Protein 7D5Q (pdb70)

Secondary structure (DSSP, 8-state):
--HHHHHHHHTTTTTTSSGGG-HHHHHHHT-SPTTHHHHHHHHHHHHHHHHHHHHHHHHHHS-HHHHHHHHHHHHHHHHHHHHH---HHHHHHHHHHHHHHHHHHHHHHHHHHHHHHSSSHHHHHHHHHHHHHHHHHHHHHHHHHHHHHHT-SGGGTHHHHHHHHHHHTT---STHHHHHHHHHHHHHHS-----SHHHHHHHHHHHHHHHT-----SHHHHHHHHHHHHGGGGHHHHHHHHHHHHTS---HHHHHHHHHHHHHHHHTSHHHHHHH--HHHHHHHHHHHHHHHHHHHGGGS--TT-HHHHHHHHHHHHHHHHHHHHHHHHHHHHHS-TTSSHHHHHHHHHHHHHHHHHHHHHHHHHHHHHHHHS-HHHHHHHHHHHHHHHHHHHHHGGGGS--/--HHHHHHHHTTTTSSSSGGG-HHHHHHHT-SPTTHHHHHHHHHHHHHHHHHHHHHHHHHHS-HHHHHHHHHHHHHHHHHHHHH---HHHHHHHHHHHHHHHHHHHHHHHHHHHHHHSSSHHHHHHHHHHHHHHHHHHHHHHHHHHHHHHT-SGGGTHHHHHHHHHHHTT-----------THHHHHHHHHHHHHHS-----SHHHHHHHHHHHHHHHT------SHHHHHHHHHHHHGGGGHHHHHHHHHHHHTS---HHHHHHHHHHHHHHHHTSHHHHHHH--HHHHHHHHHHHHHHHHHHHGGGS--TT-HHHHHHHHHHHHHHHHHHHHHHHHHHHHHS-TTSSHHHHHHHHHHHHHHHHHHHHHHHHHHHHHHHHS-HHHHHHHHHHHHHHHHHHHHHGGGGS--/--EEEEEE-EEEETT-EEEEEEEEET----TT-B-EEEEEE--SSSPPEEEEEEETTTTEEEE-TTTBTTBEEEE-GGG--EEEEEES--TTS-EEEEEEEPPPB-TTSPP---TTT--EE-S-EEEEEE-/--EEEEEE-EEEETT-EEEEEEEEET----TT-B-EEEEEE--SSSPPEEEEEEETTTTEEEE-TTTTTT-EEEEETTTTEEEEEEES--TTS-EEEEEEEPPPB-TTSPP---TTT--EE-S-EEEEEE-

Radius of gyration: 46.39 Å; Cα contacts (8 Å, |Δi|>4): 2290; chains: 4; bounding box: 108×98×110 Å

Structure (mmCIF, N/CA/C/O backbone):
data_7D5Q
#
_entry.id   7D5Q
#
_cell.length_a   70.071
_cell.length_b   139.148
_cell.length_c   115.555
_cell.angle_alpha   90.00
_cell.angle_beta   105.66
_cell.angle_gamma   90.00
#
_symmetry.space_group_name_H-M   'P 1 21 1'
#
loop_
_entity.id
_entity.type
_entity.pdbx_description
1 polymer 'Drug transporter, putative'
2 polymer ICab
3 non-polymer 'ZINC ION'
#
loop_
_atom_site.group_PDB
_atom_site.id
_atom_site.type_symbol
_atom_site.label_atom_id
_atom_site.label_alt_id
_atom_site.label_comp_id
_atom_site.label_asym_id
_atom_site.label_entity_id
_atom_site.label_seq_id
_atom_site.pdbx_PDB_ins_code
_atom_site.Cartn_x
_atom_site.Cartn_y
_atom_site.Cartn_z
_atom_site.occupancy
_atom_site.B_iso_or_equiv
_atom_site.auth_seq_id
_atom_site.auth_comp_id
_atom_site.auth_asym_id
_atom_site.auth_atom_id
_atom_site.pdbx_PDB_model_num
ATOM 1 N N . LEU A 1 11 ? 11.187 5.928 60.374 1.00 195.06 11 LEU A N 1
ATOM 2 C CA . LEU A 1 11 ? 11.335 4.967 59.238 1.00 193.98 11 LEU A CA 1
ATOM 3 C C . LEU A 1 11 ? 11.958 3.656 59.739 1.00 200.56 11 LEU A C 1
ATOM 4 O O . LEU A 1 11 ? 12.795 3.083 59.009 1.00 195.56 11 LEU A O 1
ATOM 6 N N . ILE A 1 12 ? 11.553 3.198 60.930 1.00 207.93 12 ILE A N 1
ATOM 7 C CA . ILE A 1 12 ? 12.008 1.920 61.557 1.00 207.81 12 ILE A CA 1
ATOM 8 C C . ILE A 1 12 ? 11.116 0.784 61.041 1.00 207.42 12 ILE A C 1
ATOM 9 O O . ILE A 1 12 ? 11.647 -0.124 60.370 1.00 209.39 12 ILE A O 1
ATOM 11 N N . LEU A 1 13 ? 9.814 0.844 61.342 1.00 202.24 13 LEU A N 1
ATOM 12 C CA . LEU A 1 13 ? 8.794 -0.122 60.850 1.00 194.84 13 LEU A CA 1
ATOM 13 C C . LEU A 1 13 ? 8.422 0.225 59.401 1.00 183.36 13 LEU A C 1
ATOM 14 O O . LEU A 1 13 ? 8.327 -0.711 58.588 1.00 184.39 13 LEU A O 1
ATOM 19 N N . GLY A 1 14 ? 8.258 1.517 59.089 1.00 171.76 14 GLY A N 1
ATOM 20 C CA . GLY A 1 14 ? 7.860 2.022 57.759 1.00 168.78 14 GLY A CA 1
ATOM 21 C C . GLY A 1 14 ? 8.669 1.391 56.637 1.00 171.74 14 GLY A C 1
ATOM 22 O O . GLY A 1 14 ? 8.096 1.167 55.553 1.00 173.76 14 GLY A O 1
ATOM 23 N N . ILE A 1 15 ? 9.956 1.120 56.885 1.00 175.97 15 ILE A N 1
ATOM 24 C CA . ILE A 1 15 ? 10.890 0.440 55.938 1.00 177.25 15 ILE A CA 1
ATOM 25 C C . ILE A 1 15 ? 10.658 -1.075 56.001 1.00 174.37 15 ILE A C 1
ATOM 26 O O . ILE A 1 15 ? 10.506 -1.690 54.929 1.00 169.64 15 ILE A O 1
ATOM 28 N N . VAL A 1 16 ? 10.644 -1.643 57.213 1.00 172.00 16 VAL A N 1
ATOM 29 C CA . VAL A 1 16 ? 10.465 -3.105 57.474 1.00 167.76 16 VAL A CA 1
ATOM 30 C C . VAL A 1 16 ? 9.159 -3.572 56.817 1.00 167.37 16 VAL A C 1
ATOM 31 O O . VAL A 1 16 ? 9.219 -4.518 56.007 1.00 162.72 16 VAL A O 1
ATOM 33 N N . LEU A 1 17 ? 8.039 -2.914 57.139 1.00 167.77 17 LEU A N 1
ATOM 34 C CA . LEU A 1 17 ? 6.673 -3.239 56.634 1.00 164.66 17 LEU A CA 1
ATOM 35 C C . LEU A 1 17 ? 6.677 -3.273 55.101 1.00 160.78 17 LEU A C 1
ATOM 36 O O . LEU A 1 17 ? 6.131 -4.241 54.540 1.00 169.12 17 LEU A O 1
ATOM 41 N N . GLY A 1 18 ? 7.266 -2.258 54.459 1.00 157.24 18 GLY A N 1
ATOM 42 C CA . GLY A 1 18 ? 7.411 -2.166 52.992 1.00 159.95 18 GLY A CA 1
ATOM 43 C C . GLY A 1 18 ? 8.044 -3.416 52.400 1.00 164.40 18 GLY A C 1
ATOM 44 O O . GLY A 1 18 ? 7.670 -3.782 51.269 1.00 162.39 18 GLY A O 1
ATOM 45 N N . VAL A 1 19 ? 8.969 -4.046 53.135 1.00 169.13 19 VAL A N 1
ATOM 46 C CA . VAL A 1 19 ? 9.684 -5.298 52.741 1.00 172.43 19 VAL A CA 1
ATOM 47 C C . VAL A 1 19 ? 8.763 -6.505 52.960 1.00 168.82 19 VAL A C 1
ATOM 48 O O . VAL A 1 19 ? 8.806 -7.435 52.128 1.00 165.51 19 VAL A O 1
ATOM 50 N N . ILE A 1 20 ? 7.972 -6.492 54.039 1.00 166.50 20 ILE A N 1
ATOM 51 C CA . ILE A 1 20 ? 7.008 -7.577 54.399 1.00 167.10 20 ILE A CA 1
ATOM 52 C C . ILE A 1 20 ? 5.848 -7.558 53.393 1.00 158.37 20 ILE A C 1
ATOM 53 O O . ILE A 1 20 ? 5.393 -8.644 52.999 1.00 154.47 20 ILE A O 1
ATOM 58 N N . THR A 1 21 ? 5.399 -6.366 52.991 1.00 152.39 21 THR A N 1
ATOM 59 C CA . THR A 1 21 ? 4.259 -6.148 52.057 1.00 149.47 21 THR A CA 1
ATOM 60 C C . THR A 1 21 ? 4.724 -6.364 50.607 1.00 151.57 21 THR A C 1
ATOM 61 O O . THR A 1 21 ? 3.869 -6.305 49.704 1.00 159.60 21 THR A O 1
ATOM 65 N N . PHE A 1 22 ? 6.019 -6.624 50.389 1.00 150.80 22 PHE A N 1
ATOM 66 C CA . PHE A 1 22 ? 6.580 -7.134 49.108 1.00 155.19 22 PHE A CA 1
ATOM 67 C C . PHE A 1 22 ? 6.236 -8.624 48.958 1.00 158.14 22 PHE A C 1
ATOM 68 O O . PHE A 1 22 ? 6.221 -9.130 47.815 1.00 154.56 22 PHE A O 1
ATOM 70 N N . TRP A 1 23 ? 5.974 -9.294 50.087 1.00 159.28 23 TRP A N 1
ATOM 71 C CA . TRP A 1 23 ? 5.602 -10.732 50.201 1.00 155.43 23 TRP A CA 1
ATOM 72 C C . TRP A 1 23 ? 4.074 -10.874 50.295 1.00 159.83 23 TRP A C 1
ATOM 73 O O . TRP A 1 23 ? 3.593 -12.021 50.341 1.00 158.49 23 TRP A O 1
ATOM 84 N N . LEU A 1 24 ? 3.344 -9.750 50.308 1.00 167.83 24 LEU A N 1
ATOM 85 C CA . LEU A 1 24 ? 1.868 -9.679 50.106 1.00 166.91 24 LEU A CA 1
ATOM 86 C C . LEU A 1 24 ? 1.579 -9.730 48.603 1.00 170.70 24 LEU A C 1
ATOM 87 O O . LEU A 1 24 ? 0.837 -10.634 48.175 1.00 172.13 24 LEU A O 1
ATOM 92 N N . PHE A 1 25 ? 2.152 -8.788 47.844 1.00 175.86 25 PHE A N 1
ATOM 93 C CA . PHE A 1 25 ? 1.908 -8.580 46.390 1.00 185.45 25 PHE A CA 1
ATOM 94 C C . PHE A 1 25 ? 2.439 -9.775 45.588 1.00 187.66 25 PHE A C 1
ATOM 95 O O . PHE A 1 25 ? 2.025 -9.943 44.422 1.00 196.30 25 PHE A O 1
ATOM 103 N N . ALA A 1 26 ? 3.335 -10.567 46.185 1.00 181.10 26 ALA A N 1
ATOM 104 C CA . ALA A 1 26 ? 3.810 -11.865 45.651 1.00 175.84 26 ALA A CA 1
ATOM 105 C C . ALA A 1 26 ? 2.696 -12.912 45.781 1.00 164.73 26 ALA A C 1
ATOM 106 O O . ALA A 1 26 ? 2.442 -13.625 44.789 1.00 163.14 26 ALA A O 1
ATOM 108 N N . GLN A 1 27 ? 2.053 -12.979 46.954 1.00 157.18 27 GLN A N 1
ATOM 109 C CA . GLN A 1 27 ? 1.055 -14.021 47.328 1.00 155.01 27 GLN A CA 1
ATOM 110 C C . GLN A 1 27 ? -0.375 -13.517 47.083 1.00 155.76 27 GLN A C 1
ATOM 111 O O . GLN A 1 27 ? -1.303 -14.064 47.714 1.00 159.23 27 GLN A O 1
ATOM 117 N N . SER A 1 28 ? -0.552 -12.520 46.209 1.00 153.59 28 SER A N 1
ATOM 118 C CA . SER A 1 28 ? -1.875 -12.020 45.749 1.00 154.83 28 SER A CA 1
ATOM 119 C C . SER A 1 28 ? -2.239 -12.693 44.422 1.00 151.24 28 SER A C 1
ATOM 120 O O . SER A 1 28 ? -3.409 -13.083 44.261 1.00 154.34 28 SER A O 1
ATOM 123 N N . LEU A 1 29 ? -1.257 -12.830 43.524 1.00 151.50 29 LEU A N 1
ATOM 124 C CA . LEU A 1 29 ? -1.402 -13.420 42.164 1.00 156.30 29 LEU A CA 1
ATOM 125 C C . LEU A 1 29 ? -1.845 -14.886 42.264 1.00 158.81 29 LEU A C 1
ATOM 126 O O . LEU A 1 29 ? -2.443 -15.381 41.288 1.00 175.27 29 LEU A O 1
ATOM 131 N N . VAL A 1 30 ? -1.568 -15.549 43.394 1.00 148.32 30 VAL A N 1
ATOM 132 C CA . VAL A 1 30 ? -1.923 -16.979 43.658 1.00 144.53 30 VAL A CA 1
ATOM 133 C C . VAL A 1 30 ? -3.439 -17.188 43.498 1.00 139.38 30 VAL A C 1
ATOM 134 O O . VAL A 1 30 ? -3.833 -18.290 43.064 1.00 138.08 30 VAL A O 1
ATOM 138 N N . ASN A 1 31 ? -4.277 -16.186 43.813 1.00 133.66 31 ASN A N 1
ATOM 139 C CA . ASN A 1 31 ? -5.754 -16.316 43.729 1.00 135.53 31 ASN A CA 1
ATOM 140 C C . ASN A 1 31 ? -6.263 -15.540 42.519 1.00 137.78 31 ASN A C 1
ATOM 141 O O . ASN A 1 31 ? -7.389 -15.077 42.514 1.00 139.47 31 ASN A O 1
ATOM 146 N N . VAL A 1 32 ? -5.387 -15.327 41.573 1.00 136.99 32 VAL A N 1
ATOM 147 C CA . VAL A 1 32 ? -5.724 -14.701 40.274 1.00 139.53 32 VAL A CA 1
ATOM 148 C C . VAL A 1 32 ? -5.010 -15.596 39.286 1.00 138.65 32 VAL A C 1
ATOM 149 O O . VAL A 1 32 ? -4.377 -15.123 38.391 1.00 139.21 32 VAL A O 1
ATOM 153 N N . VAL A 1 33 ? -5.117 -16.898 39.477 1.00 146.69 33 VAL A N 1
ATOM 154 C CA . VAL A 1 33 ? -4.313 -17.761 38.579 1.00 162.73 33 VAL A CA 1
ATOM 155 C C . VAL A 1 33 ? -4.881 -17.836 37.172 1.00 172.67 33 VAL A C 1
ATOM 156 O O . VAL A 1 33 ? -4.054 -17.996 36.299 1.00 179.06 33 VAL A O 1
ATOM 160 N N . PRO A 1 34 ? -6.336 -17.785 36.795 1.00 182.36 34 PRO A N 1
ATOM 161 C CA . PRO A 1 34 ? -7.076 -17.757 35.529 1.00 185.22 34 PRO A CA 1
ATOM 162 C C . PRO A 1 34 ? -6.783 -16.562 34.607 1.00 187.13 34 PRO A C 1
ATOM 163 O O . PRO A 1 34 ? -6.812 -16.752 33.404 1.00 192.98 34 PRO A O 1
ATOM 167 N N . ASN A 1 35 ? -6.536 -15.375 35.171 1.00 183.03 35 ASN A N 1
ATOM 168 C CA . ASN A 1 35 ? -6.189 -14.149 34.398 1.00 179.47 35 ASN A CA 1
ATOM 169 C C . ASN A 1 35 ? -4.795 -14.332 33.789 1.00 180.54 35 ASN A C 1
ATOM 170 O O . ASN A 1 35 ? -4.601 -13.943 32.619 1.00 177.38 35 ASN A O 1
ATOM 175 N N . LEU A 1 36 ? -3.874 -14.908 34.569 1.00 186.62 36 LEU A N 1
ATOM 176 C CA . LEU A 1 36 ? -2.495 -15.274 34.145 1.00 193.73 36 LEU A CA 1
ATOM 177 C C . LEU A 1 36 ? -2.555 -16.371 33.073 1.00 195.82 36 LEU A C 1
ATOM 178 O O . LEU A 1 36 ? -1.697 -16.349 32.169 1.00 205.25 36 LEU A O 1
ATOM 183 N N . GLN A 1 37 ? -3.522 -17.291 33.180 1.00 193.39 37 GLN A N 1
ATOM 184 C CA . GLN A 1 37 ? -3.754 -18.414 32.226 1.00 190.52 37 GLN A CA 1
ATOM 185 C C . GLN A 1 37 ? -3.790 -17.869 30.791 1.00 195.06 37 GLN A C 1
ATOM 186 O O . GLN A 1 37 ? -3.166 -18.493 29.908 1.00 194.00 37 GLN A O 1
ATOM 192 N N . GLN A 1 38 ? -4.486 -16.745 30.582 1.00 198.64 38 GLN A N 1
ATOM 193 C CA . GLN A 1 38 ? -4.672 -16.089 29.258 1.00 198.83 38 GLN A CA 1
ATOM 194 C C . GLN A 1 38 ? -3.342 -15.493 28.776 1.00 198.68 38 GLN A C 1
ATOM 195 O O . GLN A 1 38 ? -2.885 -15.885 27.682 1.00 198.01 38 GLN A O 1
ATOM 197 N N . SER A 1 39 ? -2.752 -14.591 29.569 1.00 197.62 39 SER A N 1
ATOM 198 C CA . SER A 1 39 ? -1.568 -13.760 29.213 1.00 196.47 39 SER A CA 1
ATOM 199 C C . SER A 1 39 ? -0.338 -14.640 28.950 1.00 195.71 39 SER A C 1
ATOM 200 O O . SER A 1 39 ? 0.164 -14.621 27.807 1.00 194.02 39 SER A O 1
ATOM 203 N N . PHE A 1 40 ? 0.130 -15.372 29.968 1.00 190.98 40 PHE A N 1
ATOM 204 C CA . PHE A 1 40 ? 1.342 -16.236 29.918 1.00 183.05 40 PHE A CA 1
ATOM 205 C C . PHE A 1 40 ? 1.078 -17.472 29.044 1.00 180.32 40 PHE A C 1
ATOM 206 O O . PHE A 1 40 ? 2.056 -18.154 28.680 1.00 178.30 40 PHE A O 1
ATOM 208 N N . GLY A 1 41 ? -0.193 -17.762 28.742 1.00 180.81 41 GLY A N 1
ATOM 209 C CA . GLY A 1 41 ? -0.606 -18.695 27.675 1.00 184.66 41 GLY A CA 1
ATOM 210 C C . GLY A 1 41 ? -0.735 -20.128 28.162 1.00 184.79 41 GLY A C 1
ATOM 211 O O . GLY A 1 41 ? -1.863 -20.661 28.116 1.00 190.55 41 GLY A O 1
ATOM 212 N N . THR A 1 42 ? 0.378 -20.731 28.597 1.00 182.84 42 THR A N 1
ATOM 213 C CA . THR A 1 42 ? 0.505 -22.167 28.980 1.00 183.06 42 THR A CA 1
ATOM 214 C C . THR A 1 42 ? -0.656 -22.574 29.899 1.00 180.41 42 THR A C 1
ATOM 215 O O . THR A 1 42 ? -1.097 -21.732 30.707 1.00 180.31 42 THR A O 1
ATOM 219 N N . ASP A 1 43 ? -1.114 -23.825 29.771 1.00 178.88 43 ASP A N 1
ATOM 220 C CA . ASP A 1 43 ? -2.287 -24.402 30.486 1.00 178.44 43 ASP A CA 1
ATOM 221 C C . ASP A 1 43 ? -2.089 -24.309 32.004 1.00 174.99 43 ASP A C 1
ATOM 222 O O . ASP A 1 43 ? -0.932 -24.163 32.447 1.00 174.90 43 ASP A O 1
ATOM 227 N N . MET A 1 44 ? -3.187 -24.417 32.761 1.00 173.88 44 MET A N 1
ATOM 228 C CA . MET A 1 44 ? -3.188 -24.475 34.248 1.00 172.61 44 MET A CA 1
ATOM 229 C C . MET A 1 44 ? -2.499 -25.765 34.707 1.00 170.39 44 MET A C 1
ATOM 230 O O . MET A 1 44 ? -2.314 -26.672 33.868 1.00 172.46 44 MET A O 1
ATOM 235 N N . GLY A 1 45 ? -2.136 -25.834 35.991 1.00 168.65 45 GLY A N 1
ATOM 236 C CA . GLY A 1 45 ? -1.334 -26.929 36.569 1.00 172.85 45 GLY A CA 1
ATOM 237 C C . GLY A 1 45 ? 0.151 -26.629 36.465 1.00 175.34 45 GLY A C 1
ATOM 238 O O . GLY A 1 45 ? 0.850 -26.752 37.488 1.00 178.65 45 GLY A O 1
ATOM 239 N N . THR A 1 46 ? 0.609 -26.251 35.267 1.00 178.86 46 THR A N 1
ATOM 240 C CA . THR A 1 46 ? 1.995 -25.793 34.977 1.00 180.44 46 THR A CA 1
ATOM 241 C C . THR A 1 46 ? 2.118 -24.299 35.304 1.00 176.14 46 THR A C 1
ATOM 242 O O . THR A 1 46 ? 3.148 -23.914 35.887 1.00 180.98 46 THR A O 1
ATOM 246 N N . ILE A 1 47 ? 1.112 -23.493 34.950 1.00 170.58 47 ILE A N 1
ATOM 247 C CA . ILE A 1 47 ? 1.112 -22.015 35.171 1.00 172.07 47 ILE A CA 1
ATOM 248 C C . ILE A 1 47 ? 0.755 -21.714 36.632 1.00 171.88 47 ILE A C 1
ATOM 249 O O . ILE A 1 47 ? 1.066 -20.597 37.087 1.00 171.70 47 ILE A O 1
ATOM 254 N N . SER A 1 48 ? 0.108 -22.659 37.324 1.00 173.03 48 SER A N 1
ATOM 255 C CA . SER A 1 48 ? -0.283 -22.549 38.754 1.00 171.71 48 SER A CA 1
ATOM 256 C C . SER A 1 48 ? 0.913 -22.911 39.644 1.00 169.32 48 SER A C 1
ATOM 257 O O . SER A 1 48 ? 1.275 -22.085 40.504 1.00 167.41 48 SER A O 1
ATOM 260 N N . ILE A 1 49 ? 1.508 -24.091 39.428 1.00 165.52 49 ILE A N 1
ATOM 261 C CA . ILE A 1 49 ? 2.715 -24.579 40.166 1.00 161.45 49 ILE A CA 1
ATOM 262 C C . ILE A 1 49 ? 3.838 -23.544 40.015 1.00 155.81 49 ILE A C 1
ATOM 263 O O . ILE A 1 49 ? 4.625 -23.391 40.968 1.00 157.09 49 ILE A O 1
ATOM 268 N N . ALA A 1 50 ? 3.899 -22.859 38.868 1.00 150.68 50 ALA A N 1
ATOM 269 C CA . ALA A 1 50 ? 4.838 -21.745 38.594 1.00 155.63 50 ALA A CA 1
ATOM 270 C C . ALA A 1 50 ? 4.746 -20.704 39.717 1.00 158.48 50 ALA A C 1
ATOM 271 O O . ALA A 1 50 ? 5.805 -20.275 40.217 1.00 167.85 50 ALA A O 1
ATOM 273 N N . VAL A 1 51 ? 3.521 -20.339 40.108 1.00 153.74 51 VAL A N 1
ATOM 274 C CA . VAL A 1 51 ? 3.234 -19.308 41.151 1.00 152.61 51 VAL A CA 1
ATOM 275 C C . VAL A 1 51 ? 3.569 -19.891 42.530 1.00 151.12 51 VAL A C 1
ATOM 276 O O . VAL A 1 51 ? 4.032 -19.121 43.393 1.00 152.33 51 VAL A O 1
ATOM 280 N N . SER A 1 52 ? 3.343 -21.196 42.724 1.00 150.83 52 SER A N 1
ATOM 281 C CA . SER A 1 52 ? 3.569 -21.931 44.000 1.00 158.87 52 SER A CA 1
ATOM 282 C C . SER A 1 52 ? 5.036 -21.830 44.431 1.00 162.78 52 SER A C 1
ATOM 283 O O . SER A 1 52 ? 5.276 -21.761 45.652 1.00 176.00 52 SER A O 1
ATOM 286 N N . LEU A 1 53 ? 5.927 -21.797 43.442 1.00 159.58 53 LEU A N 1
ATOM 287 C CA . LEU A 1 53 ? 7.399 -21.775 43.640 1.00 158.42 53 LEU A CA 1
ATOM 288 C C . LEU A 1 53 ? 7.806 -20.634 44.565 1.00 153.48 53 LEU A C 1
ATOM 289 O O . LEU A 1 53 ? 8.773 -20.792 45.291 1.00 158.38 53 LEU A O 1
ATOM 294 N N . THR A 1 54 ? 7.040 -19.556 44.595 1.00 145.40 54 THR A N 1
ATOM 295 C CA . THR A 1 54 ? 7.459 -18.411 45.426 1.00 143.59 54 THR A CA 1
ATOM 296 C C . THR A 1 54 ? 7.549 -18.804 46.888 1.00 139.65 54 THR A C 1
ATOM 297 O O . THR A 1 54 ? 8.435 -18.326 47.526 1.00 139.20 54 THR A O 1
ATOM 301 N N . ALA A 1 55 ? 6.635 -19.600 47.407 1.00 140.52 55 ALA A N 1
ATOM 302 C CA . ALA A 1 55 ? 6.723 -19.919 48.841 1.00 148.61 55 ALA A CA 1
ATOM 303 C C . ALA A 1 55 ? 7.647 -21.104 49.007 1.00 152.49 55 ALA A C 1
ATOM 304 O O . ALA A 1 55 ? 8.451 -21.071 49.924 1.00 163.68 55 ALA A O 1
ATOM 306 N N . LEU A 1 56 ? 7.436 -22.113 48.174 1.00 153.08 56 LEU A N 1
ATOM 307 C CA . LEU A 1 56 ? 8.233 -23.368 48.124 1.00 156.02 56 LEU A CA 1
ATOM 308 C C . LEU A 1 56 ? 9.703 -23.037 48.397 1.00 156.67 56 LEU A C 1
ATOM 309 O O . LEU A 1 56 ? 10.252 -23.583 49.372 1.00 159.61 56 LEU A O 1
ATOM 314 N N . PHE A 1 57 ? 10.293 -22.153 47.585 1.00 160.63 57 PHE A N 1
ATOM 315 C CA . PHE A 1 57 ? 11.723 -21.749 47.660 1.00 164.68 57 PHE A CA 1
ATOM 316 C C . PHE A 1 57 ? 11.961 -20.872 48.895 1.00 159.77 57 PHE A C 1
ATOM 317 O O . PHE A 1 57 ? 13.049 -20.978 49.490 1.00 165.13 57 PHE A O 1
ATOM 325 N N . SER A 1 58 ? 10.987 -20.034 49.261 1.00 151.22 58 SER A N 1
ATOM 326 C CA . SER A 1 58 ? 11.059 -19.123 50.433 1.00 150.81 58 SER A CA 1
ATOM 327 C C . SER A 1 58 ? 11.276 -19.937 51.714 1.00 151.60 58 SER A C 1
ATOM 328 O O . SER A 1 58 ? 12.275 -19.680 52.411 1.00 161.51 58 SER A O 1
ATOM 331 N N . GLY A 1 59 ? 10.382 -20.892 51.990 1.00 153.96 59 GLY A N 1
ATOM 332 C CA . GLY A 1 59 ? 10.349 -21.685 53.236 1.00 159.32 59 GLY A CA 1
ATOM 333 C C . GLY A 1 59 ? 11.593 -22.539 53.432 1.00 166.56 59 GLY A C 1
ATOM 334 O O . GLY A 1 59 ? 11.944 -22.801 54.602 1.00 169.38 59 GLY A O 1
ATOM 335 N N . MET A 1 60 ? 12.235 -22.969 52.339 1.00 170.43 60 MET A N 1
ATOM 336 C CA . MET A 1 60 ? 13.422 -23.868 52.368 1.00 172.56 60 MET A CA 1
ATOM 337 C C . MET A 1 60 ? 14.710 -23.040 52.500 1.00 170.96 60 MET A C 1
ATOM 338 O O . MET A 1 60 ? 15.648 -23.524 53.166 1.00 171.61 60 MET A O 1
ATOM 343 N N . PHE A 1 61 ? 14.746 -21.838 51.911 1.00 169.81 61 PHE A N 1
ATOM 344 C CA . PHE A 1 61 ? 15.936 -20.944 51.857 1.00 169.82 61 PHE A CA 1
ATOM 345 C C . PHE A 1 61 ? 15.963 -19.989 53.058 1.00 174.06 61 PHE A C 1
ATOM 346 O O . PHE A 1 61 ? 17.049 -19.452 53.345 1.00 185.71 61 PHE A O 1
ATOM 354 N N . VAL A 1 62 ? 14.821 -19.777 53.725 1.00 171.22 62 VAL A N 1
ATOM 355 C CA . VAL A 1 62 ? 14.647 -18.774 54.823 1.00 166.83 62 VAL A CA 1
ATOM 356 C C . VAL A 1 62 ? 15.776 -18.926 55.853 1.00 168.92 62 VAL A C 1
ATOM 357 O O . VAL A 1 62 ? 16.275 -17.885 56.326 1.00 171.26 62 VAL A O 1
ATOM 361 N N . VAL A 1 63 ? 16.159 -20.166 56.181 1.00 171.50 63 VAL A N 1
ATOM 362 C CA . VAL A 1 63 ? 17.204 -20.488 57.201 1.00 173.41 63 VAL A CA 1
ATOM 363 C C . VAL A 1 63 ? 18.574 -20.089 56.638 1.00 170.61 63 VAL A C 1
ATOM 364 O O . VAL A 1 63 ? 19.307 -19.354 57.332 1.00 162.48 63 VAL A O 1
ATOM 368 N N . GLY A 1 64 ? 18.893 -20.561 55.427 1.00 171.36 64 GLY A N 1
ATOM 369 C CA . GLY A 1 64 ? 20.154 -20.275 54.714 1.00 173.34 64 GLY A CA 1
ATOM 370 C C . GLY A 1 64 ? 20.320 -18.792 54.434 1.00 174.07 64 GLY A C 1
ATOM 371 O O . GLY A 1 64 ? 21.369 -18.236 54.813 1.00 182.64 64 GLY A O 1
ATOM 372 N N . ALA A 1 65 ? 19.317 -18.174 53.800 1.00 173.95 65 ALA A N 1
ATOM 373 C CA . ALA A 1 65 ? 19.255 -16.723 53.496 1.00 173.00 65 ALA A CA 1
ATOM 374 C C . ALA A 1 65 ? 19.266 -15.920 54.803 1.00 168.56 65 ALA A C 1
ATOM 375 O O . ALA A 1 65 ? 19.734 -14.764 54.780 1.00 161.02 65 ALA A O 1
ATOM 377 N N . GLY A 1 66 ? 18.759 -16.515 55.889 1.00 168.86 66 GLY A N 1
ATOM 378 C CA . GLY A 1 66 ? 18.863 -15.984 57.262 1.00 172.68 66 GLY A CA 1
ATOM 379 C C . GLY A 1 66 ? 20.287 -16.062 57.788 1.00 177.21 66 GLY A C 1
ATOM 380 O O . GLY A 1 66 ? 20.708 -15.115 58.478 1.00 180.19 66 GLY A O 1
ATOM 381 N N . GLY A 1 67 ? 20.999 -17.152 57.476 1.00 182.42 67 GLY A N 1
ATOM 382 C CA . GLY A 1 67 ? 22.398 -17.394 57.885 1.00 181.04 67 GLY A CA 1
ATOM 383 C C . GLY A 1 67 ? 23.392 -16.545 57.108 1.00 174.92 67 GLY A C 1
ATOM 384 O O . GLY A 1 67 ? 24.377 -16.089 57.720 1.00 165.70 67 GLY A O 1
ATOM 385 N N . LEU A 1 68 ? 23.158 -16.347 55.806 1.00 174.69 68 LEU A N 1
ATOM 386 C CA . LEU A 1 68 ? 24.009 -15.501 54.923 1.00 172.46 68 LEU A CA 1
ATOM 387 C C . LEU A 1 68 ? 23.692 -14.019 55.166 1.00 167.38 68 LEU A C 1
ATOM 388 O O . LEU A 1 68 ? 24.489 -13.173 54.721 1.00 167.24 68 LEU A O 1
ATOM 393 N N . ALA A 1 69 ? 22.570 -13.722 55.833 1.00 167.06 69 ALA A N 1
ATOM 394 C CA . ALA A 1 69 ? 22.239 -12.391 56.398 1.00 172.47 69 ALA A CA 1
ATOM 395 C C . ALA A 1 69 ? 22.901 -12.249 57.775 1.00 173.05 69 ALA A C 1
ATOM 396 O O . ALA A 1 69 ? 23.354 -11.134 58.102 1.00 160.17 69 ALA A O 1
ATOM 398 N N . ASP A 1 70 ? 22.944 -13.342 58.544 1.00 180.76 70 ASP A N 1
ATOM 399 C CA . ASP A 1 70 ? 23.592 -13.427 59.882 1.00 187.14 70 ASP A CA 1
ATOM 400 C C . ASP A 1 70 ? 25.089 -13.115 59.740 1.00 197.34 70 ASP A C 1
ATOM 401 O O . ASP A 1 70 ? 25.612 -12.350 60.574 1.00 205.94 70 ASP A O 1
ATOM 406 N N . LYS A 1 71 ? 25.740 -13.681 58.717 1.00 200.95 71 LYS A N 1
ATOM 407 C CA . LYS A 1 71 ? 27.201 -13.543 58.460 1.00 195.04 71 LYS A CA 1
ATOM 408 C C . LYS A 1 71 ? 27.484 -12.212 57.750 1.00 192.22 71 LYS A C 1
ATOM 409 O O . LYS A 1 71 ? 28.021 -11.300 58.410 1.00 192.60 71 LYS A O 1
ATOM 411 N N . ILE A 1 72 ? 27.124 -12.106 56.464 1.00 187.15 72 ILE A N 1
ATOM 412 C CA . ILE A 1 72 ? 27.537 -10.999 55.547 1.00 182.70 72 ILE A CA 1
ATOM 413 C C . ILE A 1 72 ? 26.486 -9.879 55.563 1.00 180.40 72 ILE A C 1
ATOM 414 O O . ILE A 1 72 ? 25.902 -9.602 54.496 1.00 178.08 72 ILE A O 1
ATOM 416 N N . GLY A 1 73 ? 26.273 -9.250 56.726 1.00 180.06 73 GLY A N 1
ATOM 417 C CA . GLY A 1 73 ? 25.437 -8.044 56.890 1.00 181.90 73 GLY A CA 1
ATOM 418 C C . GLY A 1 73 ? 23.951 -8.363 56.926 1.00 184.25 73 GLY A C 1
ATOM 419 O O . GLY A 1 73 ? 23.472 -9.053 56.004 1.00 184.32 73 GLY A O 1
ATOM 420 N N . ARG A 1 74 ? 23.242 -7.865 57.947 1.00 184.10 74 ARG A N 1
ATOM 421 C CA . ARG A 1 74 ? 21.770 -8.018 58.109 1.00 179.96 74 ARG A CA 1
ATOM 422 C C . ARG A 1 74 ? 21.065 -7.148 57.062 1.00 178.10 74 ARG A C 1
ATOM 423 O O . ARG A 1 74 ? 20.362 -7.713 56.201 1.00 184.73 74 ARG A O 1
ATOM 431 N N . VAL A 1 75 ? 21.276 -5.828 57.130 1.00 171.83 75 VAL A N 1
ATOM 432 C CA . VAL A 1 75 ? 20.645 -4.805 56.241 1.00 170.02 75 VAL A CA 1
ATOM 433 C C . VAL A 1 75 ? 21.198 -4.973 54.819 1.00 169.59 75 VAL A C 1
ATOM 434 O O . VAL A 1 75 ? 20.521 -4.531 53.868 1.00 164.85 75 VAL A O 1
ATOM 438 N N . LYS A 1 76 ? 22.383 -5.580 54.686 1.00 175.43 76 LYS A N 1
ATOM 439 C CA . LYS A 1 76 ? 22.984 -5.986 53.387 1.00 181.50 76 LYS A CA 1
ATOM 440 C C . LYS A 1 76 ? 22.006 -6.904 52.641 1.00 183.29 76 LYS A C 1
ATOM 441 O O . LYS A 1 76 ? 21.780 -6.664 51.439 1.00 192.34 76 LYS A O 1
ATOM 443 N N . MET A 1 77 ? 21.438 -7.898 53.334 1.00 176.05 77 MET A N 1
ATOM 444 C CA . MET A 1 77 ? 20.527 -8.917 52.742 1.00 172.45 77 MET A CA 1
ATOM 445 C C . MET A 1 77 ? 19.112 -8.342 52.579 1.00 172.60 77 MET A C 1
ATOM 446 O O . MET A 1 77 ? 18.421 -8.765 51.631 1.00 179.83 77 MET A O 1
ATOM 451 N N . THR A 1 78 ? 18.692 -7.428 53.462 1.00 168.36 78 THR A N 1
ATOM 452 C CA . THR A 1 78 ? 17.414 -6.670 53.343 1.00 165.42 78 THR A CA 1
ATOM 453 C C . THR A 1 78 ? 17.514 -5.709 52.150 1.00 168.13 78 THR A C 1
ATOM 454 O O . THR A 1 78 ? 16.472 -5.443 51.519 1.00 167.53 78 THR A O 1
ATOM 458 N N . ASN A 1 79 ? 18.723 -5.214 51.861 1.00 170.73 79 ASN A N 1
ATOM 459 C CA . ASN A 1 79 ? 19.042 -4.403 50.654 1.00 173.50 79 ASN A CA 1
ATOM 460 C C . ASN A 1 79 ? 18.958 -5.301 49.412 1.00 176.96 79 ASN A C 1
ATOM 461 O O . ASN A 1 79 ? 18.410 -4.836 48.391 1.00 173.59 79 ASN A O 1
ATOM 463 N N . ILE A 1 80 ? 19.486 -6.530 49.503 1.00 185.44 80 ILE A N 1
ATOM 464 C CA . ILE A 1 80 ? 19.420 -7.573 48.433 1.00 194.34 80 ILE A CA 1
ATOM 465 C C . ILE A 1 80 ? 17.947 -7.915 48.172 1.00 198.27 80 ILE A C 1
ATOM 466 O O . ILE A 1 80 ? 17.494 -7.715 47.029 1.00 201.23 80 ILE A O 1
ATOM 471 N N . GLY A 1 81 ? 17.244 -8.407 49.199 1.00 195.93 81 GLY A N 1
ATOM 472 C CA . GLY A 1 81 ? 15.834 -8.841 49.130 1.00 192.26 81 GLY A CA 1
ATOM 473 C C . GLY A 1 81 ? 14.948 -7.811 48.447 1.00 193.12 81 GLY A C 1
ATOM 474 O O . GLY A 1 81 ? 14.245 -8.187 47.488 1.00 198.64 81 GLY A O 1
ATOM 475 N N . LEU A 1 82 ? 14.988 -6.559 48.918 1.00 192.12 82 LEU A N 1
ATOM 476 C CA . LEU A 1 82 ? 14.179 -5.424 48.389 1.00 191.71 82 LEU A CA 1
ATOM 477 C C . LEU A 1 82 ? 14.571 -5.132 46.934 1.00 190.85 82 LEU A C 1
ATOM 478 O O . LEU A 1 82 ? 13.671 -4.781 46.146 1.00 179.67 82 LEU A O 1
ATOM 483 N N . LEU A 1 83 ? 15.861 -5.261 46.602 1.00 194.72 83 LEU A N 1
ATOM 484 C CA . LEU A 1 83 ? 16.398 -5.107 45.222 1.00 196.04 83 LEU A CA 1
ATOM 485 C C . LEU A 1 83 ? 16.013 -6.335 44.387 1.00 198.59 83 LEU A C 1
ATOM 486 O O . LEU A 1 83 ? 15.665 -6.159 43.203 1.00 201.45 83 LEU A O 1
ATOM 488 N N . LEU A 1 84 ? 16.067 -7.527 44.994 1.00 195.30 84 LEU A N 1
ATOM 489 C CA . LEU A 1 84 ? 15.740 -8.830 44.351 1.00 191.43 84 LEU A CA 1
ATOM 490 C C . LEU A 1 84 ? 14.226 -8.926 44.118 1.00 193.12 84 LEU A C 1
ATOM 491 O O . LEU A 1 84 ? 13.815 -9.735 43.262 1.00 188.69 84 LEU A O 1
ATOM 496 N N . SER A 1 85 ? 13.434 -8.135 44.851 1.00 200.53 85 SER A N 1
ATOM 497 C CA . SER A 1 85 ? 11.956 -8.025 44.712 1.00 209.29 85 SER A CA 1
ATOM 498 C C . SER A 1 85 ? 11.595 -7.152 43.501 1.00 211.87 85 SER A C 1
ATOM 499 O O . SER A 1 85 ? 10.463 -7.296 42.998 1.00 216.68 85 SER A O 1
ATOM 502 N N . ILE A 1 86 ? 12.510 -6.280 43.058 1.00 210.13 86 ILE A N 1
ATOM 503 C CA . ILE A 1 86 ? 12.319 -5.397 41.866 1.00 210.08 86 ILE A CA 1
ATOM 504 C C . ILE A 1 86 ? 12.407 -6.273 40.613 1.00 210.09 86 ILE A C 1
ATOM 505 O O . ILE A 1 86 ? 11.447 -6.263 39.818 1.00 205.02 86 ILE A O 1
ATOM 510 N N . ILE A 1 87 ? 13.525 -6.991 40.454 1.00 217.35 87 ILE A N 1
ATOM 511 C CA . ILE A 1 87 ? 13.766 -7.963 39.343 1.00 226.67 87 ILE A CA 1
ATOM 512 C C . ILE A 1 87 ? 12.723 -9.086 39.430 1.00 231.52 87 ILE A C 1
ATOM 513 O O . ILE A 1 87 ? 12.253 -9.523 38.369 1.00 228.70 87 ILE A O 1
ATOM 518 N N . GLY A 1 88 ? 12.374 -9.523 40.644 1.00 236.59 88 GLY A N 1
ATOM 519 C CA . GLY A 1 88 ? 11.347 -10.553 40.897 1.00 234.87 88 GLY A CA 1
ATOM 520 C C . GLY A 1 88 ? 10.013 -10.201 40.257 1.00 232.44 88 GLY A C 1
ATOM 521 O O . GLY A 1 88 ? 9.353 -11.121 39.731 1.00 227.88 88 GLY A O 1
ATOM 522 N N . SER A 1 89 ? 9.637 -8.917 40.292 1.00 231.29 89 SER A N 1
ATOM 523 C CA . SER A 1 89 ? 8.340 -8.379 39.801 1.00 231.78 89 SER A CA 1
ATOM 524 C C . SER A 1 89 ? 8.478 -7.886 38.355 1.00 228.78 89 SER A C 1
ATOM 525 O O . SER A 1 89 ? 7.667 -8.312 37.508 1.00 232.82 89 SER A O 1
ATOM 528 N N . ALA A 1 90 ? 9.465 -7.021 38.093 1.00 220.42 90 ALA A N 1
ATOM 529 C CA . ALA A 1 90 ? 9.741 -6.398 36.774 1.00 214.38 90 ALA A CA 1
ATOM 530 C C . ALA A 1 90 ? 9.886 -7.480 35.695 1.00 206.43 90 ALA A C 1
ATOM 531 O O . ALA A 1 90 ? 9.363 -7.278 34.581 1.00 203.32 90 ALA A O 1
ATOM 533 N N . LEU A 1 91 ? 10.573 -8.579 36.025 1.00 201.35 91 LEU A N 1
ATOM 534 C CA . LEU A 1 91 ? 10.841 -9.734 35.122 1.00 198.90 91 LEU A CA 1
ATOM 535 C C . LEU A 1 91 ? 9.518 -10.365 34.667 1.00 200.72 91 LEU A C 1
ATOM 536 O O . LEU A 1 91 ? 9.456 -10.815 33.509 1.00 199.03 91 LEU A O 1
ATOM 541 N N . ILE A 1 92 ? 8.513 -10.401 35.549 1.00 203.37 92 ILE A N 1
ATOM 542 C CA . ILE A 1 92 ? 7.188 -11.054 35.320 1.00 202.38 92 ILE A CA 1
ATOM 543 C C . ILE A 1 92 ? 6.264 -10.076 34.584 1.00 199.30 92 ILE A C 1
ATOM 544 O O . ILE A 1 92 ? 5.767 -10.438 33.501 1.00 191.46 92 ILE A O 1
ATOM 549 N N . ILE A 1 93 ? 6.038 -8.895 35.171 1.00 201.41 93 ILE A N 1
ATOM 550 C CA . ILE A 1 93 ? 5.061 -7.860 34.707 1.00 208.99 93 ILE A CA 1
ATOM 551 C C . ILE A 1 93 ? 5.353 -7.468 33.251 1.00 216.63 93 ILE A C 1
ATOM 552 O O . ILE A 1 93 ? 4.381 -7.308 32.484 1.00 222.75 93 ILE A O 1
ATOM 557 N N . ILE A 1 94 ? 6.633 -7.317 32.891 1.00 218.62 94 ILE A N 1
ATOM 558 C CA . ILE A 1 94 ? 7.092 -6.790 31.569 1.00 213.44 94 ILE A CA 1
ATOM 559 C C . ILE A 1 94 ? 6.810 -7.830 30.477 1.00 211.79 94 ILE A C 1
ATOM 560 O O . ILE A 1 94 ? 5.968 -7.550 29.600 1.00 212.04 94 ILE A O 1
ATOM 562 N N . THR A 1 95 ? 7.480 -8.984 30.547 1.00 208.17 95 THR A N 1
ATOM 563 C CA . THR A 1 95 ? 7.460 -10.062 29.518 1.00 204.19 95 THR A CA 1
ATOM 564 C C . THR A 1 95 ? 6.401 -11.106 29.891 1.00 203.77 95 THR A C 1
ATOM 565 O O . THR A 1 95 ? 6.473 -11.633 31.016 1.00 203.68 95 THR A O 1
ATOM 569 N N . ASN A 1 96 ? 5.480 -11.404 28.966 1.00 204.57 96 ASN A N 1
ATOM 570 C CA . ASN A 1 96 ? 4.354 -12.359 29.156 1.00 203.38 96 ASN A CA 1
ATOM 571 C C . ASN A 1 96 ? 4.631 -13.639 28.356 1.00 196.02 96 ASN A C 1
ATOM 572 O O . ASN A 1 96 ? 4.270 -13.682 27.163 1.00 187.34 96 ASN A O 1
ATOM 577 N N . LEU A 1 97 ? 5.345 -14.590 28.964 1.00 194.76 97 LEU A N 1
ATOM 578 C CA . LEU A 1 97 ? 5.714 -15.899 28.362 1.00 196.76 97 LEU A CA 1
ATOM 579 C C . LEU A 1 97 ? 5.984 -16.882 29.509 1.00 204.14 97 LEU A C 1
ATOM 580 O O . LEU A 1 97 ? 6.360 -16.417 30.572 1.00 206.12 97 LEU A O 1
ATOM 585 N N . PRO A 1 98 ? 5.769 -18.209 29.375 1.00 211.29 98 PRO A N 1
ATOM 586 C CA . PRO A 1 98 ? 5.900 -19.125 30.512 1.00 209.93 98 PRO A CA 1
ATOM 587 C C . PRO A 1 98 ? 7.247 -19.484 31.148 1.00 208.03 98 PRO A C 1
ATOM 588 O O . PRO A 1 98 ? 7.356 -19.322 32.328 1.00 210.86 98 PRO A O 1
ATOM 592 N N . ALA A 1 99 ? 8.249 -19.866 30.361 1.00 205.43 99 ALA A N 1
ATOM 593 C CA . ALA A 1 99 ? 9.523 -20.307 30.969 1.00 207.77 99 ALA A CA 1
ATOM 594 C C . ALA A 1 99 ? 10.113 -19.119 31.712 1.00 208.62 99 ALA A C 1
ATOM 595 O O . ALA A 1 99 ? 11.010 -19.296 32.526 1.00 206.84 99 ALA A O 1
ATOM 597 N N . LEU A 1 100 ? 9.619 -17.944 31.356 1.00 211.28 100 LEU A N 1
ATOM 598 C CA . LEU A 1 100 ? 9.953 -16.659 32.032 1.00 213.98 100 LEU A CA 1
ATOM 599 C C . LEU A 1 100 ? 9.382 -16.662 33.455 1.00 216.49 100 LEU A C 1
ATOM 600 O O . LEU A 1 100 ? 10.167 -16.465 34.406 1.00 226.16 100 LEU A O 1
ATOM 605 N N . LEU A 1 101 ? 8.068 -16.881 33.582 1.00 211.95 101 LEU A N 1
ATOM 606 C CA . LEU A 1 101 ? 7.307 -16.758 34.857 1.00 203.77 101 LEU A CA 1
ATOM 607 C C . LEU A 1 101 ? 8.013 -17.544 35.967 1.00 190.96 101 LEU A C 1
ATOM 608 O O . LEU A 1 101 ? 8.237 -16.963 37.042 1.00 185.44 101 LEU A O 1
ATOM 613 N N . ILE A 1 102 ? 8.353 -18.808 35.700 1.00 186.14 102 ILE A N 1
ATOM 614 C CA . ILE A 1 102 ? 9.002 -19.742 36.670 1.00 189.05 102 ILE A CA 1
ATOM 615 C C . ILE A 1 102 ? 10.219 -19.045 37.293 1.00 193.46 102 ILE A C 1
ATOM 616 O O . ILE A 1 102 ? 10.275 -18.966 38.533 1.00 193.57 102 ILE A O 1
ATOM 621 N N . LEU A 1 103 ? 11.133 -18.543 36.454 1.00 199.08 103 LEU A N 1
ATOM 622 C CA . LEU A 1 103 ? 12.435 -17.938 36.857 1.00 199.33 103 LEU A CA 1
ATOM 623 C C . LEU A 1 103 ? 12.212 -16.710 37.753 1.00 201.36 103 LEU A C 1
ATOM 624 O O . LEU A 1 103 ? 13.082 -16.450 38.609 1.00 204.08 103 LEU A O 1
ATOM 626 N N . GLY A 1 104 ? 11.107 -15.981 37.558 1.00 200.42 104 GLY A N 1
ATOM 627 C CA . GLY A 1 104 ? 10.769 -14.766 38.326 1.00 197.03 104 GLY A CA 1
ATOM 628 C C . GLY A 1 104 ? 10.135 -15.090 39.670 1.00 194.83 104 GLY A C 1
ATOM 629 O O . GLY A 1 104 ? 10.363 -14.324 40.626 1.00 194.38 104 GLY A O 1
ATOM 630 N N . ARG A 1 105 ? 9.357 -16.175 39.745 1.00 194.61 105 ARG A N 1
ATOM 631 C CA . ARG A 1 105 ? 8.644 -16.610 40.977 1.00 194.75 105 ARG A CA 1
ATOM 632 C C . ARG A 1 105 ? 9.640 -17.237 41.961 1.00 193.05 105 ARG A C 1
ATOM 633 O O . ARG A 1 105 ? 9.423 -17.086 43.178 1.00 205.30 105 ARG A O 1
ATOM 641 N N . VAL A 1 106 ? 10.679 -17.915 41.459 1.00 183.84 106 VAL A N 1
ATOM 642 C CA . VAL A 1 106 ? 11.713 -18.612 42.286 1.00 177.69 106 VAL A CA 1
ATOM 643 C C . VAL A 1 106 ? 12.524 -17.558 43.053 1.00 177.61 106 VAL A C 1
ATOM 644 O O . VAL A 1 106 ? 12.832 -17.805 44.238 1.00 176.01 106 VAL A O 1
ATOM 648 N N . ILE A 1 107 ? 12.848 -16.433 42.403 1.00 177.20 107 ILE A N 1
ATOM 649 C CA . ILE A 1 107 ? 13.650 -15.314 42.990 1.00 178.26 107 ILE A CA 1
ATOM 650 C C . ILE A 1 107 ? 12.738 -14.439 43.864 1.00 177.50 107 ILE A C 1
ATOM 651 O O . ILE A 1 107 ? 13.244 -13.882 44.859 1.00 174.05 107 ILE A O 1
ATOM 656 N N . GLN A 1 108 ? 11.451 -14.330 43.508 1.00 180.29 108 GLN A N 1
ATOM 657 C CA . GLN A 1 108 ? 10.391 -13.704 44.350 1.00 183.88 108 GLN A CA 1
ATOM 658 C C . GLN A 1 108 ? 10.309 -14.438 45.696 1.00 183.39 108 GLN A C 1
ATOM 659 O O . GLN A 1 108 ? 9.936 -13.792 46.696 1.00 180.60 108 GLN A O 1
ATOM 665 N N . GLY A 1 109 ? 10.626 -15.739 45.702 1.00 186.66 109 GLY A N 1
ATOM 666 C CA . GLY A 1 109 ? 10.656 -16.601 46.900 1.00 188.67 109 GLY A CA 1
ATOM 667 C C . GLY A 1 109 ? 11.905 -16.378 47.735 1.00 191.96 109 GLY A C 1
ATOM 668 O O . GLY A 1 109 ? 11.772 -16.260 48.970 1.00 191.04 109 GLY A O 1
ATOM 669 N N . VAL A 1 110 ? 13.076 -16.328 47.089 1.00 195.18 110 VAL A N 1
ATOM 670 C CA . VAL A 1 110 ? 14.396 -16.093 47.751 1.00 192.90 110 VAL A CA 1
ATOM 671 C C . VAL A 1 110 ? 14.414 -14.666 48.315 1.00 186.14 110 VAL A C 1
ATOM 672 O O . VAL A 1 110 ? 15.043 -14.464 49.373 1.00 187.03 110 VAL A O 1
ATOM 676 N N . SER A 1 111 ? 13.753 -13.722 47.633 1.00 180.82 111 SER A N 1
ATOM 677 C CA . SER A 1 111 ? 13.530 -12.324 48.095 1.00 182.70 111 SER A CA 1
ATOM 678 C C . SER A 1 111 ? 13.033 -12.335 49.545 1.00 182.09 111 SER A C 1
ATOM 679 O O . SER A 1 111 ? 13.653 -11.664 50.389 1.00 178.88 111 SER A O 1
ATOM 682 N N . ALA A 1 112 ? 11.960 -13.086 49.809 1.00 187.98 112 ALA A N 1
ATOM 683 C CA . ALA A 1 112 ? 11.330 -13.240 51.142 1.00 194.59 112 ALA A CA 1
ATOM 684 C C . ALA A 1 112 ? 12.295 -13.953 52.097 1.00 192.16 112 ALA A C 1
ATOM 685 O O . ALA A 1 112 ? 12.395 -13.515 53.261 1.00 202.31 112 ALA A O 1
ATOM 687 N N . ALA A 1 113 ? 12.978 -15.002 51.621 1.00 183.42 113 ALA A N 1
ATOM 688 C CA . ALA A 1 113 ? 13.956 -15.808 52.394 1.00 178.66 113 ALA A CA 1
ATOM 689 C C . ALA A 1 113 ? 15.034 -14.890 52.985 1.00 182.40 113 ALA A C 1
ATOM 690 O O . ALA A 1 113 ? 15.470 -15.150 54.125 1.00 181.56 113 ALA A O 1
ATOM 692 N N . CYS A 1 114 ? 15.443 -13.863 52.231 1.00 185.97 114 CYS A N 1
ATOM 693 C CA . CYS A 1 114 ? 16.433 -12.830 52.644 1.00 184.98 114 CYS A CA 1
ATOM 694 C C . CYS A 1 114 ? 15.801 -11.868 53.657 1.00 183.56 114 CYS A C 1
ATOM 695 O O . CYS A 1 114 ? 16.432 -11.625 54.705 1.00 190.88 114 CYS A O 1
ATOM 698 N N . ILE A 1 115 ? 14.604 -11.352 53.352 1.00 177.02 115 ILE A N 1
ATOM 699 C CA . ILE A 1 115 ? 13.926 -10.257 54.113 1.00 176.02 115 ILE A CA 1
ATOM 700 C C . ILE A 1 115 ? 13.526 -10.766 55.505 1.00 177.34 115 ILE A C 1
ATOM 701 O O . ILE A 1 115 ? 14.102 -10.270 56.492 1.00 183.41 115 ILE A O 1
ATOM 706 N N . MET A 1 116 ? 12.585 -11.717 55.573 1.00 178.27 116 MET A N 1
ATOM 707 C CA . MET A 1 116 ? 11.882 -12.131 56.822 1.00 177.98 116 MET A CA 1
ATOM 708 C C . MET A 1 116 ? 12.866 -12.239 57.988 1.00 178.58 116 MET A C 1
ATOM 709 O O . MET A 1 116 ? 12.653 -11.600 59.016 1.00 181.91 116 MET A O 1
ATOM 714 N N . PRO A 1 117 ? 13.965 -13.028 57.889 1.00 174.46 117 PRO A N 1
ATOM 715 C CA . PRO A 1 117 ? 14.857 -13.240 59.031 1.00 175.08 117 PRO A CA 1
ATOM 716 C C . PRO A 1 117 ? 15.710 -12.005 59.361 1.00 176.99 117 PRO A C 1
ATOM 717 O O . PRO A 1 117 ? 15.805 -11.658 60.526 1.00 172.94 117 PRO A O 1
ATOM 721 N N . SER A 1 118 ? 16.304 -11.387 58.333 1.00 180.89 118 SER A N 1
ATOM 722 C CA . SER A 1 118 ? 17.223 -10.222 58.439 1.00 184.13 118 SER A CA 1
ATOM 723 C C . SER A 1 118 ? 16.488 -9.022 59.050 1.00 180.35 118 SER A C 1
ATOM 724 O O . SER A 1 118 ? 16.959 -8.516 60.087 1.00 182.62 118 SER A O 1
ATOM 727 N N . THR A 1 119 ? 15.372 -8.601 58.442 1.00 173.65 119 THR A N 1
ATOM 728 C CA . THR A 1 119 ? 14.534 -7.453 58.894 1.00 167.46 119 THR A CA 1
ATOM 729 C C . THR A 1 119 ? 14.012 -7.725 60.311 1.00 164.86 119 THR A C 1
ATOM 730 O O . THR A 1 119 ? 13.804 -6.744 61.049 1.00 163.94 119 THR A O 1
ATOM 734 N N . LEU A 1 120 ? 13.814 -9.001 60.668 1.00 165.05 120 LEU A N 1
ATOM 735 C CA . LEU A 1 120 ? 13.401 -9.455 62.025 1.00 167.48 120 LEU A CA 1
ATOM 736 C C . LEU A 1 120 ? 14.539 -9.205 63.025 1.00 169.77 120 LEU A C 1
ATOM 737 O O . LEU A 1 120 ? 14.235 -8.913 64.198 1.00 174.70 120 LEU A O 1
ATOM 739 N N . ALA A 1 121 ? 15.794 -9.326 62.578 1.00 169.72 121 ALA A N 1
ATOM 740 C CA . ALA A 1 121 ? 17.015 -9.113 63.393 1.00 168.67 121 ALA A CA 1
ATOM 741 C C . ALA A 1 121 ? 17.226 -7.614 63.644 1.00 162.50 121 ALA A C 1
ATOM 742 O O . ALA A 1 121 ? 17.625 -7.261 64.770 1.00 158.46 121 ALA A O 1
ATOM 744 N N . ILE A 1 122 ? 16.966 -6.771 62.636 1.00 157.93 122 ILE A N 1
ATOM 745 C CA . ILE A 1 122 ? 17.056 -5.279 62.729 1.00 154.50 122 ILE A CA 1
ATOM 746 C C . ILE A 1 122 ? 16.154 -4.797 63.876 1.00 156.93 122 ILE A C 1
ATOM 747 O O . ILE A 1 122 ? 16.539 -3.822 64.550 1.00 157.63 122 ILE A O 1
ATOM 752 N N . MET A 1 123 ? 15.011 -5.458 64.093 1.00 165.87 123 MET A N 1
ATOM 753 C CA . MET A 1 123 ? 14.033 -5.116 65.165 1.00 175.35 123 MET A CA 1
ATOM 754 C C . MET A 1 123 ? 14.720 -5.232 66.535 1.00 175.98 123 MET A C 1
ATOM 755 O O . MET A 1 123 ? 14.385 -4.430 67.431 1.00 178.09 123 MET A O 1
ATOM 760 N N . LYS A 1 124 ? 15.639 -6.193 66.684 1.00 173.06 124 LYS A N 1
ATOM 761 C CA . LYS A 1 124 ? 16.396 -6.465 67.938 1.00 173.48 124 LYS A CA 1
ATOM 762 C C . LYS A 1 124 ? 17.410 -5.340 68.186 1.00 176.02 124 LYS A C 1
ATOM 763 O O . LYS A 1 124 ? 17.519 -4.892 69.347 1.00 179.44 124 LYS A O 1
ATOM 769 N N . THR A 1 125 ? 18.127 -4.917 67.138 1.00 173.60 125 THR A N 1
ATOM 770 C CA . THR A 1 125 ? 19.127 -3.812 67.162 1.00 168.60 125 THR A CA 1
ATOM 771 C C . THR A 1 125 ? 18.409 -2.479 67.409 1.00 170.38 125 THR A C 1
ATOM 772 O O . THR A 1 125 ? 18.734 -1.813 68.411 1.00 164.64 125 THR A O 1
ATOM 776 N N . TYR A 1 126 ? 17.472 -2.125 66.523 1.00 179.91 126 TYR A N 1
ATOM 777 C CA . TYR A 1 126 ? 16.722 -0.839 66.504 1.00 188.36 126 TYR A CA 1
ATOM 778 C C . TYR A 1 126 ? 16.087 -0.564 67.872 1.00 195.36 126 TYR A C 1
ATOM 779 O O . TYR A 1 126 ? 16.194 0.578 68.359 1.00 205.51 126 TYR A O 1
ATOM 781 N N . TYR A 1 127 ? 15.447 -1.579 68.462 1.00 200.40 127 TYR A N 1
ATOM 782 C CA . TYR A 1 127 ? 14.643 -1.475 69.709 1.00 203.93 127 TYR A CA 1
ATOM 783 C C . TYR A 1 127 ? 15.522 -1.769 70.932 1.00 206.26 127 TYR A C 1
ATOM 784 O O . TYR A 1 127 ? 15.790 -0.832 71.711 1.00 203.03 127 TYR A O 1
ATOM 786 N N . GLN A 1 128 ? 15.941 -3.030 71.093 1.00 214.06 128 GLN A N 1
ATOM 787 C CA . GLN A 1 128 ? 16.777 -3.523 72.224 1.00 218.40 128 GLN A CA 1
ATOM 788 C C . GLN A 1 128 ? 15.987 -3.413 73.537 1.00 220.96 128 GLN A C 1
ATOM 789 O O . GLN A 1 128 ? 16.507 -2.798 74.492 1.00 221.43 128 GLN A O 1
ATOM 791 N N . GLY A 1 129 ? 14.782 -3.996 73.575 1.00 220.95 129 GLY A N 1
ATOM 792 C CA . GLY A 1 129 ? 13.902 -4.044 74.760 1.00 215.78 129 GLY A CA 1
ATOM 793 C C . GLY A 1 129 ? 12.985 -2.834 74.839 1.00 212.84 129 GLY A C 1
ATOM 794 O O . GLY A 1 129 ? 13.447 -1.725 74.502 1.00 211.81 129 GLY A O 1
ATOM 795 N N . ALA A 1 130 ? 11.729 -3.043 75.256 1.00 209.75 130 ALA A N 1
ATOM 796 C CA . ALA A 1 130 ? 10.688 -2.004 75.462 1.00 208.35 130 ALA A CA 1
ATOM 797 C C . ALA A 1 130 ? 10.187 -1.476 74.110 1.00 204.07 130 ALA A C 1
ATOM 798 O O . ALA A 1 130 ? 8.956 -1.434 73.915 1.00 193.18 130 ALA A O 1
ATOM 800 N N . GLU A 1 131 ? 11.104 -1.062 73.229 1.00 205.52 131 GLU A N 1
ATOM 801 C CA . GLU A 1 131 ? 10.810 -0.634 71.833 1.00 205.94 131 GLU A CA 1
ATOM 802 C C . GLU A 1 131 ? 10.536 -1.868 70.962 1.00 207.66 131 GLU A C 1
ATOM 803 O O . GLU A 1 131 ? 9.758 -1.737 69.995 1.00 215.35 131 GLU A O 1
ATOM 805 N N . ARG A 1 132 ? 11.156 -3.012 71.288 1.00 203.34 132 ARG A N 1
ATOM 806 C CA . ARG A 1 132 ? 10.974 -4.315 70.584 1.00 196.07 132 ARG A CA 1
ATOM 807 C C . ARG A 1 132 ? 9.491 -4.705 70.589 1.00 185.95 132 ARG A C 1
ATOM 808 O O . ARG A 1 132 ? 9.040 -5.309 69.596 1.00 178.32 132 ARG A O 1
ATOM 816 N N . GLN A 1 133 ? 8.775 -4.372 71.667 1.00 181.16 133 GLN A N 1
ATOM 817 C CA . GLN A 1 133 ? 7.325 -4.658 71.842 1.00 179.97 133 GLN A CA 1
ATOM 818 C C . GLN A 1 133 ? 6.541 -3.960 70.721 1.00 172.95 133 GLN A C 1
ATOM 819 O O . GLN A 1 133 ? 5.684 -4.618 70.103 1.00 178.12 133 GLN A O 1
ATOM 825 N N . ARG A 1 134 ? 6.841 -2.681 70.468 1.00 165.70 134 ARG A N 1
ATOM 826 C CA . ARG A 1 134 ? 6.158 -1.829 69.456 1.00 164.96 134 ARG A CA 1
ATOM 827 C C . ARG A 1 134 ? 6.656 -2.177 68.047 1.00 164.04 134 ARG A C 1
ATOM 828 O O . ARG A 1 134 ? 5.894 -1.954 67.086 1.00 170.10 134 ARG A O 1
ATOM 830 N N . ALA A 1 135 ? 7.883 -2.695 67.931 1.00 164.15 135 ALA A N 1
ATOM 831 C CA . ALA A 1 135 ? 8.545 -3.037 66.649 1.00 169.40 135 ALA A CA 1
ATOM 832 C C . ALA A 1 135 ? 7.942 -4.323 66.073 1.00 169.53 135 ALA A C 1
ATOM 833 O O . ALA A 1 135 ? 7.460 -4.289 64.923 1.00 169.79 135 ALA A O 1
ATOM 835 N N . LEU A 1 136 ? 7.974 -5.410 66.851 1.00 171.76 136 LEU A N 1
ATOM 836 C CA . LEU A 1 136 ? 7.517 -6.767 66.440 1.00 171.54 136 LEU A CA 1
ATOM 837 C C . LEU A 1 136 ? 5.991 -6.783 66.277 1.00 168.45 136 LEU A C 1
ATOM 838 O O . LEU A 1 136 ? 5.495 -7.627 65.506 1.00 173.11 136 LEU A O 1
ATOM 843 N N . SER A 1 137 ? 5.279 -5.900 66.985 1.00 161.55 137 SER A N 1
ATOM 844 C CA . SER A 1 137 ? 3.813 -5.686 66.849 1.00 155.55 137 SER A CA 1
ATOM 845 C C . SER A 1 137 ? 3.510 -5.066 65.481 1.00 152.01 137 SER A C 1
ATOM 846 O O . SER A 1 137 ? 2.525 -5.490 64.852 1.00 158.15 137 SER A O 1
ATOM 849 N N . TYR A 1 138 ? 4.329 -4.101 65.049 1.00 147.48 138 TYR A N 1
ATOM 850 C CA . TYR A 1 138 ? 4.241 -3.439 63.720 1.00 144.23 138 TYR A CA 1
ATOM 851 C C . TYR A 1 138 ? 4.614 -4.448 62.626 1.00 141.31 138 TYR A C 1
ATOM 852 O O . TYR A 1 138 ? 4.031 -4.370 61.530 1.00 138.31 138 TYR A O 1
ATOM 854 N N . TRP A 1 139 ? 5.547 -5.362 62.921 1.00 143.31 139 TRP A N 1
ATOM 855 C CA . TRP A 1 139 ? 5.974 -6.472 62.023 1.00 149.02 139 TRP A CA 1
ATOM 856 C C . TRP A 1 139 ? 4.804 -7.441 61.808 1.00 147.44 139 TRP A C 1
ATOM 857 O O . TRP A 1 139 ? 4.579 -7.846 60.648 1.00 147.86 139 TRP A O 1
ATOM 868 N N . SER A 1 140 ? 4.105 -7.805 62.889 1.00 143.99 140 SER A N 1
ATOM 869 C CA . SER A 1 140 ? 2.920 -8.703 62.888 1.00 141.30 140 SER A CA 1
ATOM 870 C C . SER A 1 140 ? 1.805 -8.093 62.029 1.00 139.44 140 SER A C 1
ATOM 871 O O . SER A 1 140 ? 1.250 -8.825 61.190 1.00 148.27 140 SER A O 1
ATOM 874 N N . ILE A 1 141 ? 1.504 -6.803 62.223 1.00 137.51 141 ILE A N 1
ATOM 875 C CA . ILE A 1 141 ? 0.501 -6.036 61.421 1.00 138.48 141 ILE A CA 1
ATOM 876 C C . ILE A 1 141 ? 0.874 -6.151 59.938 1.00 136.99 141 ILE A C 1
ATOM 877 O O . ILE A 1 141 ? -0.035 -6.379 59.119 1.00 138.79 141 ILE A O 1
ATOM 882 N N . GLY A 1 142 ? 2.163 -5.993 59.620 1.00 139.95 142 GLY A N 1
ATOM 883 C CA . GLY A 1 142 ? 2.707 -6.056 58.249 1.00 145.52 142 GLY A CA 1
ATOM 884 C C . GLY A 1 142 ? 2.507 -7.421 57.614 1.00 149.60 142 GLY A C 1
ATOM 885 O O . GLY A 1 142 ? 2.281 -7.466 56.389 1.00 15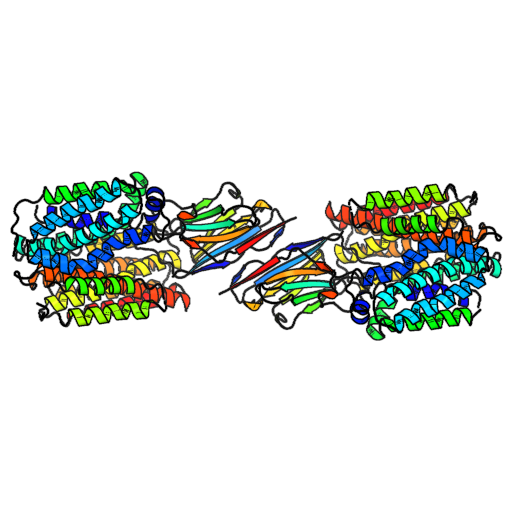7.51 142 GLY A O 1
ATOM 886 N N . SER A 1 143 ? 2.591 -8.492 58.412 1.00 153.58 143 SER A N 1
ATOM 887 C CA . SER A 1 143 ? 2.440 -9.904 57.971 1.00 159.67 143 SER A CA 1
ATOM 888 C C . SER A 1 143 ? 0.960 -10.313 57.996 1.00 155.07 143 SER A C 1
ATOM 889 O O . SER A 1 143 ? 0.381 -10.464 56.900 1.00 150.99 143 SER A O 1
ATOM 892 N N . TRP A 1 144 ? 0.378 -10.478 59.191 1.00 150.77 144 TRP A N 1
ATOM 893 C CA . TRP A 1 144 ? -1.026 -10.929 59.409 1.00 148.05 144 TRP A CA 1
ATOM 894 C C . TRP A 1 144 ? -1.974 -10.150 58.492 1.00 141.70 144 TRP A C 1
ATOM 895 O O . TRP A 1 144 ? -2.638 -10.787 57.651 1.00 140.00 144 TRP A O 1
ATOM 906 N N . GLY A 1 145 ? -2.025 -8.826 58.661 1.00 140.70 145 GLY A N 1
ATOM 907 C CA . GLY A 1 145 ? -2.899 -7.913 57.900 1.00 143.56 145 GLY A CA 1
ATOM 908 C C . GLY A 1 145 ? -2.635 -7.988 56.407 1.00 144.28 145 GLY A C 1
ATOM 909 O O . GLY A 1 145 ? -3.611 -7.916 55.636 1.00 148.30 145 GLY A O 1
ATOM 910 N N . GLY A 1 146 ? -1.364 -8.131 56.015 1.00 142.93 146 GLY A N 1
ATOM 911 C CA . GLY A 1 146 ? -0.930 -8.225 54.608 1.00 145.00 146 GLY A CA 1
ATOM 912 C C . GLY A 1 146 ? -1.469 -9.476 53.937 1.00 148.80 146 GLY A C 1
ATOM 913 O O . GLY A 1 146 ? -2.241 -9.340 52.968 1.00 150.48 146 GLY A O 1
ATOM 914 N N . SER A 1 147 ? -1.086 -10.652 54.448 1.00 154.40 147 SER A N 1
ATOM 915 C CA . SER A 1 147 ? -1.553 -11.988 53.988 1.00 154.47 147 SER A CA 1
ATOM 916 C C . SER A 1 147 ? -3.078 -12.086 54.121 1.00 153.22 147 SER A C 1
ATOM 917 O O . SER A 1 147 ? -3.703 -12.736 53.262 1.00 157.95 147 SER A O 1
ATOM 920 N N . GLY A 1 148 ? -3.640 -11.460 55.161 1.00 151.66 148 GLY A N 1
ATOM 921 C CA . GLY A 1 148 ? -5.077 -11.487 55.497 1.00 152.57 148 GLY A CA 1
ATOM 922 C C . GLY A 1 148 ? -5.963 -10.981 54.369 1.00 150.49 148 GLY A C 1
ATOM 923 O O . GLY A 1 148 ? -7.107 -11.468 54.270 1.00 156.46 148 GLY A O 1
ATOM 924 N N . ILE A 1 149 ? -5.471 -10.037 53.556 1.00 143.93 149 ILE A N 1
ATOM 925 C CA . ILE A 1 149 ? -6.251 -9.377 52.465 1.00 141.45 149 ILE A CA 1
ATOM 926 C C . ILE A 1 149 ? -5.732 -9.818 51.088 1.00 142.32 149 ILE A C 1
ATOM 927 O O . ILE A 1 149 ? -6.474 -9.625 50.109 1.00 143.87 149 ILE A O 1
ATOM 932 N N . CYS A 1 150 ? -4.523 -10.392 51.014 1.00 146.28 150 CYS A N 1
ATOM 933 C CA . CYS A 1 150 ? -3.758 -10.645 49.758 1.00 153.02 150 CYS A CA 1
ATOM 934 C C . CYS A 1 150 ? -4.659 -11.254 48.674 1.00 152.74 150 CYS A C 1
ATOM 935 O O . CYS A 1 150 ? -4.547 -10.822 47.510 1.00 151.12 150 CYS A O 1
ATOM 938 N N . SER A 1 151 ? -5.505 -12.224 49.041 1.00 156.57 151 SER A N 1
ATOM 939 C CA . SER A 1 151 ? -6.481 -12.895 48.140 1.00 159.69 151 SER A CA 1
ATOM 940 C C . SER A 1 151 ? -7.564 -11.896 47.722 1.00 156.56 151 SER A C 1
ATOM 941 O O . SER A 1 151 ? -7.843 -11.792 46.512 1.00 152.09 151 SER A O 1
ATOM 944 N N . LEU A 1 152 ? -8.142 -11.196 48.704 1.00 155.90 152 LEU A N 1
ATOM 945 C CA . LEU A 1 152 ? -9.217 -10.183 48.521 1.00 149.88 152 LEU A CA 1
ATOM 946 C C . LEU A 1 152 ? -8.653 -8.974 47.763 1.00 147.68 152 LEU A C 1
ATOM 947 O O . LEU A 1 152 ? -9.425 -8.318 47.044 1.00 146.95 152 LEU A O 1
ATOM 952 N N . PHE A 1 153 ? -7.354 -8.699 47.919 1.00 151.29 153 PHE A N 1
ATOM 953 C CA . PHE A 1 153 ? -6.616 -7.619 47.212 1.00 155.95 153 PHE A CA 1
ATOM 954 C C . PHE A 1 153 ? -6.453 -8.007 45.737 1.00 156.37 153 PHE A C 1
ATOM 955 O O . PHE A 1 153 ? -7.069 -7.351 44.876 1.00 156.79 153 PHE A O 1
ATOM 963 N N . GLY A 1 154 ? -5.660 -9.053 45.471 1.00 159.29 154 GLY A N 1
ATOM 964 C CA . GLY A 1 154 ? -5.294 -9.522 44.119 1.00 160.23 154 GLY A CA 1
ATOM 965 C C . GLY A 1 154 ? -6.488 -9.580 43.182 1.00 159.80 154 GLY A C 1
ATOM 966 O O . GLY A 1 154 ? -6.329 -9.195 42.007 1.00 153.83 154 GLY A O 1
ATOM 967 N N . GLY A 1 155 ? -7.638 -10.046 43.682 1.00 166.46 155 GLY A N 1
ATOM 968 C CA . GLY A 1 155 ? -8.905 -10.133 42.930 1.00 173.72 155 GLY A CA 1
ATOM 969 C C . GLY A 1 155 ? -9.414 -8.760 42.528 1.00 175.83 155 GLY A C 1
ATOM 970 O O . GLY A 1 155 ? -9.688 -8.559 41.325 1.00 183.64 155 GLY A O 1
ATOM 971 N N . ALA A 1 156 ? -9.529 -7.842 43.494 1.00 171.69 156 ALA A N 1
ATOM 972 C CA . ALA A 1 156 ? -9.999 -6.449 43.298 1.00 167.72 156 ALA A CA 1
ATOM 973 C C . ALA A 1 156 ? -9.124 -5.744 42.252 1.00 165.19 156 ALA A C 1
ATOM 974 O O . ALA A 1 156 ? -9.678 -4.970 41.447 1.00 166.44 156 ALA A O 1
ATOM 976 N N . VAL A 1 157 ? -7.814 -6.016 42.262 1.00 165.39 157 VAL A N 1
ATOM 977 C CA . VAL A 1 157 ? -6.809 -5.422 41.328 1.00 170.73 157 VAL A CA 1
ATOM 978 C C . VAL A 1 157 ? -7.001 -6.035 39.935 1.00 165.81 157 VAL A C 1
ATOM 979 O O . VAL A 1 157 ? -7.069 -5.264 38.958 1.00 160.83 157 VAL A O 1
ATOM 983 N N . ALA A 1 158 ? -7.070 -7.354 39.845 1.00 168.01 158 ALA A N 1
ATOM 984 C CA . ALA A 1 158 ? -7.189 -8.038 38.538 1.00 171.99 158 ALA A CA 1
ATOM 985 C C . ALA A 1 158 ? -8.514 -7.708 37.859 1.00 175.81 158 ALA A C 1
ATOM 986 O O . ALA A 1 158 ? -8.521 -7.601 36.639 1.00 176.10 158 ALA A O 1
ATOM 988 N N . THR A 1 159 ? -9.608 -7.628 38.607 1.00 179.35 159 THR A N 1
ATOM 989 C CA . THR A 1 159 ? -10.879 -7.322 37.915 1.00 181.50 159 THR A CA 1
ATOM 990 C C . THR A 1 159 ? -10.845 -5.927 37.280 1.00 188.53 159 THR A C 1
ATOM 991 O O . THR A 1 159 ? -11.145 -5.835 36.082 1.00 191.19 159 THR A O 1
ATOM 995 N N . THR A 1 160 ? -10.392 -4.901 38.009 1.00 191.06 160 THR A N 1
ATOM 996 C CA . THR A 1 160 ? -10.449 -3.514 37.472 1.00 189.66 160 THR A CA 1
ATOM 997 C C . THR A 1 160 ? -9.134 -3.049 36.844 1.00 194.12 160 THR A C 1
ATOM 998 O O . THR A 1 160 ? -9.168 -2.609 35.695 1.00 196.30 160 THR A O 1
ATOM 1002 N N . MET A 1 161 ? -8.009 -3.163 37.539 1.00 198.63 161 MET A N 1
ATOM 1003 C CA . MET A 1 161 ? -6.748 -2.672 36.927 1.00 202.95 161 MET A CA 1
ATOM 1004 C C . MET A 1 161 ? -6.201 -3.741 35.984 1.00 201.66 161 MET A C 1
ATOM 1005 O O . MET A 1 161 ? -6.170 -3.504 34.783 1.00 199.47 161 MET A O 1
ATOM 1010 N N . GLY A 1 162 ? -5.752 -4.855 36.553 1.00 201.59 162 GLY A N 1
ATOM 1011 C CA . GLY A 1 162 ? -5.220 -6.013 35.806 1.00 200.96 162 GLY A CA 1
ATOM 1012 C C . GLY A 1 162 ? -4.284 -6.857 36.655 1.00 198.12 162 GLY A C 1
ATOM 1013 O O . GLY A 1 162 ? -3.913 -6.404 37.756 1.00 191.56 162 GLY A O 1
ATOM 1014 N N . TRP A 1 163 ? -3.914 -8.041 36.157 1.00 198.64 163 TRP A N 1
ATOM 1015 C CA . TRP A 1 163 ? -3.045 -9.027 36.857 1.00 199.39 163 TRP A CA 1
ATOM 1016 C C . TRP A 1 163 ? -1.626 -8.462 37.005 1.00 194.21 163 TRP A C 1
ATOM 1017 O O . TRP A 1 163 ? -0.965 -8.792 38.008 1.00 195.96 163 TRP A O 1
ATOM 1028 N N . ARG A 1 164 ? -1.184 -7.655 36.034 1.00 192.21 164 ARG A N 1
ATOM 1029 C CA . ARG A 1 164 ? 0.175 -7.051 35.979 1.00 196.58 164 ARG A CA 1
ATOM 1030 C C . ARG A 1 164 ? 0.241 -5.808 36.880 1.00 199.76 164 ARG A C 1
ATOM 1031 O O . ARG A 1 164 ? 1.360 -5.447 37.293 1.00 205.99 164 ARG A O 1
ATOM 1033 N N . TRP A 1 165 ? -0.907 -5.189 37.180 1.00 196.73 165 TRP A N 1
ATOM 1034 C CA . TRP A 1 165 ? -1.016 -3.933 37.974 1.00 193.67 165 TRP A CA 1
ATOM 1035 C C . TRP A 1 165 ? -0.905 -4.218 39.479 1.00 194.32 165 TRP A C 1
ATOM 1036 O O . TRP A 1 165 ? -0.930 -3.245 40.259 1.00 192.18 165 TRP A O 1
ATOM 1038 N N . ILE A 1 166 ? -0.810 -5.494 39.873 1.00 197.75 166 ILE A N 1
ATOM 1039 C CA . ILE A 1 166 ? -0.528 -5.935 41.274 1.00 199.62 166 ILE A CA 1
ATOM 1040 C C . ILE A 1 166 ? 0.992 -6.028 41.475 1.00 199.48 166 ILE A C 1
ATOM 1041 O O . ILE A 1 166 ? 1.424 -6.073 42.643 1.00 203.21 166 ILE A O 1
ATOM 1043 N N . PHE A 1 167 ? 1.761 -6.057 40.378 1.00 198.34 167 PHE A N 1
ATOM 1044 C CA . PHE A 1 167 ? 3.240 -6.226 40.357 1.00 199.88 167 PHE A CA 1
ATOM 1045 C C . PHE A 1 167 ? 3.942 -4.884 40.104 1.00 201.38 167 PHE A C 1
ATOM 1046 O O . PHE A 1 167 ? 5.170 -4.812 40.320 1.00 196.05 167 PHE A O 1
ATOM 1054 N N . ILE A 1 168 ? 3.200 -3.864 39.660 1.00 206.33 168 ILE A N 1
ATOM 1055 C CA . ILE A 1 168 ? 3.699 -2.460 39.539 1.00 210.18 168 ILE A CA 1
ATOM 1056 C C . ILE A 1 168 ? 3.723 -1.835 40.941 1.00 207.26 168 ILE A C 1
ATOM 1057 O O . ILE A 1 168 ? 4.535 -0.919 41.164 1.00 205.65 168 ILE A O 1
ATOM 1062 N N . PHE A 1 169 ? 2.866 -2.325 41.845 1.00 205.09 169 PHE A N 1
ATOM 1063 C CA . PHE A 1 169 ? 2.791 -1.922 43.275 1.00 204.99 169 PHE A CA 1
ATOM 1064 C C . PHE A 1 169 ? 3.920 -2.588 44.075 1.00 207.30 169 PHE A C 1
ATOM 1065 O O . PHE A 1 169 ? 4.239 -2.091 45.170 1.00 208.81 169 PHE A O 1
ATOM 1067 N N . SER A 1 170 ? 4.497 -3.676 43.550 1.00 210.21 170 SER A N 1
ATOM 1068 C CA . SER A 1 170 ? 5.555 -4.488 44.210 1.00 213.52 170 SER A CA 1
ATOM 1069 C C . SER A 1 170 ? 6.910 -3.772 44.136 1.00 217.10 170 SER A C 1
ATOM 1070 O O . SER A 1 170 ? 7.624 -3.770 45.159 1.00 219.27 170 SER A O 1
ATOM 1073 N N . ILE A 1 171 ? 7.252 -3.200 42.974 1.00 217.51 171 ILE A N 1
ATOM 1074 C CA . ILE A 1 171 ? 8.575 -2.553 42.712 1.00 212.60 171 ILE A CA 1
ATOM 1075 C C . ILE A 1 171 ? 8.652 -1.214 43.460 1.00 203.86 171 ILE A C 1
ATOM 1076 O O . ILE A 1 171 ? 9.722 -0.932 44.033 1.00 203.94 171 ILE A O 1
ATOM 1081 N N . ILE A 1 172 ? 7.569 -0.429 43.460 1.00 194.02 172 ILE A N 1
ATOM 1082 C CA . ILE A 1 172 ? 7.544 0.961 44.013 1.00 194.85 172 ILE A CA 1
ATOM 1083 C C . ILE A 1 172 ? 7.589 0.906 45.547 1.00 199.76 172 ILE A C 1
ATOM 1084 O O . ILE A 1 172 ? 8.267 1.767 46.138 1.00 208.04 172 ILE A O 1
ATOM 1089 N N . VAL A 1 173 ? 6.906 -0.064 46.165 1.00 201.63 173 VAL A N 1
ATOM 1090 C CA . VAL A 1 173 ? 6.867 -0.250 47.648 1.00 205.57 173 VAL A CA 1
ATOM 1091 C C . VAL A 1 173 ? 8.206 -0.842 48.109 1.00 206.02 173 VAL A C 1
ATOM 1092 O O . VAL A 1 173 ? 8.631 -0.522 49.237 1.00 209.78 173 VAL A O 1
ATOM 1096 N N . ALA A 1 174 ? 8.844 -1.663 47.267 1.00 207.65 174 ALA A N 1
ATOM 1097 C CA . ALA A 1 174 ? 10.178 -2.268 47.507 1.00 212.74 174 ALA A CA 1
ATOM 1098 C C . ALA A 1 174 ? 11.265 -1.185 47.447 1.00 216.27 174 ALA A C 1
ATOM 1099 O O . ALA A 1 174 ? 12.260 -1.308 48.190 1.00 217.15 174 ALA A O 1
ATOM 1101 N N . VAL A 1 175 ? 11.083 -0.173 46.589 1.00 215.55 175 VAL A N 1
ATOM 1102 C CA . VAL A 1 175 ? 11.987 1.011 46.460 1.00 207.57 175 VAL A CA 1
ATOM 1103 C C . VAL A 1 175 ? 11.726 1.958 47.640 1.00 198.57 175 VAL A C 1
ATOM 1104 O O . VAL A 1 175 ? 12.711 2.407 48.255 1.00 194.52 175 VAL A O 1
ATOM 1108 N N . LEU A 1 176 ? 10.451 2.234 47.941 1.00 192.61 176 LEU A N 1
ATOM 1109 C CA . LEU A 1 176 ? 10.008 3.139 49.040 1.00 191.35 176 LEU A CA 1
ATOM 1110 C C . LEU A 1 176 ? 10.348 2.531 50.409 1.00 193.67 176 LEU A C 1
ATOM 1111 O O . LEU A 1 176 ? 10.232 3.261 51.413 1.00 189.34 176 LEU A O 1
ATOM 1116 N N . SER A 1 177 ? 10.726 1.248 50.451 1.00 200.49 177 SER A N 1
ATOM 1117 C CA . SER A 1 177 ? 11.294 0.565 51.645 1.00 205.96 177 SER A CA 1
ATOM 1118 C C . SER A 1 177 ? 12.766 0.961 51.807 1.00 211.84 177 SER A C 1
ATOM 1119 O O . SER A 1 177 ? 13.155 1.346 52.928 1.00 215.14 177 SER A O 1
ATOM 1122 N N . MET A 1 178 ? 13.544 0.868 50.723 1.00 213.93 178 MET A N 1
ATOM 1123 C CA . MET A 1 178 ? 14.992 1.215 50.682 1.00 213.77 178 MET A CA 1
ATOM 1124 C C . MET A 1 178 ? 15.166 2.740 50.700 1.00 215.05 178 MET A C 1
ATOM 1125 O O . MET A 1 178 ? 16.218 3.202 51.185 1.00 210.29 178 MET A O 1
ATOM 1130 N N . LEU A 1 179 ? 14.175 3.484 50.191 1.00 219.03 179 LEU A N 1
ATOM 1131 C CA . LEU A 1 179 ? 14.167 4.974 50.143 1.00 217.02 179 LEU A CA 1
ATOM 1132 C C . LEU A 1 179 ? 13.625 5.544 51.462 1.00 219.38 179 LEU A C 1
ATOM 1133 O O . LEU A 1 179 ? 13.751 6.770 51.658 1.00 223.11 179 LEU A O 1
ATOM 1135 N N . LEU A 1 180 ? 13.036 4.698 52.317 1.00 216.05 180 LEU A N 1
ATOM 1136 C CA . LEU A 1 180 ? 12.573 5.058 53.686 1.00 212.27 180 LEU A CA 1
ATOM 1137 C C . LEU A 1 180 ? 13.429 4.323 54.726 1.00 218.12 180 LEU A C 1
ATOM 1138 O O . LEU A 1 180 ? 12.863 3.874 55.742 1.00 221.89 180 LEU A O 1
ATOM 1140 N N . ILE A 1 181 ? 14.740 4.210 54.477 1.00 221.30 181 ILE A N 1
ATOM 1141 C CA . ILE A 1 181 ? 15.741 3.605 55.409 1.00 219.46 181 ILE A CA 1
ATOM 1142 C C . ILE A 1 181 ? 17.147 4.061 54.993 1.00 223.59 181 ILE A C 1
ATOM 1143 O O . ILE A 1 181 ? 17.410 4.085 53.773 1.00 224.58 181 ILE A O 1
ATOM 1148 N N . VAL A 1 199 ? 28.017 -22.462 52.559 1.00 201.16 199 VAL A N 1
ATOM 1149 C CA . VAL A 1 199 ? 27.096 -23.560 52.127 1.00 198.12 199 VAL A CA 1
ATOM 1150 C C . VAL A 1 199 ? 27.403 -24.809 52.967 1.00 192.28 199 VAL A C 1
ATOM 1151 O O . VAL A 1 199 ? 27.753 -25.860 52.385 1.00 186.23 199 VAL A O 1
ATOM 1155 N N . ALA A 1 200 ? 27.256 -24.692 54.291 1.00 189.05 200 ALA A N 1
ATOM 1156 C CA . ALA A 1 200 ? 27.616 -25.720 55.300 1.00 188.80 200 ALA A CA 1
ATOM 1157 C C . ALA A 1 200 ? 26.487 -26.751 55.452 1.00 192.13 200 ALA A C 1
ATOM 1158 O O . ALA A 1 200 ? 26.105 -27.061 56.612 1.00 198.35 200 ALA A O 1
ATOM 1160 N N . GLY A 1 201 ? 26.019 -27.308 54.331 1.00 190.18 201 GLY A N 1
ATOM 1161 C CA . GLY A 1 201 ? 24.965 -28.341 54.279 1.00 191.14 201 GLY A CA 1
ATOM 1162 C C . GLY A 1 201 ? 23.599 -27.744 53.986 1.00 193.56 201 GLY A C 1
ATOM 1163 O O . GLY A 1 201 ? 22.603 -28.490 54.057 1.00 188.70 201 GLY A O 1
ATOM 1164 N N . LEU A 1 202 ? 23.553 -26.443 53.681 1.00 195.50 202 LEU A N 1
ATOM 1165 C CA . LEU A 1 202 ? 22.336 -25.713 53.226 1.00 197.92 202 LEU A CA 1
ATOM 1166 C C . LEU A 1 202 ? 21.658 -26.501 52.097 1.00 200.17 202 LEU A C 1
ATOM 1167 O O . LEU A 1 202 ? 20.413 -26.585 52.096 1.00 203.49 202 LEU A O 1
ATOM 1172 N N . ILE A 1 203 ? 22.451 -27.072 51.184 1.00 199.55 203 ILE A N 1
ATOM 1173 C CA . ILE A 1 203 ? 21.964 -27.795 49.970 1.00 196.49 203 ILE A CA 1
ATOM 1174 C C . ILE A 1 203 ? 21.281 -29.108 50.382 1.00 193.57 203 ILE A C 1
ATOM 1175 O O . ILE A 1 203 ? 20.405 -29.560 49.622 1.00 198.90 203 ILE A O 1
ATOM 1180 N N . VAL A 1 204 ? 21.646 -29.693 51.532 1.00 188.45 204 VAL A N 1
ATOM 1181 C CA . VAL A 1 204 ? 21.028 -30.951 52.059 1.00 189.99 204 VAL A CA 1
ATOM 1182 C C . VAL A 1 204 ? 19.957 -30.608 53.108 1.00 187.34 204 VAL A C 1
ATOM 1183 O O . VAL A 1 204 ? 19.387 -31.554 53.691 1.00 185.15 204 VAL A O 1
ATOM 1187 N N . LEU A 1 205 ? 19.699 -29.316 53.344 1.00 185.15 205 LEU A N 1
ATOM 1188 C CA . LEU A 1 205 ? 18.537 -28.816 54.132 1.00 182.40 205 LEU A CA 1
ATOM 1189 C C . LEU A 1 205 ? 17.403 -28.446 53.168 1.00 174.94 205 LEU A C 1
ATOM 1190 O O . LEU A 1 205 ? 16.243 -28.800 53.460 1.00 167.34 205 LEU A O 1
ATOM 1195 N N . VAL A 1 206 ? 17.727 -27.757 52.068 1.00 170.57 206 VAL A N 1
ATOM 1196 C CA . VAL A 1 206 ? 16.742 -27.315 51.033 1.00 169.88 206 VAL A CA 1
ATOM 1197 C C . VAL A 1 206 ? 16.180 -28.551 50.317 1.00 172.68 206 VAL A C 1
ATOM 1198 O O . VAL A 1 206 ? 14.982 -28.538 49.991 1.00 179.33 206 VAL A O 1
ATOM 1202 N N . VAL A 1 207 ? 17.009 -29.574 50.089 1.00 176.48 207 VAL A N 1
ATOM 1203 C CA . VAL A 1 207 ? 16.596 -30.879 49.486 1.00 183.07 207 VAL A CA 1
ATOM 1204 C C . VAL A 1 207 ? 15.651 -31.598 50.459 1.00 185.43 207 VAL A C 1
ATOM 1205 O O . VAL A 1 207 ? 14.728 -32.283 49.979 1.00 193.82 207 VAL A O 1
ATOM 1209 N N . MET A 1 208 ? 15.873 -31.449 51.769 1.00 182.01 208 MET A N 1
ATOM 1210 C CA . MET A 1 208 ? 14.964 -31.959 52.832 1.00 182.93 208 MET A CA 1
ATOM 1211 C C . MET A 1 208 ? 13.644 -31.179 52.779 1.00 182.16 208 MET A C 1
ATOM 1212 O O . MET A 1 208 ? 12.578 -31.826 52.725 1.00 183.99 208 MET A O 1
ATOM 1217 N N . LEU A 1 209 ? 13.724 -29.843 52.790 1.00 181.28 209 LEU A N 1
ATOM 1218 C CA . LEU A 1 209 ? 12.552 -28.932 52.917 1.00 181.68 209 LEU A CA 1
ATOM 1219 C C . LEU A 1 209 ? 11.767 -28.879 51.599 1.00 183.04 209 LEU A C 1
ATOM 1220 O O . LEU A 1 209 ? 10.530 -28.762 51.673 1.00 189.81 209 LEU A O 1
ATOM 1225 N N . LEU A 1 210 ? 12.445 -28.957 50.448 1.00 180.49 210 LEU A N 1
ATOM 1226 C CA . LEU A 1 210 ? 11.796 -29.108 49.116 1.00 176.96 210 LEU A CA 1
ATOM 1227 C C . LEU A 1 210 ? 10.866 -30.323 49.164 1.00 176.48 210 LEU A C 1
ATOM 1228 O O . LEU A 1 210 ? 9.682 -30.169 48.816 1.00 178.02 210 LEU A O 1
ATOM 1233 N N . SER A 1 211 ? 11.400 -31.472 49.594 1.00 175.94 211 SER A N 1
ATOM 1234 C CA . SER A 1 211 ? 10.678 -32.763 49.748 1.00 177.00 211 SER A CA 1
ATOM 1235 C C . SER A 1 211 ? 9.553 -32.613 50.777 1.00 172.73 211 SER A C 1
ATOM 1236 O O . SER A 1 211 ? 8.407 -32.971 50.451 1.00 173.03 211 SER A O 1
ATOM 1239 N N . LEU A 1 212 ? 9.879 -32.094 51.966 1.00 170.64 212 LEU A N 1
ATOM 1240 C CA . LEU A 1 212 ? 8.943 -31.943 53.115 1.00 171.35 212 LEU A CA 1
ATOM 1241 C C . LEU A 1 212 ? 7.770 -31.038 52.717 1.00 169.70 212 LEU A C 1
ATOM 1242 O O . LEU A 1 212 ? 6.630 -31.352 53.109 1.00 169.26 212 LEU A O 1
ATOM 1247 N N . ASN A 1 213 ? 8.039 -29.965 51.964 1.00 167.64 213 ASN A N 1
ATOM 1248 C CA . ASN A 1 213 ? 7.018 -28.984 51.504 1.00 166.50 213 ASN A CA 1
ATOM 1249 C C . ASN A 1 213 ? 6.048 -29.659 50.526 1.00 164.28 213 ASN A C 1
ATOM 1250 O O . ASN A 1 213 ? 4.829 -29.433 50.664 1.00 172.90 213 ASN A O 1
ATOM 1255 N N . VAL A 1 214 ? 6.561 -30.452 49.579 1.00 159.57 214 VAL A N 1
ATOM 1256 C CA . VAL A 1 214 ? 5.744 -31.112 48.515 1.00 160.54 214 VAL A CA 1
ATOM 1257 C C . VAL A 1 214 ? 5.096 -32.390 49.071 1.00 159.18 214 VAL A C 1
ATOM 1258 O O . VAL A 1 214 ? 4.169 -32.900 48.413 1.00 160.32 214 VAL A O 1
ATOM 1262 N N . VAL A 1 215 ? 5.559 -32.890 50.224 1.00 159.85 215 VAL A N 1
ATOM 1263 C CA . VAL A 1 215 ? 4.951 -34.060 50.932 1.00 166.62 215 VAL A CA 1
ATOM 1264 C C . VAL A 1 215 ? 3.558 -33.659 51.433 1.00 167.56 215 VAL A C 1
ATOM 1265 O O . VAL A 1 215 ? 2.633 -34.488 51.320 1.00 171.36 215 VAL A O 1
ATOM 1269 N N . ILE A 1 216 ? 3.424 -32.441 51.969 1.00 166.74 216 ILE A N 1
ATOM 1270 C CA . ILE A 1 216 ? 2.134 -31.854 52.446 1.00 167.58 216 ILE A CA 1
ATOM 1271 C C . ILE A 1 216 ? 1.131 -31.850 51.284 1.00 170.58 216 ILE A C 1
ATOM 1272 O O . ILE A 1 216 ? -0.030 -32.241 51.514 1.00 178.23 216 ILE A O 1
ATOM 1277 N N . THR A 1 217 ? 1.562 -31.422 50.092 1.00 168.16 217 THR A N 1
ATOM 1278 C CA . THR A 1 217 ? 0.777 -31.489 48.828 1.00 165.40 217 THR A CA 1
ATOM 1279 C C . THR A 1 217 ? 0.704 -32.957 48.382 1.00 169.76 217 THR A C 1
ATOM 1280 O O . THR A 1 217 ? 1.444 -33.336 47.453 1.00 159.83 217 THR A O 1
ATOM 1284 N N . LYS A 1 218 ? -0.158 -33.743 49.039 1.00 179.72 218 LYS A N 1
ATOM 1285 C CA . LYS A 1 218 ? -0.290 -35.215 48.859 1.00 184.41 218 LYS A CA 1
ATOM 1286 C C . LYS A 1 218 ? -1.230 -35.505 47.682 1.00 189.07 218 LYS A C 1
ATOM 1287 O O . LYS A 1 218 ? -2.463 -35.496 47.886 1.00 193.38 218 LYS A O 1
ATOM 1293 N N . GLY A 1 219 ? -0.657 -35.745 46.498 1.00 188.27 219 GLY A N 1
ATOM 1294 C CA . GLY A 1 219 ? -1.375 -36.198 45.290 1.00 183.37 219 GLY A CA 1
ATOM 1295 C C . GLY A 1 219 ? -1.042 -37.644 44.970 1.00 182.70 219 GLY A C 1
ATOM 1296 O O . GLY A 1 219 ? -0.715 -37.927 43.801 1.00 182.75 219 GLY A O 1
ATOM 1297 N N . ALA A 1 220 ? -1.110 -38.522 4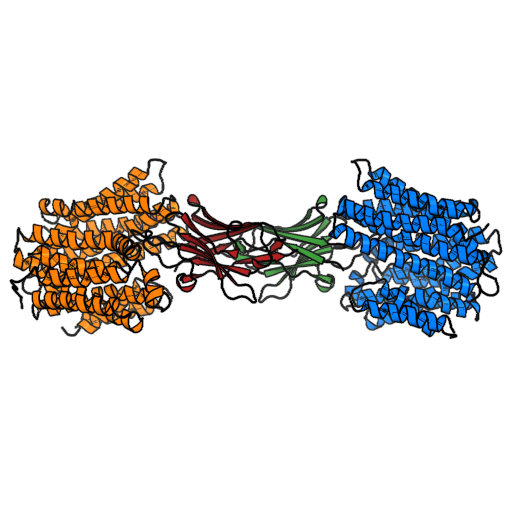5.977 1.00 182.79 220 ALA A N 1
ATOM 1298 C CA . ALA A 1 220 ? -0.803 -39.970 45.880 1.00 183.99 220 ALA A CA 1
ATOM 1299 C C . ALA A 1 220 ? -1.446 -40.720 47.054 1.00 182.92 220 ALA A C 1
ATOM 1300 O O . ALA A 1 220 ? -1.193 -40.311 48.203 1.00 177.79 220 ALA A O 1
ATOM 1302 N N . LEU A 1 227 ? 1.261 -43.835 47.315 1.00 185.39 227 LEU A N 1
ATOM 1303 C CA . LEU A 1 227 ? 1.986 -44.802 46.446 1.00 188.19 227 LEU A CA 1
ATOM 1304 C C . LEU A 1 227 ? 3.396 -44.277 46.148 1.00 193.26 227 LEU A C 1
ATOM 1305 O O . LEU A 1 227 ? 4.367 -45.028 46.376 1.00 194.72 227 LEU A O 1
ATOM 1307 N N . TRP A 1 228 ? 3.494 -43.038 45.654 1.00 197.43 228 TRP A N 1
ATOM 1308 C CA . TRP A 1 228 ? 4.758 -42.386 45.213 1.00 200.12 228 TRP A CA 1
ATOM 1309 C C . TRP A 1 228 ? 5.280 -41.422 46.288 1.00 199.67 228 TRP A C 1
ATOM 1310 O O . TRP A 1 228 ? 6.490 -41.112 46.262 1.00 187.90 228 TRP A O 1
ATOM 1321 N N . PHE A 1 229 ? 4.410 -40.969 47.199 1.00 206.26 229 PHE A N 1
ATOM 1322 C CA . PHE A 1 229 ? 4.736 -40.005 48.286 1.00 210.11 229 PHE A CA 1
ATOM 1323 C C . PHE A 1 229 ? 5.452 -40.730 49.435 1.00 214.90 229 PHE A C 1
ATOM 1324 O O . PHE A 1 229 ? 6.119 -40.046 50.235 1.00 220.49 229 PHE A O 1
ATOM 1332 N N . PHE A 1 230 ? 5.325 -42.060 49.512 1.00 214.51 230 PHE A N 1
ATOM 1333 C CA . PHE A 1 230 ? 5.985 -42.921 50.532 1.00 209.08 230 PHE A CA 1
ATOM 1334 C C . PHE A 1 230 ? 7.507 -42.755 50.437 1.00 207.32 230 PHE A C 1
ATOM 1335 O O . PHE A 1 230 ? 8.160 -42.630 51.491 1.00 205.45 230 PHE A O 1
ATOM 1343 N N . GLY A 1 231 ? 8.046 -42.752 49.213 1.00 205.03 231 GLY A N 1
ATOM 1344 C CA . GLY A 1 231 ? 9.482 -42.554 48.929 1.00 201.98 231 GLY A CA 1
ATOM 1345 C C . GLY A 1 231 ? 9.902 -41.097 49.061 1.00 197.86 231 GLY A C 1
ATOM 1346 O O . GLY A 1 231 ? 11.108 -40.845 49.266 1.00 196.25 231 GLY A O 1
ATOM 1347 N N . LEU A 1 232 ? 8.947 -40.168 48.945 1.00 193.33 232 LEU A N 1
ATOM 1348 C CA . LEU A 1 232 ? 9.177 -38.702 49.060 1.00 188.85 232 LEU A CA 1
ATOM 1349 C C . LEU A 1 232 ? 9.258 -38.299 50.540 1.00 187.31 232 LEU A C 1
ATOM 1350 O O . LEU A 1 232 ? 9.739 -37.183 50.816 1.00 182.41 232 LEU A O 1
ATOM 1355 N N . ILE A 1 233 ? 8.796 -39.168 51.449 1.00 188.54 233 ILE A N 1
ATOM 1356 C CA . ILE A 1 233 ? 8.929 -39.016 52.932 1.00 190.06 233 ILE A CA 1
ATOM 1357 C C . ILE A 1 233 ? 10.306 -39.545 53.360 1.00 190.00 233 ILE A C 1
ATOM 1358 O O . ILE A 1 233 ? 10.821 -39.078 54.397 1.00 192.49 233 ILE A O 1
ATOM 1363 N N . ALA A 1 234 ? 10.876 -40.482 52.595 1.00 188.44 234 ALA A N 1
ATOM 1364 C CA . ALA A 1 234 ? 12.218 -41.066 52.828 1.00 190.79 234 ALA A CA 1
ATOM 1365 C C . ALA A 1 234 ? 13.286 -39.980 52.643 1.00 190.59 234 ALA A C 1
ATOM 1366 O O . ALA A 1 234 ? 14.086 -39.781 53.579 1.00 197.90 234 ALA A O 1
ATOM 1368 N N . ILE A 1 235 ? 13.277 -39.301 51.489 1.00 185.62 235 ILE A N 1
ATOM 1369 C CA . ILE A 1 235 ? 14.249 -38.224 51.115 1.00 187.69 235 ILE A CA 1
ATOM 1370 C C . ILE A 1 235 ? 14.241 -37.118 52.183 1.00 192.97 235 ILE A C 1
ATOM 1371 O O . ILE A 1 235 ? 15.288 -36.459 52.343 1.00 195.29 235 ILE A O 1
ATOM 1376 N N . VAL A 1 236 ? 13.114 -36.917 52.876 1.00 197.52 236 VAL A N 1
ATOM 1377 C CA . VAL A 1 236 ? 12.988 -35.970 54.026 1.00 199.04 236 VAL A CA 1
ATOM 1378 C C . VAL A 1 236 ? 13.770 -36.540 55.217 1.00 196.82 236 VAL A C 1
ATOM 1379 O O . VAL A 1 236 ? 14.632 -35.817 55.754 1.00 201.40 236 VAL A O 1
ATOM 1383 N N . ILE A 1 237 ? 13.472 -37.786 55.606 1.00 190.09 237 ILE A N 1
ATOM 1384 C CA . ILE A 1 237 ? 14.105 -38.500 56.758 1.00 184.29 237 ILE A CA 1
ATOM 1385 C C . ILE A 1 237 ? 15.605 -38.670 56.480 1.00 180.42 237 ILE A C 1
ATOM 1386 O O . ILE A 1 237 ? 16.402 -38.485 57.422 1.00 166.50 237 ILE A O 1
ATOM 1391 N N . VAL A 1 238 ? 15.944 -38.941 55.232 1.00 183.94 238 VAL A N 1
ATOM 1392 C CA . VAL A 1 238 ? 17.355 -39.139 54.822 1.00 187.20 238 VAL A CA 1
ATOM 1393 C C . VAL A 1 238 ? 18.106 -37.822 55.015 1.00 189.38 238 VAL A C 1
ATOM 1394 O O . VAL A 1 238 ? 18.919 -37.727 55.926 1.00 197.70 238 VAL A O 1
ATOM 1398 N N . ALA A 1 239 ? 17.786 -36.832 54.196 1.00 185.45 239 ALA A N 1
ATOM 1399 C CA . ALA A 1 239 ? 18.474 -35.517 54.147 1.00 181.79 239 ALA A CA 1
ATOM 1400 C C . ALA A 1 239 ? 18.393 -34.800 55.504 1.00 180.26 239 ALA A C 1
ATOM 1401 O O . ALA A 1 239 ? 19.167 -33.841 55.702 1.00 171.96 239 ALA A O 1
ATOM 1403 N N . PHE A 1 240 ? 17.487 -35.231 56.392 1.00 182.32 240 PHE A N 1
ATOM 1404 C CA . PHE A 1 240 ? 17.357 -34.731 57.788 1.00 183.97 240 PHE A CA 1
ATOM 1405 C C . PHE A 1 240 ? 18.540 -35.231 58.627 1.00 187.72 240 PHE A C 1
ATOM 1406 O O . PHE A 1 240 ? 19.227 -34.393 59.244 1.00 191.63 240 PHE A O 1
ATOM 1414 N N . PHE A 1 241 ? 18.762 -36.550 58.648 1.00 188.36 241 PHE A N 1
ATOM 1415 C CA . PHE A 1 241 ? 19.801 -37.226 59.473 1.00 185.64 241 PHE A CA 1
ATOM 1416 C C . PHE A 1 241 ? 21.203 -36.918 58.930 1.00 186.41 241 PHE A C 1
ATOM 1417 O O . PHE A 1 241 ? 22.157 -36.938 59.732 1.00 186.59 241 PHE A O 1
ATOM 1425 N N . ILE A 1 242 ? 21.325 -36.650 57.625 1.00 189.23 242 ILE A N 1
ATOM 1426 C CA . ILE A 1 242 ? 22.604 -36.237 56.967 1.00 192.43 242 ILE A CA 1
ATOM 1427 C C . ILE A 1 242 ? 22.951 -34.813 57.424 1.00 194.28 242 ILE A C 1
ATOM 1428 O O . ILE A 1 242 ? 24.140 -34.560 57.699 1.00 190.73 242 ILE A O 1
ATOM 1433 N N . PHE A 1 243 ? 21.953 -33.923 57.495 1.00 199.30 243 PHE A N 1
ATOM 1434 C CA . PHE A 1 243 ? 22.095 -32.524 57.979 1.00 201.16 243 PHE A CA 1
ATOM 1435 C C . PHE A 1 243 ? 22.223 -32.517 59.509 1.00 201.62 243 PHE A C 1
ATOM 1436 O O . PHE A 1 243 ? 22.900 -31.616 60.046 1.00 198.28 243 PHE A O 1
ATOM 1444 N N . LEU A 1 244 ? 21.587 -33.483 60.183 1.00 201.61 244 LEU A N 1
ATOM 1445 C CA . LEU A 1 244 ? 21.674 -33.691 61.655 1.00 201.26 244 LEU A CA 1
ATOM 1446 C C . LEU A 1 244 ? 23.117 -34.046 62.036 1.00 202.94 244 LEU A C 1
ATOM 1447 O O . LEU A 1 244 ? 23.582 -33.561 63.087 1.00 211.72 244 LEU A O 1
ATOM 1449 N N . ASN A 1 245 ? 23.788 -34.861 61.213 1.00 197.70 245 ASN A N 1
ATOM 1450 C CA . ASN A 1 245 ? 25.221 -35.237 61.363 1.00 190.64 245 ASN A CA 1
ATOM 1451 C C . ASN A 1 245 ? 26.041 -34.487 60.305 1.00 189.11 245 ASN A C 1
ATOM 1452 O O . ASN A 1 245 ? 26.727 -35.154 59.504 1.00 191.33 245 ASN A O 1
ATOM 1454 N N . VAL A 1 246 ? 25.962 -33.151 60.309 1.00 184.35 246 VAL A N 1
ATOM 1455 C CA . VAL A 1 246 ? 26.700 -32.242 59.379 1.00 178.90 246 VAL A CA 1
ATOM 1456 C C . VAL A 1 246 ? 26.426 -30.789 59.789 1.00 174.08 246 VAL A C 1
ATOM 1457 O O . VAL A 1 246 ? 26.599 -29.911 58.921 1.00 172.90 246 VAL A O 1
ATOM 1459 N N . LEU A 1 259 ? 23.902 -25.054 66.859 1.00 197.11 259 LEU A N 1
ATOM 1460 C CA . LEU A 1 259 ? 22.759 -25.998 66.985 1.00 197.68 259 LEU A CA 1
ATOM 1461 C C . LEU A 1 259 ? 22.807 -26.680 68.360 1.00 200.07 259 LEU A C 1
ATOM 1462 O O . LEU A 1 259 ? 22.982 -27.915 68.404 1.00 201.20 259 LEU A O 1
ATOM 1464 N N . PHE A 1 260 ? 22.651 -25.897 69.433 1.00 202.12 260 PHE A N 1
ATOM 1465 C CA . PHE A 1 260 ? 22.632 -26.362 70.847 1.00 204.57 260 PHE A CA 1
ATOM 1466 C C . PHE A 1 260 ? 21.717 -25.444 71.667 1.00 208.84 260 PHE A C 1
ATOM 1467 O O . PHE A 1 260 ? 22.180 -24.865 72.672 1.00 213.89 260 PHE A O 1
ATOM 1469 N N . GLU A 1 261 ? 20.453 -25.330 71.244 1.00 207.67 261 GLU A N 1
ATOM 1470 C CA . GLU A 1 261 ? 19.438 -24.409 71.828 1.00 200.43 261 GLU A CA 1
ATOM 1471 C C . GLU A 1 261 ? 18.699 -25.115 72.971 1.00 203.77 261 GLU A C 1
ATOM 1472 O O . GLU A 1 261 ? 18.022 -26.127 72.707 1.00 200.08 261 GLU A O 1
ATOM 1478 N N . ASN A 1 262 ? 18.839 -24.586 74.191 1.00 210.19 262 ASN A N 1
ATOM 1479 C CA . ASN A 1 262 ? 18.134 -25.043 75.419 1.00 216.98 262 ASN A CA 1
ATOM 1480 C C . ASN A 1 262 ? 17.598 -23.808 76.155 1.00 221.97 262 ASN A C 1
ATOM 1481 O O . ASN A 1 262 ? 17.901 -23.648 77.356 1.00 225.34 262 ASN A O 1
ATOM 1483 N N . LYS A 1 263 ? 16.832 -22.974 75.444 1.00 221.43 263 LYS A N 1
ATOM 1484 C CA . LYS A 1 263 ? 16.310 -21.663 75.918 1.00 215.04 263 LYS A CA 1
ATOM 1485 C C . LYS A 1 263 ? 14.784 -21.671 75.834 1.00 212.04 263 LYS A C 1
ATOM 1486 O O . LYS A 1 263 ? 14.198 -22.590 75.265 1.00 211.87 263 LYS A O 1
ATOM 1492 N N . PRO A 1 264 ? 14.091 -20.657 76.407 1.00 209.79 264 PRO A N 1
ATOM 1493 C CA . PRO A 1 264 ? 12.657 -20.475 76.176 1.00 204.37 264 PRO A CA 1
ATOM 1494 C C . PRO A 1 264 ? 12.316 -20.185 74.704 1.00 194.14 264 PRO A C 1
ATOM 1495 O O . PRO A 1 264 ? 11.186 -20.428 74.325 1.00 197.27 264 PRO A O 1
ATOM 1499 N N . TYR A 1 265 ? 13.281 -19.666 73.932 1.00 181.79 265 TYR A N 1
ATOM 1500 C CA . TYR A 1 265 ? 13.206 -19.471 72.457 1.00 176.16 265 TYR A CA 1
ATOM 1501 C C . TYR A 1 265 ? 12.763 -20.776 71.785 1.00 177.08 265 TYR A C 1
ATOM 1502 O O . TYR A 1 265 ? 11.914 -20.720 70.872 1.00 179.16 265 TYR A O 1
ATOM 1511 N N . THR A 1 266 ? 13.339 -21.904 72.216 1.00 176.21 266 THR A N 1
ATOM 1512 C CA . THR A 1 266 ? 12.993 -23.277 71.758 1.00 176.65 266 THR A CA 1
ATOM 1513 C C . THR A 1 266 ? 11.509 -23.543 72.047 1.00 175.74 266 THR A C 1
ATOM 1514 O O . THR A 1 266 ? 10.805 -24.015 71.131 1.00 175.18 266 THR A O 1
ATOM 1518 N N . GLY A 1 267 ? 11.062 -23.234 73.269 1.00 173.59 267 GLY A N 1
ATOM 1519 C CA . GLY A 1 267 ? 9.660 -23.366 73.711 1.00 173.39 267 GLY A CA 1
ATOM 1520 C C . GLY A 1 267 ? 8.709 -22.540 72.860 1.00 172.40 267 GLY A C 1
ATOM 1521 O O . GLY A 1 267 ? 7.622 -23.050 72.529 1.00 173.80 267 GLY A O 1
ATOM 1522 N N . ALA A 1 268 ? 9.101 -21.306 72.526 1.00 170.29 268 ALA A N 1
ATOM 1523 C CA . ALA A 1 268 ? 8.317 -20.344 71.714 1.00 167.22 268 ALA A CA 1
ATOM 1524 C C . ALA A 1 268 ? 8.152 -20.879 70.287 1.00 163.26 268 ALA A C 1
ATOM 1525 O O . ALA A 1 268 ? 7.023 -20.815 69.767 1.00 165.32 268 ALA A O 1
ATOM 1527 N N . THR A 1 269 ? 9.237 -21.386 69.689 1.00 157.25 269 THR A N 1
ATOM 1528 C CA . THR A 1 269 ? 9.291 -21.890 68.288 1.00 152.38 269 THR A CA 1
ATOM 1529 C C . THR A 1 269 ? 8.450 -23.167 68.161 1.00 147.92 269 THR A C 1
ATOM 1530 O O . THR A 1 269 ? 7.712 -23.282 67.161 1.00 152.24 269 THR A O 1
ATOM 1534 N N . ILE A 1 270 ? 8.558 -24.082 69.131 1.00 143.18 270 ILE A N 1
ATOM 1535 C CA . ILE A 1 270 ? 7.833 -25.389 69.145 1.00 146.82 270 ILE A CA 1
ATOM 1536 C C . ILE A 1 270 ? 6.338 -25.136 69.390 1.00 147.69 270 ILE A C 1
ATOM 1537 O O . ILE A 1 270 ? 5.515 -25.864 68.799 1.00 152.94 270 ILE A O 1
ATOM 1542 N N . SER A 1 271 ? 6.000 -24.150 70.228 1.00 149.25 271 SER A N 1
ATOM 1543 C CA . SER A 1 271 ? 4.603 -23.730 70.520 1.00 153.36 271 SER A CA 1
ATOM 1544 C C . SER A 1 271 ? 4.015 -23.006 69.302 1.00 152.50 271 SER A C 1
ATOM 1545 O O . SER A 1 271 ? 2.861 -23.307 68.938 1.00 151.75 271 SER A O 1
ATOM 1548 N N . ASN A 1 272 ? 4.787 -22.092 68.702 1.00 149.78 272 ASN A N 1
ATOM 1549 C CA . ASN A 1 272 ? 4.401 -21.296 67.504 1.00 148.33 272 ASN A CA 1
ATOM 1550 C C . ASN A 1 272 ? 4.036 -22.248 66.358 1.00 148.17 272 ASN A C 1
ATOM 1551 O O . ASN A 1 272 ? 3.070 -21.942 65.632 1.00 154.74 272 ASN A O 1
ATOM 1556 N N . PHE A 1 273 ? 4.776 -23.354 66.207 1.00 147.35 273 PHE A N 1
ATOM 1557 C CA . PHE A 1 273 ? 4.504 -24.431 65.218 1.00 148.93 273 PHE A CA 1
ATOM 1558 C C . PHE A 1 273 ? 3.137 -25.058 65.520 1.00 151.50 273 PHE A C 1
ATOM 1559 O O . PHE A 1 273 ? 2.251 -25.025 64.641 1.00 155.55 273 PHE A O 1
ATOM 1567 N N . LEU A 1 274 ? 2.988 -25.615 66.726 1.00 150.92 274 LEU A N 1
ATOM 1568 C CA . LEU A 1 274 ? 1.755 -26.307 67.197 1.00 152.11 274 LEU A CA 1
ATOM 1569 C C . LEU A 1 274 ? 0.546 -25.375 67.051 1.00 149.24 274 LEU A C 1
ATOM 1570 O O . LEU A 1 274 ? -0.494 -25.838 66.538 1.00 142.85 274 LEU A O 1
ATOM 1575 N N . LEU A 1 275 ? 0.688 -24.115 67.478 1.00 148.88 275 LEU A N 1
ATOM 1576 C CA . LEU A 1 275 ? -0.400 -23.098 67.493 1.00 148.29 275 LEU A CA 1
ATOM 1577 C C . LEU A 1 275 ? -0.897 -22.855 66.062 1.00 149.83 275 LEU A C 1
ATOM 1578 O O . LEU A 1 275 ? -2.125 -22.814 65.874 1.00 153.11 275 LEU A O 1
ATOM 1583 N N . ASN A 1 276 ? 0.019 -22.726 65.095 1.00 147.68 276 ASN A N 1
ATOM 1584 C CA . ASN A 1 276 ? -0.304 -22.435 63.669 1.00 143.99 276 ASN A CA 1
ATOM 1585 C C . ASN A 1 276 ? -0.869 -23.688 62.983 1.00 140.86 276 ASN A C 1
ATOM 1586 O O . ASN A 1 276 ? -1.286 -23.568 61.818 1.00 137.72 276 ASN A O 1
ATOM 1591 N N . GLY A 1 277 ? -0.890 -24.835 63.671 1.00 138.80 277 GLY A N 1
ATOM 1592 C CA . GLY A 1 277 ? -1.522 -26.083 63.197 1.00 140.44 277 GLY A CA 1
ATOM 1593 C C . GLY A 1 277 ? -3.040 -25.981 63.128 1.00 140.03 277 GLY A C 1
ATOM 1594 O O . GLY A 1 277 ? -3.654 -26.819 62.437 1.00 136.56 277 GLY A O 1
ATOM 1595 N N . VAL A 1 278 ? -3.629 -24.993 63.813 1.00 141.23 278 VAL A N 1
ATOM 1596 C CA . VAL A 1 278 ? -5.103 -24.752 63.861 1.00 142.57 278 VAL A CA 1
ATOM 1597 C C . VAL A 1 278 ? -5.523 -23.849 62.692 1.00 141.84 278 VAL A C 1
ATOM 1598 O O . VAL A 1 278 ? -6.718 -23.513 62.625 1.00 143.07 278 VAL A O 1
ATOM 1602 N N . ALA A 1 279 ? -4.586 -23.469 61.815 1.00 138.51 279 ALA A N 1
ATOM 1603 C CA . ALA A 1 279 ? -4.812 -22.577 60.650 1.00 136.15 279 ALA A CA 1
ATOM 1604 C C . ALA A 1 279 ? -5.966 -23.108 59.791 1.00 135.05 279 ALA A C 1
ATOM 1605 O O . ALA A 1 279 ? -6.726 -22.279 59.251 1.00 137.48 279 ALA A O 1
ATOM 1607 N N . GLY A 1 280 ? -6.086 -24.436 59.677 1.00 133.65 280 GLY A N 1
ATOM 1608 C CA . GLY A 1 280 ? -7.150 -25.125 58.921 1.00 135.24 280 GLY A CA 1
ATOM 1609 C C . GLY A 1 280 ? -8.544 -24.729 59.384 1.00 134.13 280 GLY A C 1
ATOM 1610 O O . GLY A 1 280 ? -9.459 -24.730 58.539 1.00 136.97 280 GLY A O 1
ATOM 1611 N N . THR A 1 281 ? -8.697 -24.403 60.673 1.00 129.87 281 THR A N 1
ATOM 1612 C CA . THR A 1 281 ? -9.977 -24.019 61.331 1.00 128.51 281 THR A CA 1
ATOM 1613 C C . THR A 1 281 ? -10.819 -23.142 60.400 1.00 123.62 281 THR A C 1
ATOM 1614 O O . THR A 1 281 ? -11.998 -23.478 60.198 1.00 122.15 281 THR A O 1
ATOM 1618 N N . LEU A 1 282 ? -10.242 -22.063 59.864 1.00 121.03 282 LEU A N 1
ATOM 1619 C CA . LEU A 1 282 ? -10.964 -21.098 58.993 1.00 126.02 282 LEU A CA 1
ATOM 1620 C C . LEU A 1 282 ? -11.287 -21.753 57.645 1.00 128.57 282 LEU A C 1
ATOM 1621 O O . LEU A 1 282 ? -12.425 -21.571 57.169 1.00 133.73 282 LEU A O 1
ATOM 1626 N N . ILE A 1 283 ? -10.333 -22.488 57.064 1.00 129.27 283 ILE A N 1
ATOM 1627 C CA . ILE A 1 283 ? -10.489 -23.172 55.743 1.00 129.84 283 ILE A CA 1
ATOM 1628 C C . ILE A 1 283 ? -11.665 -24.153 55.840 1.00 128.19 283 ILE A C 1
ATOM 1629 O O . ILE A 1 283 ? -12.553 -24.101 54.965 1.00 128.13 283 ILE A O 1
ATOM 1634 N N . VAL A 1 284 ? -11.672 -24.997 56.876 1.00 125.60 284 VAL A N 1
ATOM 1635 C CA . VAL A 1 284 ? -12.735 -26.019 57.120 1.00 124.30 284 VAL A CA 1
ATOM 1636 C C . VAL A 1 284 ? -14.047 -25.307 57.484 1.00 122.72 284 VAL A C 1
ATOM 1637 O O . VAL A 1 284 ? -15.115 -25.817 57.095 1.00 127.59 284 VAL A O 1
ATOM 1641 N N . ALA A 1 285 ? -13.974 -24.171 58.186 1.00 119.03 285 ALA A N 1
ATOM 1642 C CA . ALA A 1 285 ? -15.145 -23.358 58.596 1.00 117.98 285 ALA A CA 1
ATOM 1643 C C . ALA A 1 285 ? -15.738 -22.653 57.372 1.00 117.01 285 ALA A C 1
ATOM 1644 O O . ALA A 1 285 ? -16.958 -22.776 57.164 1.00 118.08 285 ALA A O 1
ATOM 1646 N N . ASN A 1 286 ? -14.903 -21.945 56.602 1.00 117.35 286 ASN A N 1
ATOM 1647 C CA . ASN A 1 286 ? -15.298 -21.196 55.377 1.00 122.93 286 ASN A CA 1
ATOM 1648 C C . ASN A 1 286 ? -15.991 -22.152 54.398 1.00 131.11 286 ASN A C 1
ATOM 1649 O O . ASN A 1 286 ? -16.931 -21.705 53.709 1.00 138.26 286 ASN A O 1
ATOM 1654 N N . THR A 1 287 ? -15.537 -23.409 54.335 1.00 132.89 287 THR A N 1
ATOM 1655 C CA . THR A 1 287 ? -16.133 -24.485 53.498 1.00 132.56 287 THR A CA 1
ATOM 1656 C C . THR A 1 287 ? -17.516 -24.842 54.057 1.00 133.31 287 THR A C 1
ATOM 1657 O O . THR A 1 287 ? -18.509 -24.669 53.323 1.00 134.59 287 THR A O 1
ATOM 1661 N N . PHE A 1 288 ? -17.563 -25.308 55.310 1.00 134.14 288 PHE A N 1
ATOM 1662 C CA . PHE A 1 288 ? -18.792 -25.744 56.027 1.00 136.77 288 PHE A CA 1
ATOM 1663 C C . PHE A 1 288 ? -19.892 -24.686 55.875 1.00 132.58 288 PHE A C 1
ATOM 1664 O O . PHE A 1 288 ? -21.022 -25.040 55.496 1.00 133.48 288 PHE A O 1
ATOM 1672 N N . VAL A 1 289 ? -19.561 -23.429 56.178 1.00 133.48 289 VAL A N 1
ATOM 1673 C CA . VAL A 1 289 ? -20.491 -22.261 56.122 1.00 139.34 289 VAL A CA 1
ATOM 1674 C C . VAL A 1 289 ? -21.052 -22.132 54.699 1.00 143.62 289 VAL A C 1
ATOM 1675 O O . VAL A 1 289 ? -22.265 -21.888 54.568 1.00 149.25 289 VAL A O 1
ATOM 1679 N N . GLN A 1 290 ? -20.206 -22.302 53.678 1.00 145.14 290 GLN A N 1
ATOM 1680 C CA . GLN A 1 290 ? -20.527 -21.978 52.261 1.00 147.25 290 GLN A CA 1
ATOM 1681 C C . GLN A 1 290 ? -21.180 -23.183 51.566 1.00 152.74 290 GLN A C 1
ATOM 1682 O O . GLN A 1 290 ? -22.020 -22.950 50.672 1.00 162.27 290 GLN A O 1
ATOM 1688 N N . GLN A 1 291 ? -20.818 -24.413 51.954 1.00 153.75 291 GLN A N 1
ATOM 1689 C CA . GLN A 1 291 ? -21.321 -25.672 51.333 1.00 153.36 291 GLN A CA 1
ATOM 1690 C C . GLN A 1 291 ? -22.473 -26.241 52.168 1.00 153.32 291 GLN A C 1
ATOM 1691 O O . GLN A 1 291 ? -23.556 -26.471 51.594 1.00 154.87 291 GLN A O 1
ATOM 1697 N N . GLY A 1 292 ? -22.235 -26.464 53.465 1.00 156.65 292 GLY A N 1
ATOM 1698 C CA . GLY A 1 292 ? -23.183 -27.105 54.397 1.00 160.56 292 GLY A CA 1
ATOM 1699 C C . GLY A 1 292 ? -24.380 -26.220 54.709 1.00 161.53 292 GLY A C 1
ATOM 1700 O O . GLY A 1 292 ? -25.514 -26.737 54.681 1.00 163.53 292 GLY A O 1
ATOM 1701 N N . LEU A 1 293 ? -24.138 -24.938 55.004 1.00 161.67 293 LEU A N 1
ATOM 1702 C CA . LEU A 1 293 ? -25.178 -23.950 55.408 1.00 159.19 293 LEU A CA 1
ATOM 1703 C C . LEU A 1 293 ? -25.598 -23.095 54.202 1.00 155.20 293 LEU A C 1
ATOM 1704 O O . LEU A 1 293 ? -26.554 -22.309 54.350 1.00 150.93 293 LEU A O 1
ATOM 1709 N N . GLY A 1 294 ? -24.910 -23.241 53.062 1.00 153.67 294 GLY A N 1
ATOM 1710 C CA . GLY A 1 294 ? -25.310 -22.680 51.756 1.00 154.75 294 GLY A CA 1
ATOM 1711 C C . GLY A 1 294 ? -25.331 -21.159 51.739 1.00 154.88 294 GLY A C 1
ATOM 1712 O O . GLY A 1 294 ? -26.177 -20.594 51.016 1.00 152.43 294 GLY A O 1
ATOM 1713 N N . TYR A 1 295 ? -24.428 -20.512 52.486 1.00 157.87 295 TYR A N 1
ATOM 1714 C CA . TYR A 1 295 ? -24.246 -19.035 52.504 1.00 161.42 295 TYR A CA 1
ATOM 1715 C C . TYR A 1 295 ? -23.555 -18.592 51.207 1.00 162.64 295 TYR A C 1
ATOM 1716 O O . TYR A 1 295 ? -23.059 -19.456 50.454 1.00 168.53 295 TYR A O 1
ATOM 1725 N N . THR A 1 296 ? -23.527 -17.279 50.960 1.00 161.82 296 THR A N 1
ATOM 1726 C CA . THR A 1 296 ? -22.868 -16.647 49.782 1.00 160.69 296 THR A CA 1
ATOM 1727 C C . THR A 1 296 ? -21.369 -16.490 50.070 1.00 160.19 296 THR A C 1
ATOM 1728 O O . THR A 1 296 ? -20.929 -16.907 51.159 1.00 156.92 296 THR A O 1
ATOM 1732 N N . ALA A 1 297 ? -20.622 -15.918 49.122 1.00 162.37 297 ALA A N 1
ATOM 1733 C CA . ALA A 1 297 ? -19.161 -15.683 49.211 1.00 165.11 297 ALA A CA 1
ATOM 1734 C C . ALA A 1 297 ? -18.868 -14.521 50.169 1.00 168.51 297 ALA A C 1
ATOM 1735 O O . ALA A 1 297 ? -17.822 -14.568 50.846 1.00 170.52 297 ALA A O 1
ATOM 1737 N N . LEU A 1 298 ? -19.757 -13.523 50.219 1.00 170.55 298 LEU A N 1
ATOM 1738 C CA . LEU A 1 298 ? -19.576 -12.265 50.996 1.00 168.65 298 LEU A CA 1
ATOM 1739 C C . LEU A 1 298 ? -19.707 -12.554 52.497 1.00 170.11 298 LEU A C 1
ATOM 1740 O O . LEU A 1 298 ? -18.764 -12.216 53.236 1.00 180.76 298 LEU A O 1
ATOM 1745 N N . GLN A 1 299 ? -20.827 -13.145 52.927 1.00 170.81 299 GLN A N 1
ATOM 1746 C CA . GLN A 1 299 ? -21.093 -13.499 54.351 1.00 180.50 299 GLN A CA 1
ATOM 1747 C C . GLN A 1 299 ? -19.914 -14.317 54.891 1.00 176.79 299 GLN A C 1
ATOM 1748 O O . GLN A 1 299 ? -19.498 -14.062 56.039 1.00 177.71 299 GLN A O 1
ATOM 1754 N N . ALA A 1 300 ? -19.397 -15.251 54.087 1.00 175.25 300 ALA A N 1
ATOM 1755 C CA . ALA A 1 300 ? -18.194 -16.064 54.389 1.00 182.29 300 ALA A CA 1
ATOM 1756 C C . ALA A 1 300 ? -16.990 -15.136 54.595 1.00 181.70 300 ALA A C 1
ATOM 1757 O O . ALA A 1 300 ? -16.233 -15.353 55.562 1.00 184.23 300 ALA A O 1
ATOM 1759 N N . GLY A 1 301 ? -16.832 -14.139 53.716 1.00 179.24 301 GLY A N 1
ATOM 1760 C CA . GLY A 1 301 ? -15.773 -13.113 53.783 1.00 174.90 301 GLY A CA 1
ATOM 1761 C C . GLY A 1 301 ? -15.957 -12.165 54.958 1.00 165.90 301 GLY A C 1
ATOM 1762 O O . GLY A 1 301 ? -14.936 -11.715 55.511 1.00 167.09 301 GLY A O 1
ATOM 1763 N N . TYR A 1 302 ? -17.206 -11.861 55.326 1.00 155.76 302 TYR A N 1
ATOM 1764 C CA . TYR A 1 302 ? -17.557 -10.972 56.465 1.00 152.29 302 TYR A CA 1
ATOM 1765 C C . TYR A 1 302 ? -17.190 -11.664 57.783 1.00 145.66 302 TYR A C 1
ATOM 1766 O O . TYR A 1 302 ? -16.608 -10.996 58.655 1.00 149.99 302 TYR A O 1
ATOM 1775 N N . LEU A 1 303 ? -17.512 -12.955 57.920 1.00 138.95 303 LEU A N 1
ATOM 1776 C CA . LEU A 1 303 ? -17.090 -13.800 59.073 1.00 141.49 303 LEU A CA 1
ATOM 1777 C C . LEU A 1 303 ? -15.559 -13.812 59.160 1.00 142.51 303 LEU A C 1
ATOM 1778 O O . LEU A 1 303 ? -15.034 -13.779 60.289 1.00 140.29 303 LEU A O 1
ATOM 1783 N N . SER A 1 304 ? -14.881 -13.848 58.008 1.00 147.57 304 SER A N 1
ATOM 1784 C CA . SER A 1 304 ? -13.402 -13.939 57.877 1.00 150.68 304 SER A CA 1
ATOM 1785 C C . SER A 1 304 ? -12.744 -12.598 58.224 1.00 147.57 304 SER A C 1
ATOM 1786 O O . SER A 1 304 ? -11.768 -12.607 59.000 1.00 149.08 304 SER A O 1
ATOM 1789 N N . ILE A 1 305 ? -13.247 -11.492 57.664 1.00 144.72 305 ILE A N 1
ATOM 1790 C CA . ILE A 1 305 ? -12.666 -10.125 57.837 1.00 142.39 305 ILE A CA 1
ATOM 1791 C C . ILE A 1 305 ? -12.991 -9.610 59.247 1.00 141.81 305 ILE A C 1
ATOM 1792 O O . ILE A 1 305 ? -12.294 -8.688 59.707 1.00 138.79 305 ILE A O 1
ATOM 1797 N N . THR A 1 306 ? -14.013 -10.184 59.894 1.00 144.01 306 THR A N 1
ATOM 1798 C CA . THR A 1 306 ? -14.350 -9.978 61.330 1.00 146.92 306 THR A CA 1
ATOM 1799 C C . THR A 1 306 ? -13.248 -10.598 62.198 1.00 148.26 306 THR A C 1
ATOM 1800 O O . THR A 1 306 ? -12.866 -9.967 63.202 1.00 156.57 306 THR A O 1
ATOM 1804 N N . TYR A 1 307 ? -12.775 -11.792 61.827 1.00 145.24 307 TYR A N 1
ATOM 1805 C CA . TYR A 1 307 ? -11.615 -12.485 62.451 1.00 144.32 307 TYR A CA 1
ATOM 1806 C C . TYR A 1 307 ? -10.339 -11.668 62.203 1.00 142.14 307 TYR A C 1
ATOM 1807 O O . TYR A 1 307 ? -9.522 -11.545 63.136 1.00 143.85 307 TYR A O 1
ATOM 1816 N N . LEU A 1 308 ? -10.184 -11.137 60.984 1.00 139.08 308 LEU A N 1
ATOM 1817 C CA . LEU A 1 308 ? -8.975 -10.403 60.517 1.00 142.92 308 LEU A CA 1
ATOM 1818 C C . LEU A 1 308 ? -8.763 -9.143 61.364 1.00 152.54 308 LEU A C 1
ATOM 1819 O O . LEU A 1 308 ? -7.653 -8.976 61.902 1.00 160.12 308 LEU A O 1
ATOM 1824 N N . ILE A 1 309 ? -9.782 -8.286 61.466 1.00 161.75 309 ILE A N 1
ATOM 1825 C CA . ILE A 1 309 ? -9.716 -6.992 62.214 1.00 165.91 309 ILE A CA 1
ATOM 1826 C C . ILE A 1 309 ? -9.524 -7.299 63.706 1.00 165.54 309 ILE A C 1
ATOM 1827 O O . ILE A 1 309 ? -8.795 -6.540 64.369 1.00 173.13 309 ILE A O 1
ATOM 1832 N N . MET A 1 310 ? -10.137 -8.380 64.201 1.00 162.08 310 MET A N 1
ATOM 1833 C CA . MET A 1 310 ? -10.086 -8.801 65.628 1.00 163.48 310 MET A CA 1
ATOM 1834 C C . MET A 1 310 ? -8.660 -9.231 65.997 1.00 162.40 310 MET A C 1
ATOM 1835 O O . MET A 1 310 ? -8.188 -8.816 67.071 1.00 160.76 310 MET A O 1
ATOM 1840 N N . VAL A 1 311 ? -8.003 -10.030 65.147 1.00 162.44 311 VAL A N 1
ATOM 1841 C CA . VAL A 1 311 ? -6.618 -10.544 65.385 1.00 163.00 311 VAL A CA 1
ATOM 1842 C C . VAL A 1 311 ? -5.614 -9.395 65.223 1.00 159.00 311 VAL A C 1
ATOM 1843 O O . VAL A 1 311 ? -4.533 -9.480 65.833 1.00 162.16 311 VAL A O 1
ATOM 1847 N N . LEU A 1 312 ? -5.959 -8.370 64.435 1.00 152.57 312 LEU A N 1
ATOM 1848 C CA . LEU A 1 312 ? -5.088 -7.196 64.148 1.00 153.09 312 LEU A CA 1
ATOM 1849 C C . LEU A 1 312 ? -5.182 -6.163 65.281 1.00 156.85 312 LEU A C 1
ATOM 1850 O O . LEU A 1 312 ? -4.206 -5.406 65.463 1.00 163.81 312 LEU A O 1
ATOM 1855 N N . LEU A 1 313 ? -6.305 -6.131 66.007 1.00 153.62 313 LEU A N 1
ATOM 1856 C CA . LEU A 1 313 ? -6.545 -5.210 67.153 1.00 148.63 313 LEU A CA 1
ATOM 1857 C C . LEU A 1 313 ? -6.422 -5.993 68.468 1.00 143.73 313 LEU A C 1
ATOM 1858 O O . LEU A 1 313 ? -7.187 -5.701 69.410 1.00 136.48 313 LEU A O 1
ATOM 1863 N N . MET A 1 314 ? -5.494 -6.956 68.519 1.00 144.38 314 MET A N 1
ATOM 1864 C CA . MET A 1 314 ? -5.192 -7.781 69.722 1.00 152.51 314 MET A CA 1
ATOM 1865 C C . MET A 1 314 ? -3.698 -8.142 69.781 1.00 148.66 314 MET A C 1
ATOM 1866 O O . MET A 1 314 ? -3.262 -8.621 70.848 1.00 143.16 314 MET A O 1
ATOM 1871 N N . ILE A 1 315 ? -2.950 -7.946 68.688 1.00 146.96 315 ILE A N 1
ATOM 1872 C CA . ILE A 1 315 ? -1.454 -7.928 68.685 1.00 150.93 315 ILE A CA 1
ATOM 1873 C C . ILE A 1 315 ? -0.984 -6.629 69.354 1.00 153.77 315 ILE A C 1
ATOM 1874 O O . ILE A 1 315 ? 0.116 -6.631 69.941 1.00 154.25 315 ILE A O 1
ATOM 1879 N N . ARG A 1 316 ? -1.795 -5.569 69.272 1.00 155.81 316 ARG A N 1
ATOM 1880 C CA . ARG A 1 316 ? -1.591 -4.289 70.002 1.00 154.76 316 ARG A CA 1
ATOM 1881 C C . ARG A 1 316 ? -1.852 -4.514 71.498 1.00 152.95 316 ARG A C 1
ATOM 1882 O O . ARG A 1 316 ? -1.039 -4.042 72.311 1.00 158.27 316 ARG A O 1
ATOM 1884 N N . VAL A 1 317 ? -2.944 -5.210 71.838 1.00 148.93 317 VAL A N 1
ATOM 1885 C CA . VAL A 1 317 ? -3.373 -5.501 73.241 1.00 148.30 317 VAL A CA 1
ATOM 1886 C C . VAL A 1 317 ? -2.479 -6.605 73.824 1.00 152.04 317 VAL A C 1
ATOM 1887 O O . VAL A 1 317 ? -2.317 -6.637 75.061 1.00 148.53 317 VAL A O 1
ATOM 1891 N N . GLY A 1 318 ? -1.936 -7.479 72.971 1.00 163.47 318 GLY A N 1
ATOM 1892 C CA . GLY A 1 318 ? -0.949 -8.511 73.349 1.00 172.73 318 GLY A CA 1
ATOM 1893 C C . GLY A 1 318 ? 0.374 -7.890 73.768 1.00 175.86 318 GLY A C 1
ATOM 1894 O O . GLY A 1 318 ? 1.064 -8.487 74.621 1.00 174.77 318 GLY A O 1
ATOM 1895 N N . GLU A 1 319 ? 0.712 -6.735 73.182 1.00 176.63 319 GLU A N 1
ATOM 1896 C CA . GLU A 1 319 ? 1.909 -5.914 73.516 1.00 174.30 319 GLU A CA 1
ATOM 1897 C C . GLU A 1 319 ? 1.780 -5.412 74.960 1.00 175.31 319 GLU A C 1
ATOM 1898 O O . GLU A 1 319 ? 2.725 -5.626 75.747 1.00 176.91 319 GLU A O 1
ATOM 1904 N N . LYS A 1 320 ? 0.647 -4.776 75.281 1.00 174.90 320 LYS A N 1
ATOM 1905 C CA . LYS A 1 320 ? 0.311 -4.252 76.634 1.00 171.14 320 LYS A CA 1
ATOM 1906 C C . LYS A 1 320 ? 0.201 -5.421 77.621 1.00 171.79 320 LYS A C 1
ATOM 1907 O O . LYS A 1 320 ? 0.632 -5.250 78.779 1.00 178.91 320 LYS A O 1
ATOM 1909 N N . LEU A 1 321 ? -0.349 -6.559 77.175 1.00 173.04 321 LEU A N 1
ATOM 1910 C CA . LEU A 1 321 ? -0.454 -7.824 77.956 1.00 176.03 321 LEU A CA 1
ATOM 1911 C C . LEU A 1 321 ? 0.927 -8.204 78.507 1.00 179.88 321 LEU A C 1
ATOM 1912 O O . LEU A 1 321 ? 0.985 -8.755 79.627 1.00 179.64 321 LEU A O 1
ATOM 1914 N N . LEU A 1 322 ? 1.988 -7.922 77.741 1.00 181.80 322 LEU A N 1
ATOM 1915 C CA . LEU A 1 322 ? 3.410 -8.072 78.154 1.00 183.63 322 LEU A CA 1
ATOM 1916 C C . LEU A 1 322 ? 3.951 -6.707 78.602 1.00 181.26 322 LEU A C 1
ATOM 1917 O O . LEU A 1 322 ? 3.798 -6.396 79.801 1.00 173.28 322 LEU A O 1
ATOM 1922 N N . SER A 1 327 ? 4.841 -12.627 79.430 1.00 176.62 327 SER A N 1
ATOM 1923 C CA . SER A 1 327 ? 5.414 -13.397 78.293 1.00 176.96 327 SER A CA 1
ATOM 1924 C C . SER A 1 327 ? 4.658 -14.720 78.117 1.00 175.51 327 SER A C 1
ATOM 1925 O O . SER A 1 327 ? 4.017 -14.897 77.063 1.00 180.76 327 SER A O 1
ATOM 1928 N N . LYS A 1 328 ? 4.733 -15.602 79.119 1.00 172.48 328 LYS A N 1
ATOM 1929 C CA . LYS A 1 328 ? 4.125 -16.962 79.115 1.00 168.67 328 LYS A CA 1
ATOM 1930 C C . LYS A 1 328 ? 2.619 -16.865 79.394 1.00 170.04 328 LYS A C 1
ATOM 1931 O O . LYS A 1 328 ? 1.861 -17.650 78.791 1.00 166.05 328 LYS A O 1
ATOM 1937 N N . ARG A 1 329 ? 2.215 -15.949 80.282 1.00 176.85 329 ARG A N 1
ATOM 1938 C CA . ARG A 1 329 ? 0.806 -15.738 80.722 1.00 181.71 329 ARG A CA 1
ATOM 1939 C C . ARG A 1 329 ? -0.097 -15.493 79.513 1.00 183.99 329 ARG A C 1
ATOM 1940 O O . ARG A 1 329 ? -1.046 -16.244 79.302 1.00 181.33 329 ARG A O 1
ATOM 1942 N N . PRO A 1 330 ? 0.148 -14.445 78.687 1.00 187.69 330 PRO A N 1
ATOM 1943 C CA . PRO A 1 330 ? -0.717 -14.152 77.541 1.00 188.16 330 PRO A CA 1
ATOM 1944 C C . PRO A 1 330 ? -0.701 -15.239 76.452 1.00 185.79 330 PRO A C 1
ATOM 1945 O O . PRO A 1 330 ? -1.727 -15.449 75.830 1.00 180.14 330 PRO A O 1
ATOM 1949 N N . MET A 1 331 ? 0.447 -15.896 76.251 1.00 185.09 331 MET A N 1
ATOM 1950 C CA . MET A 1 331 ? 0.627 -16.996 75.264 1.00 184.35 331 MET A CA 1
ATOM 1951 C C . MET A 1 331 ? -0.217 -18.211 75.674 1.00 184.24 331 MET A C 1
ATOM 1952 O O . MET A 1 331 ? -0.620 -18.969 74.771 1.00 188.71 331 MET A O 1
ATOM 1957 N N . LEU A 1 332 ? -0.472 -18.389 76.976 1.00 181.96 332 LEU A N 1
ATOM 1958 C CA . LEU A 1 332 ? -1.352 -19.461 77.523 1.00 182.10 332 LEU A CA 1
ATOM 1959 C C . LEU A 1 332 ? -2.824 -19.063 77.356 1.00 186.77 332 LEU A C 1
ATOM 1960 O O . LEU A 1 332 ? -3.647 -19.967 77.119 1.00 189.25 332 LEU A O 1
ATOM 1965 N N . LEU A 1 333 ? -3.137 -17.768 77.487 1.00 187.73 333 LEU A N 1
ATOM 1966 C CA . LEU A 1 333 ? -4.505 -17.203 77.315 1.00 186.09 333 LEU A CA 1
ATOM 1967 C C . LEU A 1 333 ? -4.901 -17.270 75.834 1.00 186.53 333 LEU A C 1
ATOM 1968 O O . LEU A 1 333 ? -6.058 -17.641 75.551 1.00 184.51 333 LEU A O 1
ATOM 1973 N N . GLY A 1 334 ? -3.974 -16.917 74.937 1.00 186.11 334 GLY A N 1
ATOM 1974 C CA . GLY A 1 334 ? -4.157 -16.968 73.474 1.00 184.33 334 GLY A CA 1
ATOM 1975 C C . GLY A 1 334 ? -4.411 -18.384 72.984 1.00 180.05 334 GLY A C 1
ATOM 1976 O O . GLY A 1 334 ? -5.426 -18.593 72.296 1.00 175.66 334 GLY A O 1
ATOM 1977 N N . THR A 1 335 ? -3.527 -19.324 73.336 1.00 179.04 335 THR A N 1
ATOM 1978 C CA . THR A 1 335 ? -3.594 -20.760 72.942 1.00 181.88 335 THR A CA 1
ATOM 1979 C C . THR A 1 335 ? -4.821 -21.426 73.577 1.00 181.24 335 THR A C 1
ATOM 1980 O O . THR A 1 335 ? -5.280 -22.444 73.024 1.00 184.17 335 THR A O 1
ATOM 1984 N N . PHE A 1 336 ? -5.315 -20.886 74.696 1.00 183.59 336 PHE A N 1
ATOM 1985 C CA . PHE A 1 336 ? -6.533 -21.365 75.403 1.00 188.68 336 PHE A CA 1
ATOM 1986 C C . PHE A 1 336 ? -7.780 -20.894 74.646 1.00 194.52 336 PHE A C 1
ATOM 1987 O O . PHE A 1 336 ? -8.514 -21.745 74.108 1.00 198.76 336 PHE A O 1
ATOM 1995 N N . ILE A 1 337 ? -7.994 -19.575 74.600 1.00 194.32 337 ILE A N 1
ATOM 1996 C CA . ILE A 1 337 ? -9.259 -18.929 74.131 1.00 193.36 337 ILE A CA 1
ATOM 1997 C C . ILE A 1 337 ? -9.566 -19.354 72.686 1.00 186.45 337 ILE A C 1
ATOM 1998 O O . ILE A 1 337 ? -10.762 -19.448 72.354 1.00 177.85 337 ILE A O 1
ATOM 2003 N N . VAL A 1 338 ? -8.541 -19.611 71.865 1.00 181.76 338 VAL A N 1
ATOM 2004 C CA . VAL A 1 338 ? -8.702 -20.097 70.458 1.00 175.52 338 VAL A CA 1
ATOM 2005 C C . VAL A 1 338 ? -9.397 -21.463 70.478 1.00 168.94 338 VAL A C 1
ATOM 2006 O O . VAL A 1 338 ? -10.296 -21.667 69.641 1.00 169.42 338 VAL A O 1
ATOM 2010 N N . VAL A 1 339 ? -9.007 -22.351 71.401 1.00 159.98 339 VAL A N 1
ATOM 2011 C CA . VAL A 1 339 ? -9.539 -23.744 71.510 1.00 160.50 339 VAL A CA 1
ATOM 2012 C C . VAL A 1 339 ? -11.047 -23.673 71.784 1.00 165.48 339 VAL A C 1
ATOM 2013 O O . VAL A 1 339 ? -11.779 -24.552 71.282 1.00 168.89 339 VAL A O 1
ATOM 2017 N N . ILE A 1 340 ? -11.490 -22.661 72.538 1.00 168.58 340 ILE A N 1
ATOM 2018 C CA . ILE A 1 340 ? -12.933 -22.354 72.774 1.00 172.88 340 ILE A CA 1
ATOM 2019 C C . ILE A 1 340 ? -13.521 -21.808 71.464 1.00 171.41 340 ILE A C 1
ATOM 2020 O O . ILE A 1 340 ? -14.639 -22.225 71.105 1.00 178.84 340 ILE A O 1
ATOM 2025 N N . GLY A 1 341 ? -12.783 -20.925 70.780 1.00 164.45 341 GLY A N 1
ATOM 2026 C CA . GLY A 1 341 ? -13.140 -20.372 69.457 1.00 159.49 341 GLY A CA 1
ATOM 2027 C C . GLY A 1 341 ? -13.379 -21.458 68.420 1.00 153.95 341 GLY A C 1
ATOM 2028 O O . GLY A 1 341 ? -14.262 -21.264 67.564 1.00 146.73 341 GLY A O 1
ATOM 2029 N N . ILE A 1 342 ? -12.619 -22.558 68.488 1.00 151.40 342 ILE A N 1
ATOM 2030 C CA . ILE A 1 342 ? -12.792 -23.766 67.626 1.00 151.36 342 ILE A CA 1
ATOM 2031 C C . ILE A 1 342 ? -14.085 -24.477 68.045 1.00 156.59 342 ILE A C 1
ATOM 2032 O O . ILE A 1 342 ? -14.920 -24.749 67.160 1.00 156.03 342 ILE A O 1
ATOM 2037 N N . ALA A 1 343 ? -14.230 -24.759 69.345 1.00 160.99 343 ALA A N 1
ATOM 2038 C CA . ALA A 1 343 ? -15.392 -25.451 69.955 1.00 164.14 343 ALA A CA 1
ATOM 2039 C C . ALA A 1 343 ? -16.690 -24.696 69.636 1.00 167.02 343 ALA A C 1
ATOM 2040 O O . ALA A 1 343 ? -17.704 -25.364 69.363 1.00 170.28 343 ALA A O 1
ATOM 2042 N N . LEU A 1 344 ? -16.656 -23.360 69.666 1.00 168.49 344 LEU A N 1
ATOM 2043 C CA . LEU A 1 344 ? -17.815 -22.478 69.346 1.00 170.79 344 LEU A CA 1
ATOM 2044 C C . LEU A 1 344 ? -18.239 -22.673 67.884 1.00 172.87 344 LEU A C 1
ATOM 2045 O O . LEU A 1 344 ? -19.458 -22.631 67.620 1.00 170.82 344 LEU A O 1
ATOM 2050 N N . ILE A 1 345 ? -17.274 -22.873 66.977 1.00 175.23 345 ILE A N 1
ATOM 2051 C CA . ILE A 1 345 ? -17.505 -23.092 65.515 1.00 174.78 345 ILE A CA 1
ATOM 2052 C C . ILE A 1 345 ? -17.789 -24.579 65.262 1.00 171.89 345 ILE A C 1
ATOM 2053 O O . ILE A 1 345 ? -18.402 -24.888 64.226 1.00 170.10 345 ILE A O 1
ATOM 2058 N N . SER A 1 346 ? -17.349 -25.466 66.162 1.00 171.39 346 SER A N 1
ATOM 2059 C CA . SER A 1 346 ? -17.605 -26.931 66.109 1.00 174.49 346 SER A CA 1
ATOM 2060 C C . SER A 1 346 ? -19.079 -27.215 66.426 1.00 175.87 346 SER A C 1
ATOM 2061 O O . SER A 1 346 ? -19.680 -28.061 65.735 1.00 171.41 346 SER A O 1
ATOM 2064 N N . LEU A 1 347 ? -19.636 -26.514 67.419 1.00 181.91 347 LEU A N 1
ATOM 2065 C CA . LEU A 1 347 ? -21.010 -26.733 67.954 1.00 187.83 347 LEU A CA 1
ATOM 2066 C C . LEU A 1 347 ? -22.074 -26.211 66.976 1.00 188.37 347 LEU A C 1
ATOM 2067 O O . LEU A 1 347 ? -23.258 -26.536 67.194 1.00 193.09 347 LEU A O 1
ATOM 2072 N N . VAL A 1 348 ? -21.687 -25.447 65.944 1.00 184.48 348 VAL A N 1
ATOM 2073 C CA . VAL A 1 348 ? -22.611 -24.952 64.875 1.00 178.83 348 VAL A CA 1
ATOM 2074 C C . VAL A 1 348 ? -22.881 -26.087 63.874 1.00 177.90 348 VAL A C 1
ATOM 2075 O O . VAL A 1 348 ? -23.617 -25.844 62.897 1.00 177.50 348 VAL A O 1
ATOM 2079 N N . PHE A 1 349 ? -22.308 -27.274 64.107 1.00 174.03 349 PHE A N 1
ATOM 2080 C CA . PHE A 1 349 ? -22.586 -28.525 63.354 1.00 175.16 349 PHE A CA 1
ATOM 2081 C C . PHE A 1 349 ? -23.782 -29.262 63.977 1.00 180.19 349 PHE A C 1
ATOM 2082 O O . PHE A 1 349 ? -24.288 -30.209 63.341 1.00 187.77 349 PHE A O 1
ATOM 2084 N N . LEU A 1 350 ? -24.214 -28.849 65.177 1.00 181.65 350 LEU A N 1
ATOM 2085 C CA . LEU A 1 350 ? -25.490 -29.276 65.822 1.00 178.57 350 LEU A CA 1
ATOM 2086 C C . LEU A 1 350 ? -26.260 -28.030 66.261 1.00 178.08 350 LEU A C 1
ATOM 2087 O O . LEU A 1 350 ? -26.461 -27.805 67.454 1.00 172.20 350 LEU A O 1
ATOM 2089 N N . PRO A 1 351 ? -26.722 -27.183 65.308 1.00 180.22 351 PRO A N 1
ATOM 2090 C CA . PRO A 1 351 ? -27.223 -25.844 65.616 1.00 174.59 351 PRO A CA 1
ATOM 2091 C C . PRO A 1 351 ? -28.748 -25.649 65.599 1.00 165.59 351 PRO A C 1
ATOM 2092 O O . PRO A 1 351 ? -29.474 -26.622 65.518 1.00 161.56 351 PRO A O 1
ATOM 2096 N N . GLY A 1 352 ? -29.173 -24.384 65.689 1.00 157.81 352 GLY A N 1
ATOM 2097 C CA . GLY A 1 352 ? -30.524 -23.887 65.365 1.00 158.28 352 GLY A CA 1
ATOM 2098 C C . GLY A 1 352 ? -30.455 -22.804 64.299 1.00 161.27 352 GLY A C 1
ATOM 2099 O O . GLY A 1 352 ? -29.455 -22.781 63.556 1.00 159.35 352 GLY A O 1
ATOM 2100 N N . ILE A 1 353 ? -31.466 -21.930 64.233 1.00 170.29 353 ILE A N 1
ATOM 2101 C CA . ILE A 1 353 ? -31.608 -20.864 63.193 1.00 174.40 353 ILE A CA 1
ATOM 2102 C C . ILE A 1 353 ? -30.720 -19.665 63.556 1.00 175.58 353 ILE A C 1
ATOM 2103 O O . ILE A 1 353 ? -30.132 -19.069 62.630 1.00 170.00 353 ILE A O 1
ATOM 2105 N N . PHE A 1 354 ? -30.641 -19.322 64.847 1.00 177.14 354 PHE A N 1
ATOM 2106 C CA . PHE A 1 354 ? -29.814 -18.212 65.394 1.00 174.36 354 PHE A CA 1
ATOM 2107 C C . PHE A 1 354 ? -28.596 -18.793 66.122 1.00 177.85 354 PHE A C 1
ATOM 2108 O O . PHE A 1 354 ? -28.294 -18.353 67.250 1.00 177.34 354 PHE A O 1
ATOM 2110 N N . TYR A 1 355 ? -27.921 -19.756 65.485 1.00 181.63 355 TYR A N 1
ATOM 2111 C CA . TYR A 1 355 ? -26.642 -20.366 65.936 1.00 180.03 355 TYR A CA 1
ATOM 2112 C C . TYR A 1 355 ? -25.479 -19.758 65.141 1.00 171.04 355 TYR A C 1
ATOM 2113 O O . TYR A 1 355 ? -24.320 -20.143 65.387 1.00 159.69 355 TYR A O 1
ATOM 2122 N N . VAL A 1 356 ? -25.792 -18.854 64.203 1.00 166.56 356 VAL A N 1
ATOM 2123 C CA . VAL A 1 356 ? -24.814 -18.000 63.462 1.00 165.21 356 VAL A CA 1
ATOM 2124 C C . VAL A 1 356 ? -23.935 -17.261 64.479 1.00 170.30 356 VAL A C 1
ATOM 2125 O O . VAL A 1 356 ? -22.744 -17.056 64.182 1.00 178.65 356 VAL A O 1
ATOM 2129 N N . ILE A 1 357 ? -24.507 -16.882 65.628 1.00 173.81 357 ILE A N 1
ATOM 2130 C CA . ILE A 1 357 ? -23.793 -16.218 66.760 1.00 172.29 357 ILE A CA 1
ATOM 2131 C C . ILE A 1 357 ? -22.643 -17.128 67.210 1.00 171.36 357 ILE A C 1
ATOM 2132 O O . ILE A 1 357 ? -21.480 -16.693 67.099 1.00 171.99 357 ILE A O 1
ATOM 2137 N N . SER A 1 358 ? -22.962 -18.343 67.672 1.00 168.53 358 SER A N 1
ATOM 2138 C CA . SER A 1 358 ? -21.993 -19.372 68.143 1.00 169.39 358 SER A CA 1
ATOM 2139 C C . SER A 1 358 ? -20.808 -19.462 67.173 1.00 167.88 358 SER A C 1
ATOM 2140 O O . SER A 1 358 ? -19.664 -19.583 67.649 1.00 159.51 358 SER A O 1
ATOM 2143 N N . CYS A 1 359 ? -21.082 -19.403 65.867 1.00 177.25 359 CYS A N 1
ATOM 2144 C CA . CYS A 1 359 ? -20.067 -19.390 64.779 1.00 185.19 359 CYS A CA 1
ATOM 2145 C C . CYS A 1 359 ? -19.317 -18.052 64.803 1.00 184.05 359 CYS A C 1
ATOM 2146 O O . CYS A 1 359 ? -18.074 -18.083 64.876 1.00 193.82 359 CYS A O 1
ATOM 2149 N N . VAL A 1 360 ? -20.051 -16.932 64.769 1.00 177.01 360 VAL A N 1
ATOM 2150 C CA . VAL A 1 360 ? -19.492 -15.544 64.725 1.00 171.79 360 VAL A CA 1
ATOM 2151 C C . VAL A 1 360 ? -18.580 -15.337 65.940 1.00 171.03 360 VAL A C 1
ATOM 2152 O O . VAL A 1 360 ? -17.400 -15.008 65.728 1.00 174.21 360 VAL A O 1
ATOM 2156 N N . VAL A 1 361 ? -19.102 -15.538 67.156 1.00 170.81 361 VAL A N 1
ATOM 2157 C CA . VAL A 1 361 ? -18.352 -15.329 68.434 1.00 173.27 361 VAL A CA 1
ATOM 2158 C C . VAL A 1 361 ? -17.100 -16.217 68.435 1.00 175.39 361 VAL A C 1
ATOM 2159 O O . VAL A 1 361 ? -16.091 -15.802 69.037 1.00 181.21 361 VAL A O 1
ATOM 2163 N N . GLY A 1 362 ? -17.161 -17.378 67.771 1.00 170.94 362 GLY A N 1
ATOM 2164 C CA . GLY A 1 362 ? -16.014 -18.284 67.559 1.00 163.73 362 GLY A CA 1
ATOM 2165 C C . GLY A 1 362 ? -14.915 -17.620 66.747 1.00 155.58 362 GLY A C 1
ATOM 2166 O O . GLY A 1 362 ? -13.753 -17.681 67.181 1.00 143.73 362 GLY A O 1
ATOM 2167 N N . TYR A 1 363 ? -15.270 -17.007 65.611 1.00 156.07 363 TYR A N 1
ATOM 2168 C CA . TYR A 1 363 ? -14.348 -16.269 64.704 1.00 161.29 363 TYR A CA 1
ATOM 2169 C C . TYR A 1 363 ? -13.651 -15.140 65.476 1.00 164.85 363 TYR A C 1
ATOM 2170 O O . TYR A 1 363 ? -12.442 -14.931 65.256 1.00 174.46 363 TYR A O 1
ATOM 2179 N N . LEU A 1 364 ? -14.386 -14.434 66.342 1.00 163.74 364 LEU A N 1
ATOM 2180 C CA . LEU A 1 364 ? -13.834 -13.374 67.231 1.00 161.86 364 LEU A CA 1
ATOM 2181 C C . LEU A 1 364 ? -12.947 -14.033 68.293 1.00 156.87 364 LEU A C 1
ATOM 2182 O O . LEU A 1 364 ? -11.776 -13.622 68.419 1.00 157.95 364 LEU A O 1
ATOM 2187 N N . CYS A 1 365 ? -13.494 -15.017 69.014 1.00 153.14 365 CYS A N 1
ATOM 2188 C CA . CYS A 1 365 ? -12.808 -15.820 70.065 1.00 160.76 365 CYS A CA 1
ATOM 2189 C C . CYS A 1 365 ? -11.501 -16.407 69.510 1.00 162.62 365 CYS A C 1
ATOM 2190 O O . CYS A 1 365 ? -10.484 -16.388 70.236 1.00 158.27 365 CYS A O 1
ATOM 2193 N N . PHE A 1 366 ? -11.538 -16.902 68.269 1.00 165.06 366 PHE A N 1
ATOM 2194 C CA . PHE A 1 366 ? -10.383 -17.472 67.524 1.00 162.23 366 PHE A CA 1
ATOM 2195 C C . PHE A 1 366 ? -9.418 -16.343 67.144 1.00 155.77 366 PHE A C 1
ATOM 2196 O O . PHE A 1 366 ? -8.208 -16.467 67.415 1.00 149.12 366 PHE A O 1
ATOM 2204 N N . GLY A 1 367 ? -9.952 -15.277 66.539 1.00 153.17 367 GLY A N 1
ATOM 2205 C CA . GLY A 1 367 ? -9.189 -14.107 66.062 1.00 152.29 367 GLY A CA 1
ATOM 2206 C C . GLY A 1 367 ? -8.413 -13.437 67.182 1.00 153.69 367 GLY A C 1
ATOM 2207 O O . GLY A 1 367 ? -7.195 -13.242 67.014 1.00 155.23 367 GLY A O 1
ATOM 2208 N N . LEU A 1 368 ? -9.083 -13.110 68.290 1.00 156.87 368 LEU A N 1
ATOM 2209 C CA . LEU A 1 368 ? -8.494 -12.334 69.415 1.00 161.13 368 LEU A CA 1
ATOM 2210 C C . LEU A 1 368 ? -7.400 -13.163 70.102 1.00 164.05 368 LEU A C 1
ATOM 2211 O O . LEU A 1 368 ? -6.395 -12.561 70.527 1.00 179.04 368 LEU A O 1
ATOM 2216 N N . GLY A 1 369 ? -7.582 -14.486 70.186 1.00 156.05 369 GLY A N 1
ATOM 2217 C CA . GLY A 1 369 ? -6.633 -15.414 70.831 1.00 148.88 369 GLY A CA 1
ATOM 2218 C C . GLY A 1 369 ? -5.286 -15.425 70.129 1.00 145.61 369 GLY A C 1
ATOM 2219 O O . GLY A 1 369 ? -4.260 -15.318 70.827 1.00 139.47 369 GLY A O 1
ATOM 2220 N N . LEU A 1 370 ? -5.292 -15.551 68.797 1.00 148.01 370 LEU A N 1
ATOM 2221 C CA . LEU A 1 370 ? -4.077 -15.507 67.935 1.00 147.01 370 LEU A CA 1
ATOM 2222 C C . LEU A 1 370 ? -3.356 -14.169 68.129 1.00 145.54 370 LEU A C 1
ATOM 2223 O O . LEU A 1 370 ? -2.113 -14.180 68.183 1.00 151.15 370 LEU A O 1
ATOM 2228 N N . GLY A 1 371 ? -4.110 -13.068 68.226 1.00 143.83 371 GLY A N 1
ATOM 2229 C CA . GLY A 1 371 ? -3.575 -11.709 68.434 1.00 148.30 371 GLY A CA 1
ATOM 2230 C C . GLY A 1 371 ? -2.853 -11.584 69.767 1.00 151.11 371 GLY A C 1
ATOM 2231 O O . GLY A 1 371 ? -1.749 -11.005 69.797 1.00 150.96 371 GLY A O 1
ATOM 2232 N N . ILE A 1 372 ? -3.454 -12.118 70.833 1.00 151.97 372 ILE A N 1
ATOM 2233 C CA . ILE A 1 372 ? -2.904 -12.101 72.221 1.00 153.00 372 ILE A CA 1
ATOM 2234 C C . ILE A 1 372 ? -1.658 -12.999 72.287 1.00 154.54 372 ILE A C 1
ATOM 2235 O O . ILE A 1 372 ? -0.788 -12.723 73.133 1.00 164.15 372 ILE A O 1
ATOM 2240 N N . TYR A 1 373 ? -1.534 -13.938 71.375 1.00 149.56 373 TYR A N 1
ATOM 2241 C CA . TYR A 1 373 ? -0.363 -14.828 71.423 1.00 144.73 373 TYR A CA 1
ATOM 2242 C C . TYR A 1 373 ? 0.725 -14.244 70.540 1.00 147.83 373 TYR A C 1
ATOM 2243 O O . TYR A 1 373 ? 1.836 -14.085 70.997 1.00 148.42 373 TYR A O 1
ATOM 2252 N N . ALA A 1 374 ? 0.339 -13.726 69.387 1.00 156.05 374 ALA A N 1
ATOM 2253 C CA . ALA A 1 374 ? 1.343 -13.340 68.379 1.00 163.16 374 ALA A CA 1
ATOM 2254 C C . ALA A 1 374 ? 2.334 -12.302 68.869 1.00 165.17 374 ALA A C 1
ATOM 2255 O O . ALA A 1 374 ? 3.482 -12.659 68.883 1.00 169.15 374 ALA A O 1
ATOM 2257 N N . THR A 1 375 ? 1.925 -11.173 69.430 1.00 165.97 375 THR A N 1
ATOM 2258 C CA . THR A 1 375 ? 3.017 -10.233 69.802 1.00 164.49 375 THR A CA 1
ATOM 2259 C C . THR A 1 375 ? 3.891 -10.749 70.944 1.00 159.98 375 THR A C 1
ATOM 2260 O O . THR A 1 375 ? 5.102 -10.621 70.808 1.00 160.74 375 THR A O 1
ATOM 2264 N N . PRO A 1 376 ? 3.370 -11.331 72.045 1.00 149.94 376 PRO A N 1
ATOM 2265 C CA . PRO A 1 376 ? 4.240 -11.814 73.079 1.00 146.08 376 PRO A CA 1
ATOM 2266 C C . PRO A 1 376 ? 5.157 -12.880 72.501 1.00 144.46 376 PRO A C 1
ATOM 2267 O O . PRO A 1 376 ? 6.323 -12.766 72.652 1.00 151.32 376 PRO A O 1
ATOM 2271 N N . SER A 1 377 ? 4.607 -13.814 71.742 1.00 141.62 377 SER A N 1
ATOM 2272 C CA . SER A 1 377 ? 5.449 -14.910 71.216 1.00 142.42 377 SER A CA 1
ATOM 2273 C C . SER A 1 377 ? 6.358 -14.510 70.062 1.00 143.86 377 SER A C 1
ATOM 2274 O O . SER A 1 377 ? 7.057 -15.389 69.653 1.00 153.14 377 SER A O 1
ATOM 2277 N N . THR A 1 378 ? 6.208 -13.358 69.420 1.00 143.39 378 THR A N 1
ATOM 2278 C CA . THR A 1 378 ? 7.221 -12.976 68.410 1.00 147.85 378 THR A CA 1
ATOM 2279 C C . THR A 1 378 ? 8.418 -12.380 69.119 1.00 148.53 378 THR A C 1
ATOM 2280 O O . THR A 1 378 ? 9.480 -12.414 68.556 1.00 152.92 378 THR A O 1
ATOM 2284 N N . ASP A 1 379 ? 8.208 -11.981 70.361 1.00 150.46 379 ASP A N 1
ATOM 2285 C CA . ASP A 1 379 ? 9.158 -11.248 71.242 1.00 156.07 379 ASP A CA 1
ATOM 2286 C C . ASP A 1 379 ? 9.958 -12.249 72.084 1.00 150.72 379 ASP A C 1
ATOM 2287 O O . ASP A 1 379 ? 11.188 -12.083 72.170 1.00 153.59 379 ASP A O 1
ATOM 2292 N N . THR A 1 380 ? 9.282 -13.236 72.682 1.00 143.77 380 THR A N 1
ATOM 2293 C CA . THR A 1 380 ? 9.889 -14.306 73.521 1.00 140.11 380 THR A CA 1
ATOM 2294 C C . THR A 1 380 ? 10.974 -15.038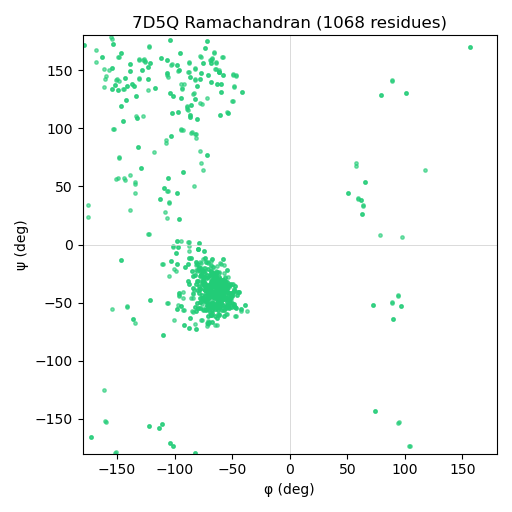 72.720 1.00 138.36 380 THR A C 1
ATOM 2295 O O . THR A 1 380 ? 11.974 -15.454 73.336 1.00 145.56 380 THR A O 1
ATOM 2299 N N . ALA A 1 381 ? 10.781 -15.184 71.404 1.00 134.85 381 ALA A N 1
ATOM 2300 C CA . ALA A 1 381 ? 11.737 -15.817 70.464 1.00 134.60 381 ALA A CA 1
ATOM 2301 C C . ALA A 1 381 ? 12.848 -14.823 70.103 1.00 135.01 381 ALA A C 1
ATOM 2302 O O . ALA A 1 381 ? 14.027 -15.171 70.287 1.00 136.99 381 ALA A O 1
ATOM 2304 N N . ILE A 1 382 ? 12.476 -13.632 69.618 1.00 137.01 382 ILE A N 1
ATOM 2305 C CA . ILE A 1 382 ? 13.412 -12.572 69.129 1.00 139.92 382 ILE A CA 1
ATOM 2306 C C . ILE A 1 382 ? 14.282 -12.063 70.288 1.00 147.15 382 ILE A C 1
ATOM 2307 O O . ILE A 1 382 ? 15.394 -11.576 70.009 1.00 152.35 382 ILE A O 1
ATOM 2309 N N . SER A 1 383 ? 13.796 -12.161 71.531 1.00 155.09 383 SER A N 1
ATOM 2310 C CA . SER A 1 383 ? 14.518 -11.753 72.767 1.00 162.46 383 SER A CA 1
ATOM 2311 C C . SER A 1 383 ? 15.664 -12.731 73.058 1.00 164.82 383 SER A C 1
ATOM 2312 O O . SER A 1 383 ? 16.834 -12.318 72.937 1.00 169.81 383 SER A O 1
ATOM 2315 N N . ASN A 1 384 ? 15.334 -13.976 73.419 1.00 164.38 384 ASN A N 1
ATOM 2316 C CA . ASN A 1 384 ? 16.302 -15.010 73.882 1.00 166.09 384 ASN A CA 1
ATOM 2317 C C . ASN A 1 384 ? 17.262 -15.389 72.746 1.00 164.60 384 ASN A C 1
ATOM 2318 O O . ASN A 1 384 ? 18.374 -15.860 73.057 1.00 159.85 384 ASN A O 1
ATOM 2323 N N . ALA A 1 385 ? 16.850 -15.205 71.487 1.00 169.48 385 ALA A N 1
ATOM 2324 C CA . ALA A 1 385 ? 17.705 -15.377 70.287 1.00 173.58 385 ALA A CA 1
ATOM 2325 C C . ALA A 1 385 ? 18.964 -14.530 70.454 1.00 172.40 385 ALA A C 1
ATOM 2326 O O . ALA A 1 385 ? 18.878 -13.304 70.471 1.00 166.40 385 ALA A O 1
ATOM 2328 N N . PRO A 1 386 ? 20.164 -15.144 70.591 1.00 173.00 386 PRO A N 1
ATOM 2329 C CA . PRO A 1 386 ? 21.383 -14.391 70.890 1.00 175.44 386 PRO A CA 1
ATOM 2330 C C . PRO A 1 386 ? 21.742 -13.396 69.775 1.00 178.76 386 PRO A C 1
ATOM 2331 O O . PRO A 1 386 ? 21.629 -13.757 68.620 1.00 179.65 386 PRO A O 1
ATOM 2335 N N . LEU A 1 387 ? 22.167 -12.184 70.155 1.00 182.07 387 LEU A N 1
ATOM 2336 C CA . LEU A 1 387 ? 22.497 -11.058 69.235 1.00 183.84 387 LEU A CA 1
ATOM 2337 C C . LEU A 1 387 ? 23.532 -11.506 68.194 1.00 188.42 387 LEU A C 1
ATOM 2338 O O . LEU A 1 387 ? 23.479 -10.994 67.056 1.00 183.97 387 LEU A O 1
ATOM 2340 N N . ASP A 1 388 ? 24.434 -12.419 68.574 1.00 196.37 388 ASP A N 1
ATOM 2341 C CA . ASP A 1 388 ? 25.480 -13.007 67.693 1.00 198.58 388 ASP A CA 1
ATOM 2342 C C . ASP A 1 388 ? 24.819 -13.800 66.559 1.00 200.63 388 ASP A C 1
ATOM 2343 O O . ASP A 1 388 ? 25.315 -13.710 65.418 1.00 205.14 388 ASP A O 1
ATOM 2345 N N . LYS A 1 389 ? 23.749 -14.544 66.864 1.00 201.76 389 LYS A N 1
ATOM 2346 C CA . LYS A 1 389 ? 23.035 -15.438 65.909 1.00 206.73 389 LYS A CA 1
ATOM 2347 C C . LYS A 1 389 ? 21.523 -15.183 66.001 1.00 207.31 389 LYS A C 1
ATOM 2348 O O . LYS A 1 389 ? 20.840 -15.924 66.740 1.00 214.13 389 LYS A O 1
ATOM 2354 N N . VAL A 1 390 ? 21.032 -14.166 65.283 1.00 203.00 390 VAL A N 1
ATOM 2355 C CA . VAL A 1 390 ? 19.588 -13.784 65.204 1.00 195.87 390 VAL A CA 1
ATOM 2356 C C . VAL A 1 390 ? 19.040 -14.205 63.835 1.00 191.13 390 VAL A C 1
ATOM 2357 O O . VAL A 1 390 ? 17.980 -14.858 63.805 1.00 190.19 390 VAL A O 1
ATOM 2361 N N . GLY A 1 391 ? 19.737 -13.831 62.755 1.00 187.45 391 GLY A N 1
ATOM 2362 C CA . GLY A 1 391 ? 19.365 -14.129 61.357 1.00 185.08 391 GLY A CA 1
ATOM 2363 C C . GLY A 1 391 ? 19.046 -15.600 61.143 1.00 182.09 391 GLY A C 1
ATOM 2364 O O . GLY A 1 391 ? 18.075 -15.891 60.418 1.00 182.42 391 GLY A O 1
ATOM 2365 N N . VAL A 1 392 ? 19.834 -16.496 61.747 1.00 181.59 392 VAL A N 1
ATOM 2366 C CA . VAL A 1 392 ? 19.627 -17.975 61.693 1.00 182.50 392 VAL A CA 1
ATOM 2367 C C . VAL A 1 392 ? 18.432 -18.332 62.586 1.00 177.82 392 VAL A C 1
ATOM 2368 O O . VAL A 1 392 ? 17.594 -19.144 62.148 1.00 186.51 392 VAL A O 1
ATOM 2372 N N . ALA A 1 393 ? 18.364 -17.742 63.786 1.00 166.82 393 ALA A N 1
ATOM 2373 C CA . ALA A 1 393 ? 17.341 -18.013 64.825 1.00 161.49 393 ALA A CA 1
ATOM 2374 C C . ALA A 1 393 ? 15.957 -17.560 64.343 1.00 156.35 393 ALA A C 1
ATOM 2375 O O . ALA A 1 393 ? 14.995 -18.333 64.513 1.00 150.81 393 ALA A O 1
ATOM 2377 N N . SER A 1 394 ? 15.866 -16.352 63.777 1.00 157.09 394 SER A N 1
ATOM 2378 C CA . SER A 1 394 ? 14.611 -15.733 63.270 1.00 159.72 394 SER A CA 1
ATOM 2379 C C . SER A 1 394 ? 14.079 -16.527 62.072 1.00 156.68 394 SER A C 1
ATOM 2380 O O . SER A 1 394 ? 12.849 -16.718 61.995 1.00 161.88 394 SER A O 1
ATOM 2383 N N . GLY A 1 395 ? 14.973 -16.965 61.177 1.00 151.94 395 GLY A N 1
ATOM 2384 C CA . GLY A 1 395 ? 14.643 -17.791 59.999 1.00 153.69 395 GLY A CA 1
ATOM 2385 C C . GLY A 1 395 ? 13.991 -19.110 60.388 1.00 156.63 395 GLY A C 1
ATOM 2386 O O . GLY A 1 395 ? 13.059 -19.536 59.676 1.00 157.22 395 GLY A O 1
ATOM 2387 N N . ILE A 1 396 ? 14.462 -19.731 61.477 1.00 159.11 396 ILE A N 1
ATOM 2388 C CA . ILE A 1 396 ? 13.940 -21.023 62.021 1.00 159.71 396 ILE A CA 1
ATOM 2389 C C . ILE A 1 396 ? 12.535 -20.795 62.595 1.00 158.20 396 ILE A C 1
ATOM 2390 O O . ILE A 1 396 ? 11.658 -21.642 62.344 1.00 165.34 396 ILE A O 1
ATOM 2395 N N . TYR A 1 397 ? 12.338 -19.706 63.346 1.00 153.33 397 TYR A N 1
ATOM 2396 C CA . TYR A 1 397 ? 11.031 -19.301 63.931 1.00 149.29 397 TYR A CA 1
ATOM 2397 C C . TYR A 1 397 ? 10.033 -19.026 62.799 1.00 153.10 397 TYR A C 1
ATOM 2398 O O . TYR A 1 397 ? 8.858 -19.426 62.929 1.00 152.01 397 TYR A O 1
ATOM 2407 N N . ALA A 1 398 ? 10.495 -18.369 61.728 1.00 160.32 398 ALA A N 1
ATOM 2408 C CA . ALA A 1 398 ? 9.712 -18.038 60.512 1.00 169.09 398 ALA A CA 1
ATOM 2409 C C . ALA A 1 398 ? 9.365 -19.322 59.746 1.00 172.17 398 ALA A C 1
ATOM 2410 O O . ALA A 1 398 ? 8.226 -19.422 59.246 1.00 180.67 398 ALA A O 1
ATOM 2412 N N . MET A 1 399 ? 10.319 -20.253 59.652 1.00 169.23 399 MET A N 1
ATOM 2413 C CA . MET A 1 399 ? 10.151 -21.581 58.999 1.00 169.35 399 MET A CA 1
ATOM 2414 C C . MET A 1 399 ? 9.155 -22.424 59.804 1.00 163.45 399 MET A C 1
ATOM 2415 O O . MET A 1 399 ? 8.219 -22.969 59.191 1.00 162.53 399 MET A O 1
ATOM 2420 N N . ALA A 1 400 ? 9.362 -22.524 61.122 1.00 164.82 400 ALA A N 1
ATOM 2421 C CA . ALA A 1 400 ? 8.521 -23.293 62.072 1.00 169.95 400 ALA A CA 1
ATOM 2422 C C . ALA A 1 400 ? 7.069 -22.806 61.998 1.00 172.49 400 ALA A C 1
ATOM 2423 O O . ALA A 1 400 ? 6.158 -23.654 62.069 1.00 175.15 400 ALA A O 1
ATOM 2425 N N . SER A 1 401 ? 6.874 -21.490 61.869 1.00 175.58 401 SER A N 1
ATOM 2426 C CA . SER A 1 401 ? 5.551 -20.830 61.699 1.00 179.94 401 SER A CA 1
ATOM 2427 C C . SER A 1 401 ? 4.894 -21.311 60.399 1.00 177.52 401 SER A C 1
ATOM 2428 O O . SER A 1 401 ? 3.692 -21.646 60.432 1.00 182.25 401 SER A O 1
ATOM 2431 N N . SER A 1 402 ? 5.664 -21.351 59.305 1.00 166.54 402 SER A N 1
ATOM 2432 C CA . SER A 1 402 ? 5.203 -21.693 57.933 1.00 157.63 402 SER A CA 1
ATOM 2433 C C . SER A 1 402 ? 4.830 -23.178 57.849 1.00 147.15 402 SER A C 1
ATOM 2434 O O . SER A 1 402 ? 3.708 -23.476 57.398 1.00 145.78 402 SER A O 1
ATOM 2437 N N . LEU A 1 403 ? 5.738 -24.069 58.261 1.00 141.85 403 LEU A N 1
ATOM 2438 C CA . LEU A 1 403 ? 5.542 -25.545 58.224 1.00 140.94 403 LEU A CA 1
ATOM 2439 C C . LEU A 1 403 ? 4.337 -25.927 59.090 1.00 135.23 403 LEU A C 1
ATOM 2440 O O . LEU A 1 403 ? 3.601 -26.849 58.692 1.00 135.74 403 LEU A O 1
ATOM 2445 N N . GLY A 1 404 ? 4.154 -25.246 60.225 1.00 133.06 404 GLY A N 1
ATOM 2446 C CA . GLY A 1 404 ? 3.007 -25.437 61.135 1.00 136.40 404 GLY A CA 1
ATOM 2447 C C . GLY A 1 404 ? 1.684 -25.295 60.402 1.00 137.02 404 GLY A C 1
ATOM 2448 O O . GLY A 1 404 ? 0.827 -26.188 60.556 1.00 134.98 404 GLY A O 1
ATOM 2449 N N . GLY A 1 405 ? 1.531 -24.214 59.627 1.00 140.81 405 GLY A N 1
ATOM 2450 C CA . GLY A 1 405 ? 0.327 -23.912 58.829 1.00 142.91 405 GLY A CA 1
ATOM 2451 C C . GLY A 1 405 ? 0.057 -24.981 57.784 1.00 142.46 405 GLY A C 1
ATOM 2452 O O . GLY A 1 405 ? -1.080 -25.495 57.739 1.00 144.70 405 GLY A O 1
ATOM 2453 N N . ALA A 1 406 ? 1.067 -25.305 56.973 1.00 142.61 406 ALA A N 1
ATOM 2454 C CA . ALA A 1 406 ? 1.009 -26.335 55.909 1.00 143.97 406 ALA A CA 1
ATOM 2455 C C . ALA A 1 406 ? 0.589 -27.677 56.519 1.00 141.57 406 ALA A C 1
ATOM 2456 O O . ALA A 1 406 ? -0.396 -28.263 56.035 1.00 136.06 406 ALA A O 1
ATOM 2458 N N . PHE A 1 407 ? 1.311 -28.124 57.553 1.00 147.22 407 PHE A N 1
ATOM 2459 C CA . PHE A 1 407 ? 1.083 -29.401 58.282 1.00 154.86 407 PHE A CA 1
ATOM 2460 C C . PHE A 1 407 ? -0.337 -29.422 58.861 1.00 153.42 407 PHE A C 1
ATOM 2461 O O . PHE A 1 407 ? -0.962 -30.497 58.874 1.00 152.05 407 PHE A O 1
ATOM 2469 N N . GLY A 1 408 ? -0.822 -28.268 59.330 1.00 151.32 408 GLY A N 1
ATOM 2470 C CA . GLY A 1 408 ? -2.170 -28.106 59.908 1.00 152.84 408 GLY A CA 1
ATOM 2471 C C . GLY A 1 408 ? -3.256 -28.261 58.856 1.00 152.62 408 GLY A C 1
ATOM 2472 O O . GLY A 1 408 ? -4.090 -29.178 59.000 1.00 157.52 408 GLY A O 1
ATOM 2473 N N . VAL A 1 409 ? -3.237 -27.398 57.834 1.00 147.41 409 VAL A N 1
ATOM 2474 C CA . VAL A 1 409 ? -4.242 -27.348 56.729 1.00 143.20 409 VAL A CA 1
ATOM 2475 C C . VAL A 1 409 ? -4.377 -28.747 56.116 1.00 147.39 409 VAL A C 1
ATOM 2476 O O . VAL A 1 409 ? -5.521 -29.220 55.976 1.00 145.57 409 VAL A O 1
ATOM 2480 N N . ALA A 1 410 ? -3.246 -29.373 55.772 1.00 150.77 410 ALA A N 1
ATOM 2481 C CA . ALA A 1 410 ? -3.156 -30.711 55.139 1.00 149.68 410 ALA A CA 1
ATOM 2482 C C . ALA A 1 410 ? -3.939 -31.738 55.966 1.00 147.71 410 ALA A C 1
ATOM 2483 O O . ALA A 1 410 ? -4.724 -32.500 55.371 1.00 153.46 410 ALA A O 1
ATOM 2485 N N . ILE A 1 411 ? -3.733 -31.750 57.286 1.00 141.64 411 ILE A N 1
ATOM 2486 C CA . ILE A 1 411 ? -4.452 -32.650 58.238 1.00 142.24 411 ILE A CA 1
ATOM 2487 C C . ILE A 1 411 ? -5.936 -32.259 58.231 1.00 139.87 411 ILE A C 1
ATOM 2488 O O . ILE A 1 411 ? -6.773 -33.139 57.951 1.00 138.92 411 ILE A O 1
ATOM 2493 N N . SER A 1 412 ? -6.236 -30.983 58.500 1.00 138.97 412 SER A N 1
ATOM 2494 C CA . SER A 1 412 ? -7.612 -30.421 58.588 1.00 139.49 412 SER A CA 1
ATOM 2495 C C . SER A 1 412 ? -8.412 -30.789 57.333 1.00 139.51 412 SER A C 1
ATOM 2496 O O . SER A 1 412 ? -9.565 -31.236 57.479 1.00 141.27 412 SER A O 1
ATOM 2499 N N . GLY A 1 413 ? -7.815 -30.613 56.151 1.00 138.61 413 GLY A N 1
ATOM 2500 C CA . GLY A 1 413 ? -8.437 -30.922 54.850 1.00 142.79 413 GLY A CA 1
ATOM 2501 C C . GLY A 1 413 ? -8.642 -32.415 54.664 1.00 144.75 413 GLY A C 1
ATOM 2502 O O . GLY A 1 413 ? -9.794 -32.824 54.427 1.00 149.83 413 GLY A O 1
ATOM 2503 N N . ALA A 1 414 ? -7.563 -33.198 54.772 1.00 143.56 414 ALA A N 1
ATOM 2504 C CA . ALA A 1 414 ? -7.552 -34.670 54.595 1.00 144.05 414 ALA A CA 1
ATOM 2505 C C . ALA A 1 414 ? -8.624 -35.307 55.487 1.00 143.47 414 ALA A C 1
ATOM 2506 O O . ALA A 1 414 ? -9.385 -36.159 54.983 1.00 145.10 414 ALA A O 1
ATOM 2508 N N . VAL A 1 415 ? -8.676 -34.898 56.759 1.00 139.27 415 VAL A N 1
ATOM 2509 C CA . VAL A 1 415 ? -9.661 -35.385 57.772 1.00 135.33 415 VAL A CA 1
ATOM 2510 C C . VAL A 1 415 ? -11.074 -35.044 57.285 1.00 131.33 415 VAL A C 1
ATOM 2511 O O . VAL A 1 415 ? -11.906 -35.967 57.217 1.00 127.22 415 VAL A O 1
ATOM 2515 N N . TYR A 1 416 ? -11.322 -33.770 56.963 1.00 131.07 416 TYR A N 1
ATOM 2516 C CA . TYR A 1 416 ? -12.619 -33.249 56.452 1.00 133.80 416 TYR A CA 1
ATOM 2517 C C . TYR A 1 416 ? -13.046 -34.067 55.228 1.00 141.07 416 TYR A C 1
ATOM 2518 O O . TYR A 1 416 ? -14.169 -34.600 55.234 1.00 146.72 416 TYR A O 1
ATOM 2527 N N . ALA A 1 417 ? -12.164 -34.171 54.228 1.00 147.37 417 ALA A N 1
ATOM 2528 C CA . ALA A 1 417 ? -12.376 -34.908 52.959 1.00 151.75 417 ALA A CA 1
ATOM 2529 C C . ALA A 1 417 ? -12.673 -36.386 53.245 1.00 151.81 417 ALA A C 1
ATOM 2530 O O . ALA A 1 417 ? -13.518 -36.965 52.534 1.00 148.53 417 ALA A O 1
ATOM 2532 N N . GLY A 1 418 ? -11.993 -36.968 54.238 1.00 153.39 418 GLY A N 1
ATOM 2533 C CA . GLY A 1 418 ? -12.184 -38.367 54.671 1.00 157.89 418 GLY A CA 1
ATOM 2534 C C . GLY A 1 418 ? -13.469 -38.544 55.463 1.00 159.21 418 GLY A C 1
ATOM 2535 O O . GLY A 1 418 ? -14.213 -39.502 55.177 1.00 162.37 418 GLY A O 1
ATOM 2536 N N . ALA A 1 419 ? -13.721 -37.650 56.424 1.00 158.86 419 ALA A N 1
ATOM 2537 C CA . ALA A 1 419 ? -14.878 -37.690 57.349 1.00 160.07 419 ALA A CA 1
ATOM 2538 C C . ALA A 1 419 ? -16.173 -37.390 56.584 1.00 160.40 419 ALA A C 1
ATOM 2539 O O . ALA A 1 419 ? -17.165 -38.105 56.815 1.00 162.67 419 ALA A O 1
ATOM 2541 N N . VAL A 1 420 ? -16.159 -36.375 55.714 1.00 165.46 420 VAL A N 1
ATOM 2542 C CA . VAL A 1 420 ? -17.376 -35.949 54.920 1.00 172.44 420 VAL A CA 1
ATOM 2543 C C . VAL A 1 420 ? -17.732 -37.021 53.900 1.00 175.35 420 VAL A C 1
ATOM 2544 O O . VAL A 1 420 ? -18.918 -37.062 53.514 1.00 176.61 420 VAL A O 1
ATOM 2548 N N . ALA A 1 421 ? -16.775 -37.862 53.492 1.00 175.10 421 ALA A N 1
ATOM 2549 C CA . ALA A 1 421 ? -17.013 -39.002 52.558 1.00 176.14 421 ALA A CA 1
ATOM 2550 C C . ALA A 1 421 ? -17.666 -40.123 53.318 1.00 175.26 421 ALA A C 1
ATOM 2551 O O . ALA A 1 421 ? -18.696 -40.629 52.830 1.00 176.31 421 ALA A O 1
ATOM 2553 N N . ALA A 1 422 ? -17.110 -40.493 54.478 1.00 175.69 422 ALA A N 1
ATOM 2554 C CA . ALA A 1 422 ? -17.614 -41.564 55.371 1.00 176.88 422 ALA A CA 1
ATOM 2555 C C . ALA A 1 422 ? -18.988 -41.171 55.929 1.00 174.64 422 ALA A C 1
ATOM 2556 O O . ALA A 1 422 ? -19.928 -41.978 55.803 1.00 176.42 422 ALA A O 1
ATOM 2558 N N . THR A 1 423 ? -19.089 -39.974 56.517 1.00 174.19 423 THR A N 1
ATOM 2559 C CA . THR A 1 423 ? -20.320 -39.424 57.148 1.00 175.08 423 THR A CA 1
ATOM 2560 C C . THR A 1 423 ? -20.716 -38.274 56.209 1.00 170.09 423 THR A C 1
ATOM 2561 O O . THR A 1 423 ? -20.351 -38.349 55.018 1.00 161.84 423 THR A O 1
ATOM 2565 N N . SER A 1 424 ? -21.435 -37.264 56.716 1.00 170.16 424 SER A N 1
ATOM 2566 C CA . SER A 1 424 ? -21.901 -36.069 55.961 1.00 170.13 424 SER A CA 1
ATOM 2567 C C . SER A 1 424 ? -21.084 -34.788 56.187 1.00 173.10 424 SER A C 1
ATOM 2568 O O . SER A 1 424 ? -20.039 -34.863 56.864 1.00 171.85 424 SER A O 1
ATOM 2571 N N . ILE A 1 425 ? -21.550 -33.658 55.639 1.00 176.21 425 ILE A N 1
ATOM 2572 C CA . ILE A 1 425 ? -20.870 -32.327 55.700 1.00 176.40 425 ILE A CA 1
ATOM 2573 C C . ILE A 1 425 ? -20.816 -31.862 57.162 1.00 180.86 425 ILE A C 1
ATOM 2574 O O . ILE A 1 425 ? -19.715 -31.493 57.621 1.00 192.91 425 ILE A O 1
ATOM 2579 N N . HIS A 1 426 ? -21.958 -31.885 57.859 1.00 176.51 426 HIS A N 1
ATOM 2580 C CA . HIS A 1 426 ? -22.111 -31.420 59.266 1.00 172.47 426 HIS A CA 1
ATOM 2581 C C . HIS A 1 426 ? -21.274 -32.296 60.204 1.00 170.71 426 HIS A C 1
ATOM 2582 O O . HIS A 1 426 ? -20.460 -31.732 60.964 1.00 170.57 426 HIS A O 1
ATOM 2589 N N . THR A 1 427 ? -21.472 -33.617 60.147 1.00 170.30 427 THR A N 1
ATOM 2590 C CA . THR A 1 427 ? -20.746 -34.633 60.957 1.00 171.13 427 THR A CA 1
ATOM 2591 C C . THR A 1 427 ? -19.246 -34.556 60.649 1.00 167.99 427 THR A C 1
ATOM 2592 O O . THR A 1 427 ? -18.452 -34.501 61.608 1.00 160.99 427 THR A O 1
ATOM 2596 N N . GLY A 1 428 ? -18.887 -34.541 59.360 1.00 171.09 428 GLY A N 1
ATOM 2597 C CA . GLY A 1 428 ? -17.496 -34.492 58.867 1.00 171.22 428 GLY A CA 1
ATOM 2598 C C . GLY A 1 428 ? -16.755 -33.256 59.352 1.00 168.27 428 GLY A C 1
ATOM 2599 O O . GLY A 1 428 ? -15.585 -33.398 59.765 1.00 166.95 428 GLY A O 1
ATOM 2600 N N . ALA A 1 429 ? -17.407 -32.088 59.300 1.00 161.97 429 ALA A N 1
ATOM 2601 C CA . ALA A 1 429 ? -16.859 -30.784 59.744 1.00 157.98 429 ALA A CA 1
ATOM 2602 C C . ALA A 1 429 ? -16.366 -30.900 61.191 1.00 167.98 429 ALA A C 1
ATOM 2603 O O . ALA A 1 429 ? -15.196 -30.552 61.438 1.00 170.81 429 ALA A O 1
ATOM 2605 N N . MET A 1 430 ? -17.220 -31.389 62.099 1.00 177.85 430 MET A N 1
ATOM 2606 C CA . MET A 1 430 ? -16.903 -31.565 63.544 1.00 180.13 430 MET A CA 1
ATOM 2607 C C . MET A 1 430 ? -15.608 -32.370 63.688 1.00 174.41 430 MET A C 1
ATOM 2608 O O . MET A 1 430 ? -14.685 -31.878 64.363 1.00 177.88 430 MET A O 1
ATOM 2613 N N . ILE A 1 431 ? -15.555 -33.553 63.068 1.00 164.32 431 ILE A N 1
ATOM 2614 C CA . ILE A 1 431 ? -14.383 -34.481 63.101 1.00 162.45 431 ILE A CA 1
ATOM 2615 C C . ILE A 1 431 ? -13.118 -33.690 62.734 1.00 158.56 431 ILE A C 1
ATOM 2616 O O . ILE A 1 431 ? -12.092 -33.873 63.417 1.00 156.06 431 ILE A O 1
ATOM 2621 N N . ALA A 1 432 ? -13.201 -32.830 61.713 1.00 155.44 432 ALA A N 1
ATOM 2622 C CA . ALA A 1 432 ? -12.089 -31.979 61.225 1.00 152.26 432 ALA A CA 1
ATOM 2623 C C . ALA A 1 432 ? -11.806 -30.853 62.228 1.00 146.12 432 ALA A C 1
ATOM 2624 O O . ALA A 1 432 ? -10.621 -30.632 62.542 1.00 142.67 432 ALA A O 1
ATOM 2626 N N . LEU A 1 433 ? -12.853 -30.169 62.704 1.00 142.25 433 LEU A N 1
ATOM 2627 C CA . LEU A 1 433 ? -12.749 -29.064 63.699 1.00 143.48 433 LEU A CA 1
ATOM 2628 C C . LEU A 1 433 ? -12.191 -29.607 65.021 1.00 149.38 433 LEU A C 1
ATOM 2629 O O . LEU A 1 433 ? -11.403 -28.886 65.660 1.00 154.27 433 LEU A O 1
ATOM 2634 N N . TRP A 1 434 ? -12.588 -30.823 65.417 1.00 154.80 434 TRP A N 1
ATOM 2635 C CA . TRP A 1 434 ? -12.124 -31.500 66.660 1.00 157.52 434 TRP A CA 1
ATOM 2636 C C . TRP A 1 434 ? -10.614 -31.756 66.581 1.00 153.33 434 TRP A C 1
ATOM 2637 O O . TRP A 1 434 ? -9.936 -31.580 67.610 1.00 155.08 434 TRP A O 1
ATOM 2648 N N . VAL A 1 435 ? -10.114 -32.159 65.409 1.00 149.92 435 VAL A N 1
ATOM 2649 C CA . VAL A 1 435 ? -8.661 -32.407 65.162 1.00 153.27 435 VAL A CA 1
ATOM 2650 C C . VAL A 1 435 ? -7.894 -31.090 65.350 1.00 156.31 435 VAL A C 1
ATOM 2651 O O . VAL A 1 435 ? -6.733 -31.152 65.795 1.00 159.76 435 VAL A O 1
ATOM 2655 N N . ASN A 1 436 ? -8.518 -29.947 65.042 1.00 160.01 436 ASN A N 1
ATOM 2656 C CA . ASN A 1 436 ? -7.930 -28.595 65.257 1.00 162.70 436 ASN A CA 1
ATOM 2657 C C . ASN A 1 436 ? -7.856 -28.298 66.761 1.00 160.52 436 ASN A C 1
ATOM 2658 O O . ASN A 1 436 ? -6.885 -27.633 67.173 1.00 166.40 436 ASN A O 1
ATOM 2663 N N . VAL A 1 437 ? -8.835 -28.766 67.546 1.00 155.25 437 VAL A N 1
ATOM 2664 C CA . VAL A 1 437 ? -8.869 -28.606 69.033 1.00 153.53 437 VAL A CA 1
ATOM 2665 C C . VAL A 1 437 ? -7.646 -29.309 69.633 1.00 155.59 437 VAL A C 1
ATOM 2666 O O . VAL A 1 437 ? -6.967 -28.681 70.468 1.00 161.09 437 VAL A O 1
ATOM 2670 N N . LEU A 1 438 ? -7.388 -30.556 69.222 1.00 158.11 438 LEU A N 1
ATOM 2671 C CA . LEU A 1 438 ? -6.270 -31.405 69.725 1.00 165.14 438 LEU A CA 1
ATOM 2672 C C . LEU A 1 438 ? -4.942 -30.647 69.598 1.00 168.68 438 LEU A C 1
ATOM 2673 O O . LEU A 1 438 ? -4.179 -30.635 70.583 1.00 170.64 438 LEU A O 1
ATOM 2678 N N . MET A 1 439 ? -4.688 -30.041 68.434 1.00 170.98 439 MET A N 1
ATOM 2679 C CA . MET A 1 439 ? -3.449 -29.271 68.135 1.00 172.48 439 MET A CA 1
ATOM 2680 C C . MET A 1 439 ? -3.435 -27.984 68.969 1.00 175.74 439 MET A C 1
ATOM 2681 O O . MET A 1 439 ? -2.347 -27.610 69.448 1.00 182.12 439 MET A O 1
ATOM 2686 N N . GLY A 1 440 ? -4.598 -27.340 69.130 1.00 175.53 440 GLY A N 1
ATOM 2687 C CA . GLY A 1 440 ? -4.787 -26.142 69.971 1.00 172.21 440 GLY A CA 1
ATOM 2688 C C . GLY A 1 440 ? -4.488 -26.424 71.435 1.00 170.57 440 GLY A C 1
ATOM 2689 O O . GLY A 1 440 ? -3.905 -25.544 72.097 1.00 169.68 440 GLY A O 1
ATOM 2690 N N . ILE A 1 441 ? -4.884 -27.604 71.924 1.00 169.18 441 ILE A N 1
ATOM 2691 C CA . ILE A 1 441 ? -4.597 -28.096 73.306 1.00 166.53 441 ILE A CA 1
ATOM 2692 C C . ILE A 1 441 ? -3.106 -28.444 73.404 1.00 168.90 441 ILE A C 1
ATOM 2693 O O . ILE A 1 441 ? -2.487 -28.075 74.418 1.00 173.52 441 ILE A O 1
ATOM 2698 N N . MET A 1 442 ? -2.555 -29.119 72.389 1.00 171.26 442 MET A N 1
ATOM 2699 C CA . MET A 1 442 ? -1.108 -29.462 72.299 1.00 173.91 442 MET A CA 1
ATOM 2700 C C . MET A 1 442 ? -0.275 -28.178 72.205 1.00 169.32 442 MET A C 1
ATOM 2701 O O . MET A 1 442 ? 0.880 -28.198 72.665 1.00 163.85 442 MET A O 1
ATOM 2706 N N . ALA A 1 443 ? -0.837 -27.113 71.623 1.00 171.07 443 ALA A N 1
ATOM 2707 C CA . ALA A 1 443 ? -0.231 -25.762 71.552 1.00 179.02 443 ALA A CA 1
ATOM 2708 C C . ALA A 1 443 ? -0.280 -25.099 72.934 1.00 185.31 443 ALA A C 1
ATOM 2709 O O . ALA A 1 443 ? 0.658 -24.344 73.256 1.00 196.10 443 ALA A O 1
ATOM 2711 N N . PHE A 1 444 ? -1.338 -25.364 73.708 1.00 182.40 444 PHE A N 1
ATOM 2712 C CA . PHE A 1 444 ? -1.518 -24.900 75.111 1.00 180.11 444 PHE A CA 1
ATOM 2713 C C . PHE A 1 444 ? -0.606 -25.711 76.042 1.00 175.44 444 PHE A C 1
ATOM 2714 O O . PHE A 1 444 ? -0.100 -25.140 77.029 1.00 179.08 444 PHE A O 1
ATOM 2722 N N . ILE A 1 445 ? -0.408 -26.998 75.736 1.00 170.49 445 ILE A N 1
ATOM 2723 C CA . ILE A 1 445 ? 0.500 -27.927 76.477 1.00 166.38 445 ILE A CA 1
ATOM 2724 C C . ILE A 1 445 ? 1.952 -27.646 76.063 1.00 164.61 445 ILE A C 1
ATOM 2725 O O . ILE A 1 445 ? 2.850 -27.901 76.883 1.00 161.10 445 ILE A O 1
ATOM 2730 N N . ALA A 1 446 ? 2.171 -27.134 74.846 1.00 170.44 446 ALA A N 1
ATOM 2731 C CA . ALA A 1 446 ? 3.507 -26.791 74.297 1.00 178.05 446 ALA A CA 1
ATOM 2732 C C . ALA A 1 446 ? 4.143 -25.651 75.105 1.00 181.17 446 ALA A C 1
ATOM 2733 O O . ALA A 1 446 ? 5.386 -25.565 75.113 1.00 183.51 446 ALA A O 1
ATOM 2735 N N . ILE A 1 447 ? 3.328 -24.810 75.752 1.00 182.89 447 ILE A N 1
ATOM 2736 C CA . ILE A 1 447 ? 3.795 -23.647 76.566 1.00 187.88 447 ILE A CA 1
ATOM 2737 C C . ILE A 1 447 ? 4.387 -24.165 77.885 1.00 188.97 447 ILE A C 1
ATOM 2738 O O . ILE A 1 447 ? 5.233 -23.454 78.461 1.00 196.33 447 ILE A O 1
ATOM 2743 N N . LEU A 1 448 ? 3.973 -25.356 78.337 1.00 184.76 448 LEU A N 1
ATOM 2744 C CA . LEU A 1 448 ? 4.521 -26.044 79.541 1.00 181.01 448 LEU A CA 1
ATOM 2745 C C . LEU A 1 448 ? 6.055 -26.048 79.480 1.00 181.50 448 LEU A C 1
ATOM 2746 O O . LEU A 1 448 ? 6.682 -25.867 80.542 1.00 190.57 448 LEU A O 1
ATOM 2751 N N . PHE A 1 449 ? 6.628 -26.245 78.286 1.00 178.47 449 PHE A N 1
ATOM 2752 C CA . PHE A 1 449 ? 8.093 -26.238 78.020 1.00 175.39 449 PHE A CA 1
ATOM 2753 C C . PHE A 1 449 ? 8.521 -24.869 77.470 1.00 173.23 449 PHE A C 1
ATOM 2754 O O . PHE A 1 449 ? 9.295 -24.831 76.493 1.00 170.45 449 PHE A O 1
ATOM 2756 N N . ALA A 1 450 ? 8.031 -23.785 78.083 1.00 173.39 450 ALA A N 1
ATOM 2757 C CA . ALA A 1 450 ? 8.413 -22.380 77.801 1.00 174.27 450 ALA A CA 1
ATOM 2758 C C . ALA A 1 450 ? 8.307 -21.572 79.100 1.00 179.63 450 ALA A C 1
ATOM 2759 O O . ALA A 1 450 ? 7.337 -20.802 79.249 1.00 180.72 450 ALA A O 1
ATOM 2761 N N . ILE A 1 451 ? 9.284 -21.756 79.996 1.00 184.11 451 ILE A N 1
ATOM 2762 C CA . ILE A 1 451 ? 9.266 -21.284 81.416 1.00 190.84 451 ILE A CA 1
ATOM 2763 C C . ILE A 1 451 ? 9.237 -19.757 81.463 1.00 193.11 451 ILE A C 1
ATOM 2764 O O . ILE A 1 451 ? 9.659 -19.098 80.514 1.00 194.25 451 ILE A O 1
ATOM 2769 N N . PRO A 1 452 ? 8.742 -19.151 82.572 1.00 194.94 452 PRO A N 1
ATOM 2770 C CA . PRO A 1 452 ? 8.750 -17.695 82.733 1.00 195.88 452 PRO A CA 1
ATOM 2771 C C . PRO A 1 452 ? 10.168 -17.106 82.674 1.00 198.79 452 PRO A C 1
ATOM 2772 O O . PRO A 1 452 ? 10.431 -16.003 83.153 1.00 204.08 452 PRO A O 1
ATOM 2776 N N . LEU B 1 11 ? -69.042 -88.411 -1.137 1.00 210.70 11 LEU B N 1
ATOM 2777 C CA . LEU B 1 11 ? -67.595 -88.028 -1.141 1.00 212.99 11 LEU B CA 1
ATOM 2778 C C . LEU B 1 11 ? -67.325 -87.011 -2.259 1.00 217.21 11 LEU B C 1
ATOM 2779 O O . LEU B 1 11 ? -66.267 -87.124 -2.915 1.00 214.61 11 LEU B O 1
ATOM 2781 N N . ILE B 1 12 ? -68.242 -86.056 -2.456 1.00 220.62 12 ILE B N 1
ATOM 2782 C CA . ILE B 1 12 ? -68.143 -84.970 -3.478 1.00 220.05 12 ILE B CA 1
ATOM 2783 C C . ILE B 1 12 ? -67.359 -83.801 -2.869 1.00 220.41 12 ILE B C 1
ATOM 2784 O O . ILE B 1 12 ? -66.271 -83.486 -3.391 1.00 223.48 12 ILE B O 1
ATOM 2786 N N . LEU B 1 13 ? -67.895 -83.191 -1.806 1.00 217.45 13 LEU B N 1
ATOM 2787 C CA . LEU B 1 13 ? -67.231 -82.098 -1.042 1.00 215.07 13 LEU B CA 1
ATOM 2788 C C . LEU B 1 13 ? -66.182 -82.705 -0.099 1.00 213.61 13 LEU B C 1
ATOM 2789 O O . LEU B 1 13 ? -65.074 -82.144 -0.026 1.00 217.78 13 LEU B O 1
ATOM 2794 N N . GLY B 1 14 ? -66.509 -83.823 0.562 1.00 212.27 14 GLY B N 1
ATOM 2795 C CA . GLY B 1 14 ? -65.641 -84.516 1.535 1.00 215.66 14 GLY B CA 1
ATOM 2796 C C . GLY B 1 14 ? -64.224 -84.703 1.015 1.00 223.21 14 GLY B C 1
ATOM 2797 O O . GLY B 1 14 ? -63.283 -84.621 1.831 1.00 228.89 14 GLY B O 1
ATOM 2798 N N . ILE B 1 15 ? -64.078 -84.946 -0.292 1.00 229.95 15 ILE B N 1
ATOM 2799 C CA . ILE B 1 15 ? -62.769 -85.091 -0.999 1.00 231.88 15 ILE B CA 1
ATOM 2800 C C . ILE B 1 15 ? -62.201 -83.697 -1.293 1.00 230.27 15 ILE B C 1
ATOM 2801 O O . ILE B 1 15 ? -61.017 -83.466 -0.975 1.00 228.34 15 ILE B O 1
ATOM 2803 N N . VAL B 1 16 ? -63.016 -82.815 -1.884 1.00 231.36 16 VAL B N 1
ATOM 2804 C CA . VAL B 1 16 ? -62.636 -81.423 -2.276 1.00 232.70 16 VAL B CA 1
ATOM 2805 C C . VAL B 1 16 ? -62.100 -80.685 -1.043 1.00 233.26 16 VAL B C 1
ATOM 2806 O O . VAL B 1 16 ? -60.962 -80.181 -1.113 1.00 242.99 16 VAL B O 1
ATOM 2808 N N . LEU B 1 17 ? -62.885 -80.649 0.042 1.00 222.01 17 LEU B N 1
ATOM 2809 C CA . LEU B 1 17 ? -62.557 -79.951 1.319 1.00 208.14 17 LEU B CA 1
ATOM 2810 C C . LEU B 1 17 ? -61.194 -80.425 1.841 1.00 200.74 17 LEU B C 1
ATOM 2811 O O . LEU B 1 17 ? -60.379 -79.558 2.212 1.00 204.21 17 LEU B O 1
ATOM 2816 N N . GLY B 1 18 ? -60.964 -81.742 1.867 1.00 192.61 18 GLY B N 1
ATOM 2817 C CA . GLY B 1 18 ? -59.687 -82.361 2.280 1.00 192.32 18 GLY B CA 1
ATOM 2818 C C . GLY B 1 18 ? -58.497 -81.776 1.533 1.00 194.26 18 GLY B C 1
ATOM 2819 O O . GLY B 1 18 ? -57.412 -81.672 2.142 1.00 188.98 18 GLY B O 1
ATOM 2820 N N . VAL B 1 19 ? -58.693 -81.407 0.261 1.00 202.33 19 VAL B N 1
ATOM 2821 C CA . VAL B 1 19 ? -57.661 -80.792 -0.629 1.00 206.22 19 VAL B CA 1
ATOM 2822 C C . VAL B 1 19 ? -57.499 -79.307 -0.277 1.00 208.46 19 VAL B C 1
ATOM 2823 O O . VAL B 1 19 ? -56.352 -78.815 -0.322 1.00 210.79 19 VAL B O 1
ATOM 2825 N N . ILE B 1 20 ? -58.603 -78.624 0.049 1.00 205.30 20 ILE B N 1
ATOM 2826 C CA . ILE B 1 20 ? -58.627 -77.177 0.427 1.00 200.96 20 ILE B CA 1
ATOM 2827 C C . ILE B 1 20 ? -57.972 -77.017 1.805 1.00 190.00 20 ILE B C 1
ATOM 2828 O O . ILE B 1 20 ? -57.232 -76.032 1.994 1.00 190.99 20 ILE B O 1
ATOM 2833 N N . THR B 1 21 ? -58.225 -77.956 2.722 1.00 179.96 21 THR B N 1
ATOM 2834 C CA . THR B 1 21 ? -57.716 -77.947 4.122 1.00 175.07 21 THR B CA 1
ATOM 2835 C C . THR B 1 21 ? -56.258 -78.436 4.149 1.00 178.25 21 THR B C 1
ATOM 2836 O O . THR B 1 21 ? -55.654 -78.407 5.236 1.00 177.33 21 THR B O 1
ATOM 2840 N N . PHE B 1 22 ? -55.707 -78.849 3.002 1.00 186.24 22 PHE B N 1
ATOM 2841 C CA . PHE B 1 22 ? -54.251 -79.078 2.791 1.00 193.44 22 PHE B CA 1
ATOM 2842 C C . PHE B 1 22 ? -53.532 -77.726 2.673 1.00 195.57 22 PHE B C 1
ATOM 2843 O O . PHE B 1 22 ? -52.309 -77.665 2.923 1.00 197.05 22 PHE B O 1
ATOM 2845 N N . TRP B 1 23 ? -54.281 -76.681 2.298 1.00 192.41 23 TRP B N 1
ATOM 2846 C CA . TRP B 1 23 ? -53.819 -75.275 2.130 1.00 188.25 23 TRP B CA 1
ATOM 2847 C C . TRP B 1 23 ? -54.134 -74.462 3.397 1.00 186.78 23 TRP B C 1
ATOM 2848 O O . TRP B 1 23 ? -53.766 -73.272 3.441 1.00 182.39 23 TRP B O 1
ATOM 2859 N N . LEU B 1 24 ? -54.775 -75.089 4.393 1.00 188.93 24 LEU B N 1
ATOM 2860 C CA . LEU B 1 24 ? -54.908 -74.577 5.787 1.00 188.64 24 LEU B CA 1
ATOM 2861 C C . LEU B 1 24 ? -53.618 -74.897 6.549 1.00 195.64 24 LEU B C 1
ATOM 2862 O O . LEU B 1 24 ? -52.987 -73.955 7.069 1.00 206.98 24 LEU B O 1
ATOM 2867 N N . PHE B 1 25 ? -53.254 -76.184 6.606 1.00 199.14 25 PHE B N 1
ATOM 2868 C CA . PHE B 1 25 ? -52.112 -76.727 7.393 1.00 204.60 25 PHE B CA 1
ATOM 2869 C C . PHE B 1 25 ? -50.784 -76.211 6.823 1.00 203.27 25 PHE B C 1
ATOM 2870 O O . PHE B 1 25 ? -49.764 -76.272 7.538 1.00 206.64 25 PHE B O 1
ATOM 2878 N N . ALA B 1 26 ? -50.794 -75.735 5.574 1.00 199.13 26 ALA B N 1
ATOM 2879 C CA . ALA B 1 26 ? -49.669 -75.018 4.930 1.00 194.40 26 ALA B CA 1
ATOM 2880 C C . ALA B 1 26 ? -49.537 -73.615 5.537 1.00 187.19 26 ALA B C 1
ATOM 2881 O O . ALA B 1 26 ? -48.403 -73.226 5.879 1.00 178.44 26 ALA B O 1
ATOM 2883 N N . GLN B 1 27 ? -50.661 -72.900 5.679 1.00 185.64 27 GLN B N 1
ATOM 2884 C CA . GLN B 1 27 ? -50.722 -71.472 6.104 1.00 182.24 27 GLN B CA 1
ATOM 2885 C C . GLN B 1 27 ? -50.992 -71.363 7.613 1.00 180.44 27 GLN B C 1
ATOM 2886 O O . GLN B 1 27 ? -51.478 -70.298 8.043 1.00 178.95 27 GLN B O 1
ATOM 2892 N N . SER B 1 28 ? -50.694 -72.413 8.386 1.00 180.28 28 SER B N 1
ATOM 2893 C CA . SER B 1 28 ? -50.755 -72.418 9.873 1.00 181.14 28 SER B CA 1
ATOM 2894 C C . SER B 1 28 ? -49.360 -72.130 10.440 1.00 181.43 28 SER B C 1
ATOM 2895 O O . SER B 1 28 ? -49.269 -71.356 11.413 1.00 188.06 28 SER B O 1
ATOM 2898 N N . LEU B 1 29 ? -48.325 -72.726 9.837 1.00 178.83 29 LEU B N 1
ATOM 2899 C CA . LEU B 1 29 ? -46.899 -72.615 10.253 1.00 180.19 29 LEU B CA 1
ATOM 2900 C C . LEU B 1 29 ? -46.425 -71.157 10.163 1.00 181.79 29 LEU B C 1
ATOM 2901 O O . LEU B 1 29 ? -45.465 -70.809 10.883 1.00 198.54 29 LEU B O 1
ATOM 2906 N N . VAL B 1 30 ? -47.072 -70.342 9.320 1.00 171.84 30 VAL B N 1
ATOM 2907 C CA . VAL B 1 30 ? -46.745 -68.900 9.096 1.00 166.56 30 VAL B CA 1
ATOM 2908 C C . VAL B 1 30 ? -46.801 -68.133 10.428 1.00 162.40 30 VAL B C 1
ATOM 2909 O O . VAL B 1 30 ? -46.012 -67.179 10.583 1.00 161.04 30 VAL B O 1
ATOM 2913 N N . ASN B 1 31 ? -47.557 -68.645 11.394 1.00 159.09 31 ASN B N 1
ATOM 2914 C CA . ASN B 1 31 ? -47.645 -67.997 12.722 1.00 158.65 31 ASN B CA 1
ATOM 2915 C C . ASN B 1 31 ? -46.903 -68.828 13.764 1.00 159.93 31 ASN B C 1
ATOM 2916 O O . ASN B 1 31 ? -47.346 -68.854 14.894 1.00 167.63 31 ASN B O 1
ATOM 2921 N N . VAL B 1 32 ? -45.883 -69.581 13.380 1.00 158.59 32 VAL B N 1
ATOM 2922 C CA . VAL B 1 32 ? -45.089 -70.349 14.380 1.00 158.13 32 VAL B CA 1
ATOM 2923 C C . VAL B 1 32 ? -43.642 -70.204 13.942 1.00 152.42 32 VAL B C 1
ATOM 2924 O O . VAL B 1 32 ? -42.854 -71.080 14.189 1.00 149.37 32 VAL B O 1
ATOM 2928 N N . VAL B 1 33 ? -43.321 -69.099 13.301 1.00 154.24 33 VAL B N 1
ATOM 2929 C CA . VAL B 1 33 ? -41.941 -68.935 12.755 1.00 164.53 33 VAL B CA 1
ATOM 2930 C C . VAL B 1 33 ? -40.915 -69.049 13.886 1.00 174.05 33 VAL B C 1
ATOM 2931 O O . VAL B 1 33 ? -39.825 -69.566 13.655 1.00 180.25 33 VAL B O 1
ATOM 2935 N N . PRO B 1 34 ? -41.194 -68.589 15.133 1.00 186.83 34 PRO B N 1
ATOM 2936 C CA . PRO B 1 34 ? -40.226 -68.712 16.227 1.00 193.04 34 PRO B CA 1
ATOM 2937 C C . PRO B 1 34 ? -39.881 -70.147 16.658 1.00 196.42 34 PRO B C 1
ATOM 2938 O O . PRO B 1 34 ? -38.744 -70.370 17.033 1.00 198.61 34 PRO B O 1
ATOM 2942 N N . ASN B 1 35 ? -40.852 -71.066 16.620 1.00 197.54 35 ASN B N 1
ATOM 2943 C CA . ASN B 1 35 ? -40.643 -72.502 16.960 1.00 201.95 35 ASN B CA 1
ATOM 2944 C C . ASN B 1 35 ? -39.770 -73.139 15.873 1.00 210.19 35 ASN B C 1
ATOM 2945 O O . ASN B 1 35 ? -38.874 -73.933 16.223 1.00 218.26 35 ASN B O 1
ATOM 2950 N N . LEU B 1 36 ? -40.034 -72.791 14.610 1.00 213.12 36 LEU B N 1
ATOM 2951 C CA . LEU B 1 36 ? -39.247 -73.210 13.417 1.00 211.68 36 LEU B CA 1
ATOM 2952 C C . LEU B 1 36 ? -37.834 -72.612 13.491 1.00 212.11 36 LEU B C 1
ATOM 2953 O O . LEU B 1 36 ? -36.888 -73.294 13.050 1.00 215.54 36 LEU B O 1
ATOM 2958 N N . GLN B 1 37 ? -37.707 -71.389 14.021 1.00 212.51 37 GLN B N 1
ATOM 2959 C CA . GLN B 1 37 ? -36.420 -70.656 14.196 1.00 212.89 37 GLN B CA 1
ATOM 2960 C C . GLN B 1 37 ? -35.401 -71.569 14.892 1.00 218.30 37 GLN B C 1
ATOM 2961 O O . GLN B 1 37 ? -34.236 -71.602 14.446 1.00 217.10 37 GLN B O 1
ATOM 2967 N N . GLN B 1 38 ? -35.837 -72.283 15.936 1.00 225.18 38 GLN B N 1
ATOM 2968 C CA . GLN B 1 38 ? -34.994 -73.185 16.768 1.00 230.25 38 GLN B CA 1
ATOM 2969 C C . GLN B 1 38 ? -34.584 -74.418 15.951 1.00 234.30 38 GLN B C 1
ATOM 2970 O O . GLN B 1 38 ? -33.365 -74.645 15.803 1.00 238.82 38 GLN B O 1
ATOM 2972 N N . SER B 1 39 ? -35.566 -75.170 15.440 1.00 232.89 39 SER B N 1
ATOM 2973 C CA . SER B 1 39 ? -35.396 -76.494 14.781 1.00 230.84 39 SER B CA 1
ATOM 2974 C C . SER B 1 39 ? -34.547 -76.370 13.508 1.00 230.13 39 SER B C 1
ATOM 2975 O O . SER B 1 39 ? -33.456 -76.978 13.470 1.00 233.46 39 SER B O 1
ATOM 2978 N N . PHE B 1 40 ? -35.031 -75.620 12.511 1.00 225.71 40 PHE B N 1
ATOM 2979 C CA . PHE B 1 40 ? -34.380 -75.432 11.185 1.00 215.63 40 PHE B CA 1
ATOM 2980 C C . PHE B 1 40 ? -33.115 -74.573 11.333 1.00 206.37 40 PHE B C 1
ATOM 2981 O O . PHE B 1 40 ? -32.307 -74.545 10.384 1.00 203.76 40 PHE B O 1
ATOM 2983 N N . GLY B 1 41 ? -32.963 -73.879 12.468 1.00 195.23 41 GLY B N 1
ATOM 2984 C CA . GLY B 1 41 ? -31.695 -73.263 12.907 1.00 189.07 41 GLY B CA 1
ATOM 2985 C C . GLY B 1 41 ? -31.523 -71.844 12.393 1.00 187.49 41 GLY B C 1
ATOM 2986 O O . GLY B 1 41 ? -31.465 -70.924 13.231 1.00 189.46 41 GLY B O 1
ATOM 2987 N N . THR B 1 42 ? -31.432 -71.679 11.068 1.00 188.89 42 THR B N 1
ATOM 2988 C CA . THR B 1 42 ? -31.127 -70.401 10.362 1.00 192.40 42 THR B CA 1
ATOM 2989 C C . THR B 1 42 ? -31.982 -69.262 10.935 1.00 194.98 42 THR B C 1
ATOM 2990 O O . THR B 1 42 ? -33.146 -69.517 11.310 1.00 194.39 42 THR B O 1
ATOM 2994 N N . ASP B 1 43 ? -31.410 -68.052 10.984 1.00 198.76 43 ASP B N 1
ATOM 2995 C CA . ASP B 1 43 ? -32.007 -66.829 11.589 1.00 199.81 43 ASP B CA 1
ATOM 2996 C C . ASP B 1 43 ? -33.344 -66.498 10.916 1.00 188.85 43 ASP B C 1
ATOM 2997 O O . ASP B 1 43 ? -33.581 -66.972 9.785 1.00 183.11 43 ASP B O 1
ATOM 3002 N N . MET B 1 44 ? -34.170 -65.688 11.588 1.00 181.72 44 MET B N 1
ATOM 3003 C CA . MET B 1 44 ? -35.451 -65.154 11.052 1.00 178.52 44 MET B CA 1
ATOM 3004 C C . MET B 1 44 ? -35.155 -64.208 9.883 1.00 178.57 44 MET B C 1
ATOM 3005 O O . MET B 1 44 ? -33.986 -63.801 9.727 1.00 177.23 44 MET B O 1
ATOM 3010 N N . GLY B 1 45 ? -36.183 -63.877 9.097 1.00 179.84 45 GLY B N 1
ATOM 3011 C CA . GLY B 1 45 ? -36.058 -63.107 7.844 1.00 183.72 45 GLY B CA 1
ATOM 3012 C C . GLY B 1 45 ? -35.823 -64.030 6.662 1.00 186.57 45 GLY B C 1
ATOM 3013 O O . GLY B 1 45 ? -36.539 -63.887 5.653 1.00 192.82 45 GLY B O 1
ATOM 3014 N N . THR B 1 46 ? -34.851 -64.940 6.788 1.00 184.89 46 THR B N 1
ATOM 3015 C CA . THR B 1 46 ? -34.541 -66.016 5.808 1.00 182.51 46 THR B CA 1
ATOM 3016 C C . THR B 1 46 ? -35.466 -67.215 6.055 1.00 175.42 46 THR B C 1
ATOM 3017 O O . THR B 1 46 ? -35.957 -67.785 5.064 1.00 175.61 46 THR B O 1
ATOM 3021 N N . ILE B 1 47 ? -35.694 -67.581 7.321 1.00 168.54 47 ILE B N 1
ATOM 3022 C CA . ILE B 1 47 ? -36.537 -68.751 7.711 1.00 168.85 47 ILE B CA 1
ATOM 3023 C C . ILE B 1 47 ? -38.020 -68.367 7.617 1.00 171.20 47 ILE B C 1
ATOM 3024 O O . ILE B 1 47 ? -38.852 -69.288 7.537 1.00 170.98 47 ILE B O 1
ATOM 3029 N N . SER B 1 48 ? -38.332 -67.065 7.653 1.00 177.57 48 SER B N 1
ATOM 3030 C CA . SER B 1 48 ? -39.710 -66.515 7.546 1.00 179.46 48 SER B CA 1
ATOM 3031 C C . SER B 1 48 ? -40.115 -66.428 6.070 1.00 174.75 48 SER B C 1
ATOM 3032 O O . SER B 1 48 ? -41.171 -66.993 5.715 1.00 171.13 48 SER B O 1
ATOM 3035 N N . ILE B 1 49 ? -39.298 -65.761 5.246 1.00 170.48 49 ILE B N 1
ATOM 3036 C CA . ILE B 1 49 ? -39.514 -65.618 3.772 1.00 168.30 49 ILE B CA 1
ATOM 3037 C C . ILE B 1 49 ? -39.632 -67.017 3.156 1.00 159.69 49 ILE B C 1
ATOM 3038 O O . ILE B 1 49 ? -40.395 -67.165 2.184 1.00 156.42 49 ILE B O 1
ATOM 3043 N N . ALA B 1 50 ? -38.911 -68.000 3.708 1.00 156.86 50 ALA B N 1
ATOM 3044 C CA . ALA B 1 50 ? -38.981 -69.428 3.319 1.00 160.17 50 ALA B CA 1
ATOM 3045 C C . ALA B 1 50 ? -40.441 -69.896 3.348 1.00 157.87 50 ALA B C 1
ATOM 3046 O O . ALA B 1 50 ? -40.870 -70.551 2.378 1.00 157.40 50 ALA B O 1
ATOM 3048 N N . VAL B 1 51 ? -41.171 -69.550 4.413 1.00 154.95 51 VAL B N 1
ATOM 3049 C CA . VAL B 1 51 ? -42.592 -69.954 4.636 1.00 158.14 51 VAL B CA 1
ATOM 3050 C C . VAL B 1 51 ? -43.493 -69.159 3.680 1.00 159.33 51 VAL B C 1
ATOM 3051 O O . VAL B 1 51 ? -44.501 -69.726 3.216 1.00 161.35 51 VAL B O 1
ATOM 3055 N N . SER B 1 52 ? -43.175 -67.891 3.453 1.00 160.06 52 SER B N 1
ATOM 3056 C CA . SER B 1 52 ? -44.010 -66.993 2.622 1.00 162.21 52 SER B CA 1
ATOM 3057 C C . SER B 1 52 ? -44.069 -67.473 1.188 1.00 161.93 52 SER B C 1
ATOM 3058 O O . SER B 1 52 ? -45.066 -67.209 0.556 1.00 163.76 52 SER B O 1
ATOM 3061 N N . LEU B 1 53 ? -43.091 -68.259 0.746 1.00 161.71 53 LEU B N 1
ATOM 3062 C CA . LEU B 1 53 ? -42.989 -68.726 -0.666 1.00 158.23 53 LEU B CA 1
ATOM 3063 C C . LEU B 1 53 ? -44.212 -69.552 -1.070 1.00 156.98 53 LEU B C 1
ATOM 3064 O O . LEU B 1 53 ? -44.603 -69.462 -2.225 1.00 163.32 53 LEU B O 1
ATOM 3069 N N . THR B 1 54 ? -44.808 -70.288 -0.140 1.00 147.93 54 THR B N 1
ATOM 3070 C CA . THR B 1 54 ? -45.971 -71.132 -0.426 1.00 141.98 54 THR B CA 1
ATOM 3071 C C . THR B 1 54 ? -47.051 -70.304 -1.110 1.00 139.86 54 THR B C 1
ATOM 3072 O O . THR B 1 54 ? -47.442 -70.713 -2.167 1.00 140.55 54 THR B O 1
ATOM 3076 N N . ALA B 1 55 ? -47.395 -69.110 -0.652 1.00 140.47 55 ALA B N 1
ATOM 3077 C CA . ALA B 1 55 ? -48.484 -68.425 -1.379 1.00 145.65 55 ALA B CA 1
ATOM 3078 C C . ALA B 1 55 ? -47.910 -67.721 -2.592 1.00 149.20 55 ALA B C 1
ATOM 3079 O O . ALA B 1 55 ? -48.589 -67.669 -3.591 1.00 151.46 55 ALA B O 1
ATOM 3081 N N . LEU B 1 56 ? -46.732 -67.139 -2.433 1.00 157.83 56 LEU B N 1
ATOM 3082 C CA . LEU B 1 56 ? -45.984 -66.445 -3.518 1.00 165.11 56 LEU B CA 1
ATOM 3083 C C . LEU B 1 56 ? -46.081 -67.277 -4.802 1.00 167.44 56 LEU B C 1
ATOM 3084 O O . LEU B 1 56 ? -46.587 -66.747 -5.808 1.00 167.85 56 LEU B O 1
ATOM 3089 N N . PHE B 1 57 ? -45.641 -68.538 -4.749 1.00 171.35 57 PHE B N 1
ATOM 3090 C CA . PHE B 1 57 ? -45.600 -69.476 -5.903 1.00 173.86 57 PHE B CA 1
ATOM 3091 C C . PHE B 1 57 ? -47.020 -69.927 -6.268 1.00 171.49 57 PHE B C 1
ATOM 3092 O O . PHE B 1 57 ? -47.285 -70.121 -7.468 1.00 174.23 57 PHE B O 1
ATOM 3100 N N . SER B 1 58 ? -47.898 -70.089 -5.275 1.00 168.19 58 SER B N 1
ATOM 3101 C CA . SER B 1 58 ? -49.314 -70.502 -5.461 1.00 170.01 58 SER B CA 1
ATOM 3102 C C . SER B 1 58 ? -50.037 -69.498 -6.367 1.00 167.54 58 SER B C 1
ATOM 3103 O O . SER B 1 58 ? -50.568 -69.923 -7.406 1.00 167.58 58 SER B O 1
ATOM 3106 N N . GLY B 1 59 ? -50.032 -68.217 -5.986 1.00 172.31 59 GLY B N 1
ATOM 3107 C CA . GLY B 1 59 ? -50.779 -67.131 -6.653 1.00 180.87 59 GLY B CA 1
ATOM 3108 C C . GLY B 1 59 ? -50.334 -66.894 -8.088 1.00 185.94 59 GLY B C 1
ATOM 3109 O O . GLY B 1 59 ? -51.175 -66.446 -8.894 1.00 189.90 59 GLY B O 1
ATOM 3110 N N . MET B 1 60 ? -49.064 -67.170 -8.403 1.00 187.71 60 MET B N 1
ATOM 3111 C CA . MET B 1 60 ? -48.468 -66.928 -9.747 1.00 194.11 60 MET B CA 1
ATOM 3112 C C . MET B 1 60 ? -48.701 -68.146 -10.657 1.00 194.64 60 MET B C 1
ATOM 3113 O O . MET B 1 60 ? -48.894 -67.937 -11.872 1.00 196.92 60 MET B O 1
ATOM 3118 N N . PHE B 1 61 ? -48.707 -69.360 -10.093 1.00 191.32 61 PHE B N 1
ATOM 3119 C CA . PHE B 1 61 ? -48.826 -70.649 -10.831 1.00 187.94 61 PHE B CA 1
ATOM 3120 C C . PHE B 1 61 ? -50.295 -71.072 -10.972 1.00 190.95 61 PHE B C 1
ATOM 3121 O O . PHE B 1 61 ? -50.577 -71.903 -11.855 1.00 201.68 61 PHE B O 1
ATOM 3129 N N . VAL B 1 62 ? -51.192 -70.532 -10.137 1.00 188.97 62 VAL B N 1
ATOM 3130 C CA . VAL B 1 62 ? -52.629 -70.941 -10.047 1.00 187.22 62 VAL B CA 1
ATOM 3131 C C . VAL B 1 62 ? -53.254 -70.972 -11.448 1.00 188.79 62 VAL B C 1
ATOM 3132 O O . VAL B 1 62 ? -54.033 -71.908 -11.718 1.00 188.52 62 VAL B O 1
ATOM 3136 N N . VAL B 1 63 ? -52.926 -69.993 -12.299 1.00 190.03 63 VAL B N 1
ATOM 3137 C CA . VAL B 1 63 ? -53.480 -69.848 -13.680 1.00 190.25 63 VAL B CA 1
ATOM 3138 C C . VAL B 1 63 ? -52.898 -70.962 -14.559 1.00 190.96 63 VAL B C 1
ATOM 3139 O O . VAL B 1 63 ? -53.691 -71.672 -15.211 1.00 187.03 63 VAL B O 1
ATOM 3143 N N . GLY B 1 64 ? -51.567 -71.100 -14.564 1.00 193.74 64 GLY B N 1
ATOM 3144 C CA . GLY B 1 64 ? -50.826 -72.124 -15.328 1.00 194.68 64 GLY B CA 1
ATOM 3145 C C . GLY B 1 64 ? -51.204 -73.531 -14.898 1.00 195.58 64 GLY B C 1
ATOM 3146 O O . GLY B 1 64 ? -51.583 -74.329 -15.774 1.00 200.09 64 GLY B O 1
ATOM 3147 N N . ALA B 1 65 ? -51.111 -73.818 -13.595 1.00 196.50 65 ALA B N 1
ATOM 3148 C CA . ALA B 1 65 ? -51.496 -75.106 -12.967 1.00 196.60 65 ALA B CA 1
ATOM 3149 C C . ALA B 1 65 ? -52.995 -75.357 -13.179 1.00 196.90 65 ALA B C 1
ATOM 3150 O O . ALA B 1 65 ? -53.397 -76.537 -13.209 1.00 197.04 65 ALA B O 1
ATOM 3152 N N . GLY B 1 66 ? -53.782 -74.282 -13.307 1.00 197.41 66 GLY B N 1
ATOM 3153 C CA . GLY B 1 66 ? -55.200 -74.323 -13.711 1.00 202.95 66 GLY B CA 1
ATOM 3154 C C . GLY B 1 66 ? -55.356 -74.708 -15.174 1.00 206.16 66 GLY B C 1
ATOM 3155 O O . GLY B 1 66 ? -56.298 -75.461 -15.484 1.00 211.84 66 GLY B O 1
ATOM 3156 N N . GLY B 1 67 ? -54.465 -74.210 -16.041 1.00 204.89 67 GLY B N 1
ATOM 3157 C CA . GLY B 1 67 ? -54.449 -74.486 -17.492 1.00 202.53 67 GLY B CA 1
ATOM 3158 C C . GLY B 1 67 ? -53.951 -75.886 -17.817 1.00 201.64 67 GLY B C 1
ATOM 3159 O O . GLY B 1 67 ? -54.503 -76.499 -18.752 1.00 198.76 67 GLY B O 1
ATOM 3160 N N . LEU B 1 68 ? -52.943 -76.375 -17.087 1.00 202.96 68 LEU B N 1
ATOM 3161 C CA . LEU B 1 68 ? -52.379 -77.746 -17.244 1.00 201.03 68 LEU B CA 1
ATOM 3162 C C . LEU B 1 68 ? -53.315 -78.769 -16.586 1.00 201.74 68 LEU B C 1
ATOM 3163 O O . LEU B 1 68 ? -53.150 -79.972 -16.865 1.00 205.86 68 LEU B O 1
ATOM 3168 N N . ALA B 1 69 ? -54.245 -78.309 -15.740 1.00 207.72 69 ALA B N 1
ATOM 3169 C CA . ALA B 1 69 ? -55.392 -79.091 -15.220 1.00 214.25 69 ALA B CA 1
ATOM 3170 C C . ALA B 1 69 ? -56.536 -79.050 -16.241 1.00 218.15 69 ALA B C 1
ATOM 3171 O O . ALA B 1 69 ? -57.229 -80.075 -16.397 1.00 210.80 69 ALA B O 1
ATOM 3173 N N . ASP B 1 70 ? -56.717 -77.901 -16.902 1.00 224.92 70 ASP B N 1
ATOM 3174 C CA . ASP B 1 70 ? -57.728 -77.676 -17.971 1.00 228.73 70 ASP B CA 1
ATOM 3175 C C . ASP B 1 70 ? -57.456 -78.638 -19.136 1.00 229.26 70 ASP B C 1
ATOM 3176 O O . ASP B 1 70 ? -58.426 -79.236 -19.645 1.00 229.57 70 ASP B O 1
ATOM 3181 N N . LYS B 1 71 ? -56.185 -78.783 -19.530 1.00 226.40 71 LYS B N 1
ATOM 3182 C CA . LYS B 1 71 ? -55.744 -79.616 -20.683 1.00 220.00 71 LYS B CA 1
ATOM 3183 C C . LYS B 1 71 ? -55.658 -81.089 -20.260 1.00 220.21 71 LYS B C 1
ATOM 3184 O O . LYS B 1 71 ? -56.538 -81.870 -20.675 1.00 225.05 71 LYS B O 1
ATOM 3186 N N . ILE B 1 72 ? -54.648 -81.444 -19.456 1.00 217.04 72 ILE B N 1
ATOM 3187 C CA . ILE B 1 72 ? -54.258 -82.854 -19.142 1.00 212.45 72 ILE B CA 1
ATOM 3188 C C . ILE B 1 72 ? -54.969 -83.327 -17.866 1.00 211.19 72 ILE B C 1
ATOM 3189 O O . ILE B 1 72 ? -54.266 -83.654 -16.887 1.00 209.62 72 ILE B O 1
ATOM 3191 N N . GLY B 1 73 ? -56.306 -83.377 -17.888 1.00 211.51 73 GLY B N 1
ATOM 3192 C CA . GLY B 1 73 ? -57.143 -83.971 -16.825 1.00 214.04 73 GLY B CA 1
ATOM 3193 C C . GLY B 1 73 ? -57.313 -83.047 -15.630 1.00 216.05 73 GLY B C 1
ATOM 3194 O O . GLY B 1 73 ? -56.290 -82.561 -15.105 1.00 214.74 73 GLY B O 1
ATOM 3195 N N . ARG B 1 74 ? -58.562 -82.823 -15.204 1.00 217.56 74 ARG B N 1
ATOM 3196 C CA . ARG B 1 74 ? -58.916 -82.001 -14.014 1.00 215.67 74 ARG B CA 1
ATOM 3197 C C . ARG B 1 74 ? -58.514 -82.766 -12.748 1.00 211.37 74 ARG B C 1
ATOM 3198 O O . ARG B 1 74 ? -57.643 -82.267 -12.008 1.00 216.53 74 ARG B O 1
ATOM 3206 N N . VAL B 1 75 ? -59.114 -83.944 -12.535 1.00 205.18 75 VAL B N 1
ATOM 3207 C CA . VAL B 1 75 ? -58.904 -84.816 -11.339 1.00 203.93 75 VAL B CA 1
ATOM 3208 C C . VAL B 1 75 ? -57.477 -85.381 -11.381 1.00 200.18 75 VAL B C 1
ATOM 3209 O O . VAL B 1 75 ? -56.964 -85.767 -10.309 1.00 201.58 75 VAL B O 1
ATOM 3213 N N . LYS B 1 76 ? -56.871 -85.434 -12.573 1.00 192.23 76 LYS B N 1
ATOM 3214 C CA . LYS B 1 76 ? -55.439 -85.780 -12.778 1.00 190.02 76 LYS B CA 1
ATOM 3215 C C . LYS B 1 76 ? -54.564 -84.827 -11.952 1.00 192.56 76 LYS B C 1
ATOM 3216 O O . LYS B 1 76 ? -53.656 -85.321 -11.257 1.00 197.53 76 LYS B O 1
ATOM 3218 N N . MET B 1 77 ? -54.841 -83.519 -12.013 1.00 190.46 77 MET B N 1
ATOM 3219 C CA . MET B 1 77 ? -54.044 -82.461 -11.330 1.00 185.10 77 MET B CA 1
ATOM 3220 C C . MET B 1 77 ? -54.419 -82.379 -9.844 1.00 180.88 77 MET B C 1
ATOM 3221 O O . MET B 1 77 ? -53.530 -82.031 -9.043 1.00 182.84 77 MET B O 1
ATOM 3226 N N . THR B 1 78 ? -55.675 -82.674 -9.488 1.00 174.76 78 THR B N 1
ATOM 3227 C CA . THR B 1 78 ? -56.142 -82.791 -8.078 1.00 169.59 78 THR B CA 1
ATOM 3228 C C . THR B 1 78 ? -55.498 -84.031 -7.443 1.00 176.99 78 THR B C 1
ATOM 3229 O O . THR B 1 78 ? -55.256 -84.006 -6.222 1.00 176.60 78 THR B O 1
ATOM 3233 N N . ASN B 1 79 ? -55.235 -85.068 -8.246 1.00 187.43 79 ASN B N 1
ATOM 3234 C CA . ASN B 1 79 ? -54.470 -86.279 -7.846 1.00 194.09 79 ASN B CA 1
ATOM 3235 C C . ASN B 1 79 ? -52.999 -85.895 -7.630 1.00 196.52 79 ASN B C 1
ATOM 3236 O O . ASN B 1 79 ? -52.405 -86.378 -6.646 1.00 190.60 79 ASN B O 1
ATOM 3238 N N . ILE B 1 80 ? -52.441 -85.064 -8.520 1.00 200.30 80 ILE B N 1
ATOM 3239 C CA . ILE B 1 80 ? -51.055 -84.509 -8.425 1.00 204.77 80 ILE B CA 1
ATOM 3240 C C . ILE B 1 80 ? -50.952 -83.664 -7.149 1.00 209.26 80 ILE B C 1
ATOM 3241 O O . ILE B 1 80 ? -50.120 -84.004 -6.289 1.00 206.96 80 ILE B O 1
ATOM 3246 N N . GLY B 1 81 ? -51.772 -82.612 -7.045 1.00 212.25 81 GLY B N 1
ATOM 3247 C CA . GLY B 1 81 ? -51.787 -81.656 -5.919 1.00 212.42 81 GLY B CA 1
ATOM 3248 C C . GLY B 1 81 ? -51.805 -82.357 -4.570 1.00 211.04 81 GLY B C 1
ATOM 3249 O O . GLY B 1 81 ? -50.932 -82.046 -3.736 1.00 210.80 81 GLY B O 1
ATOM 3250 N N . LEU B 1 82 ? -52.759 -83.273 -4.369 1.00 207.65 82 LEU B N 1
ATOM 3251 C CA . LEU B 1 82 ? -52.943 -84.050 -3.110 1.00 208.57 82 LEU B CA 1
ATOM 3252 C C . LEU B 1 82 ? -51.717 -84.936 -2.855 1.00 208.94 82 LEU B C 1
ATOM 3253 O O . LEU B 1 82 ? -51.347 -85.096 -1.676 1.00 201.98 82 LEU B O 1
ATOM 3258 N N . LEU B 1 83 ? -51.125 -85.494 -3.916 1.00 214.02 83 LEU B N 1
ATOM 3259 C CA . LEU B 1 83 ? -49.875 -86.302 -3.861 1.00 219.43 83 LEU B CA 1
ATOM 3260 C C . LEU B 1 83 ? -48.678 -85.372 -3.625 1.00 221.98 83 LEU B C 1
ATOM 3261 O O . LEU B 1 83 ? -47.779 -85.752 -2.850 1.00 226.14 83 LEU B O 1
ATOM 3263 N N . LEU B 1 84 ? -48.681 -84.197 -4.264 1.00 220.55 84 LEU B N 1
ATOM 3264 C CA . LEU B 1 84 ? -47.610 -83.166 -4.168 1.00 222.27 84 LEU B CA 1
ATOM 3265 C C . LEU B 1 84 ? -47.649 -82.506 -2.781 1.00 226.87 84 LEU B C 1
ATOM 3266 O O . LEU B 1 84 ? -46.621 -81.925 -2.379 1.00 226.94 84 LEU B O 1
ATOM 3271 N N . SER B 1 85 ? -48.790 -82.593 -2.086 1.00 230.47 85 SER B N 1
ATOM 3272 C CA . SER B 1 85 ? -48.995 -82.090 -0.700 1.00 231.58 85 SER B CA 1
ATOM 3273 C C . SER B 1 85 ? -48.379 -83.059 0.319 1.00 236.99 85 SER B C 1
ATOM 3274 O O . SER B 1 85 ? -48.084 -82.608 1.444 1.00 237.42 85 SER B O 1
ATOM 3277 N N . ILE B 1 86 ? -48.198 -84.333 -0.054 1.00 241.68 86 ILE B N 1
ATOM 3278 C CA . ILE B 1 86 ? -47.570 -85.380 0.809 1.00 241.64 86 ILE B CA 1
ATOM 3279 C C . ILE B 1 86 ? -46.068 -85.088 0.887 1.00 236.85 86 ILE B C 1
ATOM 3280 O O . ILE B 1 86 ? -45.554 -84.939 2.013 1.00 237.48 86 ILE B O 1
ATOM 3285 N N . ILE B 1 87 ? -45.405 -85.018 -0.273 1.00 229.53 87 ILE B N 1
ATOM 3286 C CA . ILE B 1 87 ? -43.959 -84.665 -0.412 1.00 228.09 87 ILE B CA 1
ATOM 3287 C C . ILE B 1 87 ? -43.739 -83.243 0.122 1.00 229.66 87 ILE B C 1
ATOM 3288 O O . ILE B 1 87 ? -42.702 -83.021 0.767 1.00 231.60 87 ILE B O 1
ATOM 3293 N N . GLY B 1 88 ? -44.682 -82.328 -0.132 1.00 228.60 88 GLY B N 1
ATOM 3294 C CA . GLY B 1 88 ? -44.646 -80.934 0.356 1.00 227.32 88 GLY B CA 1
ATOM 3295 C C . GLY B 1 88 ? -44.488 -80.860 1.867 1.00 224.86 88 GLY B C 1
ATOM 3296 O O . GLY B 1 88 ? -43.748 -79.972 2.336 1.00 213.05 88 GLY B O 1
ATOM 3297 N N . SER B 1 89 ? -45.150 -81.767 2.595 1.00 228.17 89 SER B N 1
ATOM 3298 C CA . SER B 1 89 ? -45.197 -81.818 4.081 1.00 230.14 89 SER B CA 1
ATOM 3299 C C . SER B 1 89 ? -44.115 -82.764 4.619 1.00 226.77 89 SER B C 1
ATOM 3300 O O . SER B 1 89 ? -43.334 -82.332 5.491 1.00 228.47 89 SER B O 1
ATOM 3303 N N . ALA B 1 90 ? -44.083 -84.005 4.120 1.00 222.98 90 ALA B N 1
ATOM 3304 C CA . ALA B 1 90 ? -43.153 -85.081 4.546 1.00 221.78 90 ALA B CA 1
ATOM 3305 C C . ALA B 1 90 ? -41.701 -84.598 4.441 1.00 217.50 90 ALA B C 1
ATOM 3306 O O . ALA B 1 90 ? -40.909 -84.903 5.355 1.00 219.40 90 ALA B O 1
ATOM 3308 N N . LEU B 1 91 ? -41.375 -83.873 3.365 1.00 209.78 91 LEU B N 1
ATOM 3309 C CA . LEU B 1 91 ? -40.018 -83.332 3.075 1.00 207.72 91 LEU B CA 1
ATOM 3310 C C . LEU B 1 91 ? -39.588 -82.359 4.182 1.00 216.12 91 LEU B C 1
ATOM 3311 O O . LEU B 1 91 ? -38.381 -82.335 4.497 1.00 219.96 91 LEU B O 1
ATOM 3316 N N . ILE B 1 92 ? -40.534 -81.595 4.742 1.00 225.73 92 ILE B N 1
ATOM 3317 C CA . ILE B 1 92 ? -40.291 -80.548 5.782 1.00 226.42 92 ILE B CA 1
ATOM 3318 C C . ILE B 1 92 ? -40.241 -81.207 7.167 1.00 223.14 92 ILE B C 1
ATOM 3319 O O . ILE B 1 92 ? -39.219 -81.045 7.862 1.00 220.45 92 ILE B O 1
ATOM 3324 N N . ILE B 1 93 ? -41.319 -81.906 7.545 1.00 219.86 93 ILE B N 1
ATOM 3325 C CA . ILE B 1 93 ? -41.551 -82.478 8.907 1.00 218.62 93 ILE B CA 1
ATOM 3326 C C . ILE B 1 93 ? -40.400 -83.420 9.287 1.00 220.75 93 ILE B C 1
ATOM 3327 O O . ILE B 1 93 ? -39.976 -83.378 10.460 1.00 223.34 93 ILE B O 1
ATOM 3329 N N . ILE B 1 94 ? -39.921 -84.233 8.338 1.00 221.85 94 ILE B N 1
ATOM 3330 C CA . ILE B 1 94 ? -38.911 -85.311 8.567 1.00 219.48 94 ILE B CA 1
ATOM 3331 C C . ILE B 1 94 ? -37.545 -84.679 8.862 1.00 219.25 94 ILE B C 1
ATOM 3332 O O . ILE B 1 94 ? -37.056 -84.838 10.000 1.00 217.96 94 ILE B O 1
ATOM 3334 N N . THR B 1 95 ? -36.957 -83.997 7.871 1.00 217.77 95 THR B N 1
ATOM 3335 C CA . THR B 1 95 ? -35.580 -83.429 7.919 1.00 215.54 95 THR B CA 1
ATOM 3336 C C . THR B 1 95 ? -35.641 -81.962 8.361 1.00 218.35 95 THR B C 1
ATOM 3337 O O . THR B 1 95 ? -36.377 -81.184 7.721 1.00 220.67 95 THR B O 1
ATOM 3341 N N . ASN B 1 96 ? -34.886 -81.609 9.409 1.00 219.23 96 ASN B N 1
ATOM 3342 C CA . ASN B 1 96 ? -34.877 -80.262 10.044 1.00 217.91 96 ASN B CA 1
ATOM 3343 C C . ASN B 1 96 ? -33.569 -79.542 9.691 1.00 216.58 96 ASN B C 1
ATOM 3344 O O . ASN B 1 96 ? -32.567 -79.746 10.408 1.00 217.06 96 ASN B O 1
ATOM 3346 N N . LEU B 1 97 ? -33.582 -78.804 8.574 1.00 211.41 97 LEU B N 1
ATOM 3347 C CA . LEU B 1 97 ? -32.438 -77.992 8.083 1.00 204.28 97 LEU B CA 1
ATOM 3348 C C . LEU B 1 97 ? -32.979 -76.966 7.083 1.00 204.42 97 LEU B C 1
ATOM 3349 O O . LEU B 1 97 ? -34.018 -77.226 6.491 1.00 196.77 97 LEU B O 1
ATOM 3354 N N . PRO B 1 98 ? -32.360 -75.785 6.911 1.00 211.73 98 PRO B N 1
ATOM 3355 C CA . PRO B 1 98 ? -32.917 -74.764 6.020 1.00 212.07 98 PRO B CA 1
ATOM 3356 C C . PRO B 1 98 ? -32.985 -74.912 4.495 1.00 207.04 98 PRO B C 1
ATOM 3357 O O . PRO B 1 98 ? -34.079 -74.812 3.998 1.00 203.59 98 PRO B O 1
ATOM 3361 N N . ALA B 1 99 ? -31.875 -75.258 3.835 1.00 203.50 99 ALA B N 1
ATOM 3362 C CA . ALA B 1 99 ? -31.833 -75.311 2.354 1.00 202.91 99 ALA B CA 1
ATOM 3363 C C . ALA B 1 99 ? -32.919 -76.270 1.884 1.00 204.36 99 ALA B C 1
ATOM 3364 O O . ALA B 1 99 ? -33.326 -76.219 0.731 1.00 203.33 99 ALA B O 1
ATOM 3366 N N . LEU B 1 100 ? -33.365 -77.081 2.830 1.00 206.18 100 LEU B N 1
ATOM 3367 C CA . LEU B 1 100 ? -34.464 -78.078 2.709 1.00 206.62 100 LEU B CA 1
ATOM 3368 C C . LEU B 1 100 ? -35.818 -77.360 2.723 1.00 202.73 100 LEU B C 1
ATOM 3369 O O . LEU B 1 100 ? -36.594 -77.550 1.767 1.00 205.75 100 LEU B O 1
ATOM 3374 N N . LEU B 1 101 ? -36.078 -76.568 3.770 1.00 195.90 101 LEU B N 1
ATOM 3375 C CA . LEU B 1 101 ? -37.391 -75.920 4.043 1.00 187.92 101 LEU B CA 1
ATOM 3376 C C . LEU B 1 101 ? -37.891 -75.200 2.785 1.00 174.39 101 LEU B C 1
ATOM 3377 O O . LEU B 1 101 ? -39.051 -75.432 2.401 1.00 168.32 101 LEU B O 1
ATOM 3382 N N . ILE B 1 102 ? -37.038 -74.377 2.169 1.00 167.61 102 ILE B N 1
ATOM 3383 C CA . ILE B 1 102 ? -37.368 -73.549 0.969 1.00 169.52 102 ILE B CA 1
ATOM 3384 C C . ILE B 1 102 ? -37.992 -74.457 -0.100 1.00 173.23 102 ILE B C 1
ATOM 3385 O O . ILE B 1 102 ? -39.109 -74.143 -0.559 1.00 169.09 102 ILE B O 1
ATOM 3390 N N . LEU B 1 103 ? -37.300 -75.546 -0.455 1.00 186.13 103 LEU B N 1
ATOM 3391 C CA . LEU B 1 103 ? -37.673 -76.487 -1.550 1.00 194.89 103 LEU B CA 1
ATOM 3392 C C . LEU B 1 103 ? -39.039 -77.132 -1.273 1.00 199.78 103 LEU B C 1
ATOM 3393 O O . LEU B 1 103 ? -39.739 -77.456 -2.251 1.00 201.25 103 LEU B O 1
ATOM 3395 N N . GLY B 1 104 ? -39.395 -77.328 0.001 1.00 202.89 104 GLY B N 1
ATOM 3396 C CA . GLY B 1 104 ? -40.666 -77.951 0.421 1.00 201.01 104 GLY B CA 1
ATOM 3397 C C . GLY B 1 104 ? -41.826 -76.972 0.409 1.00 199.18 104 GLY B C 1
ATOM 3398 O O . GLY B 1 104 ? -42.956 -77.410 0.121 1.00 195.06 104 GLY B O 1
ATOM 3399 N N . ARG B 1 105 ? -41.564 -75.700 0.726 1.00 201.12 105 ARG B N 1
ATOM 3400 C CA . ARG B 1 105 ? -42.592 -74.626 0.789 1.00 200.60 105 ARG B CA 1
ATOM 3401 C C . ARG B 1 105 ? -42.999 -74.211 -0.631 1.00 195.49 105 ARG B C 1
ATOM 3402 O O . ARG B 1 105 ? -44.178 -73.852 -0.814 1.00 193.23 105 ARG B O 1
ATOM 3410 N N . VAL B 1 106 ? -42.065 -74.244 -1.590 1.00 192.83 106 VAL B N 1
ATOM 3411 C CA . VAL B 1 106 ? -42.317 -73.825 -3.003 1.00 189.65 106 VAL B CA 1
ATOM 3412 C C . VAL B 1 106 ? -43.275 -74.828 -3.660 1.00 189.28 106 VAL B C 1
ATOM 3413 O O . VAL B 1 106 ? -44.150 -74.376 -4.422 1.00 185.16 106 VAL B O 1
ATOM 3417 N N . ILE B 1 107 ? -43.126 -76.126 -3.360 1.00 189.02 107 ILE B N 1
ATOM 3418 C CA . ILE B 1 107 ? -43.976 -77.227 -3.914 1.00 186.25 107 ILE B CA 1
ATOM 3419 C C . ILE B 1 107 ? -45.298 -77.291 -3.135 1.00 178.25 107 ILE B C 1
ATOM 3420 O O . ILE B 1 107 ? -46.318 -77.663 -3.749 1.00 172.48 107 ILE B O 1
ATOM 3425 N N . GLN B 1 108 ? -45.279 -76.942 -1.843 1.00 172.85 108 GLN B N 1
ATOM 3426 C CA . GLN B 1 108 ? -46.494 -76.741 -1.002 1.00 171.84 108 GLN B CA 1
ATOM 3427 C C . GLN B 1 108 ? -47.375 -75.655 -1.633 1.00 169.15 108 GLN B C 1
ATOM 3428 O O . GLN B 1 108 ? -48.608 -75.716 -1.448 1.00 160.30 108 GLN B O 1
ATOM 3434 N N . GLY B 1 109 ? -46.755 -74.692 -2.327 1.00 172.77 109 GLY B N 1
ATOM 3435 C CA . GLY B 1 109 ? -47.426 -73.593 -3.048 1.00 170.68 109 GLY B CA 1
ATOM 3436 C C . GLY B 1 109 ? -48.014 -74.053 -4.371 1.00 167.64 109 GLY B C 1
ATOM 3437 O O . GLY B 1 109 ? -49.172 -73.695 -4.651 1.00 162.08 109 GLY B O 1
ATOM 3438 N N . VAL B 1 110 ? -47.244 -74.811 -5.161 1.00 168.68 110 VAL B N 1
ATOM 3439 C CA . VAL B 1 110 ? -47.673 -75.370 -6.480 1.00 168.20 110 VAL B CA 1
ATOM 3440 C C . VAL B 1 110 ? -48.788 -76.396 -6.237 1.00 169.90 110 VAL B C 1
ATOM 3441 O O . VAL B 1 110 ? -49.684 -76.500 -7.097 1.00 174.86 110 VAL B O 1
ATOM 3445 N N . SER B 1 111 ? -48.728 -77.124 -5.115 1.00 169.12 111 SER B N 1
ATOM 3446 C CA . SER B 1 111 ? -49.786 -78.054 -4.636 1.00 169.49 111 SER B CA 1
ATOM 3447 C C . SER B 1 111 ? -51.151 -77.360 -4.708 1.00 165.83 111 SER B C 1
ATOM 3448 O O . SER B 1 111 ? -52.069 -77.921 -5.336 1.00 164.52 111 SER B O 1
ATOM 3451 N N . ALA B 1 112 ? -51.262 -76.178 -4.094 1.00 162.00 112 ALA B N 1
ATOM 3452 C CA . ALA B 1 112 ? -52.485 -75.342 -4.058 1.00 163.04 112 ALA B CA 1
ATOM 3453 C C . ALA B 1 112 ? -52.826 -74.855 -5.471 1.00 165.72 112 ALA B C 1
ATOM 3454 O O . ALA B 1 112 ? -54.017 -74.890 -5.828 1.00 173.97 112 ALA B O 1
ATOM 3456 N N . ALA B 1 113 ? -51.819 -74.423 -6.240 1.00 167.89 113 ALA B N 1
ATOM 3457 C CA . ALA B 1 113 ? -51.957 -73.922 -7.631 1.00 169.51 113 ALA B CA 1
ATOM 3458 C C . ALA B 1 113 ? -52.671 -74.970 -8.494 1.00 172.44 113 ALA B C 1
ATOM 3459 O O . ALA B 1 113 ? -53.472 -74.571 -9.360 1.00 167.28 113 ALA B O 1
ATOM 3461 N N . CYS B 1 114 ? -52.382 -76.255 -8.261 1.00 179.55 114 CYS B N 1
ATOM 3462 C CA . CYS B 1 114 ? -53.008 -77.419 -8.947 1.00 180.74 114 CYS B CA 1
ATOM 3463 C C . CYS B 1 114 ? -54.440 -77.624 -8.438 1.00 179.29 114 CYS B C 1
ATOM 3464 O O . CYS B 1 114 ? -55.346 -77.761 -9.283 1.00 184.11 114 CYS B O 1
ATOM 3467 N N . ILE B 1 115 ? -54.626 -77.637 -7.113 1.00 173.36 115 ILE B N 1
ATOM 3468 C CA . ILE B 1 115 ? -55.903 -78.014 -6.432 1.00 171.99 115 ILE B CA 1
ATOM 3469 C C . ILE B 1 115 ? -56.979 -76.960 -6.728 1.00 176.10 115 ILE B C 1
ATOM 3470 O O . ILE B 1 115 ? -57.952 -77.304 -7.421 1.00 174.41 115 ILE B O 1
ATOM 3475 N N . MET B 1 116 ? -56.801 -75.732 -6.225 1.00 190.13 116 MET B N 1
ATOM 3476 C CA . MET B 1 116 ? -57.850 -74.671 -6.173 1.00 197.80 116 MET B CA 1
ATOM 3477 C C . MET B 1 116 ? -58.637 -74.626 -7.484 1.00 195.66 116 MET B C 1
ATOM 3478 O O . MET B 1 116 ? -59.860 -74.735 -7.453 1.00 190.77 116 MET B O 1
ATOM 3483 N N . PRO B 1 117 ? -57.995 -74.471 -8.670 1.00 199.02 117 PRO B N 1
ATOM 3484 C CA . PRO B 1 117 ? -58.732 -74.309 -9.924 1.00 203.22 117 PRO B CA 1
ATOM 3485 C C . PRO B 1 117 ? -59.404 -75.609 -10.396 1.00 209.85 117 PRO B C 1
ATOM 3486 O O . PRO B 1 117 ? -60.561 -75.562 -10.778 1.00 210.39 117 PRO B O 1
ATOM 3490 N N . SER B 1 118 ? -58.661 -76.722 -10.362 1.00 216.10 118 SER B N 1
ATOM 3491 C CA . SER B 1 118 ? -59.092 -78.065 -10.836 1.00 215.86 118 SER B CA 1
ATOM 3492 C C . SER B 1 118 ? -60.295 -78.554 -10.020 1.00 213.41 118 SER B C 1
ATOM 3493 O O . SER B 1 118 ? -61.338 -78.844 -10.636 1.00 217.07 118 SER B O 1
ATOM 3496 N N . THR B 1 119 ? -60.156 -78.621 -8.690 1.00 209.15 119 THR B N 1
ATOM 3497 C CA . THR B 1 119 ? -61.215 -79.074 -7.743 1.00 205.54 119 THR B CA 1
ATOM 3498 C C . THR B 1 119 ? -62.440 -78.157 -7.864 1.00 206.22 119 THR B C 1
ATOM 3499 O O . THR B 1 119 ? -63.557 -78.649 -7.623 1.00 201.25 119 THR B O 1
ATOM 3503 N N . LEU B 1 120 ? -62.230 -76.882 -8.221 1.00 207.15 120 LEU B N 1
ATOM 3504 C CA . LEU B 1 120 ? -63.301 -75.879 -8.478 1.00 204.45 120 LEU B CA 1
ATOM 3505 C C . LEU B 1 120 ? -64.074 -76.257 -9.749 1.00 205.75 120 LEU B C 1
ATOM 3506 O O . LEU B 1 120 ? -65.290 -75.987 -9.795 1.00 211.59 120 LEU B O 1
ATOM 3508 N N . ALA B 1 121 ? -63.392 -76.845 -10.739 1.00 204.27 121 ALA B N 1
ATOM 3509 C CA . ALA B 1 121 ? -63.971 -77.287 -12.031 1.00 196.85 121 ALA B CA 1
ATOM 3510 C C . ALA B 1 121 ? -64.810 -78.556 -11.825 1.00 191.04 121 ALA B C 1
ATOM 3511 O O . ALA B 1 121 ? -65.878 -78.658 -12.457 1.00 182.58 121 ALA B O 1
ATOM 3513 N N . ILE B 1 122 ? -64.344 -79.479 -10.973 1.00 188.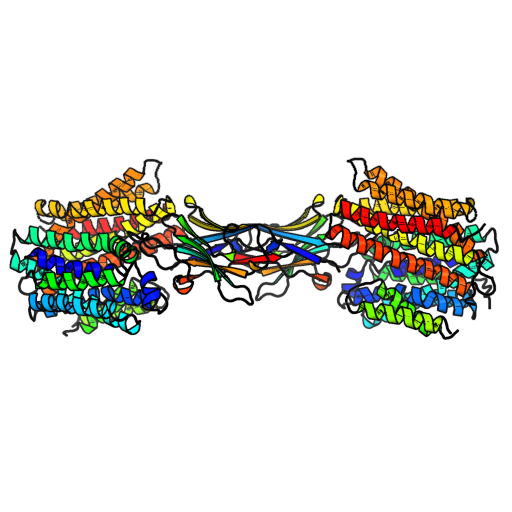68 122 ILE B N 1
ATOM 3514 C CA . ILE B 1 122 ? -65.063 -80.739 -10.606 1.00 190.38 122 ILE B CA 1
ATOM 3515 C C . ILE B 1 122 ? -66.452 -80.379 -10.058 1.00 197.79 122 ILE B C 1
ATOM 3516 O O . ILE B 1 122 ? -67.398 -81.147 -10.319 1.00 208.58 122 ILE B O 1
ATOM 3521 N N . MET B 1 123 ? -66.568 -79.256 -9.339 1.00 203.39 123 MET B N 1
ATOM 3522 C CA . MET B 1 123 ? -67.845 -78.770 -8.742 1.00 208.17 123 MET B CA 1
ATOM 3523 C C . MET B 1 123 ? -68.867 -78.522 -9.862 1.00 207.54 123 MET B C 1
ATOM 3524 O O . MET B 1 123 ? -70.068 -78.757 -9.622 1.00 205.23 123 MET B O 1
ATOM 3529 N N . LYS B 1 124 ? -68.403 -78.067 -11.033 1.00 207.80 124 LYS B N 1
ATOM 3530 C CA . LYS B 1 124 ? -69.242 -77.762 -12.226 1.00 210.44 124 LYS B CA 1
ATOM 3531 C C . LYS B 1 124 ? -69.764 -79.067 -12.841 1.00 218.37 124 LYS B C 1
ATOM 3532 O O . LYS B 1 124 ? -70.959 -79.112 -13.197 1.00 220.89 124 LYS B O 1
ATOM 3538 N N . THR B 1 125 ? -68.896 -80.078 -12.970 1.00 221.83 125 THR B N 1
ATOM 3539 C CA . THR B 1 125 ? -69.217 -81.433 -13.501 1.00 217.03 125 THR B CA 1
ATOM 3540 C C . THR B 1 125 ? -70.153 -82.155 -12.525 1.00 218.30 125 THR B C 1
ATOM 3541 O O . THR B 1 125 ? -71.268 -82.527 -12.944 1.00 219.46 125 THR B O 1
ATOM 3545 N N . TYR B 1 126 ? -69.704 -82.333 -11.277 1.00 217.61 126 TYR B N 1
ATOM 3546 C CA . TYR B 1 126 ? -70.392 -83.088 -10.193 1.00 215.70 126 TYR B CA 1
ATOM 3547 C C . TYR B 1 126 ? -71.833 -82.594 -10.022 1.00 217.84 126 TYR B C 1
ATOM 3548 O O . TYR B 1 126 ? -72.743 -83.439 -9.916 1.00 227.13 126 TYR B O 1
ATOM 3550 N N . TYR B 1 127 ? -72.026 -81.272 -9.994 1.00 216.41 127 TYR B N 1
ATOM 3551 C CA . TYR B 1 127 ? -73.318 -80.602 -9.687 1.00 216.14 127 TYR B CA 1
ATOM 3552 C C . TYR B 1 127 ? -74.097 -80.337 -10.982 1.00 218.34 127 TYR B C 1
ATOM 3553 O O . TYR B 1 127 ? -75.142 -80.986 -11.190 1.00 223.47 127 TYR B O 1
ATOM 3555 N N . GLN B 1 128 ? -73.606 -79.408 -11.812 1.00 219.89 128 GLN B N 1
ATOM 3556 C CA . GLN B 1 128 ? -74.227 -78.987 -13.099 1.00 222.64 128 GLN B CA 1
ATOM 3557 C C . GLN B 1 128 ? -75.577 -78.308 -12.826 1.00 225.55 128 GLN B C 1
ATOM 3558 O O . GLN B 1 128 ? -76.589 -78.738 -13.420 1.00 224.26 128 GLN B O 1
ATOM 3560 N N . GLY B 1 129 ? -75.582 -77.284 -11.964 1.00 227.48 129 GLY B N 1
ATOM 3561 C CA . GLY B 1 129 ? -76.768 -76.473 -11.617 1.00 225.50 129 GLY B CA 1
ATOM 3562 C C . GLY B 1 129 ? -77.540 -77.064 -10.449 1.00 224.51 129 GLY B C 1
ATOM 3563 O O . GLY B 1 129 ? -77.645 -78.305 -10.383 1.00 231.36 129 GLY B O 1
ATOM 3564 N N . ALA B 1 130 ? -78.051 -76.207 -9.554 1.00 216.70 130 ALA B N 1
ATOM 3565 C CA . ALA B 1 130 ? -78.882 -76.560 -8.375 1.00 213.47 130 ALA B CA 1
ATOM 3566 C C . ALA B 1 130 ? -78.020 -77.227 -7.293 1.00 209.65 130 ALA B C 1
ATOM 3567 O O . ALA B 1 130 ? -78.096 -76.789 -6.128 1.00 201.27 130 ALA B O 1
ATOM 3569 N N . GLU B 1 131 ? -77.258 -78.262 -7.661 1.00 213.84 131 GLU B N 1
ATOM 3570 C CA . GLU B 1 131 ? -76.273 -78.949 -6.780 1.00 219.24 131 GLU B CA 1
ATOM 3571 C C . GLU B 1 131 ? -75.017 -78.079 -6.632 1.00 227.12 131 GLU B C 1
ATOM 3572 O O . GLU B 1 131 ? -74.372 -78.168 -5.567 1.00 231.66 131 GLU B O 1
ATOM 3574 N N . ARG B 1 132 ? -74.683 -77.283 -7.659 1.00 229.91 132 ARG B N 1
ATOM 3575 C CA . ARG B 1 132 ? -73.524 -76.342 -7.672 1.00 225.82 132 ARG B CA 1
ATOM 3576 C C . ARG B 1 132 ? -73.632 -75.369 -6.492 1.00 225.09 132 ARG B C 1
ATOM 3577 O O . ARG B 1 132 ? -72.578 -74.993 -5.941 1.00 222.82 132 ARG B O 1
ATOM 3585 N N . GLN B 1 133 ? -74.860 -74.982 -6.132 1.00 226.13 133 GLN B N 1
ATOM 3586 C CA . GLN B 1 133 ? -75.162 -74.053 -5.009 1.00 222.17 133 GLN B CA 1
ATOM 3587 C C . GLN B 1 133 ? -74.635 -74.665 -3.703 1.00 218.07 133 GLN B C 1
ATOM 3588 O O . GLN B 1 133 ? -73.963 -73.941 -2.943 1.00 221.61 133 GLN B O 1
ATOM 3594 N N . ARG B 1 134 ? -74.922 -75.951 -3.468 1.00 212.81 134 ARG B N 1
ATOM 3595 C CA . ARG B 1 134 ? -74.539 -76.699 -2.238 1.00 209.94 134 ARG B CA 1
ATOM 3596 C C . ARG B 1 134 ? -73.055 -77.087 -2.294 1.00 211.80 134 ARG B C 1
ATOM 3597 O O . ARG B 1 134 ? -72.455 -77.257 -1.216 1.00 216.10 134 ARG B O 1
ATOM 3599 N N . ALA B 1 135 ? -72.492 -77.226 -3.499 1.00 215.12 135 ALA B N 1
ATOM 3600 C CA . ALA B 1 135 ? -71.092 -77.650 -3.742 1.00 219.18 135 ALA B CA 1
ATOM 3601 C C . ALA B 1 135 ? -70.131 -76.498 -3.423 1.00 220.27 135 ALA B C 1
ATOM 3602 O O . ALA B 1 135 ? -69.227 -76.696 -2.585 1.00 220.38 135 ALA B O 1
ATOM 3604 N N . LEU B 1 136 ? -70.327 -75.345 -4.071 1.00 220.11 136 LEU B N 1
ATOM 3605 C CA . LEU B 1 136 ? -69.452 -74.144 -3.958 1.00 216.27 136 LEU B CA 1
ATOM 3606 C C . LEU B 1 136 ? -69.591 -73.519 -2.562 1.00 207.86 136 LEU B 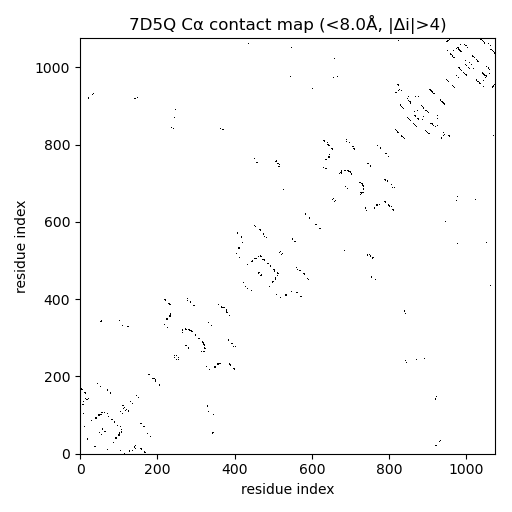C 1
ATOM 3607 O O . LEU B 1 136 ? -68.634 -72.851 -2.123 1.00 211.69 136 LEU B O 1
ATOM 3612 N N . SER B 1 137 ? -70.737 -73.716 -1.902 1.00 198.76 137 SER B N 1
ATOM 3613 C CA . SER B 1 137 ? -70.990 -73.302 -0.496 1.00 196.45 137 SER B CA 1
ATOM 3614 C C . SER B 1 137 ? -70.122 -74.142 0.449 1.00 195.70 137 SER B C 1
ATOM 3615 O O . SER B 1 137 ? -69.567 -73.565 1.403 1.00 205.41 137 SER B O 1
ATOM 3618 N N . TYR B 1 138 ? -70.016 -75.449 0.188 1.00 191.45 138 TYR B N 1
ATOM 3619 C CA . TYR B 1 138 ? -69.158 -76.404 0.941 1.00 189.93 138 TYR B CA 1
ATOM 3620 C C . TYR B 1 138 ? -67.682 -76.078 0.678 1.00 191.37 138 TYR B C 1
ATOM 3621 O O . TYR B 1 138 ? -66.865 -76.249 1.603 1.00 200.13 138 TYR B O 1
ATOM 3623 N N . TRP B 1 139 ? -67.359 -75.622 -0.539 1.00 187.14 139 TRP B N 1
ATOM 3624 C CA . TRP B 1 139 ? -65.999 -75.174 -0.951 1.00 183.59 139 TRP B CA 1
ATOM 3625 C C . TRP B 1 139 ? -65.603 -73.924 -0.154 1.00 179.39 139 TRP B C 1
ATOM 3626 O O . TRP B 1 139 ? -64.449 -73.868 0.320 1.00 166.13 139 TRP B O 1
ATOM 3637 N N . SER B 1 140 ? -66.523 -72.959 -0.034 1.00 181.73 140 SER B N 1
ATOM 3638 C CA . SER B 1 140 ? -66.348 -71.689 0.721 1.00 180.28 140 SER B CA 1
ATOM 3639 C C . SER B 1 140 ? -66.077 -71.996 2.199 1.00 179.51 140 SER B C 1
ATOM 3640 O O . SER B 1 140 ? -65.124 -71.414 2.748 1.00 189.02 140 SER B O 1
ATOM 3643 N N . ILE B 1 141 ? -66.875 -72.883 2.807 1.00 174.00 141 ILE B N 1
ATOM 3644 C CA . ILE B 1 141 ? -66.699 -73.354 4.216 1.00 174.44 141 ILE B CA 1
ATOM 3645 C C . ILE B 1 141 ? -65.277 -73.907 4.372 1.00 172.45 141 ILE B C 1
ATOM 3646 O O . ILE B 1 141 ? -64.630 -73.589 5.388 1.00 177.26 141 ILE B O 1
ATOM 3651 N N . GLY B 1 142 ? -64.824 -74.706 3.400 1.00 169.64 142 GLY B N 1
ATOM 3652 C CA . GLY B 1 142 ? -63.490 -75.338 3.380 1.00 168.77 142 GLY B CA 1
ATOM 3653 C C . GLY B 1 142 ? -62.367 -74.314 3.343 1.00 167.95 142 GLY B C 1
ATOM 3654 O O . GLY B 1 142 ? -61.315 -74.579 3.957 1.00 157.34 142 GLY B O 1
ATOM 3655 N N . SER B 1 143 ? -62.579 -73.190 2.648 1.00 176.01 143 SER B N 1
ATOM 3656 C CA . SER B 1 143 ? -61.598 -72.083 2.481 1.00 180.57 143 SER B CA 1
ATOM 3657 C C . SER B 1 143 ? -61.719 -71.092 3.648 1.00 179.33 143 SER B C 1
ATOM 3658 O O . SER B 1 143 ? -60.802 -71.072 4.493 1.00 180.28 143 SER B O 1
ATOM 3661 N N . TRP B 1 144 ? -62.805 -70.309 3.688 1.00 177.57 144 TRP B N 1
ATOM 3662 C CA . TRP B 1 144 ? -63.060 -69.244 4.698 1.00 179.52 144 TRP B CA 1
ATOM 3663 C C . TRP B 1 144 ? -62.785 -69.782 6.106 1.00 182.48 144 TRP B C 1
ATOM 3664 O O . TRP B 1 144 ? -61.890 -69.235 6.782 1.00 191.85 144 TRP B O 1
ATOM 3675 N N . GLY B 1 145 ? -63.530 -70.815 6.515 1.00 180.04 145 GLY B N 1
ATOM 3676 C CA . GLY B 1 145 ? -63.432 -71.448 7.844 1.00 177.67 145 GLY B CA 1
ATOM 3677 C C . GLY B 1 145 ? -62.039 -71.988 8.114 1.00 176.79 145 GLY B C 1
ATOM 3678 O O . GLY B 1 145 ? -61.578 -71.872 9.267 1.00 179.42 145 GLY B O 1
ATOM 3679 N N . GLY B 1 146 ? -61.392 -72.554 7.088 1.00 176.18 146 GLY B N 1
ATOM 3680 C CA . GLY B 1 146 ? -60.035 -73.126 7.171 1.00 179.05 146 GLY B CA 1
ATOM 3681 C C . GLY B 1 146 ? -58.995 -72.063 7.479 1.00 180.45 146 GLY B C 1
ATOM 3682 O O . GLY B 1 146 ? -58.349 -72.160 8.540 1.00 179.78 146 GLY B O 1
ATOM 3683 N N . SER B 1 147 ? -58.849 -71.078 6.585 1.00 182.41 147 SER B N 1
ATOM 3684 C CA . SER B 1 147 ? -57.941 -69.908 6.729 1.00 183.66 147 SER B CA 1
ATOM 3685 C C . SER B 1 147 ? -58.302 -69.115 7.992 1.00 183.89 147 SER B C 1
ATOM 3686 O O . SER B 1 147 ? -57.378 -68.581 8.635 1.00 188.17 147 SER B O 1
ATOM 3689 N N . GLY B 1 148 ? -59.597 -69.052 8.323 1.00 184.67 148 GLY B N 1
ATOM 3690 C CA . GLY B 1 148 ? -60.146 -68.290 9.461 1.00 186.77 148 GLY B CA 1
ATOM 3691 C C . GLY B 1 148 ? -59.546 -68.697 10.799 1.00 186.88 148 GLY B C 1
ATOM 3692 O O . GLY B 1 148 ? -59.462 -67.826 11.685 1.00 186.30 148 GLY B O 1
ATOM 3693 N N . ILE B 1 149 ? -59.155 -69.967 10.952 1.00 188.08 149 ILE B N 1
ATOM 3694 C CA . ILE B 1 149 ? -58.646 -70.549 12.235 1.00 189.47 149 ILE B CA 1
ATOM 3695 C C . ILE B 1 149 ? -57.147 -70.871 12.117 1.00 188.86 149 ILE B C 1
ATOM 3696 O O . ILE B 1 149 ? -56.512 -71.038 13.175 1.00 188.45 149 ILE B O 1
ATOM 3701 N N . CYS B 1 150 ? -56.600 -70.935 10.895 1.00 188.07 150 CYS B N 1
ATOM 3702 C CA . CYS B 1 150 ? -55.239 -71.462 10.580 1.00 188.69 150 CYS B CA 1
ATOM 3703 C C . CYS B 1 150 ? -54.190 -70.915 11.559 1.00 188.00 150 CYS B C 1
ATOM 3704 O O . CYS B 1 150 ? -53.334 -71.707 12.001 1.00 176.54 150 CYS B O 1
ATOM 3707 N N . SER B 1 151 ? -54.248 -69.616 11.873 1.00 198.94 151 SER B N 1
ATOM 3708 C CA . SER B 1 151 ? -53.349 -68.927 12.839 1.00 202.39 151 SER B CA 1
ATOM 3709 C C . SER B 1 151 ? -53.628 -69.439 14.256 1.00 194.29 151 SER B C 1
ATOM 3710 O O . SER B 1 151 ? -52.663 -69.802 14.957 1.00 194.86 151 SER B O 1
ATOM 3713 N N . LEU B 1 152 ? -54.907 -69.460 14.644 1.00 187.50 152 LEU B N 1
ATOM 3714 C CA . LEU B 1 152 ? -55.394 -69.915 15.976 1.00 182.16 152 LEU B CA 1
ATOM 3715 C C . LEU B 1 152 ? -55.149 -71.424 16.120 1.00 179.30 152 LEU B C 1
ATOM 3716 O O . LEU B 1 152 ? -54.951 -71.882 17.260 1.00 175.96 152 LEU B O 1
ATOM 3721 N N . PHE B 1 153 ? -55.158 -72.159 15.003 1.00 181.02 153 PHE B N 1
ATOM 3722 C CA . PHE B 1 153 ? -54.866 -73.616 14.937 1.00 186.41 153 PHE B CA 1
ATOM 3723 C C . PHE B 1 153 ? -53.370 -73.840 15.184 1.00 181.60 153 PHE B C 1
ATOM 3724 O O . PHE B 1 153 ? -53.018 -74.412 16.234 1.00 183.19 153 PHE B O 1
ATOM 3732 N N . GLY B 1 154 ? -52.527 -73.386 14.249 1.00 177.20 154 GLY B N 1
ATOM 3733 C CA . GLY B 1 154 ? -51.064 -73.587 14.250 1.00 175.60 154 GLY B CA 1
ATOM 3734 C C . GLY B 1 154 ? -50.443 -73.333 15.614 1.00 174.62 154 GLY B C 1
ATOM 3735 O O . GLY B 1 154 ? -49.546 -74.107 16.004 1.00 166.45 154 GLY B O 1
ATOM 3736 N N . GLY B 1 155 ? -50.900 -72.286 16.311 1.00 179.11 155 GLY B N 1
ATOM 3737 C CA . GLY B 1 155 ? -50.448 -71.917 17.667 1.00 183.05 155 GLY B CA 1
ATOM 3738 C C . GLY B 1 155 ? -50.790 -72.990 18.687 1.00 185.99 155 GLY B C 1
ATOM 3739 O O . GLY B 1 155 ? -49.875 -73.435 19.404 1.00 190.52 155 GLY B O 1
ATOM 3740 N N . ALA B 1 156 ? -52.061 -73.400 18.738 1.00 187.44 156 ALA B N 1
ATOM 3741 C CA . ALA B 1 156 ? -52.587 -74.440 19.656 1.00 193.67 156 ALA B CA 1
ATOM 3742 C C . ALA B 1 156 ? -51.809 -75.750 19.465 1.00 201.81 156 ALA B C 1
ATOM 3743 O O . ALA B 1 156 ? -51.552 -76.436 20.473 1.00 208.28 156 ALA B O 1
ATOM 3745 N N . VAL B 1 157 ? -51.446 -76.073 18.219 1.00 206.79 157 VAL B N 1
ATOM 3746 C CA . VAL B 1 157 ? -50.689 -77.306 17.840 1.00 206.65 157 VAL B CA 1
ATOM 3747 C C . VAL B 1 157 ? -49.234 -77.162 18.304 1.00 206.21 157 VAL B C 1
ATOM 3748 O O . VAL B 1 157 ? -48.723 -78.104 18.942 1.00 208.19 157 VAL B O 1
ATOM 3752 N N . ALA B 1 158 ? -48.559 -76.080 17.914 1.00 205.61 158 ALA B N 1
ATOM 3753 C CA . ALA B 1 158 ? -47.130 -75.894 18.267 1.00 205.80 158 ALA B CA 1
ATOM 3754 C C . ALA B 1 158 ? -46.966 -75.835 19.786 1.00 207.91 158 ALA B C 1
ATOM 3755 O O . ALA B 1 158 ? -45.920 -76.270 20.301 1.00 200.86 158 ALA B O 1
ATOM 3757 N N . THR B 1 159 ? -47.966 -75.278 20.461 1.00 213.40 159 THR B N 1
ATOM 3758 C CA . THR B 1 159 ? -47.937 -75.156 21.933 1.00 218.32 159 THR B CA 1
ATOM 3759 C C . THR B 1 159 ? -47.928 -76.524 22.606 1.00 216.72 159 THR B C 1
ATOM 3760 O O . THR B 1 159 ? -47.094 -76.734 23.487 1.00 220.76 159 THR B O 1
ATOM 3764 N N . THR B 1 160 ? -48.790 -77.436 22.163 1.00 213.11 160 THR B N 1
ATOM 3765 C CA . THR B 1 160 ? -48.890 -78.735 22.866 1.00 211.01 160 THR B CA 1
ATOM 3766 C C . THR B 1 160 ? -48.119 -79.814 22.118 1.00 204.31 160 THR B C 1
ATOM 3767 O O . THR B 1 160 ? -47.101 -80.273 22.640 1.00 201.30 160 THR B O 1
ATOM 3771 N N . MET B 1 161 ? -48.560 -80.143 20.910 1.00 200.90 161 MET B N 1
ATOM 3772 C CA . MET B 1 161 ? -47.893 -81.219 20.150 1.00 204.37 161 MET B CA 1
ATOM 3773 C C . MET B 1 161 ? -46.529 -80.721 19.682 1.00 209.68 161 MET B C 1
ATOM 3774 O O . MET B 1 161 ? -45.511 -81.184 20.218 1.00 213.41 161 MET B O 1
ATOM 3776 N N . GLY B 1 162 ? -46.527 -79.784 18.739 1.00 212.80 162 GLY B N 1
ATOM 3777 C CA . GLY B 1 162 ? -45.265 -79.271 18.166 1.00 211.41 162 GLY B CA 1
ATOM 3778 C C . GLY B 1 162 ? -45.467 -78.683 16.779 1.00 209.13 162 GLY B C 1
ATOM 3779 O O . GLY B 1 162 ? -46.562 -78.869 16.213 1.00 209.17 162 GLY B O 1
ATOM 3780 N N . TRP B 1 163 ? -44.444 -78.005 16.250 1.00 207.67 163 TRP B N 1
ATOM 3781 C CA . TRP B 1 163 ? -44.463 -77.323 14.927 1.00 209.40 163 TRP B CA 1
ATOM 3782 C C . TRP B 1 163 ? -44.573 -78.361 13.801 1.00 210.57 163 TRP B C 1
ATOM 3783 O O . TRP B 1 163 ? -45.186 -78.038 12.764 1.00 213.84 163 TRP B O 1
ATOM 3794 N N . ARG B 1 164 ? -43.989 -79.549 13.999 1.00 208.79 164 ARG B N 1
ATOM 3795 C CA . ARG B 1 164 ? -43.946 -80.652 13.000 1.00 206.27 164 ARG B CA 1
ATOM 3796 C C . ARG B 1 164 ? -45.263 -81.441 13.027 1.00 204.25 164 ARG B C 1
ATOM 3797 O O . ARG B 1 164 ? -45.573 -82.093 12.010 1.00 196.15 164 ARG B O 1
ATOM 3799 N N . TRP B 1 165 ? -46.011 -81.373 14.135 1.00 206.33 165 TRP B N 1
ATOM 3800 C CA . TRP B 1 165 ? -47.276 -82.127 14.356 1.00 208.73 165 TRP B CA 1
ATOM 3801 C C . TRP B 1 165 ? -48.458 -81.441 13.653 1.00 213.31 165 TRP B C 1
ATOM 3802 O O . TRP B 1 165 ? -49.573 -81.996 13.717 1.00 212.40 165 TRP B O 1
ATOM 3804 N N . ILE B 1 166 ? -48.233 -80.279 13.028 1.00 220.11 166 ILE B N 1
ATOM 3805 C CA . ILE B 1 166 ? -49.223 -79.573 12.158 1.00 223.41 166 ILE B CA 1
ATOM 3806 C C . ILE B 1 166 ? -49.077 -80.080 10.716 1.00 230.70 166 ILE B C 1
ATOM 3807 O O . ILE B 1 166 ? -50.007 -79.847 9.917 1.00 233.45 166 ILE B O 1
ATOM 3809 N N . PHE B 1 167 ? -47.956 -80.744 10.405 1.00 237.59 167 PHE B N 1
ATOM 3810 C CA . PHE B 1 167 ? -47.590 -81.248 9.053 1.00 238.28 167 PHE B CA 1
ATOM 3811 C C . PHE B 1 167 ? -47.824 -82.762 8.953 1.00 231.88 167 PHE B C 1
ATOM 3812 O O . PHE B 1 167 ? -47.816 -83.283 7.821 1.00 228.19 167 PHE B O 1
ATOM 3820 N N . ILE B 1 168 ? -48.018 -83.445 10.086 1.00 226.30 168 ILE B N 1
ATOM 3821 C CA . ILE B 1 168 ? -48.433 -84.880 10.137 1.00 222.07 168 ILE B CA 1
ATOM 3822 C C . ILE B 1 168 ? -49.936 -84.957 9.833 1.00 216.39 168 ILE B C 1
ATOM 3823 O O . ILE B 1 168 ? -50.381 -86.007 9.332 1.00 216.56 168 ILE B O 1
ATOM 3828 N N . PHE B 1 169 ? -50.677 -83.880 10.119 1.00 212.97 169 PHE B N 1
ATOM 3829 C CA . PHE B 1 169 ? -52.126 -83.718 9.815 1.00 211.95 169 PHE B CA 1
ATOM 3830 C C . PHE B 1 169 ? -52.324 -83.393 8.327 1.00 218.01 169 PHE B C 1
ATOM 3831 O O . PHE B 1 169 ? -53.446 -83.593 7.824 1.00 219.61 169 PHE B O 1
ATOM 3839 N N . SER B 1 170 ? -51.279 -82.898 7.654 1.00 226.26 170 SER B N 1
ATOM 3840 C CA . SER B 1 170 ? -51.305 -82.459 6.232 1.00 231.20 170 SER B CA 1
ATOM 3841 C C . SER B 1 170 ? -51.298 -83.671 5.291 1.00 237.44 170 SER B C 1
ATOM 3842 O O . SER B 1 170 ? -52.065 -83.651 4.308 1.00 240.51 170 SER B O 1
ATOM 3845 N N . ILE B 1 171 ? -50.463 -84.678 5.577 1.00 239.27 171 ILE B N 1
ATOM 3846 C CA . ILE B 1 171 ? -50.268 -85.883 4.711 1.00 236.19 171 ILE B CA 1
ATOM 3847 C C . ILE B 1 171 ? -51.497 -86.798 4.812 1.00 236.53 171 ILE B C 1
ATOM 3848 O O . ILE B 1 171 ? -51.923 -87.313 3.760 1.00 233.73 171 ILE B O 1
ATOM 3853 N N . ILE B 1 172 ? -52.045 -86.989 6.017 1.00 238.39 172 ILE B N 1
ATOM 3854 C CA . ILE B 1 172 ? -53.144 -87.967 6.291 1.00 238.07 172 ILE B CA 1
ATOM 3855 C C . ILE B 1 172 ? -54.462 -87.442 5.702 1.00 238.12 172 ILE B C 1
ATOM 3856 O O . ILE B 1 172 ? -55.230 -88.269 5.173 1.00 244.65 172 ILE B O 1
ATOM 3861 N N . VAL B 1 173 ? -54.710 -86.130 5.778 1.00 233.26 173 VAL B N 1
ATOM 3862 C CA . VAL B 1 173 ? -55.941 -85.474 5.239 1.00 233.31 173 VAL B CA 1
ATOM 3863 C C . VAL B 1 173 ? -55.836 -85.408 3.709 1.00 237.58 173 VAL B C 1
ATOM 3864 O O . VAL B 1 173 ? -56.888 -85.494 3.044 1.00 243.06 173 VAL B O 1
ATOM 3868 N N . ALA B 1 174 ? -54.615 -85.268 3.177 1.00 239.69 174 ALA B N 1
ATOM 3869 C CA . ALA B 1 174 ? -54.311 -85.260 1.725 1.00 239.02 174 ALA B CA 1
ATOM 3870 C C . ALA B 1 174 ? -54.527 -86.660 1.134 1.00 237.62 174 ALA B C 1
ATOM 3871 O O . ALA B 1 174 ? -54.939 -86.746 -0.040 1.00 234.60 174 ALA B O 1
ATOM 3873 N N . VAL B 1 175 ? -54.249 -87.711 1.916 1.00 234.48 175 VAL B N 1
ATOM 3874 C CA . VAL B 1 175 ? -54.485 -89.140 1.543 1.00 229.11 175 VAL B CA 1
ATOM 3875 C C . VAL B 1 175 ? -55.985 -89.439 1.664 1.00 226.36 175 VAL B C 1
ATOM 3876 O O . VAL B 1 175 ? -56.538 -90.043 0.726 1.00 229.77 175 VAL B O 1
ATOM 3880 N N . LEU B 1 176 ? -56.611 -89.019 2.771 1.00 222.77 176 LEU B N 1
ATOM 3881 C CA . LEU B 1 176 ? -58.058 -89.231 3.067 1.00 218.35 176 LEU B CA 1
ATOM 3882 C C . LEU B 1 176 ? -58.931 -88.421 2.097 1.00 215.22 176 LEU B C 1
ATOM 3883 O O . LEU B 1 176 ? -60.154 -88.657 2.083 1.00 207.57 176 LEU B O 1
ATOM 3888 N N . SER B 1 177 ? -58.336 -87.493 1.339 1.00 219.38 177 SER B N 1
ATOM 3889 C CA . SER B 1 177 ? -58.978 -86.776 0.205 1.00 224.88 177 SER B CA 1
ATOM 3890 C C . SER B 1 177 ? -59.017 -87.693 -1.024 1.00 230.63 177 SER B C 1
ATOM 3891 O O . SER B 1 177 ? -60.098 -87.820 -1.636 1.00 237.06 177 SER B O 1
ATOM 3894 N N . MET B 1 178 ? -57.876 -88.306 -1.360 1.00 229.89 178 MET B N 1
ATOM 3895 C CA . MET B 1 178 ? -57.718 -89.239 -2.510 1.00 227.75 178 MET B CA 1
ATOM 3896 C C . MET B 1 178 ? -58.371 -90.590 -2.181 1.00 227.47 178 MET B C 1
ATOM 3897 O O . MET B 1 178 ? -58.798 -91.278 -3.128 1.00 225.90 178 MET B O 1
ATOM 3902 N N . LEU B 1 179 ? -58.439 -90.950 -0.894 1.00 226.16 179 LEU B N 1
ATOM 3903 C CA . LEU B 1 179 ? -59.053 -92.212 -0.393 1.00 220.67 179 LEU B CA 1
ATOM 3904 C C . LEU B 1 179 ? -60.564 -92.025 -0.196 1.00 220.78 179 LEU B C 1
ATOM 3905 O O . LEU B 1 179 ? -61.250 -93.045 0.015 1.00 229.42 179 LEU B O 1
ATOM 3907 N N . LEU B 1 180 ? -61.055 -90.780 -0.247 1.00 220.37 180 LEU B N 1
ATOM 3908 C CA . LEU B 1 180 ? -62.504 -90.434 -0.200 1.00 221.54 180 LEU B CA 1
ATOM 3909 C C . LEU B 1 180 ? -62.936 -89.850 -1.552 1.00 224.02 180 LEU B C 1
ATOM 3910 O O . LEU B 1 180 ? -63.740 -88.895 -1.556 1.00 223.04 180 LEU B O 1
ATOM 3912 N N . ILE B 1 181 ? -62.419 -90.409 -2.653 1.00 226.84 181 ILE B N 1
ATOM 3913 C CA . ILE B 1 181 ? -62.785 -90.041 -4.055 1.00 231.13 181 ILE B CA 1
ATOM 3914 C C . ILE B 1 181 ? -62.352 -91.183 -4.985 1.00 230.67 181 ILE B C 1
ATOM 3915 O O . ILE B 1 181 ? -61.234 -91.705 -4.794 1.00 228.67 181 ILE B O 1
ATOM 3920 N N . LYS B 1 182 ? -63.215 -91.569 -5.931 1.00 228.99 182 LYS B N 1
ATOM 3921 C CA . LYS B 1 182 ? -62.992 -92.703 -6.872 1.00 224.10 182 LYS B CA 1
ATOM 3922 C C . LYS B 1 182 ? -63.360 -92.267 -8.296 1.00 220.32 182 LYS B C 1
ATOM 3923 O O . LYS B 1 182 ? -62.440 -92.164 -9.133 1.00 219.15 182 LYS B O 1
ATOM 3925 N N . GLY B 1 183 ? -64.652 -92.024 -8.551 1.00 214.67 183 GLY B N 1
ATOM 3926 C CA . GLY B 1 183 ? -65.182 -91.586 -9.858 1.00 210.32 183 GLY B CA 1
ATOM 3927 C C . GLY B 1 183 ? -64.470 -90.339 -10.354 1.00 210.09 183 GLY B C 1
ATOM 3928 O O . GLY B 1 183 ? -64.620 -89.284 -9.708 1.00 215.22 183 GLY B O 1
ATOM 3929 N N . THR B 1 184 ? -63.720 -90.458 -11.456 1.00 207.20 184 THR B N 1
ATOM 3930 C CA . THR B 1 184 ? -62.810 -89.412 -11.998 1.00 204.65 184 THR B CA 1
ATOM 3931 C C . THR B 1 184 ? -63.273 -88.980 -13.388 1.00 200.67 184 THR B C 1
ATOM 3932 O O . THR B 1 184 ? -62.716 -89.425 -14.391 1.00 196.94 184 THR B O 1
ATOM 3934 N N . PRO B 1 185 ? -64.298 -88.101 -13.498 1.00 197.74 185 PRO B N 1
ATOM 3935 C CA . PRO B 1 185 ? -64.701 -87.544 -14.791 1.00 196.78 185 PRO B CA 1
ATOM 3936 C C . PRO B 1 185 ? -63.741 -86.437 -15.259 1.00 197.72 185 PRO B C 1
ATOM 3937 O O . PRO B 1 185 ? -64.131 -85.281 -15.264 1.00 200.40 185 PRO B O 1
ATOM 3941 N N . GLU B 1 186 ? -62.516 -86.820 -15.641 1.00 197.43 186 GLU B N 1
ATOM 3942 C CA . GLU B 1 186 ? -61.426 -85.896 -16.060 1.00 199.53 186 GLU B CA 1
ATOM 3943 C C . GLU B 1 186 ? -61.760 -85.313 -17.438 1.00 203.04 186 GLU B C 1
ATOM 3944 O O . GLU B 1 186 ? -62.005 -86.106 -18.368 1.00 212.06 186 GLU B O 1
ATOM 3946 N N . THR B 1 187 ? -61.764 -83.980 -17.555 1.00 201.59 187 THR B N 1
ATOM 3947 C CA . THR B 1 187 ? -62.122 -83.223 -18.787 1.00 201.68 187 THR B CA 1
ATOM 3948 C C . THR B 1 187 ? -60.846 -82.844 -19.550 1.00 205.49 187 THR B C 1
ATOM 3949 O O . THR B 1 187 ? -59.802 -82.643 -18.895 1.00 211.01 187 THR B O 1
ATOM 3953 N N . LYS B 1 188 ? -60.941 -82.751 -20.881 1.00 206.05 188 LYS B N 1
ATOM 3954 C CA . LYS B 1 188 ? -59.824 -82.377 -21.793 1.00 207.06 188 LYS B CA 1
ATOM 3955 C C . LYS B 1 188 ? -60.387 -81.621 -23.003 1.00 207.29 188 LYS B C 1
ATOM 3956 O O . LYS B 1 188 ? -61.197 -80.701 -22.773 1.00 206.16 188 LYS B O 1
ATOM 3958 N N . VAL B 1 199 ? -50.007 -72.524 -23.521 1.00 209.74 199 VAL B N 1
ATOM 3959 C CA . VAL B 1 199 ? -49.559 -71.197 -24.043 1.00 209.87 199 VAL B CA 1
ATOM 3960 C C . VAL B 1 199 ? -48.027 -71.201 -24.149 1.00 207.32 199 VAL B C 1
ATOM 3961 O O . VAL B 1 199 ? -47.519 -70.918 -25.249 1.00 214.52 199 VAL B O 1
ATOM 3965 N N . ALA B 1 200 ? -47.333 -71.501 -23.043 1.00 198.18 200 ALA B N 1
ATOM 3966 C CA . ALA B 1 200 ? -45.857 -71.475 -22.894 1.00 190.39 200 ALA B CA 1
ATOM 3967 C C . ALA B 1 200 ? -45.373 -70.030 -22.717 1.00 189.71 200 ALA B C 1
ATOM 3968 O O . ALA B 1 200 ? -44.158 -69.825 -22.744 1.00 180.99 200 ALA B O 1
ATOM 3970 N N . GLY B 1 201 ? -46.298 -69.075 -22.545 1.00 199.53 201 GLY B N 1
ATOM 3971 C CA . GLY B 1 201 ? -46.038 -67.729 -21.997 1.00 204.51 201 GLY B CA 1
ATOM 3972 C C . GLY B 1 201 ? -46.304 -67.687 -20.498 1.00 207.16 201 GLY B C 1
ATOM 3973 O O . GLY B 1 201 ? -46.202 -66.592 -19.911 1.00 205.70 201 GLY B O 1
ATOM 3974 N N . LEU B 1 202 ? -46.657 -68.833 -19.902 1.00 205.55 202 LEU B N 1
ATOM 3975 C CA . LEU B 1 202 ? -46.793 -69.034 -18.433 1.00 203.63 202 LEU B CA 1
ATOM 3976 C C . LEU B 1 202 ? -45.559 -68.469 -17.719 1.00 204.39 202 LEU B C 1
ATOM 3977 O O . LEU B 1 202 ? -45.735 -67.837 -16.664 1.00 210.43 202 LEU B O 1
ATOM 3982 N N . ILE B 1 203 ? -44.366 -68.662 -18.292 1.00 201.26 203 ILE B N 1
ATOM 3983 C CA . ILE B 1 203 ? -43.056 -68.252 -17.697 1.00 199.62 203 ILE B CA 1
ATOM 3984 C C . ILE B 1 203 ? -42.952 -66.717 -17.668 1.00 198.46 203 ILE B C 1
ATOM 3985 O O . ILE B 1 203 ? -42.238 -66.204 -16.782 1.00 197.57 203 ILE B O 1
ATOM 3990 N N . VAL B 1 204 ? -43.630 -66.008 -18.581 1.00 198.95 204 VAL B N 1
ATOM 3991 C CA . VAL B 1 204 ? -43.634 -64.512 -18.640 1.00 202.01 204 VAL B CA 1
ATOM 3992 C C . VAL B 1 204 ? -44.898 -63.965 -17.958 1.00 204.27 204 VAL B C 1
ATOM 3993 O O . VAL B 1 204 ? -45.082 -62.731 -17.972 1.00 204.46 204 VAL B O 1
ATOM 3997 N N . LEU B 1 205 ? -45.734 -64.842 -17.388 1.00 206.11 205 LEU B N 1
ATOM 3998 C CA . LEU B 1 205 ? -46.860 -64.472 -16.485 1.00 203.14 205 LEU B CA 1
ATOM 3999 C C . LEU B 1 205 ? -46.394 -64.598 -15.028 1.00 201.83 205 LEU B C 1
ATOM 4000 O O . LEU B 1 205 ? -46.705 -63.691 -14.235 1.00 205.83 205 LEU B O 1
ATOM 4005 N N . VAL B 1 206 ? -45.679 -65.679 -14.696 1.00 194.60 206 VAL B N 1
ATOM 4006 C CA . VAL B 1 206 ? -45.147 -65.948 -13.324 1.00 188.49 206 VAL B CA 1
ATOM 4007 C C . VAL B 1 206 ? -44.070 -64.906 -12.993 1.00 184.46 206 VAL B C 1
ATOM 4008 O O . VAL B 1 206 ? -44.009 -64.492 -11.823 1.00 180.19 206 VAL B O 1
ATOM 4012 N N . VAL B 1 207 ? -43.265 -64.499 -13.981 1.00 183.93 207 VAL B N 1
ATOM 4013 C CA . VAL B 1 207 ? -42.231 -63.427 -13.844 1.00 186.97 207 VAL B CA 1
ATOM 4014 C C . VAL B 1 207 ? -42.937 -62.089 -13.579 1.00 186.61 207 VAL B C 1
ATOM 4015 O O . VAL B 1 207 ? -42.381 -61.269 -12.820 1.00 189.08 207 VAL B O 1
ATOM 4019 N N . MET B 1 208 ? -44.111 -61.878 -14.182 1.00 188.72 208 MET B N 1
ATOM 4020 C CA . MET B 1 208 ? -44.980 -60.698 -13.926 1.00 193.32 208 MET B CA 1
ATOM 4021 C C . MET B 1 208 ? -45.530 -60.783 -12.497 1.00 194.20 208 MET B C 1
ATOM 4022 O O . MET B 1 208 ? -45.392 -59.793 -11.756 1.00 187.85 208 MET B O 1
ATOM 4027 N N . LEU B 1 209 ? -46.122 -61.927 -12.136 1.00 198.60 209 LEU B N 1
ATOM 4028 C CA . LEU B 1 209 ? -46.858 -62.132 -10.856 1.00 200.10 209 LEU B CA 1
ATOM 4029 C C . LEU B 1 209 ? -45.875 -62.262 -9.685 1.00 196.74 209 LEU B C 1
ATOM 4030 O O . LEU B 1 209 ? -46.225 -61.788 -8.589 1.00 204.38 209 LEU B O 1
ATOM 4035 N N . LEU B 1 210 ? -44.703 -62.874 -9.898 1.00 186.15 210 LEU B N 1
ATOM 4036 C CA . LEU B 1 210 ? -43.594 -62.900 -8.903 1.00 177.33 210 LEU B CA 1
ATOM 4037 C C . LEU B 1 210 ? -43.274 -61.458 -8.500 1.00 171.68 210 LEU B C 1
ATOM 4038 O O . LEU B 1 210 ? -43.264 -61.175 -7.289 1.00 167.77 210 LEU B O 1
ATOM 4043 N N . SER B 1 211 ? -43.037 -60.595 -9.495 1.00 171.86 211 SER B N 1
ATOM 4044 C CA . SER B 1 211 ? -42.733 -59.148 -9.338 1.00 178.17 211 SER B CA 1
ATOM 4045 C C . SER B 1 211 ? -43.914 -58.435 -8.671 1.00 183.19 211 SER B C 1
ATOM 4046 O O . SER B 1 211 ? -43.687 -57.734 -7.668 1.00 197.10 211 SER B O 1
ATOM 4049 N N . LEU B 1 212 ? -45.123 -58.622 -9.212 1.00 178.37 212 LEU B N 1
ATOM 4050 C CA . LEU B 1 212 ? -46.375 -57.956 -8.755 1.00 171.21 212 LEU B CA 1
ATOM 4051 C C . LEU B 1 212 ? -46.656 -58.322 -7.291 1.00 167.49 212 LEU B C 1
ATOM 4052 O O . LEU B 1 212 ? -47.078 -57.426 -6.537 1.00 160.82 212 LEU B O 1
ATOM 4057 N N . ASN B 1 213 ? -46.422 -59.582 -6.908 1.00 169.47 213 ASN B N 1
ATOM 4058 C CA . ASN B 1 213 ? -46.653 -60.097 -5.529 1.00 175.16 213 ASN B CA 1
ATOM 4059 C C . ASN B 1 213 ? -45.682 -59.424 -4.551 1.00 173.50 213 ASN B C 1
ATOM 4060 O O . ASN B 1 213 ? -46.133 -59.031 -3.458 1.00 179.71 213 ASN B O 1
ATOM 4065 N N . VAL B 1 214 ? -44.403 -59.301 -4.921 1.00 167.22 214 VAL B N 1
ATOM 4066 C CA . VAL B 1 214 ? -43.334 -58.737 -4.039 1.00 165.22 214 VAL B CA 1
ATOM 4067 C C . VAL B 1 214 ? -43.374 -57.202 -4.089 1.00 164.44 214 VAL B C 1
ATOM 4068 O O . VAL B 1 214 ? -42.748 -56.580 -3.210 1.00 166.28 214 VAL B O 1
ATOM 4072 N N . VAL B 1 215 ? -44.073 -56.613 -5.067 1.00 165.10 215 VAL B N 1
ATOM 4073 C CA . VAL B 1 215 ? -44.291 -55.136 -5.167 1.00 168.77 215 VAL B CA 1
ATOM 4074 C C . VAL B 1 215 ? -45.174 -54.691 -3.994 1.00 170.38 215 VAL B C 1
ATOM 4075 O O . VAL B 1 215 ? -44.876 -53.628 -3.411 1.00 175.91 215 VAL B O 1
ATOM 4079 N N . ILE B 1 216 ? -46.213 -55.471 -3.671 1.00 170.20 216 ILE B N 1
ATOM 4080 C CA . ILE B 1 216 ? -47.131 -55.239 -2.511 1.00 171.51 216 ILE B CA 1
ATOM 4081 C C . ILE B 1 216 ? -46.299 -55.172 -1.222 1.00 171.68 216 ILE B C 1
ATOM 4082 O O . ILE B 1 216 ? -46.546 -54.254 -0.414 1.00 176.57 216 ILE B O 1
ATOM 4087 N N . THR B 1 217 ? -45.362 -56.110 -1.038 1.00 166.51 217 THR B N 1
ATOM 4088 C CA . THR B 1 217 ? -44.376 -56.122 0.079 1.00 161.15 217 THR B CA 1
ATOM 4089 C C . THR B 1 217 ? -43.349 -55.011 -0.175 1.00 160.58 217 THR B C 1
ATOM 4090 O O . THR B 1 217 ? -42.227 -55.326 -0.620 1.00 158.40 217 THR B O 1
ATOM 4094 N N . LYS B 1 218 ? -43.736 -53.758 0.091 1.00 163.35 218 LYS B N 1
ATOM 4095 C CA . LYS B 1 218 ? -42.942 -52.535 -0.206 1.00 166.20 218 LYS B CA 1
ATOM 4096 C C . LYS B 1 218 ? -41.974 -52.259 0.952 1.00 167.70 218 LYS B C 1
ATOM 4097 O O . LYS B 1 218 ? -42.397 -51.635 1.946 1.00 159.16 218 LYS B O 1
ATOM 4103 N N . GLY B 1 219 ? -40.725 -52.716 0.814 1.00 173.12 219 GLY B N 1
ATOM 4104 C CA . GLY B 1 219 ? -39.609 -52.411 1.730 1.00 175.17 219 GLY B CA 1
ATOM 4105 C C . GLY B 1 219 ? -38.606 -51.482 1.069 1.00 182.13 219 GLY B C 1
ATOM 4106 O O . GLY B 1 219 ? -37.399 -51.787 1.120 1.00 187.59 219 GLY B O 1
ATOM 4107 N N . ALA B 1 220 ? -39.094 -50.396 0.457 1.00 185.40 220 ALA B N 1
ATOM 4108 C CA . ALA B 1 220 ? -38.287 -49.378 -0.258 1.00 185.15 220 ALA B CA 1
ATOM 4109 C C . ALA B 1 220 ? -39.078 -48.069 -0.372 1.00 187.51 220 ALA B C 1
ATOM 4110 O O . ALA B 1 220 ? -40.224 -48.132 -0.865 1.00 188.68 220 ALA B O 1
ATOM 4112 N N . LEU B 1 227 ? -37.283 -46.649 -3.827 1.00 234.40 227 LEU B N 1
ATOM 4113 C CA . LEU B 1 227 ? -35.941 -46.489 -4.452 1.00 234.74 227 LEU B CA 1
ATOM 4114 C C . LEU B 1 227 ? -35.669 -47.662 -5.403 1.00 232.25 227 LEU B C 1
ATOM 4115 O O . LEU B 1 227 ? -35.324 -47.403 -6.576 1.00 228.20 227 LEU B O 1
ATOM 4117 N N . TRP B 1 228 ? -35.819 -48.895 -4.906 1.00 227.16 228 TRP B N 1
ATOM 4118 C CA . TRP B 1 228 ? -35.536 -50.161 -5.635 1.00 219.78 228 TRP B CA 1
ATOM 4119 C C . TRP B 1 228 ? -36.831 -50.768 -6.195 1.00 215.93 228 TRP B C 1
ATOM 4120 O O . TRP B 1 228 ? -36.730 -51.559 -7.154 1.00 207.53 228 TRP B O 1
ATOM 4131 N N . PHE B 1 229 ? -37.989 -50.424 -5.618 1.00 218.79 229 PHE B N 1
ATOM 4132 C CA . PHE B 1 229 ? -39.321 -50.980 -5.981 1.00 221.41 229 PHE B CA 1
ATOM 4133 C C . PHE B 1 229 ? -39.843 -50.308 -7.259 1.00 218.92 229 PHE B C 1
ATOM 4134 O O . PHE B 1 229 ? -40.733 -50.894 -7.908 1.00 220.54 229 PHE B O 1
ATOM 4142 N N . PHE B 1 230 ? -39.307 -49.132 -7.611 1.00 214.00 230 PHE B N 1
ATOM 4143 C CA . PHE B 1 230 ? -39.665 -48.360 -8.832 1.00 211.15 230 PHE B CA 1
ATOM 4144 C C . PHE B 1 230 ? -39.400 -49.219 -10.075 1.00 205.44 230 PHE B C 1
ATOM 4145 O O . PHE B 1 230 ? -40.265 -49.258 -10.976 1.00 203.72 230 PHE B O 1
ATOM 4153 N N . GLY B 1 231 ? -38.240 -49.885 -10.111 1.00 203.47 231 GLY B N 1
ATOM 4154 C CA . GLY B 1 231 ? -37.825 -50.788 -11.202 1.00 206.45 231 GLY B CA 1
ATOM 4155 C C . GLY B 1 231 ? -38.532 -52.133 -11.135 1.00 204.21 231 GLY B C 1
ATOM 4156 O O . GLY B 1 231 ? -38.601 -52.810 -12.179 1.00 203.17 231 GLY B O 1
ATOM 4157 N N . LEU B 1 232 ? -39.032 -52.511 -9.954 1.00 200.03 232 LEU B N 1
ATOM 4158 C CA . LEU B 1 232 ? -39.758 -53.787 -9.712 1.00 196.67 232 LEU B CA 1
ATOM 4159 C C . LEU B 1 232 ? -41.215 -53.656 -10.181 1.00 195.56 232 LEU B C 1
ATOM 4160 O O . LEU B 1 232 ? -41.873 -54.705 -10.336 1.00 192.81 232 LEU B O 1
ATOM 4165 N N . ILE B 1 233 ? -41.697 -52.422 -10.386 1.00 193.18 233 ILE B N 1
ATOM 4166 C CA . ILE B 1 233 ? -43.033 -52.110 -10.984 1.00 189.61 233 ILE B CA 1
ATOM 4167 C C . ILE B 1 233 ? -42.910 -52.145 -12.515 1.00 192.12 233 ILE B C 1
ATOM 4168 O O . ILE B 1 233 ? -43.928 -52.418 -13.183 1.00 189.16 233 ILE B O 1
ATOM 4173 N N . ALA B 1 234 ? -41.712 -51.878 -13.046 1.00 192.64 234 ALA B N 1
ATOM 4174 C CA . ALA B 1 234 ? -41.398 -51.917 -14.494 1.00 189.88 234 ALA B CA 1
ATOM 4175 C C . ALA B 1 234 ? -41.526 -53.357 -15.007 1.00 187.79 234 ALA B C 1
ATOM 4176 O O . ALA B 1 234 ? -42.277 -53.568 -15.976 1.00 189.10 234 ALA B O 1
ATOM 4178 N N . ILE B 1 235 ? -40.829 -54.301 -14.364 1.00 182.56 235 ILE B N 1
ATOM 4179 C CA . ILE B 1 235 ? -40.803 -55.753 -14.729 1.00 181.50 235 ILE B CA 1
ATOM 4180 C C . ILE B 1 235 ? -42.234 -56.315 -14.741 1.00 183.63 235 ILE B C 1
ATOM 4181 O O . ILE B 1 235 ? -42.475 -57.277 -15.498 1.00 184.68 235 ILE B O 1
ATOM 4186 N N . VAL B 1 236 ? -43.142 -55.746 -13.939 1.00 190.23 236 VAL B N 1
ATOM 4187 C CA . VAL B 1 236 ? -44.597 -56.093 -13.932 1.00 197.55 236 VAL B CA 1
ATOM 4188 C C . VAL B 1 236 ? -45.229 -55.570 -15.228 1.00 200.11 236 VAL B C 1
ATOM 4189 O O . VAL B 1 236 ? -45.860 -56.375 -15.939 1.00 199.84 236 VAL B O 1
ATOM 4193 N N . ILE B 1 237 ? -45.061 -54.274 -15.514 1.00 201.36 237 ILE B N 1
ATOM 4194 C CA . ILE B 1 237 ? -45.620 -53.580 -16.716 1.00 200.09 237 ILE B CA 1
ATOM 4195 C C . ILE B 1 237 ? -45.016 -54.203 -17.983 1.00 198.04 237 ILE B C 1
ATOM 4196 O O . ILE B 1 237 ? -45.769 -54.399 -18.957 1.00 196.07 237 ILE B O 1
ATOM 4201 N N . VAL B 1 238 ? -43.729 -54.525 -17.943 1.00 196.67 238 VAL B N 1
ATOM 4202 C CA . VAL B 1 238 ? -43.024 -55.155 -19.092 1.00 196.05 238 VAL B CA 1
ATOM 4203 C C . VAL B 1 238 ? -43.651 -56.522 -19.378 1.00 193.12 238 VAL B C 1
ATOM 4204 O O . VAL B 1 238 ? -44.337 -56.665 -20.384 1.00 189.98 238 VAL B O 1
ATOM 4208 N N . ALA B 1 239 ? -43.448 -57.466 -18.470 1.00 193.03 239 ALA B N 1
ATOM 4209 C CA . ALA B 1 239 ? -43.870 -58.880 -18.626 1.00 193.62 239 ALA B CA 1
ATOM 4210 C C . ALA B 1 239 ? -45.394 -58.985 -18.799 1.00 195.56 239 ALA B C 1
ATOM 4211 O O . ALA B 1 239 ? -45.855 -60.060 -19.230 1.00 192.99 239 ALA B O 1
ATOM 4213 N N . PHE B 1 240 ? -46.143 -57.926 -18.467 1.00 200.27 240 PHE B N 1
ATOM 4214 C CA . PHE B 1 240 ? -47.611 -57.815 -18.691 1.00 208.71 240 PHE B CA 1
ATOM 4215 C C . PHE B 1 240 ? -47.891 -57.652 -20.191 1.00 215.18 240 PHE B C 1
ATOM 4216 O O . PHE B 1 240 ? -48.680 -58.449 -20.738 1.00 221.54 240 PHE B O 1
ATOM 4224 N N . PHE B 1 241 ? -47.270 -56.651 -20.826 1.00 219.74 241 PHE B N 1
ATOM 4225 C CA . PHE B 1 241 ? -47.488 -56.280 -22.252 1.00 222.49 241 PHE B CA 1
ATOM 4226 C C . PHE B 1 241 ? -46.894 -57.348 -23.180 1.00 225.66 241 PHE B C 1
ATOM 4227 O O . PHE B 1 241 ? -47.405 -57.495 -24.309 1.00 228.84 241 PHE B O 1
ATOM 4235 N N . ILE B 1 242 ? -45.853 -58.060 -22.730 1.00 228.52 242 ILE B N 1
ATOM 4236 C CA . ILE B 1 242 ? -45.227 -59.193 -23.478 1.00 231.18 242 ILE B CA 1
ATOM 4237 C C . ILE B 1 242 ? -46.201 -60.380 -23.471 1.00 235.56 242 ILE B C 1
ATOM 4238 O O . ILE B 1 242 ? -46.331 -61.033 -24.525 1.00 240.13 242 ILE B O 1
ATOM 4243 N N . PHE B 1 243 ? -46.852 -60.647 -22.332 1.00 238.13 243 PHE B N 1
ATOM 4244 C CA . PHE B 1 243 ? -47.882 -61.709 -22.170 1.00 239.51 243 PHE B CA 1
ATOM 4245 C C . PHE B 1 243 ? -49.195 -61.263 -22.829 1.00 239.20 243 PHE B C 1
ATOM 4246 O O . PHE B 1 243 ? -49.942 -62.135 -23.319 1.00 241.84 243 PHE B O 1
ATOM 4254 N N . LEU B 1 244 ? -49.465 -59.952 -22.834 1.00 235.91 244 LEU B N 1
ATOM 4255 C CA . LEU B 1 244 ? -50.639 -59.331 -23.509 1.00 234.57 244 LEU B CA 1
ATOM 4256 C C . LEU B 1 244 ? -50.539 -59.562 -25.023 1.00 236.96 244 LEU B C 1
ATOM 4257 O O . LEU B 1 244 ? -51.586 -59.827 -25.646 1.00 247.49 244 LEU B O 1
ATOM 4259 N N . ASN B 1 245 ? -49.326 -59.464 -25.582 1.00 231.89 245 ASN B N 1
ATOM 4260 C CA . ASN B 1 245 ? -49.017 -59.752 -27.009 1.00 223.38 245 ASN B CA 1
ATOM 4261 C C . ASN B 1 245 ? -48.279 -61.095 -27.097 1.00 214.84 245 ASN B C 1
ATOM 4262 O O . ASN B 1 245 ? -47.151 -61.117 -27.631 1.00 214.22 245 ASN B O 1
ATOM 4264 N N . VAL B 1 246 ? -48.897 -62.166 -26.585 1.00 204.94 246 VAL B N 1
ATOM 4265 C CA . VAL B 1 246 ? -48.351 -63.559 -26.591 1.00 201.57 246 VAL B CA 1
ATOM 4266 C C . VAL B 1 246 ? -49.406 -64.510 -26.009 1.00 201.00 246 VAL B C 1
ATOM 4267 O O . VAL B 1 246 ? -49.001 -65.584 -25.513 1.00 197.92 246 VAL B O 1
ATOM 4269 N N . LYS B 1 258 ? -58.048 -68.207 -23.961 1.00 197.18 258 LYS B N 1
ATOM 4270 C CA . LYS B 1 258 ? -58.919 -67.337 -24.798 1.00 194.97 258 LYS B CA 1
ATOM 4271 C C . LYS B 1 258 ? -59.109 -65.990 -24.090 1.00 191.27 258 LYS B C 1
ATOM 4272 O O . LYS B 1 258 ? -60.163 -65.800 -23.452 1.00 183.35 258 LYS B O 1
ATOM 4274 N N . LEU B 1 259 ? -58.124 -65.094 -24.208 1.00 194.32 259 LEU B N 1
ATOM 4275 C CA . LEU B 1 259 ? -58.121 -63.750 -23.567 1.00 202.83 259 LEU B CA 1
ATOM 4276 C C . LEU B 1 259 ? -59.080 -62.820 -24.323 1.00 209.43 259 LEU B C 1
ATOM 4277 O O . LEU B 1 259 ? -58.604 -61.823 -24.904 1.00 220.45 259 LEU B O 1
ATOM 4279 N N . PHE B 1 260 ? -60.379 -63.140 -24.304 1.00 207.68 260 PHE B N 1
ATOM 4280 C CA . PHE B 1 260 ? -61.471 -62.372 -24.961 1.00 207.66 260 PHE B CA 1
ATOM 4281 C C . PHE B 1 260 ? -62.768 -62.569 -24.166 1.00 210.92 260 PHE B C 1
ATOM 4282 O O . PHE B 1 260 ? -63.777 -63.010 -24.751 1.00 217.04 260 PHE B O 1
ATOM 4284 N N . GLU B 1 261 ? -62.728 -62.247 -22.868 1.00 211.88 261 GLU B N 1
ATOM 4285 C CA . GLU B 1 261 ? -63.833 -62.467 -21.895 1.00 212.17 261 GLU B CA 1
ATOM 4286 C C . GLU B 1 261 ? -64.771 -61.252 -21.893 1.00 212.13 261 GLU B C 1
ATOM 4287 O O . GLU B 1 261 ? -64.309 -60.154 -21.512 1.00 208.14 261 GLU B O 1
ATOM 4293 N N . ASN B 1 262 ? -66.031 -61.450 -22.300 1.00 211.49 262 ASN B N 1
ATOM 4294 C CA . ASN B 1 262 ? -67.097 -60.411 -22.318 1.00 209.51 262 ASN B CA 1
ATOM 4295 C C . ASN B 1 262 ? -68.385 -61.006 -21.734 1.00 210.53 262 ASN B C 1
ATOM 4296 O O . ASN B 1 262 ? -69.437 -60.895 -22.397 1.00 215.67 262 ASN B O 1
ATOM 4298 N N . LYS B 1 263 ? -68.297 -61.603 -20.539 1.00 208.98 263 LYS B N 1
ATOM 4299 C CA . LYS B 1 263 ? -69.415 -62.302 -19.845 1.00 206.92 263 LYS B CA 1
ATOM 4300 C C . LYS B 1 263 ? -69.655 -61.664 -18.477 1.00 210.16 263 LYS B C 1
ATOM 4301 O O . LYS B 1 263 ? -68.869 -60.828 -18.038 1.00 214.32 263 LYS B O 1
ATOM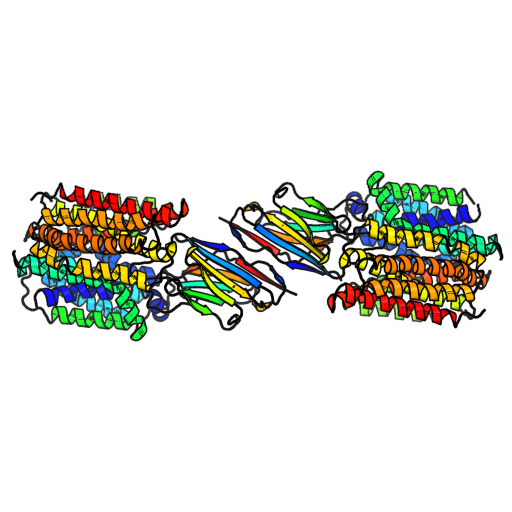 4303 N N . PRO B 1 264 ? -70.752 -62.020 -17.766 1.00 211.02 264 PRO B N 1
ATOM 4304 C CA . PRO B 1 264 ? -70.929 -61.631 -16.365 1.00 214.17 264 PRO B CA 1
ATOM 4305 C C . PRO B 1 264 ? -69.854 -62.217 -15.433 1.00 223.03 264 PRO B C 1
ATOM 4306 O O . PRO B 1 264 ? -69.642 -61.657 -14.370 1.00 234.97 264 PRO B O 1
ATOM 4310 N N . TYR B 1 265 ? -69.226 -63.329 -15.840 1.00 226.85 265 TYR B N 1
ATOM 4311 C CA . TYR B 1 265 ? -68.049 -63.952 -15.172 1.00 223.31 265 TYR B CA 1
ATOM 4312 C C . TYR B 1 265 ? -66.960 -62.894 -14.948 1.00 218.45 265 TYR B C 1
ATOM 4313 O O . TYR B 1 265 ? -66.357 -62.882 -13.859 1.00 226.60 265 TYR B O 1
ATOM 4322 N N . THR B 1 266 ? -66.711 -62.053 -15.959 1.00 207.02 266 THR B N 1
ATOM 4323 C CA . THR B 1 266 ? -65.765 -60.904 -15.908 1.00 199.93 266 THR B CA 1
ATOM 4324 C C . THR B 1 266 ? -66.198 -59.945 -14.793 1.00 195.66 266 THR B C 1
ATOM 4325 O O . THR B 1 266 ? -65.330 -59.545 -13.999 1.00 195.69 266 THR B O 1
ATOM 4329 N N . GLY B 1 267 ? -67.491 -59.607 -14.741 1.00 193.76 267 GLY B N 1
ATOM 4330 C CA . GLY B 1 267 ? -68.098 -58.747 -13.704 1.00 192.85 267 GLY B CA 1
ATOM 4331 C C . GLY B 1 267 ? -67.904 -59.312 -12.306 1.00 189.68 267 GLY B C 1
ATOM 4332 O O . GLY B 1 267 ? -67.589 -58.524 -11.391 1.00 185.62 267 GLY B O 1
ATOM 4333 N N . ALA B 1 268 ? -68.082 -60.629 -12.148 1.00 192.50 268 ALA B N 1
ATOM 4334 C CA . ALA B 1 268 ? -67.945 -61.365 -10.868 1.00 196.53 268 ALA B CA 1
ATOM 4335 C C . ALA B 1 268 ? -66.489 -61.318 -10.385 1.00 198.96 268 ALA B C 1
ATOM 4336 O O . ALA B 1 268 ? -66.275 -61.054 -9.187 1.00 199.60 268 ALA B O 1
ATOM 4338 N N . THR B 1 269 ? -65.533 -61.561 -11.290 1.00 203.76 269 THR B N 1
ATOM 4339 C CA . THR B 1 269 ? -64.071 -61.622 -11.007 1.00 205.43 269 THR B CA 1
ATOM 4340 C C . THR B 1 269 ? -63.554 -60.229 -10.623 1.00 204.13 269 THR B C 1
ATOM 4341 O O . THR B 1 269 ? -62.767 -60.144 -9.663 1.00 206.14 269 THR B O 1
ATOM 4345 N N . ILE B 1 270 ? -63.976 -59.186 -11.345 1.00 201.70 270 ILE B N 1
ATOM 4346 C CA . ILE B 1 270 ? -63.541 -57.772 -11.126 1.00 199.24 270 ILE B CA 1
ATOM 4347 C C . ILE B 1 270 ? -64.158 -57.251 -9.821 1.00 197.22 270 ILE B C 1
ATOM 4348 O O . ILE B 1 270 ? -63.480 -56.476 -9.125 1.00 190.65 270 ILE B O 1
ATOM 4353 N N . SER B 1 271 ? -65.393 -57.657 -9.507 1.00 200.89 271 SER B N 1
ATOM 4354 C CA . SER B 1 271 ? -66.100 -57.309 -8.245 1.00 203.77 271 SER B CA 1
ATOM 4355 C C . SER B 1 271 ? -65.463 -58.062 -7.070 1.00 199.26 271 SER B C 1
ATOM 4356 O O . SER B 1 271 ? -65.229 -57.428 -6.021 1.00 201.50 271 SER B O 1
ATOM 4359 N N . ASN B 1 272 ? -65.193 -59.361 -7.250 1.00 191.93 272 ASN B N 1
ATOM 4360 C CA . ASN B 1 272 ? -64.564 -60.255 -6.238 1.00 185.40 272 ASN B CA 1
ATOM 4361 C C . ASN B 1 272 ? -63.206 -59.673 -5.819 1.00 183.87 272 ASN B C 1
ATOM 4362 O O . ASN B 1 272 ? -62.884 -59.750 -4.619 1.00 181.73 272 ASN B O 1
ATOM 4367 N N . PHE B 1 273 ? -62.448 -59.115 -6.771 1.00 182.58 273 PHE B N 1
ATOM 4368 C CA . PHE B 1 273 ? -61.158 -58.413 -6.532 1.00 182.10 273 PHE B CA 1
ATOM 4369 C C . PHE B 1 273 ? -61.404 -57.196 -5.633 1.00 186.41 273 PHE B C 1
ATOM 4370 O O . PHE B 1 273 ? -60.814 -57.126 -4.538 1.00 192.26 273 PHE B O 1
ATOM 4378 N N . LEU B 1 274 ? -62.249 -56.269 -6.097 1.00 188.91 274 LEU B N 1
ATOM 4379 C CA . LEU B 1 274 ? -62.590 -54.999 -5.396 1.00 190.13 274 LEU B CA 1
ATOM 4380 C C . LEU B 1 274 ? -63.098 -55.308 -3.982 1.00 189.45 274 LEU B C 1
ATOM 4381 O O . LEU B 1 274 ? -62.642 -54.637 -3.035 1.00 194.31 274 LEU B O 1
ATOM 4386 N N . LEU B 1 275 ? -63.999 -56.289 -3.854 1.00 184.80 275 LEU B N 1
ATOM 4387 C CA . LEU B 1 275 ? -64.661 -56.667 -2.575 1.00 183.84 275 LEU B CA 1
ATOM 4388 C C . LEU B 1 275 ? -63.604 -57.129 -1.563 1.00 182.57 275 LEU B C 1
ATOM 4389 O O . LEU B 1 275 ? -63.687 -56.695 -0.401 1.00 191.08 275 LEU B O 1
ATOM 4394 N N . ASN B 1 276 ? -62.638 -57.950 -1.992 1.00 178.86 276 ASN B N 1
ATOM 4395 C CA . ASN B 1 276 ? -61.569 -58.517 -1.122 1.00 180.44 276 ASN B CA 1
ATOM 4396 C C . ASN B 1 276 ? -60.522 -57.443 -0.784 1.00 184.06 276 ASN B C 1
ATOM 4397 O O . ASN B 1 276 ? -59.622 -57.742 0.027 1.00 183.48 276 ASN B O 1
ATOM 4402 N N . GLY B 1 277 ? -60.633 -56.245 -1.370 1.00 186.88 277 GLY B N 1
ATOM 4403 C CA . GLY B 1 277 ? -59.790 -55.076 -1.048 1.00 186.79 277 GLY B CA 1
ATOM 4404 C C . GLY B 1 277 ? -60.061 -54.527 0.346 1.00 185.73 277 GLY B C 1
ATOM 4405 O O . GLY B 1 277 ? -59.202 -53.781 0.860 1.00 181.15 277 GLY B O 1
ATOM 4406 N N . VAL B 1 278 ? -61.210 -54.874 0.940 1.00 185.72 278 VAL B N 1
ATOM 4407 C CA . VAL B 1 278 ? -61.641 -54.413 2.295 1.00 184.99 278 VAL B CA 1
ATOM 4408 C C . VAL B 1 278 ? -61.098 -55.369 3.367 1.00 181.70 278 VAL B C 1
ATOM 4409 O O . VAL B 1 278 ? -61.416 -55.149 4.550 1.00 178.85 278 VAL B O 1
ATOM 4413 N N . ALA B 1 279 ? -60.322 -56.387 2.974 1.00 184.11 279 ALA B N 1
ATOM 4414 C CA . ALA B 1 279 ? -59.743 -57.419 3.870 1.00 187.25 279 ALA B CA 1
ATOM 4415 C C . ALA B 1 279 ? -58.981 -56.754 5.024 1.00 184.82 279 ALA B C 1
ATOM 4416 O O . ALA B 1 279 ? -59.028 -57.295 6.149 1.00 180.00 279 ALA B O 1
ATOM 4418 N N . GLY B 1 280 ? -58.310 -55.629 4.749 1.00 182.26 280 GLY B N 1
ATOM 4419 C CA . GLY B 1 280 ? -57.542 -54.838 5.732 1.00 178.07 280 GLY B CA 1
ATOM 4420 C C . GLY B 1 280 ? -58.388 -54.409 6.921 1.00 171.64 280 GLY B C 1
ATOM 4421 O O . GLY B 1 280 ? -57.821 -54.291 8.025 1.00 170.22 280 GLY B O 1
ATOM 4422 N N . THR B 1 281 ? -59.689 -54.183 6.702 1.00 167.41 281 THR B N 1
ATOM 4423 C CA . THR B 1 281 ? -60.679 -53.730 7.718 1.00 166.75 281 THR B CA 1
ATOM 4424 C C . THR B 1 281 ? -60.414 -54.404 9.070 1.00 162.23 281 THR B C 1
ATOM 4425 O O . THR B 1 281 ? -60.314 -53.675 10.071 1.00 166.48 281 THR B O 1
ATOM 4429 N N . LEU B 1 282 ? -60.314 -55.735 9.099 1.00 157.92 282 LEU B N 1
ATOM 4430 C CA . LEU B 1 282 ? -60.119 -56.516 10.352 1.00 160.95 282 LEU B CA 1
ATOM 4431 C C . LEU B 1 282 ? -58.710 -56.270 10.905 1.00 162.25 282 LEU B C 1
ATOM 4432 O O . LEU B 1 282 ? -58.591 -56.082 12.131 1.00 161.74 282 LEU B O 1
ATOM 4437 N N . ILE B 1 283 ? -57.692 -56.266 10.037 1.00 164.00 283 ILE B N 1
ATOM 4438 C CA . ILE B 1 283 ? -56.262 -56.059 10.422 1.00 159.80 283 ILE B CA 1
ATOM 4439 C C . ILE B 1 283 ? -56.136 -54.691 11.104 1.00 153.77 283 ILE B C 1
ATOM 4440 O O . ILE B 1 283 ? -55.564 -54.638 12.208 1.00 148.24 283 ILE B O 1
ATOM 4445 N N . VAL B 1 284 ? -56.669 -53.640 10.474 1.00 152.03 284 VAL B N 1
ATOM 4446 C CA . VAL B 1 284 ? -56.633 -52.239 10.991 1.00 148.75 284 VAL B CA 1
ATOM 4447 C C . VAL B 1 284 ? -57.516 -52.140 12.244 1.00 145.96 284 VAL B C 1
ATOM 4448 O O . VAL B 1 284 ? -57.151 -51.374 13.154 1.00 154.95 284 VAL B O 1
ATOM 4452 N N . ALA B 1 285 ? -58.621 -52.892 12.297 1.00 142.88 285 ALA B N 1
ATOM 4453 C CA . ALA B 1 285 ? -59.561 -52.926 13.443 1.00 144.63 285 ALA B CA 1
ATOM 4454 C C . ALA B 1 285 ? -58.912 -53.655 14.625 1.00 143.85 285 ALA B C 1
ATOM 4455 O O . ALA B 1 285 ? -58.900 -53.082 15.732 1.00 144.39 285 ALA B O 1
ATOM 4457 N N . ASN B 1 286 ? -58.396 -54.868 14.390 1.00 144.52 286 ASN B N 1
ATOM 4458 C CA . ASN B 1 286 ? -57.734 -55.723 15.413 1.00 149.23 286 ASN B CA 1
ATOM 4459 C C . ASN B 1 286 ? -56.578 -54.949 16.057 1.00 151.75 286 ASN B C 1
ATOM 4460 O O . ASN B 1 286 ? -56.347 -55.138 17.266 1.00 156.63 286 ASN B O 1
ATOM 4465 N N . THR B 1 287 ? -55.878 -54.123 15.273 1.00 149.17 287 THR B N 1
ATOM 4466 C CA . THR B 1 287 ? -54.775 -53.239 15.738 1.00 147.98 287 THR B CA 1
ATOM 4467 C C . THR B 1 287 ? -55.359 -52.145 16.637 1.00 149.36 287 THR B C 1
ATOM 4468 O O . THR B 1 287 ? -54.973 -52.093 17.819 1.00 153.92 287 THR B O 1
ATOM 4472 N N . PHE B 1 288 ? -56.260 -51.320 16.092 1.00 151.63 288 PHE B N 1
ATOM 4473 C CA . PHE B 1 288 ? -56.919 -50.177 16.781 1.00 152.64 288 PHE B CA 1
ATOM 4474 C C . PHE B 1 288 ? -57.457 -50.628 18.143 1.00 143.56 288 PHE B C 1
ATOM 4475 O O . PHE B 1 288 ? -57.174 -49.961 19.151 1.00 142.56 288 PHE B O 1
ATOM 4483 N N . VAL B 1 289 ? -58.219 -51.723 18.154 1.00 142.68 289 VAL B N 1
ATOM 4484 C CA . VAL B 1 289 ? -58.858 -52.308 19.372 1.00 152.02 289 VAL B CA 1
ATOM 4485 C C . VAL B 1 289 ? -57.770 -52.644 20.402 1.00 157.18 289 VAL B C 1
ATOM 4486 O O . VAL B 1 289 ? -57.983 -52.359 21.593 1.00 164.39 289 VAL B O 1
ATOM 4490 N N . GLN B 1 290 ? -56.645 -53.212 19.957 1.00 161.47 290 GLN B N 1
ATOM 4491 C CA . GLN B 1 290 ? -55.601 -53.807 20.836 1.00 166.60 290 GLN B CA 1
ATOM 4492 C C . GLN B 1 290 ? -54.576 -52.742 21.258 1.00 167.30 290 GLN B C 1
ATOM 4493 O O . GLN B 1 290 ? -54.044 -52.864 22.380 1.00 175.91 290 GLN B O 1
ATOM 4499 N N . GLN B 1 291 ? -54.306 -51.745 20.405 1.00 164.83 291 GLN B N 1
ATOM 4500 C CA . GLN B 1 291 ? -53.294 -50.679 20.651 1.00 165.72 291 GLN B CA 1
ATOM 4501 C C . GLN B 1 291 ? -53.985 -49.419 21.187 1.00 169.41 291 GLN B C 1
ATOM 4502 O O . GLN B 1 291 ? -53.578 -48.940 22.264 1.00 172.22 291 GLN B O 1
ATOM 4508 N N . GLY B 1 292 ? -54.981 -48.909 20.455 1.00 173.91 292 GLY B N 1
ATOM 4509 C CA . GLY B 1 292 ? -55.693 -47.651 20.759 1.00 177.49 292 GLY B CA 1
ATOM 4510 C C . GLY B 1 292 ? -56.576 -47.764 21.992 1.00 180.31 292 GLY B C 1
ATOM 4511 O O . GLY B 1 292 ? -56.531 -46.842 22.830 1.00 183.36 292 GLY B O 1
ATOM 4512 N N . LEU B 1 293 ? -57.357 -48.845 22.097 1.00 182.15 293 LEU B N 1
ATOM 4513 C CA . LEU B 1 293 ? -58.337 -49.082 23.195 1.00 180.47 293 LEU B CA 1
ATOM 4514 C C . LEU B 1 293 ? -57.729 -50.009 24.259 1.00 178.60 293 LEU B C 1
ATOM 4515 O O . LEU B 1 293 ? -58.378 -50.198 25.307 1.00 181.22 293 LEU B O 1
ATOM 4520 N N . GLY B 1 294 ? -56.539 -50.564 24.000 1.00 178.99 294 GLY B N 1
ATOM 4521 C CA . GLY B 1 294 ? -55.713 -51.290 24.986 1.00 182.51 294 GLY B CA 1
ATOM 4522 C C . GLY B 1 294 ? -56.370 -52.560 25.504 1.00 185.05 294 GLY B C 1
ATOM 4523 O O . GLY B 1 294 ? -56.131 -52.902 26.679 1.00 188.76 294 GLY B O 1
ATOM 4524 N N . TYR B 1 295 ? -57.154 -53.248 24.665 1.00 183.55 295 TYR B N 1
ATOM 4525 C CA . TYR B 1 295 ? -57.790 -54.557 24.976 1.00 180.36 295 TYR B CA 1
ATOM 4526 C C . TYR B 1 295 ? -56.725 -55.661 24.953 1.00 179.42 295 TYR B C 1
ATOM 4527 O O . TYR B 1 295 ? -55.590 -55.407 24.501 1.00 178.35 295 TYR B O 1
ATOM 4536 N N . THR B 1 296 ? -57.089 -56.856 25.429 1.00 182.20 296 THR B N 1
ATOM 4537 C CA . THR B 1 296 ? -56.218 -58.063 25.454 1.00 189.12 296 THR B CA 1
ATOM 4538 C C . THR B 1 296 ? -56.265 -58.747 24.081 1.00 186.79 296 THR B C 1
ATOM 4539 O O . THR B 1 296 ? -56.962 -58.232 23.182 1.00 186.17 296 THR B O 1
ATOM 4543 N N . ALA B 1 297 ? -55.542 -59.861 23.934 1.00 185.80 297 ALA B N 1
ATOM 4544 C CA . ALA B 1 297 ? -55.449 -60.666 22.693 1.00 188.11 297 ALA B CA 1
ATOM 4545 C C . ALA B 1 297 ? -56.747 -61.453 22.472 1.00 189.32 297 ALA B C 1
ATOM 4546 O O . ALA B 1 297 ? -57.122 -61.650 21.298 1.00 191.72 297 ALA B O 1
ATOM 4548 N N . LEU B 1 298 ? -57.398 -61.890 23.557 1.00 188.20 298 LEU B N 1
ATOM 4549 C CA . LEU B 1 298 ? -58.595 -62.775 23.522 1.00 184.04 298 LEU B CA 1
ATOM 4550 C C . LEU B 1 298 ? -59.814 -61.989 23.025 1.00 181.19 298 LEU B C 1
ATOM 4551 O O . LEU B 1 298 ? -60.433 -62.444 22.047 1.00 187.43 298 LEU B O 1
ATOM 4556 N N . GLN B 1 299 ? -60.144 -60.865 23.671 1.00 181.56 299 GLN B N 1
ATOM 4557 C CA . GLN B 1 299 ? -61.285 -59.984 23.292 1.00 192.44 299 GLN B CA 1
ATOM 4558 C C . GLN B 1 299 ? -61.181 -59.643 21.800 1.00 190.38 299 GLN B C 1
ATOM 4559 O O . GLN B 1 299 ? -62.225 -59.666 21.118 1.00 188.04 299 GLN B O 1
ATOM 4565 N N . ALA B 1 300 ? -59.967 -59.348 21.322 1.00 194.09 300 ALA B N 1
ATOM 4566 C CA . ALA B 1 300 ? -59.653 -59.094 19.896 1.00 204.19 300 ALA B CA 1
ATOM 4567 C C . ALA B 1 300 ? -60.013 -60.334 19.067 1.00 210.12 300 ALA B C 1
ATOM 4568 O O . ALA B 1 300 ? -60.626 -60.170 17.994 1.00 213.95 300 ALA B O 1
ATOM 4570 N N . GLY B 1 301 ? -59.648 -61.524 19.559 1.00 215.08 301 GLY B N 1
ATOM 4571 C CA . GLY B 1 301 ? -59.958 -62.827 18.938 1.00 214.90 301 GLY B CA 1
ATOM 4572 C C . GLY B 1 301 ? -61.443 -63.159 18.994 1.00 210.03 301 GLY B C 1
ATOM 4573 O O . GLY B 1 301 ? -61.937 -63.807 18.049 1.00 210.52 301 GLY B O 1
ATOM 4574 N N . TYR B 1 302 ? -62.134 -62.746 20.062 1.00 202.86 302 TYR B N 1
ATOM 4575 C CA . TYR B 1 302 ? -63.591 -62.969 20.261 1.00 196.77 302 TYR B CA 1
ATOM 4576 C C . TYR B 1 302 ? -64.378 -62.122 19.252 1.00 186.35 302 TYR B C 1
ATOM 4577 O O . TYR B 1 302 ? -65.329 -62.653 18.650 1.00 187.80 302 TYR B O 1
ATOM 4586 N N . LEU B 1 303 ? -63.992 -60.855 19.072 1.00 180.37 303 LEU B N 1
ATOM 4587 C CA . LEU B 1 303 ? -64.555 -59.957 18.025 1.00 184.19 303 LEU B CA 1
ATOM 4588 C C . LEU B 1 303 ? -64.335 -60.586 16.643 1.00 185.42 303 LEU B C 1
ATOM 4589 O O . LEU B 1 303 ? -65.241 -60.473 15.797 1.00 189.62 303 LEU B O 1
ATOM 4594 N N . SER B 1 304 ? -63.180 -61.229 16.438 1.00 186.11 304 SER B N 1
ATOM 4595 C CA . SER B 1 304 ? -62.747 -61.842 15.154 1.00 185.35 304 SER B CA 1
ATOM 4596 C C . SER B 1 304 ? -63.517 -63.142 14.886 1.00 180.82 304 SER B C 1
ATOM 4597 O O . SER B 1 304 ? -64.007 -63.307 13.752 1.00 179.19 304 SER B O 1
ATOM 4600 N N . ILE B 1 305 ? -63.610 -64.032 15.881 1.00 177.86 305 ILE B N 1
ATOM 4601 C CA . ILE B 1 305 ? -64.257 -65.374 15.749 1.00 175.36 305 ILE B CA 1
ATOM 4602 C C . ILE B 1 305 ? -65.783 -65.198 15.702 1.00 171.64 305 ILE B C 1
ATOM 4603 O O . ILE B 1 305 ? -66.465 -66.125 15.219 1.00 169.24 305 ILE B O 1
ATOM 4608 N N . THR B 1 306 ? -66.289 -64.059 16.188 1.00 169.85 306 THR B N 1
ATOM 4609 C CA . THR B 1 306 ? -67.703 -63.613 16.046 1.00 169.70 306 THR B CA 1
ATOM 4610 C C . THR B 1 306 ? -67.981 -63.290 14.573 1.00 167.78 306 THR B C 1
ATOM 4611 O O . THR B 1 306 ? -69.067 -63.655 14.086 1.00 169.87 306 THR B O 1
ATOM 4615 N N . TYR B 1 307 ? -67.038 -62.620 13.904 1.00 170.31 307 TYR B N 1
ATOM 4616 C CA . TYR B 1 307 ? -67.058 -62.339 12.442 1.00 173.15 307 TYR B CA 1
ATOM 4617 C C . TYR B 1 307 ? -66.958 -63.661 11.669 1.00 177.31 307 TYR B C 1
ATOM 4618 O O . TYR B 1 307 ? -67.675 -63.814 10.661 1.00 180.24 307 TYR B O 1
ATOM 4627 N N . LEU B 1 308 ? -66.095 -64.575 12.130 1.00 180.49 308 LEU B N 1
ATOM 4628 C CA . LEU B 1 308 ? -65.780 -65.871 11.467 1.00 183.77 308 LEU B CA 1
ATOM 4629 C C . LEU B 1 308 ? -67.042 -66.740 11.384 1.00 187.32 308 LEU B C 1
ATOM 4630 O O . LEU B 1 308 ? -67.377 -67.185 10.269 1.00 190.72 308 LEU B O 1
ATOM 4635 N N . ILE B 1 309 ? -67.704 -66.985 12.519 1.00 184.46 309 ILE B N 1
ATOM 4636 C CA . ILE B 1 309 ? -68.920 -67.850 12.602 1.00 178.61 309 ILE B CA 1
ATOM 4637 C C . ILE B 1 309 ? -70.058 -67.184 11.816 1.00 174.34 309 ILE B C 1
ATOM 4638 O O . ILE B 1 309 ? -70.837 -67.918 11.184 1.00 171.93 309 ILE B O 1
ATOM 4643 N N . MET B 1 310 ? -70.126 -65.849 11.836 1.00 177.03 310 MET B N 1
ATOM 4644 C CA . MET B 1 310 ? -71.180 -65.044 11.159 1.00 181.70 310 MET B CA 1
ATOM 4645 C C . MET B 1 310 ? -71.045 -65.183 9.636 1.00 177.44 310 MET B C 1
ATOM 4646 O O . MET B 1 310 ? -72.082 -65.380 8.976 1.00 176.91 310 MET B O 1
ATOM 4651 N N . VAL B 1 311 ? -69.822 -65.080 9.102 1.00 176.30 311 VAL B N 1
ATOM 4652 C CA . VAL B 1 311 ? -69.540 -65.173 7.636 1.00 181.11 311 VAL B CA 1
ATOM 4653 C C . VAL B 1 311 ? -69.717 -66.626 7.175 1.00 183.21 311 VAL B C 1
ATOM 4654 O O . VAL B 1 311 ? -70.010 -66.825 5.982 1.00 185.89 311 VAL B O 1
ATOM 4658 N N . LEU B 1 312 ? -69.547 -67.595 8.082 1.00 184.13 312 LEU B N 1
ATOM 4659 C CA . LEU B 1 312 ? -69.651 -69.053 7.790 1.00 187.68 312 LEU B CA 1
ATOM 4660 C C . LEU B 1 312 ? -71.119 -69.503 7.803 1.00 190.01 312 LEU B C 1
ATOM 4661 O O . LEU B 1 312 ? -71.429 -70.502 7.122 1.00 192.48 312 LEU B O 1
ATOM 4666 N N . LEU B 1 313 ? -71.983 -68.802 8.546 1.00 187.71 313 LEU B N 1
ATOM 4667 C CA . LEU B 1 313 ? -73.441 -69.092 8.648 1.00 178.01 313 LEU B CA 1
ATOM 4668 C C . LEU B 1 313 ? -74.223 -68.055 7.829 1.00 171.68 313 LEU B C 1
ATOM 4669 O O . LEU B 1 313 ? -75.324 -67.658 8.261 1.00 162.43 313 LEU B O 1
ATOM 4674 N N . MET B 1 314 ? -73.665 -67.632 6.689 1.00 174.55 314 MET B N 1
ATOM 4675 C CA . MET B 1 314 ? -74.300 -66.678 5.738 1.00 186.58 314 MET B CA 1
ATOM 4676 C C . MET B 1 314 ? -73.910 -67.007 4.287 1.00 194.08 314 MET B C 1
ATOM 4677 O O . MET B 1 314 ? -74.552 -66.445 3.376 1.00 195.73 314 MET B O 1
ATOM 4682 N N . ILE B 1 315 ? -72.896 -67.857 4.075 1.00 204.90 315 ILE B N 1
ATOM 4683 C CA . ILE B 1 315 ? -72.619 -68.527 2.766 1.00 212.24 315 ILE B CA 1
ATOM 4684 C C . ILE B 1 315 ? -73.693 -69.598 2.534 1.00 216.64 315 ILE B C 1
ATOM 4685 O O . ILE B 1 315 ? -73.998 -69.881 1.358 1.00 220.78 315 ILE B O 1
ATOM 4690 N N . ARG B 1 316 ? -74.244 -70.159 3.617 1.00 214.84 316 ARG B N 1
ATOM 4691 C CA . ARG B 1 316 ? -75.413 -71.080 3.593 1.00 209.61 316 ARG B CA 1
ATOM 4692 C C . ARG B 1 316 ? -76.674 -70.287 3.222 1.00 208.09 316 ARG B C 1
ATOM 4693 O O . ARG B 1 316 ? -77.442 -70.771 2.371 1.00 202.72 316 ARG B O 1
ATOM 4695 N N . VAL B 1 317 ? -76.870 -69.116 3.839 1.00 211.53 317 VAL B N 1
ATOM 4696 C CA . VAL B 1 317 ? -78.054 -68.225 3.628 1.00 209.96 317 VAL B CA 1
ATOM 4697 C C . VAL B 1 317 ? -77.909 -67.500 2.283 1.00 207.28 317 VAL B C 1
ATOM 4698 O O . VAL B 1 317 ? -78.948 -67.140 1.694 1.00 196.82 317 VAL B O 1
ATOM 4702 N N . GLY B 1 318 ? -76.670 -67.282 1.827 1.00 214.66 318 GLY B N 1
ATOM 4703 C CA . GLY B 1 318 ? -76.357 -66.724 0.496 1.00 218.91 318 GLY B CA 1
ATOM 4704 C C . GLY B 1 318 ? -76.747 -67.683 -0.617 1.00 220.08 318 GLY B C 1
ATOM 4705 O O . GLY B 1 318 ? -77.099 -67.203 -1.716 1.00 218.02 318 GLY B O 1
ATOM 4706 N N . GLU B 1 319 ? -76.681 -68.990 -0.338 1.00 220.77 319 GLU B N 1
ATOM 4707 C CA . GLU B 1 319 ? -77.109 -70.091 -1.245 1.00 221.72 319 GLU B CA 1
ATOM 4708 C C . GLU B 1 319 ? -78.621 -69.982 -1.481 1.00 221.51 319 GLU B C 1
ATOM 4709 O O . GLU B 1 319 ? -79.036 -69.955 -2.659 1.00 216.70 319 GLU B O 1
ATOM 4715 N N . LYS B 1 320 ? -79.399 -69.916 -0.395 1.00 221.09 320 LYS B N 1
ATOM 4716 C CA . LYS B 1 320 ? -80.881 -69.765 -0.410 1.00 219.64 320 LYS B CA 1
ATOM 4717 C C . LYS B 1 320 ? -81.251 -68.413 -1.035 1.00 222.00 320 LYS B C 1
ATOM 4718 O O . LYS B 1 320 ? -82.259 -68.365 -1.768 1.00 224.76 320 LYS B O 1
ATOM 4720 N N . LEU B 1 321 ? -80.461 -67.367 -0.756 1.00 223.18 321 LEU B N 1
ATOM 4721 C CA . LEU B 1 321 ? -80.605 -66.004 -1.342 1.00 218.04 321 LEU B CA 1
ATOM 4722 C C . LEU B 1 321 ? -80.658 -66.105 -2.873 1.00 216.33 321 LEU B C 1
ATOM 4723 O O . LEU B 1 321 ? -81.385 -65.300 -3.492 1.00 211.27 321 LEU B O 1
ATOM 4725 N N . LEU B 1 322 ? -79.910 -67.054 -3.447 1.00 216.12 322 LEU B N 1
ATOM 4726 C CA . LEU B 1 322 ? -79.934 -67.410 -4.891 1.00 216.84 322 LEU B CA 1
ATOM 4727 C C . LEU B 1 322 ? -80.826 -68.641 -5.090 1.00 216.50 322 LEU B C 1
ATOM 4728 O O . LEU B 1 322 ? -82.043 -68.439 -5.281 1.00 216.18 322 LEU B O 1
ATOM 4733 N N . SER B 1 327 ? -78.756 -63.807 -8.048 1.00 212.92 327 SER B N 1
ATOM 4734 C CA . SER B 1 327 ? -77.310 -63.778 -8.399 1.00 213.23 327 SER B CA 1
ATOM 4735 C C . SER B 1 327 ? -76.722 -62.394 -8.097 1.00 214.60 327 SER B C 1
ATOM 4736 O O . SER B 1 327 ? -75.842 -62.309 -7.219 1.00 216.47 327 SER B O 1
ATOM 4739 N N . LYS B 1 328 ? -77.201 -61.361 -8.798 1.00 216.44 328 LYS B N 1
ATOM 4740 C CA . LYS B 1 328 ? -76.720 -59.955 -8.698 1.00 215.56 328 LYS B CA 1
ATOM 4741 C C . LYS B 1 328 ? -77.293 -59.293 -7.437 1.00 219.50 328 LYS B C 1
ATOM 4742 O O . LYS B 1 328 ? -76.561 -58.501 -6.807 1.00 225.71 328 LYS B O 1
ATOM 4748 N N . ARG B 1 329 ? -78.552 -59.596 -7.099 1.00 221.28 329 ARG B N 1
ATOM 4749 C CA . ARG B 1 329 ? -79.297 -59.019 -5.944 1.00 223.15 329 ARG B CA 1
ATOM 4750 C C . ARG B 1 329 ? -78.513 -59.225 -4.647 1.00 227.58 329 ARG B C 1
ATOM 4751 O O . ARG B 1 329 ? -78.176 -58.250 -3.977 1.00 232.44 329 ARG B O 1
ATOM 4753 N N . PRO B 1 330 ? -78.202 -60.480 -4.239 1.00 228.42 330 PRO B N 1
ATOM 4754 C CA . PRO B 1 330 ? -77.490 -60.724 -2.981 1.00 227.31 330 PRO B CA 1
ATOM 4755 C C . PRO B 1 330 ? -76.053 -60.176 -2.961 1.00 222.01 330 PRO B C 1
ATOM 4756 O O . PRO B 1 330 ? -75.610 -59.757 -1.906 1.00 212.15 330 PRO B O 1
ATOM 4760 N N . MET B 1 331 ? -75.370 -60.189 -4.112 1.00 221.61 331 MET B N 1
ATOM 4761 C CA . MET B 1 331 ? -73.984 -59.667 -4.276 1.00 222.89 331 MET B CA 1
ATOM 4762 C C . MET B 1 331 ? -73.969 -58.147 -4.064 1.00 223.34 331 MET B C 1
ATOM 4763 O O . MET B 1 331 ? -72.918 -57.632 -3.634 1.00 234.25 331 MET B O 1
ATOM 4768 N N . LEU B 1 332 ? -75.082 -57.461 -4.353 1.00 216.86 332 LEU B N 1
ATOM 4769 C CA . LEU B 1 332 ? -75.257 -56.000 -4.111 1.00 211.40 332 LEU B CA 1
ATOM 4770 C C . LEU B 1 332 ? -75.562 -55.749 -2.628 1.00 213.45 332 LEU B C 1
ATOM 4771 O O . LEU B 1 332 ? -75.110 -54.710 -2.108 1.00 208.92 332 LEU B O 1
ATOM 4776 N N . LEU B 1 333 ? -76.307 -56.656 -1.986 1.00 217.27 333 LEU B N 1
ATOM 4777 C CA . LEU B 1 333 ? -76.663 -56.589 -0.541 1.00 218.16 333 LEU B CA 1
ATOM 4778 C C . LEU B 1 333 ? -75.411 -56.846 0.307 1.00 217.70 333 LEU B C 1
ATOM 4779 O O . LEU B 1 333 ? -75.218 -56.124 1.309 1.00 213.20 333 LEU B O 1
ATOM 4784 N N . GLY B 1 334 ? -74.604 -57.841 -0.081 1.00 217.65 334 GLY B N 1
ATOM 4785 C CA . GLY B 1 334 ? -73.335 -58.199 0.583 1.00 212.98 334 GLY B CA 1
ATOM 4786 C C . GLY B 1 334 ? -72.327 -57.063 0.526 1.00 209.45 334 GLY B C 1
ATOM 4787 O O . GLY B 1 334 ? -71.823 -56.672 1.594 1.00 207.04 334 GLY B O 1
ATOM 4788 N N . THR B 1 335 ? -72.054 -56.544 -0.677 1.00 212.20 335 THR B N 1
ATOM 4789 C CA . THR B 1 335 ? -71.088 -55.440 -0.938 1.00 216.28 335 THR B CA 1
ATOM 4790 C C . THR B 1 335 ? -71.583 -54.138 -0.295 1.00 215.14 335 THR B C 1
ATOM 4791 O O . THR B 1 335 ? -70.736 -53.265 -0.022 1.00 214.35 335 THR B O 1
ATOM 4795 N N . PHE B 1 336 ? -72.896 -54.007 -0.081 1.00 214.42 336 PHE B N 1
ATOM 4796 C CA . PHE B 1 336 ? -73.534 -52.844 0.591 1.00 215.18 336 PHE B CA 1
ATOM 4797 C C . PHE B 1 336 ? -73.313 -52.944 2.105 1.00 206.02 336 PHE B C 1
ATOM 4798 O O . PHE B 1 336 ? -72.605 -52.087 2.669 1.00 197.42 336 PHE B O 1
ATOM 4806 N N . ILE B 1 337 ? -73.895 -53.973 2.731 1.00 199.99 337 ILE B N 1
ATOM 4807 C CA . ILE B 1 337 ? -74.008 -54.117 4.216 1.00 198.03 337 ILE B CA 1
ATOM 4808 C C . ILE B 1 337 ? -72.611 -54.099 4.857 1.00 197.49 337 ILE B C 1
ATOM 4809 O O . ILE B 1 337 ? -72.504 -53.607 5.996 1.00 196.02 337 ILE B O 1
ATOM 4814 N N . VAL B 1 338 ? -71.583 -54.600 4.161 1.00 196.63 338 VAL B N 1
ATOM 4815 C CA . VAL B 1 338 ? -70.166 -54.583 4.642 1.00 194.54 338 VAL B CA 1
ATOM 4816 C C . VAL B 1 338 ? -69.711 -53.127 4.810 1.00 192.51 338 VAL B C 1
ATOM 4817 O O . VAL B 1 338 ? -69.058 -52.840 5.830 1.00 195.36 338 VAL B O 1
ATOM 4821 N N . VAL B 1 339 ? -70.054 -52.250 3.858 1.00 190.17 339 VAL B N 1
ATOM 4822 C CA . VAL B 1 339 ? -69.637 -50.814 3.841 1.00 191.29 339 VAL B CA 1
ATOM 4823 C C . VAL B 1 339 ? -70.193 -50.126 5.096 1.00 193.45 339 VAL B C 1
ATOM 4824 O O . VAL B 1 339 ? -69.505 -49.234 5.633 1.00 187.64 339 VAL B O 1
ATOM 4828 N N . ILE B 1 340 ? -71.385 -50.536 5.545 1.00 199.07 340 ILE B N 1
ATOM 4829 C CA . ILE B 1 340 ? -72.001 -50.086 6.830 1.00 203.61 340 ILE B CA 1
ATOM 4830 C C . ILE B 1 340 ? -71.206 -50.716 7.982 1.00 204.36 340 ILE B C 1
ATOM 4831 O O . ILE B 1 340 ? -70.919 -49.997 8.959 1.00 206.96 340 ILE B O 1
ATOM 4836 N N . GLY B 1 341 ? -70.855 -52.002 7.857 1.00 199.81 341 GLY B N 1
ATOM 4837 C CA . GLY B 1 341 ? -70.006 -52.744 8.813 1.00 194.67 341 GLY B CA 1
ATOM 4838 C C . GLY B 1 341 ? -68.663 -52.066 9.041 1.00 188.11 341 GLY B C 1
ATOM 4839 O O . GLY B 1 341 ? -68.164 -52.124 10.181 1.00 176.95 341 GLY B O 1
ATOM 4840 N N . ILE B 1 342 ? -68.095 -51.453 7.995 1.00 185.78 342 ILE B N 1
ATOM 4841 C CA . ILE B 1 342 ? -66.839 -50.646 8.061 1.00 180.93 342 ILE B CA 1
ATOM 4842 C C . ILE B 1 342 ? -67.139 -49.349 8.823 1.00 183.94 342 ILE B C 1
ATOM 4843 O O . ILE B 1 342 ? -66.401 -49.043 9.779 1.00 190.77 342 ILE B O 1
ATOM 4848 N N . ALA B 1 343 ? -68.183 -48.624 8.406 1.00 184.52 343 ALA B N 1
ATOM 4849 C CA . ALA B 1 343 ? -68.633 -47.337 8.991 1.00 185.64 343 ALA B CA 1
ATOM 4850 C C . ALA B 1 343 ? -68.931 -47.507 10.488 1.00 188.90 343 ALA B C 1
ATOM 4851 O O . ALA B 1 343 ? -68.587 -46.591 11.261 1.00 192.12 343 ALA B O 1
ATOM 4853 N N . LEU B 1 344 ? -69.543 -48.632 10.876 1.00 191.48 344 LEU B N 1
ATOM 4854 C CA . LEU B 1 344 ? -69.864 -48.973 12.291 1.00 196.13 344 LEU B CA 1
ATOM 4855 C C . LEU B 1 344 ? -68.571 -49.096 13.113 1.00 196.30 344 LEU B C 1
ATOM 4856 O O . LEU B 1 344 ? -68.588 -48.685 14.291 1.00 194.58 344 LEU B O 1
ATOM 4861 N N . ILE B 1 345 ? -67.507 -49.648 12.518 1.00 192.34 345 ILE B N 1
ATOM 4862 C CA . ILE B 1 345 ? -66.171 -49.842 13.162 1.00 183.84 345 ILE B CA 1
ATOM 4863 C C . ILE B 1 345 ? -65.348 -48.553 13.022 1.00 182.80 345 ILE B C 1
ATOM 4864 O O . ILE B 1 345 ? -64.417 -48.367 13.824 1.00 183.04 345 ILE B O 1
ATOM 4869 N N . SER B 1 346 ? -65.665 -47.708 12.035 1.00 183.82 346 SER B N 1
ATOM 4870 C CA . SER B 1 346 ? -65.022 -46.385 11.805 1.00 184.51 346 SER B CA 1
ATOM 4871 C C . SER B 1 346 ? -65.449 -45.400 12.901 1.00 192.33 346 SER B C 1
ATOM 4872 O O . SER B 1 346 ? -64.578 -44.657 13.399 1.00 194.75 346 SER B O 1
ATOM 4875 N N . LEU B 1 347 ? -66.734 -45.419 13.272 1.00 200.20 347 LEU B N 1
ATOM 4876 C CA . LEU B 1 347 ? -67.361 -44.457 14.222 1.00 204.96 347 LEU B CA 1
ATOM 4877 C C . LEU B 1 347 ? -66.932 -44.748 15.668 1.00 211.32 347 LEU B C 1
ATOM 4878 O O . LEU B 1 347 ? -67.198 -43.882 16.530 1.00 213.62 347 LEU B O 1
ATOM 4883 N N . VAL B 1 348 ? -66.294 -45.898 15.933 1.00 214.05 348 VAL B N 1
ATOM 4884 C CA . VAL B 1 348 ? -65.748 -46.264 17.278 1.00 209.34 348 VAL B CA 1
ATOM 4885 C C . VAL B 1 348 ? -64.418 -45.526 17.501 1.00 209.66 348 VAL B C 1
ATOM 4886 O O . VAL B 1 348 ? -63.807 -45.732 18.567 1.00 216.24 348 VAL B O 1
ATOM 4890 N N . PHE B 1 349 ? -63.990 -44.705 16.534 1.00 205.74 349 PHE B N 1
ATOM 4891 C CA . PHE B 1 349 ? -62.826 -43.785 16.642 1.00 209.26 349 PHE B CA 1
ATOM 4892 C C . PHE B 1 349 ? -63.268 -42.441 17.243 1.00 215.51 349 PHE B C 1
ATOM 4893 O O . PHE B 1 349 ? -62.384 -41.640 17.609 1.00 226.73 349 PHE B O 1
ATOM 4895 N N . LEU B 1 350 ? -64.584 -42.203 17.339 1.00 211.03 350 LEU B N 1
ATOM 4896 C CA . LEU B 1 350 ? -65.197 -41.078 18.103 1.00 201.73 350 LEU B CA 1
ATOM 4897 C C . LEU B 1 350 ? -66.276 -41.641 19.028 1.00 200.88 350 LEU B C 1
ATOM 4898 O O . LEU B 1 350 ? -67.458 -41.346 18.866 1.00 191.27 350 LEU B O 1
ATOM 4903 N N . PRO B 1 351 ? -65.898 -42.463 20.036 1.00 208.43 351 PRO B N 1
ATOM 4904 C CA . PRO B 1 351 ? -66.852 -43.265 20.800 1.00 211.86 351 PRO B CA 1
ATOM 4905 C C . PRO B 1 351 ? -67.204 -42.769 22.212 1.00 211.24 351 PRO B C 1
ATOM 4906 O O . PRO B 1 351 ? -66.833 -41.663 22.569 1.00 212.55 351 PRO B O 1
ATOM 4910 N N . GLY B 1 352 ? -67.926 -43.612 22.959 1.00 207.84 352 GLY B N 1
ATOM 4911 C CA . GLY B 1 352 ? -68.110 -43.543 24.421 1.00 205.25 352 GLY B CA 1
ATOM 4912 C C . GLY B 1 352 ? -67.649 -44.834 25.079 1.00 203.88 352 GLY B C 1
ATOM 4913 O O . GLY B 1 352 ? -66.824 -45.543 24.467 1.00 199.04 352 GLY B O 1
ATOM 4914 N N . ILE B 1 353 ? -68.173 -45.139 26.272 1.00 206.48 353 ILE B N 1
ATOM 4915 C CA . ILE B 1 353 ? -67.780 -46.316 27.107 1.00 208.36 353 ILE B CA 1
ATOM 4916 C C . ILE B 1 353 ? -68.473 -47.579 26.577 1.00 213.42 353 ILE B C 1
ATOM 4917 O O . ILE B 1 353 ? -67.826 -48.647 26.583 1.00 220.76 353 ILE B O 1
ATOM 4919 N N . PHE B 1 354 ? -69.738 -47.462 26.154 1.00 214.49 354 PHE B N 1
ATOM 4920 C CA . PHE B 1 354 ? -70.564 -48.566 25.594 1.00 212.51 354 PHE B CA 1
ATOM 4921 C C . PHE B 1 354 ? -70.699 -48.389 24.076 1.00 213.06 354 PHE B C 1
ATOM 4922 O O . PHE B 1 354 ? -71.823 -48.522 23.550 1.00 212.43 354 PHE B O 1
ATOM 4924 N N . TYR B 1 355 ? -69.580 -48.096 23.404 1.00 212.72 355 TYR B N 1
ATOM 4925 C CA . TYR B 1 355 ? -69.460 -47.994 21.925 1.00 211.43 355 TYR B CA 1
ATOM 4926 C C . TYR B 1 355 ? -68.821 -49.276 21.375 1.00 204.71 355 TYR B C 1
ATOM 4927 O O . TYR B 1 355 ? -68.649 -49.379 20.145 1.00 195.24 355 TYR B O 1
ATOM 4936 N N . VAL B 1 356 ? -68.463 -50.205 22.270 1.00 203.34 356 VAL B N 1
ATOM 4937 C CA . VAL B 1 356 ? -68.004 -51.589 21.943 1.00 204.93 356 VAL B CA 1
ATOM 4938 C C . VAL B 1 356 ? -69.055 -52.260 21.050 1.00 208.24 356 VAL B C 1
ATOM 4939 O O . VAL B 1 356 ? -68.660 -53.051 20.173 1.00 213.25 356 VAL B O 1
ATOM 4943 N N . ILE B 1 357 ? -70.338 -51.951 21.271 1.00 212.48 357 ILE B N 1
ATOM 4944 C CA . ILE B 1 357 ? -71.488 -52.450 20.457 1.00 216.79 357 ILE B CA 1
ATOM 4945 C C . ILE B 1 357 ? -71.263 -52.043 18.996 1.00 212.88 357 ILE B C 1
ATOM 4946 O O . ILE B 1 357 ? -71.139 -52.952 18.151 1.00 212.97 357 ILE B O 1
ATOM 4951 N N . SER B 1 358 ? -71.190 -50.734 18.725 1.00 205.29 358 SER B N 1
ATOM 4952 C CA . SER B 1 358 ? -70.963 -50.141 17.378 1.00 199.25 358 SER B CA 1
ATOM 4953 C C . SER B 1 358 ? -69.849 -50.903 16.648 1.00 197.27 358 SER B C 1
ATOM 4954 O O . SER B 1 358 ? -69.994 -51.146 15.437 1.00 185.45 358 SER B O 1
ATOM 4957 N N . CYS B 1 359 ? -68.781 -51.262 17.367 1.00 203.69 359 CYS B N 1
ATOM 4958 C CA . CYS B 1 359 ? -67.644 -52.077 16.861 1.00 205.79 359 CYS B CA 1
ATOM 4959 C C . CYS B 1 359 ? -68.117 -53.517 16.623 1.00 201.03 359 CYS B C 1
ATOM 4960 O O . CYS B 1 359 ? -67.932 -54.012 15.494 1.00 202.20 359 CYS B O 1
ATOM 4963 N N . VAL B 1 360 ? -68.720 -54.146 17.641 1.00 196.93 360 VAL B N 1
ATOM 4964 C CA . VAL B 1 360 ? -69.193 -55.565 17.612 1.00 197.72 360 VAL B CA 1
ATOM 4965 C C . VAL B 1 360 ? -70.176 -55.740 16.447 1.00 200.94 360 VAL B C 1
ATOM 4966 O O . VAL B 1 360 ? -69.912 -56.603 15.589 1.00 202.66 360 VAL B O 1
ATOM 4970 N N . VAL B 1 361 ? -71.252 -54.944 16.412 1.00 202.29 361 VAL B N 1
ATOM 4971 C CA . VAL B 1 361 ? -72.323 -55.029 15.370 1.00 202.11 361 VAL B CA 1
ATOM 4972 C C . VAL B 1 361 ? -71.691 -54.835 13.983 1.00 204.79 361 VAL B C 1
ATOM 4973 O O . VAL B 1 361 ? -72.211 -55.429 13.017 1.00 202.62 361 VAL B O 1
ATOM 4977 N N . GLY B 1 362 ? -70.608 -54.053 13.898 1.00 204.96 362 GLY B N 1
ATOM 4978 C CA . GLY B 1 362 ? -69.805 -53.865 12.674 1.00 200.63 362 GLY B CA 1
ATOM 4979 C C . GLY B 1 362 ? -69.178 -55.169 12.206 1.00 195.08 362 GLY B C 1
ATOM 4980 O O . GLY B 1 362 ? -69.311 -55.481 11.010 1.00 189.71 362 GLY B O 1
ATOM 4981 N N . TYR B 1 363 ? -68.523 -55.901 13.116 1.00 192.83 363 TYR B N 1
ATOM 4982 C CA . TYR B 1 363 ? -67.880 -57.221 12.862 1.00 189.93 363 TYR B CA 1
ATOM 4983 C C . TYR B 1 363 ? -68.920 -58.218 12.333 1.00 188.77 363 TYR B C 1
ATOM 4984 O O . TYR B 1 363 ? -68.587 -58.994 11.413 1.00 190.39 363 TYR B O 1
ATOM 4993 N N . LEU B 1 364 ? -70.131 -58.204 12.900 1.00 186.51 364 LEU B N 1
ATOM 4994 C CA . LEU B 1 364 ? -71.272 -59.043 12.441 1.00 188.38 364 LEU B CA 1
ATOM 4995 C C . LEU B 1 364 ? -71.744 -58.530 11.076 1.00 185.04 364 LEU B C 1
ATOM 4996 O O . LEU B 1 364 ? -71.815 -59.344 10.133 1.00 182.43 364 LEU B O 1
ATOM 5001 N N . CYS B 1 365 ? -72.042 -57.228 10.989 1.00 182.11 365 CYS B N 1
ATOM 5002 C CA . CYS B 1 365 ? -72.481 -56.508 9.760 1.00 184.95 365 CYS B CA 1
ATOM 5003 C C . CYS B 1 365 ? -71.489 -56.769 8.617 1.00 186.29 365 CYS B C 1
ATOM 5004 O O . CYS B 1 365 ? -71.941 -56.991 7.473 1.00 180.55 365 CYS B O 1
ATOM 5007 N N . PHE B 1 366 ? -70.189 -56.745 8.928 1.00 190.31 366 PHE B N 1
ATOM 5008 C CA . PHE B 1 366 ? -69.067 -57.019 7.991 1.00 190.80 366 PHE B CA 1
ATOM 5009 C C . PHE B 1 366 ? -69.052 -58.510 7.637 1.00 194.73 366 PHE B C 1
ATOM 5010 O O . PHE B 1 366 ? -69.006 -58.844 6.436 1.00 191.47 366 PHE B O 1
ATOM 5018 N N . GLY B 1 367 ? -69.093 -59.371 8.660 1.00 201.63 367 GLY B N 1
ATOM 5019 C CA . GLY B 1 367 ? -69.048 -60.841 8.529 1.00 203.70 367 GLY B CA 1
ATOM 5020 C C . GLY B 1 367 ? -70.177 -61.374 7.665 1.00 204.53 367 GLY B C 1
ATOM 5021 O O . GLY B 1 367 ? -69.885 -62.123 6.713 1.00 204.66 367 GLY B O 1
ATOM 5022 N N . LEU B 1 368 ? -71.421 -60.991 7.969 1.00 204.39 368 LEU B N 1
ATOM 5023 C CA . LEU B 1 368 ? -72.639 -61.529 7.304 1.00 206.52 368 LEU B CA 1
ATOM 5024 C C . LEU B 1 368 ? -72.667 -61.085 5.834 1.00 203.40 368 LEU B C 1
ATOM 5025 O O . LEU B 1 368 ? -73.115 -61.886 4.992 1.00 202.84 368 LEU B O 1
ATOM 5030 N N . GLY B 1 369 ? -72.191 -59.870 5.542 1.00 199.06 369 GLY B N 1
ATOM 5031 C CA . GLY B 1 369 ? -72.165 -59.292 4.184 1.00 195.52 369 GLY B CA 1
ATOM 5032 C C . GLY B 1 369 ? -71.288 -60.100 3.242 1.00 194.88 369 GLY B C 1
ATOM 5033 O O . GLY B 1 369 ? -71.754 -60.407 2.127 1.00 192.68 369 GLY B O 1
ATOM 5034 N N . LEU B 1 370 ? -70.066 -60.430 3.675 1.00 196.05 370 LEU B N 1
ATOM 5035 C CA . LEU B 1 370 ? -69.099 -61.281 2.925 1.00 193.10 370 LEU B CA 1
ATOM 5036 C C . LEU B 1 370 ? -69.727 -62.652 2.646 1.00 188.02 370 LEU B C 1
ATOM 5037 O O . LEU B 1 370 ? -69.534 -63.165 1.528 1.00 189.11 370 LEU B O 1
ATOM 5042 N N . GLY B 1 371 ? -70.442 -63.214 3.627 1.00 187.00 371 GLY B N 1
ATOM 5043 C CA . GLY B 1 371 ? -71.125 -64.518 3.516 1.00 193.43 371 GLY B CA 1
ATOM 5044 C C . GLY B 1 371 ? -72.211 -64.498 2.452 1.00 196.18 371 GLY B C 1
ATOM 5045 O O . GLY B 1 371 ? -72.283 -65.455 1.653 1.00 185.93 371 GLY B O 1
ATOM 5046 N N . ILE B 1 372 ? -73.022 -63.437 2.436 1.00 200.56 372 ILE B N 1
ATOM 5047 C CA . ILE B 1 372 ? -74.144 -63.234 1.470 1.00 201.09 372 ILE B CA 1
ATOM 5048 C C . ILE B 1 372 ? -73.569 -63.005 0.063 1.00 199.88 372 ILE B C 1
ATOM 5049 O O . ILE B 1 372 ? -74.269 -63.338 -0.912 1.00 209.08 372 ILE B O 1
ATOM 5054 N N . TYR B 1 373 ? -72.278 -62.740 -0.066 1.00 194.67 373 TYR B N 1
ATOM 5055 C CA . TYR B 1 373 ? -71.754 -62.495 -1.432 1.00 188.67 373 TYR B CA 1
ATOM 5056 C C . TYR B 1 373 ? -70.966 -63.697 -1.948 1.00 186.24 373 TYR B C 1
ATOM 5057 O O . TYR B 1 373 ? -71.009 -63.977 -3.155 1.00 182.67 373 TYR B O 1
ATOM 5066 N N . ALA B 1 374 ? -70.399 -64.480 -1.043 1.00 190.88 374 ALA B N 1
ATOM 5067 C CA . ALA B 1 374 ? -69.482 -65.541 -1.505 1.00 200.32 374 ALA B CA 1
ATOM 5068 C C . ALA B 1 374 ? -70.141 -66.566 -2.423 1.00 204.21 374 ALA B C 1
ATOM 5069 O O . ALA B 1 374 ? -69.673 -66.668 -3.564 1.00 205.24 374 ALA B O 1
ATOM 5071 N N . THR B 1 375 ? -71.267 -67.161 -2.030 1.00 207.68 375 THR B N 1
ATOM 5072 C CA . THR B 1 375 ? -71.838 -68.200 -2.926 1.00 204.17 375 THR B CA 1
ATOM 5073 C C . THR B 1 375 ? -72.268 -67.576 -4.247 1.00 197.99 375 THR B C 1
ATOM 5074 O O . THR B 1 375 ? -71.879 -68.114 -5.271 1.00 193.49 375 THR B O 1
ATOM 5078 N N . PRO B 1 376 ? -72.955 -66.420 -4.268 1.00 196.00 376 PRO B N 1
ATOM 5079 C CA . PRO B 1 376 ? -73.362 -65.854 -5.527 1.00 198.90 376 PRO B CA 1
ATOM 5080 C C . PRO B 1 376 ? -72.177 -65.557 -6.444 1.00 204.74 376 PRO B C 1
ATOM 5081 O O . PRO B 1 376 ? -72.241 -65.952 -7.586 1.00 209.14 376 PRO B O 1
ATOM 5085 N N . SER B 1 377 ? -71.122 -64.906 -5.968 1.00 211.42 377 SER B N 1
ATOM 5086 C CA . SER B 1 377 ? -70.027 -64.633 -6.931 1.00 214.64 377 SER B CA 1
ATOM 5087 C C . SER B 1 377 ? -69.283 -65.918 -7.301 1.00 214.62 377 SER B C 1
ATOM 5088 O O . SER B 1 377 ? -68.823 -65.994 -8.437 1.00 211.99 377 SER B O 1
ATOM 5091 N N . THR B 1 378 ? -69.110 -66.858 -6.368 1.00 214.76 378 THR B N 1
ATOM 5092 C CA . THR B 1 378 ? -68.346 -68.089 -6.680 1.00 212.04 378 THR B CA 1
ATOM 5093 C C . THR B 1 378 ? -69.141 -68.906 -7.694 1.00 213.23 378 THR B C 1
ATOM 5094 O O . THR B 1 378 ? -68.535 -69.592 -8.522 1.00 215.03 378 THR B O 1
ATOM 5098 N N . ASP B 1 379 ? -70.459 -68.785 -7.632 1.00 209.85 379 ASP B N 1
ATOM 5099 C CA . ASP B 1 379 ? -71.376 -69.523 -8.542 1.00 204.58 379 ASP B CA 1
ATOM 5100 C C . ASP B 1 379 ? -71.522 -68.756 -9.861 1.00 198.25 379 ASP B C 1
ATOM 5101 O O . ASP B 1 379 ? -71.440 -69.403 -10.920 1.00 195.65 379 ASP B O 1
ATOM 5106 N N . THR B 1 380 ? -71.737 -67.438 -9.792 1.00 195.65 380 THR B N 1
ATOM 5107 C CA . THR B 1 380 ? -71.884 -66.528 -10.963 1.00 196.65 380 THR B CA 1
ATOM 5108 C C . THR B 1 380 ? -70.654 -66.652 -11.873 1.00 198.92 380 THR B C 1
ATOM 5109 O O . THR B 1 380 ? -70.822 -66.536 -13.101 1.00 201.97 380 THR B O 1
ATOM 5113 N N . ALA B 1 381 ? -69.471 -66.878 -11.288 1.00 198.85 381 ALA B N 1
ATOM 5114 C CA . ALA B 1 381 ? -68.187 -67.073 -12.003 1.00 193.84 381 ALA B CA 1
ATOM 5115 C C . ALA B 1 381 ? -68.102 -68.508 -12.539 1.00 189.36 381 ALA B C 1
ATOM 5116 O O . ALA B 1 381 ? -67.890 -68.668 -13.757 1.00 185.24 381 ALA B O 1
ATOM 5118 N N . ILE B 1 382 ? -68.275 -69.504 -11.660 1.00 188.11 382 ILE B N 1
ATOM 5119 C CA . ILE B 1 382 ? -68.140 -70.962 -11.970 1.00 188.05 382 ILE B CA 1
ATOM 5120 C C . ILE B 1 382 ? -69.216 -71.386 -12.982 1.00 193.02 382 ILE B C 1
ATOM 5121 O O . ILE B 1 382 ? -68.977 -72.372 -13.709 1.00 195.05 382 ILE B O 1
ATOM 5123 N N . SER B 1 383 ? -70.354 -70.683 -13.020 1.00 198.35 383 SER B N 1
ATOM 5124 C CA . SER B 1 383 ? -71.484 -70.938 -13.954 1.00 197.42 383 SER B CA 1
ATOM 5125 C C . SER B 1 383 ? -71.096 -70.521 -15.379 1.00 191.18 383 SER B C 1
ATOM 5126 O O . SER B 1 383 ? -70.953 -71.417 -16.234 1.00 187.05 383 SER B O 1
ATOM 5129 N N . ASN B 1 384 ? -70.925 -69.214 -15.612 1.00 184.95 384 ASN B N 1
ATOM 5130 C CA . ASN B 1 384 ? -70.693 -68.609 -16.954 1.00 183.22 384 ASN B CA 1
ATOM 5131 C C . ASN B 1 384 ? -69.356 -69.096 -17.530 1.00 185.26 384 ASN B C 1
ATOM 5132 O O . ASN B 1 384 ? -69.220 -69.090 -18.771 1.00 181.53 384 ASN B O 1
ATOM 5137 N N . ALA B 1 385 ? -68.406 -69.483 -16.671 1.00 193.55 385 ALA B N 1
ATOM 5138 C CA . ALA B 1 385 ? -67.118 -70.103 -17.062 1.00 200.21 385 ALA B CA 1
ATOM 5139 C C . ALA B 1 385 ? -67.400 -71.305 -17.959 1.00 197.85 385 ALA B C 1
ATOM 5140 O O . ALA B 1 385 ? -67.972 -72.291 -17.497 1.00 188.45 385 ALA B O 1
ATOM 5142 N N . PRO B 1 386 ? -67.022 -71.265 -19.260 1.00 200.23 386 PRO B N 1
ATOM 5143 C CA . PRO B 1 386 ? -67.383 -72.329 -20.199 1.00 203.97 386 PRO B CA 1
ATOM 5144 C C . PRO B 1 386 ? -66.773 -73.684 -19.806 1.00 207.03 386 PRO B C 1
ATOM 5145 O O . PRO B 1 386 ? -65.623 -73.707 -19.418 1.00 207.06 386 PRO B O 1
ATOM 5149 N N . LEU B 1 387 ? -67.558 -74.762 -19.925 1.00 213.33 387 LEU B N 1
ATOM 5150 C CA . LEU B 1 387 ? -67.182 -76.151 -19.533 1.00 217.19 387 LEU B CA 1
ATOM 5151 C C . LEU B 1 387 ? -65.875 -76.564 -20.225 1.00 220.04 387 LEU B C 1
ATOM 5152 O O . LEU B 1 387 ? -65.111 -77.343 -19.619 1.00 213.81 387 LEU B O 1
ATOM 5154 N N . ASP B 1 388 ? -65.637 -76.067 -21.445 1.00 223.89 388 ASP B N 1
ATOM 5155 C CA . ASP B 1 388 ? -64.406 -76.314 -22.244 1.00 223.95 388 ASP B CA 1
ATOM 5156 C C . ASP B 1 388 ? -63.188 -75.727 -21.519 1.00 223.12 388 ASP B C 1
ATOM 5157 O O . ASP B 1 388 ? -62.131 -76.388 -21.527 1.00 222.89 388 ASP B O 1
ATOM 5159 N N . LYS B 1 389 ? -63.335 -74.536 -20.924 1.00 223.78 389 LYS B N 1
ATOM 5160 C CA . LYS B 1 389 ? -62.241 -73.789 -20.243 1.00 224.53 389 LYS B CA 1
ATOM 5161 C C . LYS B 1 389 ? -62.719 -73.310 -18.865 1.00 223.06 389 LYS B C 1
ATOM 5162 O O . LYS B 1 389 ? -63.167 -72.150 -18.762 1.00 218.78 389 LYS B O 1
ATOM 5168 N N . VAL B 1 390 ? -62.630 -74.183 -17.853 1.00 220.39 390 VAL B N 1
ATOM 5169 C CA . VAL B 1 390 ? -63.002 -73.900 -16.432 1.00 214.93 390 VAL B CA 1
ATOM 5170 C C . VAL B 1 390 ? -61.719 -73.754 -15.606 1.00 218.22 390 VAL B C 1
ATOM 5171 O O . VAL B 1 390 ? -61.607 -72.755 -14.870 1.00 224.98 390 VAL B O 1
ATOM 5175 N N . GLY B 1 391 ? -60.803 -74.723 -15.721 1.00 218.64 391 GLY B N 1
ATOM 5176 C CA . GLY B 1 391 ? -59.515 -74.768 -14.997 1.00 214.01 391 GLY B CA 1
ATOM 5177 C C . GLY B 1 391 ? -58.741 -73.465 -15.112 1.00 208.49 391 GLY B C 1
ATOM 5178 O O . GLY B 1 391 ? -58.162 -73.035 -14.095 1.00 205.41 391 GLY B O 1
ATOM 5179 N N . VAL B 1 392 ? -58.726 -72.860 -16.304 1.00 203.83 392 VAL B N 1
ATOM 5180 C CA . VAL B 1 392 ? -58.068 -71.547 -16.579 1.00 202.85 392 VAL B CA 1
ATOM 5181 C C . VAL B 1 392 ? -58.921 -70.435 -15.954 1.00 204.55 392 VAL B C 1
ATOM 5182 O O . VAL B 1 392 ? -58.337 -69.532 -15.327 1.00 202.49 392 VAL B O 1
ATOM 5186 N N . ALA B 1 393 ? -60.247 -70.509 -16.124 1.00 207.73 393 ALA B N 1
ATOM 5187 C CA . ALA B 1 393 ? -61.233 -69.497 -15.674 1.00 203.62 393 ALA B CA 1
ATOM 5188 C C . ALA B 1 393 ? -61.271 -69.431 -14.142 1.00 198.06 393 ALA B C 1
ATOM 5189 O O . ALA B 1 393 ? -61.261 -68.309 -13.602 1.00 197.62 393 ALA B O 1
ATOM 5191 N N . SER B 1 394 ? -61.325 -70.589 -13.476 1.00 196.23 394 SER B N 1
ATOM 5192 C CA . SER B 1 394 ? -61.387 -70.727 -11.995 1.00 195.72 394 SER B CA 1
ATOM 5193 C C . SER B 1 394 ? -60.083 -70.222 -11.363 1.00 193.23 394 SER B C 1
ATOM 5194 O O . SER B 1 394 ? -60.158 -69.553 -10.313 1.00 194.24 394 SER B O 1
ATOM 5197 N N . GLY B 1 395 ? -58.938 -70.535 -11.980 1.00 186.92 395 GLY B N 1
ATOM 5198 C CA . GLY B 1 395 ? -57.601 -70.083 -11.545 1.00 180.40 395 GLY B CA 1
ATOM 5199 C C . GLY B 1 395 ? -57.484 -68.567 -11.534 1.00 176.63 395 GLY B C 1
ATOM 5200 O O . GLY B 1 395 ? -56.843 -68.037 -10.607 1.00 173.24 395 GLY B O 1
ATOM 5201 N N . ILE B 1 396 ? -58.082 -67.895 -12.525 1.00 177.52 396 ILE B N 1
ATOM 5202 C CA . ILE B 1 396 ? -58.090 -66.406 -12.671 1.00 182.31 396 ILE B CA 1
ATOM 5203 C C . ILE B 1 396 ? -58.956 -65.798 -11.560 1.00 181.07 396 ILE B C 1
ATOM 5204 O O . ILE B 1 396 ? -58.527 -64.788 -10.973 1.00 188.41 396 ILE B O 1
ATOM 5209 N N . TYR B 1 397 ? -60.130 -66.382 -11.294 1.00 180.18 397 TYR B N 1
ATOM 5210 C CA . TYR B 1 397 ? -61.062 -65.964 -10.212 1.00 182.02 397 TYR B CA 1
ATOM 5211 C C . TYR B 1 397 ? -60.370 -66.130 -8.853 1.00 184.96 397 TYR B C 1
ATOM 5212 O O . TYR B 1 397 ? -60.526 -65.241 -7.991 1.00 186.49 397 TYR B O 1
ATOM 5221 N N . ALA B 1 398 ? -59.629 -67.231 -8.678 1.00 187.43 398 ALA B N 1
ATOM 5222 C CA . ALA B 1 398 ? -58.849 -67.563 -7.461 1.00 186.82 398 ALA B CA 1
ATOM 5223 C C . ALA B 1 398 ? -57.674 -66.588 -7.308 1.00 186.45 398 ALA B C 1
ATOM 5224 O O . ALA B 1 398 ? -57.397 -66.172 -6.166 1.00 188.35 398 ALA B O 1
ATOM 5226 N N . MET B 1 399 ? -57.008 -66.251 -8.418 1.00 184.35 399 MET B N 1
ATOM 5227 C CA . MET B 1 399 ? -55.884 -65.276 -8.475 1.00 181.91 399 MET B CA 1
ATOM 5228 C C . MET B 1 399 ? -56.408 -63.872 -8.145 1.00 178.68 399 MET B C 1
ATOM 5229 O O . MET B 1 399 ? -55.801 -63.205 -7.288 1.00 178.88 399 MET B O 1
ATOM 5234 N N . ALA B 1 400 ? -57.487 -63.449 -8.811 1.00 179.97 400 ALA B N 1
ATOM 5235 C CA . ALA B 1 400 ? -58.140 -62.128 -8.643 1.00 181.87 400 ALA B CA 1
ATOM 5236 C C . ALA B 1 400 ? -58.558 -61.932 -7.181 1.00 180.48 400 ALA B C 1
ATOM 5237 O O . ALA B 1 400 ? -58.419 -60.803 -6.674 1.00 178.45 400 ALA B O 1
ATOM 5239 N N . SER B 1 401 ? -59.056 -62.994 -6.540 1.00 182.82 401 SER B N 1
ATOM 5240 C CA . SER B 1 401 ? -59.436 -63.031 -5.102 1.00 186.63 401 SER B CA 1
ATOM 5241 C C . SER B 1 401 ? -58.200 -62.766 -4.232 1.00 183.79 401 SER B C 1
ATOM 5242 O O . SER B 1 401 ? -58.306 -61.954 -3.290 1.00 180.41 401 SER B O 1
ATOM 5245 N N . SER B 1 402 ? -57.076 -63.420 -4.550 1.00 180.42 402 SER B N 1
ATOM 5246 C CA . SER B 1 402 ? -55.799 -63.376 -3.788 1.00 176.30 402 SER B CA 1
ATOM 5247 C C . SER B 1 402 ? -55.152 -61.990 -3.909 1.00 170.84 402 SER B C 1
ATOM 5248 O O . SER B 1 402 ? -54.830 -61.401 -2.861 1.00 173.25 402 SER B O 1
ATOM 5251 N N . LEU B 1 403 ? -54.963 -61.499 -5.139 1.00 165.54 403 LEU B N 1
ATOM 5252 C CA . LEU B 1 403 ? -54.326 -60.184 -5.428 1.00 165.82 403 LEU B CA 1
ATOM 5253 C C . LEU B 1 403 ? -55.147 -59.061 -4.782 1.00 163.69 403 LEU B C 1
ATOM 5254 O O . LEU B 1 403 ? -54.534 -58.092 -4.296 1.00 160.61 403 LEU B O 1
ATOM 5259 N N . GLY B 1 404 ? -56.477 -59.191 -4.787 1.00 167.20 404 GLY B N 1
ATOM 5260 C CA . GLY B 1 404 ? -57.408 -58.240 -4.147 1.00 170.38 404 GLY B CA 1
ATOM 5261 C C . GLY B 1 404 ? -57.074 -58.028 -2.680 1.00 168.38 404 GLY B C 1
ATOM 5262 O O . GLY B 1 404 ? -56.984 -56.857 -2.262 1.00 172.35 404 GLY B O 1
ATOM 5263 N N . GLY B 1 405 ? -56.886 -59.123 -1.935 1.00 162.17 405 GLY B N 1
ATOM 5264 C CA . GLY B 1 405 ? -56.528 -59.117 -0.502 1.00 158.32 405 GLY B CA 1
ATOM 5265 C C . GLY B 1 405 ? -55.192 -58.437 -0.255 1.00 157.06 405 GLY B C 1
ATOM 5266 O O . GLY B 1 405 ? -55.141 -57.532 0.599 1.00 163.42 405 GLY B O 1
ATOM 5267 N N . ALA B 1 406 ? -54.149 -58.855 -0.978 1.00 151.20 406 ALA B N 1
ATOM 5268 C CA . ALA B 1 406 ? -52.776 -58.301 -0.896 1.00 148.71 406 ALA B CA 1
ATOM 5269 C C . ALA B 1 406 ? -52.815 -56.792 -1.164 1.00 145.60 406 ALA B C 1
ATOM 5270 O O . ALA B 1 406 ? -52.316 -56.029 -0.314 1.00 141.34 406 ALA B O 1
ATOM 5272 N N . PHE B 1 407 ? -53.404 -56.392 -2.296 1.00 151.52 407 PHE B N 1
ATOM 5273 C CA . PHE B 1 407 ? -53.546 -54.981 -2.747 1.00 157.53 407 PHE B CA 1
ATOM 5274 C C . PHE B 1 407 ? -54.309 -54.168 -1.692 1.00 159.12 407 PHE B C 1
ATOM 5275 O O . PHE B 1 407 ? -53.967 -52.988 -1.481 1.00 158.00 407 PHE B O 1
ATOM 5277 N N . GLY B 1 408 ? -55.309 -54.785 -1.054 1.00 162.31 408 GLY B N 1
ATOM 5278 C CA . GLY B 1 408 ? -56.137 -54.161 -0.003 1.00 161.07 408 GLY B CA 1
ATOM 5279 C C . GLY B 1 408 ? -55.342 -53.907 1.267 1.00 157.80 408 GLY B C 1
ATOM 5280 O O . GLY B 1 408 ? -55.228 -52.730 1.665 1.00 159.37 408 GLY B O 1
ATOM 5281 N N . VAL B 1 409 ? -54.808 -54.975 1.871 1.00 152.10 409 VAL B N 1
ATOM 5282 C CA . VAL B 1 409 ? -54.038 -54.949 3.152 1.00 151.33 409 VAL B CA 1
ATOM 5283 C C . VAL B 1 409 ? -52.925 -53.901 3.040 1.00 153.51 409 VAL B C 1
ATOM 5284 O O . VAL B 1 409 ? -52.816 -53.058 3.954 1.00 157.01 409 VAL B O 1
ATOM 5288 N N . ALA B 1 410 ? -52.139 -53.964 1.958 1.00 157.21 410 ALA B N 1
ATOM 5289 C CA . ALA B 1 410 ? -50.985 -53.077 1.676 1.00 158.53 410 ALA B CA 1
ATOM 5290 C C . ALA B 1 410 ? -51.420 -51.610 1.766 1.00 155.56 410 ALA B C 1
ATOM 5291 O O . ALA B 1 410 ? -50.714 -50.826 2.429 1.00 155.72 410 ALA B O 1
ATOM 5293 N N . ILE B 1 411 ? -52.539 -51.261 1.124 1.00 152.78 411 ILE B N 1
ATOM 5294 C CA . ILE B 1 411 ? -53.125 -49.886 1.150 1.00 157.64 411 ILE B CA 1
ATOM 5295 C C . ILE B 1 411 ? -53.569 -49.585 2.588 1.00 162.56 411 ILE B C 1
ATOM 5296 O O . ILE B 1 411 ? -53.094 -48.576 3.147 1.00 166.10 411 ILE B O 1
ATOM 5301 N N . SER B 1 412 ? -54.418 -50.446 3.163 1.00 165.61 412 SER B N 1
ATOM 5302 C CA . SER B 1 412 ? -54.999 -50.303 4.526 1.00 165.90 412 SER B CA 1
ATOM 5303 C C . SER B 1 412 ? -53.886 -50.052 5.552 1.00 162.78 412 SER B C 1
ATOM 5304 O O . SER B 1 412 ? -54.038 -49.126 6.376 1.00 164.72 412 SER B O 1
ATOM 5307 N N . GLY B 1 413 ? -52.811 -50.843 5.491 1.00 158.60 413 GLY B N 1
ATOM 5308 C CA . GLY B 1 413 ? -51.651 -50.740 6.396 1.00 153.14 413 GLY B CA 1
ATOM 5309 C C . GLY B 1 413 ? -50.873 -49.456 6.169 1.00 149.28 413 GLY B C 1
ATOM 5310 O O . GLY B 1 413 ? -50.704 -48.692 7.139 1.00 147.93 413 GLY B O 1
ATOM 5311 N N . ALA B 1 414 ? -50.420 -49.227 4.932 1.00 148.42 414 ALA B N 1
ATOM 5312 C CA . ALA B 1 414 ? -49.613 -48.055 4.516 1.00 147.59 414 ALA B CA 1
ATOM 5313 C C . ALA B 1 414 ? -50.318 -46.765 4.946 1.00 144.57 414 ALA B C 1
ATOM 5314 O O . ALA B 1 414 ? -49.644 -45.888 5.522 1.00 145.89 414 ALA B O 1
ATOM 5316 N N . VAL B 1 415 ? -51.625 -46.670 4.677 1.00 142.82 415 VAL B N 1
ATOM 5317 C CA . VAL B 1 415 ? -52.485 -45.504 5.036 1.00 148.51 415 VAL B CA 1
ATOM 5318 C C . VAL B 1 415 ? -52.472 -45.336 6.561 1.00 148.84 415 VAL B C 1
ATOM 5319 O O . VAL B 1 415 ? -52.159 -44.222 7.023 1.00 148.52 415 VAL B O 1
ATOM 5323 N N . TYR B 1 416 ? -52.799 -46.404 7.299 1.00 149.31 416 TYR B N 1
ATOM 5324 C CA . TYR B 1 416 ? -52.824 -46.445 8.787 1.00 148.08 416 TYR B CA 1
ATOM 5325 C C . TYR B 1 416 ? -51.469 -45.973 9.329 1.00 152.95 416 TYR B C 1
ATOM 5326 O O . TYR B 1 416 ? -51.451 -45.035 10.144 1.00 156.43 416 TYR B O 1
ATOM 5335 N N . ALA B 1 417 ? -50.381 -46.600 8.869 1.00 157.34 417 ALA B N 1
ATOM 5336 C CA . ALA B 1 417 ? -48.981 -46.308 9.265 1.00 160.28 417 ALA B CA 1
ATOM 5337 C C . ALA B 1 417 ? -48.634 -44.847 8.953 1.00 164.24 417 ALA B C 1
ATOM 5338 O O . ALA B 1 417 ? -47.913 -44.228 9.760 1.00 169.71 417 ALA B O 1
ATOM 5340 N N . GLY B 1 418 ? -49.120 -44.327 7.821 1.00 166.24 418 GLY B N 1
ATOM 5341 C CA . GLY B 1 418 ? -48.913 -42.930 7.390 1.00 168.33 418 GLY B CA 1
ATOM 5342 C C . GLY B 1 418 ? -49.771 -41.960 8.185 1.00 168.19 418 GLY B C 1
ATOM 5343 O O . GLY B 1 418 ? -49.234 -40.927 8.634 1.00 169.63 418 GLY B O 1
ATOM 5344 N N . ALA B 1 419 ? -51.057 -42.282 8.355 1.00 165.40 419 ALA B N 1
ATOM 5345 C CA . ALA B 1 419 ? -52.067 -41.437 9.037 1.00 164.84 419 ALA B CA 1
ATOM 5346 C C . ALA B 1 419 ? -51.772 -41.377 10.540 1.00 165.59 419 ALA B C 1
ATOM 5347 O O . ALA B 1 419 ? -51.843 -40.269 11.104 1.00 170.59 419 ALA B O 1
ATOM 5349 N N . VAL B 1 420 ? -51.456 -42.521 11.159 1.00 166.60 420 VAL B N 1
ATOM 5350 C CA . VAL B 1 420 ? -51.170 -42.639 12.622 1.00 168.77 420 VAL B CA 1
ATOM 5351 C C . VAL B 1 420 ? -49.875 -41.894 12.974 1.00 171.21 420 VAL B C 1
ATOM 5352 O O . VAL B 1 420 ? -49.742 -41.470 14.138 1.00 173.21 420 VAL B O 1
ATOM 5356 N N . ALA B 1 421 ? -48.964 -41.741 12.006 1.00 173.98 421 ALA B N 1
ATOM 5357 C CA . ALA B 1 421 ? -47.679 -41.019 12.155 1.00 178.80 421 ALA B CA 1
ATOM 5358 C C . ALA B 1 421 ? -47.977 -39.515 12.127 1.00 180.19 421 ALA B C 1
ATOM 5359 O O . ALA B 1 421 ? -47.520 -38.803 13.044 1.00 177.18 421 ALA B O 1
ATOM 5361 N N . ALA B 1 422 ? -48.724 -39.065 11.112 1.00 182.78 422 ALA B N 1
ATOM 5362 C CA . ALA B 1 422 ? -49.126 -37.654 10.899 1.00 183.04 422 ALA B CA 1
ATOM 5363 C C . ALA B 1 422 ? -50.050 -37.200 12.036 1.00 179.05 422 ALA B C 1
ATOM 5364 O O . ALA B 1 422 ? -49.760 -36.155 12.649 1.00 187.14 422 ALA B O 1
ATOM 5366 N N . THR B 1 423 ? -51.115 -37.965 12.301 1.00 170.82 423 THR B N 1
ATOM 5367 C CA . THR B 1 423 ? -52.149 -37.685 13.350 1.00 167.75 423 THR B CA 1
ATOM 5368 C C . THR B 1 423 ? -51.907 -38.779 14.383 1.00 165.53 423 THR B C 1
ATOM 5369 O O . THR B 1 423 ? -50.760 -39.268 14.456 1.00 164.06 423 THR B O 1
ATOM 5373 N N . SER B 1 424 ? -52.935 -39.145 15.162 1.00 166.17 424 SER B N 1
ATOM 5374 C CA . SER B 1 424 ? -52.894 -40.198 16.231 1.00 169.26 424 SER B CA 1
ATOM 5375 C C . SER B 1 424 ? -53.501 -41.546 15.831 1.00 176.94 424 SER B C 1
ATOM 5376 O O . SER B 1 424 ? -53.864 -41.715 14.648 1.00 181.58 424 SER B O 1
ATOM 5379 N N . ILE B 1 425 ? -53.603 -42.472 16.792 1.00 182.14 425 ILE B N 1
ATOM 5380 C CA . ILE B 1 425 ? -54.121 -43.862 16.596 1.00 183.45 425 ILE B CA 1
ATOM 5381 C C . ILE B 1 425 ? -55.598 -43.793 16.186 1.00 181.77 425 ILE B C 1
ATOM 5382 O O . ILE B 1 425 ? -55.957 -44.429 15.176 1.00 185.90 425 ILE B O 1
ATOM 5387 N N . HIS B 1 426 ? -56.413 -43.049 16.941 1.00 178.56 426 HIS B N 1
ATOM 5388 C CA . HIS B 1 426 ? -57.880 -42.904 16.735 1.00 177.96 426 HIS B CA 1
ATOM 5389 C C . HIS B 1 426 ? -58.160 -42.225 15.389 1.00 181.07 426 HIS B C 1
ATOM 5390 O O . HIS B 1 426 ? -58.923 -42.801 14.587 1.00 181.90 426 HIS B O 1
ATOM 5397 N N . THR B 1 427 ? -57.563 -41.051 15.160 1.00 185.47 427 THR B N 1
ATOM 5398 C CA . THR B 1 427 ? -57.688 -40.250 13.911 1.00 185.96 427 THR B CA 1
ATOM 5399 C C . THR B 1 427 ? -57.169 -41.069 12.723 1.00 182.20 427 THR B C 1
ATOM 5400 O O . THR B 1 427 ? -57.886 -41.147 11.706 1.00 179.54 427 THR B O 1
ATOM 5404 N N . GLY B 1 428 ? -55.978 -41.662 12.863 1.00 178.62 428 GLY B N 1
ATOM 5405 C CA . GLY B 1 428 ? -55.309 -42.472 11.826 1.00 175.82 428 GLY B CA 1
ATOM 5406 C C . GLY B 1 428 ? -56.142 -43.671 11.402 1.00 174.78 428 GLY B C 1
ATOM 5407 O O . GLY B 1 428 ? -56.222 -43.928 10.184 1.00 174.12 428 GLY B O 1
ATOM 5408 N N . ALA B 1 429 ? -56.735 -44.381 12.367 1.00 173.97 429 ALA B N 1
ATOM 5409 C CA . ALA B 1 429 ? -57.596 -45.568 12.150 1.00 173.24 429 ALA B CA 1
ATOM 5410 C C . ALA B 1 429 ? -58.724 -45.212 11.175 1.00 180.37 429 ALA B C 1
ATOM 5411 O O . ALA B 1 429 ? -58.877 -45.933 10.173 1.00 189.66 429 ALA B O 1
ATOM 5413 N N . MET B 1 430 ? -59.463 -44.130 11.450 1.00 186.32 430 MET B N 1
ATOM 5414 C CA . MET B 1 430 ? -60.595 -43.646 10.609 1.00 189.60 430 MET B CA 1
ATOM 5415 C C . MET B 1 430 ? -60.122 -43.493 9.161 1.00 180.95 430 MET B C 1
ATOM 5416 O O . MET B 1 430 ? -60.757 -44.088 8.270 1.00 177.25 430 MET B O 1
ATOM 5421 N N . ILE B 1 431 ? -59.045 -42.728 8.951 1.00 174.04 431 ILE B N 1
ATOM 5422 C CA . ILE B 1 431 ? -58.443 -42.454 7.610 1.00 176.46 431 ILE B CA 1
ATOM 5423 C C . ILE B 1 431 ? -58.232 -43.790 6.883 1.00 172.97 431 ILE B C 1
ATOM 5424 O O . ILE B 1 431 ? -58.557 -43.861 5.682 1.00 174.93 431 ILE B O 1
ATOM 5429 N N . ALA B 1 432 ? -57.731 -44.808 7.591 1.00 170.62 432 ALA B N 1
ATOM 5430 C CA . ALA B 1 432 ? -57.469 -46.168 7.059 1.00 169.14 432 ALA B CA 1
ATOM 5431 C C . ALA B 1 432 ? -58.793 -46.906 6.819 1.00 166.09 432 ALA B C 1
ATOM 5432 O O . ALA B 1 432 ? -58.941 -47.507 5.735 1.00 165.73 432 ALA B O 1
ATOM 5434 N N . LEU B 1 433 ? -59.711 -46.866 7.791 1.00 162.77 433 LEU B N 1
ATOM 5435 C CA . LEU B 1 433 ? -61.051 -47.512 7.705 1.00 161.09 433 LEU B CA 1
ATOM 5436 C C . LEU B 1 433 ? -61.865 -46.867 6.575 1.00 169.04 433 LEU B C 1
ATOM 5437 O O . LEU B 1 433 ? -62.593 -47.609 5.888 1.00 171.43 433 LEU B O 1
ATOM 5442 N N . TRP B 1 434 ? -61.751 -45.545 6.396 1.00 176.58 434 TRP B N 1
ATOM 5443 C CA . TRP B 1 434 ? -62.455 -44.773 5.333 1.00 178.46 434 TRP B CA 1
ATOM 5444 C C . TRP B 1 434 ? -61.988 -45.245 3.951 1.00 177.14 434 TRP B C 1
ATOM 5445 O O . TRP B 1 434 ? -62.839 -45.352 3.049 1.00 179.33 434 TRP B O 1
ATOM 5456 N N . VAL B 1 435 ? -60.688 -45.510 3.793 1.00 173.56 435 VAL B N 1
ATOM 5457 C CA . VAL B 1 435 ? -60.089 -46.014 2.521 1.00 175.77 435 VAL B CA 1
ATOM 5458 C C . VAL B 1 435 ? -60.685 -47.393 2.204 1.00 179.47 435 VAL B C 1
ATOM 5459 O O . VAL B 1 435 ? -60.830 -47.703 1.005 1.00 192.58 435 VAL B O 1
ATOM 5463 N N . ASN B 1 436 ? -61.035 -48.181 3.228 1.00 176.65 436 ASN B N 1
ATOM 5464 C CA . ASN B 1 436 ? -61.709 -49.500 3.069 1.00 178.80 436 ASN B CA 1
ATOM 5465 C C . ASN B 1 436 ? -63.146 -49.289 2.569 1.00 180.73 436 ASN B C 1
ATOM 5466 O O . ASN B 1 436 ? -63.618 -50.137 1.783 1.00 182.41 436 ASN B O 1
ATOM 5471 N N . VAL B 1 437 ? -63.814 -48.213 3.004 1.00 182.06 437 VAL B N 1
ATOM 5472 C CA . VAL B 1 437 ? -65.196 -47.844 2.564 1.00 183.09 437 VAL B CA 1
ATOM 5473 C C . VAL B 1 437 ? -65.182 -47.594 1.051 1.00 178.17 437 VAL B C 1
ATOM 5474 O O . VAL B 1 437 ? -66.063 -48.144 0.363 1.00 175.48 437 VAL B O 1
ATOM 5478 N N . LEU B 1 438 ? -64.223 -46.796 0.567 1.00 177.92 438 LEU B N 1
ATOM 5479 C CA . LEU B 1 438 ? -64.079 -46.408 -0.865 1.00 183.19 438 LEU B CA 1
ATOM 5480 C C . LEU B 1 438 ? -64.054 -47.663 -1.745 1.00 190.36 438 LEU B C 1
ATOM 5481 O O . LEU B 1 438 ? -64.776 -47.684 -2.760 1.00 198.76 438 LEU B O 1
ATOM 5486 N N . MET B 1 439 ? -63.252 -48.664 -1.365 1.00 194.91 439 MET B N 1
ATOM 5487 C CA . MET B 1 439 ? -63.096 -49.948 -2.103 1.00 194.96 439 MET B CA 1
ATOM 5488 C C . MET B 1 439 ? -64.393 -50.759 -1.995 1.00 195.90 439 MET B C 1
ATOM 5489 O O . MET B 1 439 ? -64.773 -51.390 -3.000 1.00 198.36 439 MET B O 1
ATOM 5494 N N . GLY B 1 440 ? -65.037 -50.738 -0.822 1.00 197.16 440 GLY B N 1
ATOM 5495 C CA . GLY B 1 440 ? -66.340 -51.385 -0.568 1.00 201.31 440 GLY B CA 1
ATOM 5496 C C . GLY B 1 440 ? -67.442 -50.798 -1.436 1.00 203.34 440 GLY B C 1
ATOM 5497 O O . GLY B 1 440 ? -68.302 -51.574 -1.901 1.00 203.15 440 GLY B O 1
ATOM 5498 N N . ILE B 1 441 ? -67.425 -49.475 -1.636 1.00 205.90 441 ILE B N 1
ATOM 5499 C CA . ILE B 1 441 ? -68.366 -48.734 -2.531 1.00 207.45 441 ILE B CA 1
ATOM 5500 C C . ILE B 1 441 ? -68.017 -49.063 -3.989 1.00 210.85 441 ILE B C 1
ATOM 5501 O O . ILE B 1 441 ? -68.952 -49.310 -4.772 1.00 216.85 441 ILE B O 1
ATOM 5506 N N . MET B 1 442 ? -66.724 -49.071 -4.334 1.00 207.92 442 MET B N 1
ATOM 5507 C CA . MET B 1 442 ? -66.221 -49.443 -5.686 1.00 203.32 442 MET B CA 1
ATOM 5508 C C . MET B 1 442 ? -66.547 -50.914 -5.974 1.00 198.71 442 MET B C 1
ATOM 5509 O O . MET B 1 442 ? -66.723 -51.247 -7.158 1.00 200.05 442 MET B O 1
ATOM 5514 N N . ALA B 1 443 ? -66.613 -51.752 -4.934 1.00 198.35 443 ALA B N 1
ATOM 5515 C CA . ALA B 1 443 ? -67.030 -53.173 -5.010 1.00 202.25 443 ALA B CA 1
ATOM 5516 C C . ALA B 1 443 ? -68.544 -53.255 -5.243 1.00 205.90 443 ALA B C 1
ATOM 5517 O O . ALA B 1 443 ? -68.982 -54.189 -5.941 1.00 208.54 443 ALA B O 1
ATOM 5519 N N . PHE B 1 444 ? -69.307 -52.317 -4.669 1.00 209.40 444 PHE B N 1
ATOM 5520 C CA . PHE B 1 444 ? -70.776 -52.168 -4.855 1.00 209.62 444 PHE B CA 1
ATOM 5521 C C . PHE B 1 444 ? -71.062 -51.579 -6.244 1.00 203.57 444 PHE B C 1
ATOM 5522 O O . PHE B 1 444 ? -72.083 -51.954 -6.854 1.00 203.42 444 PHE B O 1
ATOM 5530 N N . ILE B 1 445 ? -70.187 -50.686 -6.721 1.00 195.50 445 ILE B N 1
ATOM 5531 C CA . ILE B 1 445 ? -70.254 -50.059 -8.078 1.00 192.62 445 ILE B CA 1
ATOM 5532 C C . ILE B 1 445 ? -69.741 -51.063 -9.120 1.00 194.29 445 ILE B C 1
ATOM 5533 O O . ILE B 1 445 ? -70.176 -50.971 -10.280 1.00 190.83 445 ILE B O 1
ATOM 5538 N N . ALA B 1 446 ? -68.859 -51.988 -8.722 1.00 199.43 446 ALA B N 1
ATOM 5539 C CA . ALA B 1 446 ? -68.274 -53.036 -9.596 1.00 202.44 446 ALA B CA 1
ATOM 5540 C C . ALA B 1 446 ? -69.364 -54.005 -10.076 1.00 202.98 446 ALA B C 1
ATOM 5541 O O . ALA B 1 446 ? -69.172 -54.613 -11.149 1.00 207.87 446 ALA B O 1
ATOM 5543 N N . ILE B 1 447 ? -70.458 -54.143 -9.319 1.00 202.61 447 ILE B N 1
ATOM 5544 C CA . ILE B 1 447 ? -71.597 -55.055 -9.647 1.00 206.35 447 ILE B CA 1
ATOM 5545 C C . ILE B 1 447 ? -72.409 -54.446 -10.801 1.00 208.00 447 ILE B C 1
ATOM 5546 O O . ILE B 1 447 ? -73.067 -55.220 -11.521 1.00 209.61 447 ILE B O 1
ATOM 5551 N N . LEU B 1 448 ? -72.357 -53.118 -10.971 1.00 208.01 448 LEU B N 1
ATOM 5552 C CA . LEU B 1 448 ? -73.005 -52.380 -12.094 1.00 209.51 448 LEU B CA 1
ATOM 5553 C C . LEU B 1 448 ? -72.658 -53.057 -13.427 1.00 215.56 448 LEU B C 1
ATOM 5554 O O . LEU B 1 448 ? -73.551 -53.127 -14.295 1.00 222.47 448 LEU B O 1
ATOM 5559 N N . PHE B 1 449 ? -71.416 -53.536 -13.575 1.00 216.16 449 PHE B N 1
ATOM 5560 C CA . PHE B 1 449 ? -70.908 -54.262 -14.771 1.00 213.41 449 PHE B CA 1
ATOM 5561 C C . PHE B 1 449 ? -70.961 -55.779 -14.529 1.00 213.96 449 PHE B C 1
ATOM 5562 O O . PHE B 1 449 ? -69.984 -56.474 -14.866 1.00 214.31 449 PHE B O 1
ATOM 5564 N N . ALA B 1 450 ? -72.076 -56.268 -13.971 1.00 214.00 450 ALA B N 1
ATOM 5565 C CA . ALA B 1 450 ? -72.397 -57.703 -13.780 1.00 214.35 450 ALA B CA 1
ATOM 5566 C C . ALA B 1 450 ? -73.919 -57.882 -13.875 1.00 223.93 450 ALA B C 1
ATOM 5567 O O . ALA B 1 450 ? -74.566 -58.075 -12.824 1.00 227.31 450 ALA B O 1
ATOM 5569 N N . ILE B 1 451 ? -74.454 -57.813 -15.100 1.00 232.52 451 ILE B N 1
ATOM 5570 C CA . ILE B 1 451 ? -75.915 -57.706 -15.410 1.00 235.55 451 ILE B CA 1
ATOM 5571 C C . ILE B 1 451 ? -76.644 -58.967 -14.946 1.00 241.93 451 ILE B C 1
ATOM 5572 O O . ILE B 1 451 ? -76.030 -60.024 -14.814 1.00 237.79 451 ILE B O 1
ATOM 5577 N N . PRO B 1 452 ? -77.974 -58.895 -14.691 1.00 250.61 452 PRO B N 1
ATOM 5578 C CA . PRO B 1 452 ? -78.760 -60.071 -14.311 1.00 251.51 452 PRO B CA 1
ATOM 5579 C C . PRO B 1 452 ? -78.720 -61.176 -15.379 1.00 254.10 452 PRO B C 1
ATOM 5580 O O . PRO B 1 452 ? -79.583 -62.054 -15.425 1.00 258.66 452 PRO B O 1
ATOM 5584 N N . GLN C 2 1 ? -6.989 -34.704 45.174 1.00 181.62 5 GLN C N 1
ATOM 5585 C CA . GLN C 2 1 ? -7.921 -35.719 45.748 1.00 177.85 5 GLN C CA 1
ATOM 5586 C C . GLN C 2 1 ? -9.351 -35.165 45.745 1.00 177.42 5 GLN C C 1
ATOM 5587 O O . GLN C 2 1 ? -10.027 -35.281 46.791 1.00 181.85 5 GLN C O 1
ATOM 5589 N N . VAL C 2 2 ? -9.783 -34.574 44.621 1.00 171.28 6 VAL C N 1
ATOM 5590 C CA . VAL C 2 2 ? -11.198 -34.159 44.369 1.00 165.06 6 VAL C CA 1
ATOM 5591 C C . VAL C 2 2 ? -11.816 -35.132 43.359 1.00 163.59 6 VAL C C 1
ATOM 5592 O O . VAL C 2 2 ? -11.083 -35.614 42.467 1.00 165.74 6 VAL C O 1
ATOM 5596 N N . GLN C 2 3 ? -13.114 -35.408 43.506 1.00 157.10 7 GLN C N 1
ATOM 5597 C CA . GLN C 2 3 ? -13.883 -36.348 42.645 1.00 151.42 7 GLN C CA 1
ATOM 5598 C C . GLN C 2 3 ? -15.204 -35.680 42.253 1.00 147.44 7 GLN C C 1
ATOM 5599 O O . GLN C 2 3 ? -16.060 -35.489 43.141 1.00 153.96 7 GLN C O 1
ATOM 5601 N N . LEU C 2 4 ? -15.352 -35.323 40.974 1.00 139.66 8 LEU C N 1
ATOM 5602 C CA . LEU C 2 4 ? -16.623 -34.825 40.386 1.00 138.06 8 LEU C CA 1
ATOM 5603 C C . LEU C 2 4 ? -17.505 -36.029 40.040 1.00 142.82 8 LEU C C 1
ATOM 5604 O O . LEU C 2 4 ? -17.310 -36.608 38.952 1.00 153.62 8 LEU C O 1
ATOM 5609 N N . GLU C 2 5 ? -18.419 -36.405 40.939 1.00 143.01 9 GLU C N 1
ATOM 5610 C CA . GLU C 2 5 ? -19.415 -37.484 40.703 1.00 145.19 9 GLU C CA 1
ATOM 5611 C C . GLU C 2 5 ? -20.660 -36.853 40.067 1.00 139.64 9 GLU C C 1
ATOM 5612 O O . GLU C 2 5 ? -21.266 -35.970 40.705 1.00 141.00 9 GLU C O 1
ATOM 5618 N N . GLU C 2 6 ? -21.006 -37.284 38.849 1.00 135.65 10 GLU C N 1
ATOM 5619 C CA . GLU C 2 6 ? -22.082 -36.687 38.010 1.00 136.49 10 GLU C CA 1
ATOM 5620 C C . GLU C 2 6 ? -23.106 -37.766 37.641 1.00 131.77 10 GLU C C 1
ATOM 5621 O O . GLU C 2 6 ? -22.723 -38.951 37.574 1.00 132.65 10 GLU C O 1
ATOM 5627 N N . SER C 2 7 ? -24.354 -37.350 37.403 1.00 127.01 11 SER C N 1
ATOM 5628 C CA . SER C 2 7 ? -25.530 -38.226 37.162 1.00 127.56 11 SER C CA 1
ATOM 5629 C C . SER C 2 7 ? -26.580 -37.488 36.322 1.00 130.45 11 SER C C 1
ATOM 5630 O O . SER C 2 7 ? -26.410 -36.275 36.091 1.00 131.43 11 SER C O 1
ATOM 5633 N N . GLY C 2 8 ? -27.624 -38.205 35.892 1.00 135.58 12 GLY C N 1
ATOM 5634 C CA . GLY C 2 8 ? -28.721 -37.680 35.055 1.00 138.71 12 GLY C CA 1
ATOM 5635 C C . GLY C 2 8 ? -28.475 -37.924 33.575 1.00 138.29 12 GLY C C 1
ATOM 5636 O O . GLY C 2 8 ? -27.764 -38.893 33.240 1.00 136.32 12 GLY C O 1
ATOM 5637 N N . GLY C 2 9 ? -29.045 -37.072 32.717 1.00 138.97 13 GLY C N 1
ATOM 5638 C CA . GLY C 2 9 ? -28.946 -37.179 31.250 1.00 139.20 13 GLY C CA 1
ATOM 5639 C C . GLY C 2 9 ? -29.809 -38.311 30.719 1.00 137.97 13 GLY C C 1
ATOM 5640 O O . GLY C 2 9 ? -30.907 -38.523 31.275 1.00 130.77 13 GLY C O 1
ATOM 5641 N N . GLY C 2 10 ? -29.329 -39.008 29.683 1.00 141.25 14 GLY C N 1
ATOM 5642 C CA . GLY C 2 10 ? -30.000 -40.171 29.067 1.00 146.16 14 GLY C CA 1
ATOM 5643 C C . GLY C 2 10 ? -30.661 -39.819 27.745 1.00 148.18 14 GLY C C 1
ATOM 5644 O O . GLY C 2 10 ? -30.471 -38.684 27.270 1.00 156.13 14 GLY C O 1
ATOM 5645 N N . SER C 2 11 ? -31.408 -40.767 27.171 1.00 147.31 15 SER C N 1
ATOM 5646 C CA . SER C 2 11 ? -32.107 -40.640 25.864 1.00 145.48 15 SER C CA 1
ATOM 5647 C C . SER C 2 11 ? -33.502 -40.041 26.078 1.00 138.77 15 SER C C 1
ATOM 5648 O O . SER C 2 11 ? -34.095 -40.290 27.147 1.00 134.86 15 SER C O 1
ATOM 5651 N N . VAL C 2 12 ? -34.001 -39.281 25.097 1.00 134.78 16 VAL C N 1
ATOM 5652 C CA . VAL C 2 12 ? -35.359 -38.656 25.120 1.00 134.85 16 VAL C CA 1
ATOM 5653 C C . VAL C 2 12 ? -35.744 -38.237 23.695 1.00 134.79 16 VAL C C 1
ATOM 5654 O O . VAL C 2 12 ? -34.847 -38.132 22.842 1.00 131.08 16 VAL C O 1
ATOM 5658 N N . GLN C 2 13 ? -37.039 -38.014 23.454 1.00 138.31 17 GLN C N 1
ATOM 5659 C CA . GLN C 2 13 ? -37.575 -37.461 22.181 1.00 140.59 17 GLN C CA 1
ATOM 5660 C C . GLN C 2 13 ? -37.149 -35.993 22.062 1.00 138.34 17 GLN C C 1
ATOM 5661 O O . GLN C 2 13 ? -36.831 -35.384 23.102 1.00 136.64 17 GLN C O 1
ATOM 5663 N N . ALA C 2 14 ? -37.154 -35.450 20.841 1.00 136.82 18 ALA C N 1
ATOM 5664 C CA . ALA C 2 14 ? -36.819 -34.039 20.534 1.00 137.25 18 ALA C CA 1
ATOM 5665 C C . ALA C 2 14 ? -37.849 -33.107 21.187 1.00 135.74 18 ALA C C 1
ATOM 5666 O O . ALA C 2 14 ? -39.007 -33.532 21.364 1.00 132.79 18 ALA C O 1
ATOM 5668 N N . GLY C 2 15 ? -37.430 -31.885 21.531 1.00 140.63 19 GLY C N 1
ATOM 5669 C CA . GLY C 2 15 ? -38.260 -30.871 22.210 1.00 147.25 19 GLY C CA 1
ATOM 5670 C C . GLY C 2 15 ? -38.728 -31.343 23.578 1.00 153.46 19 GLY C C 1
ATOM 5671 O O . GLY C 2 15 ? -39.882 -31.038 23.941 1.00 160.92 19 GLY C O 1
ATOM 5672 N N . GLY C 2 16 ? -37.862 -32.056 24.308 1.00 155.39 20 GLY C N 1
ATOM 5673 C CA . GLY C 2 16 ? -38.156 -32.650 25.628 1.00 152.50 20 GLY C CA 1
ATOM 5674 C C . GLY C 2 16 ? -37.347 -31.998 26.737 1.00 150.58 20 GLY C C 1
ATOM 5675 O O . GLY C 2 16 ? -36.899 -30.847 26.544 1.00 148.64 20 GLY C O 1
ATOM 5676 N N . SER C 2 17 ? -37.168 -32.709 27.855 1.00 149.97 21 SER C N 1
ATOM 5677 C CA . SER C 2 17 ? -36.455 -32.234 29.071 1.00 151.75 21 SER C CA 1
ATOM 5678 C C . SER C 2 17 ? -35.540 -33.336 29.619 1.00 144.90 21 SER C C 1
ATOM 5679 O O . SER C 2 17 ? -35.972 -34.505 29.648 1.00 142.79 21 SER C O 1
ATOM 5682 N N . LEU C 2 18 ? -34.328 -32.959 30.041 1.00 139.06 22 LEU C N 1
ATOM 5683 C CA . LEU C 2 18 ? -33.314 -33.864 30.646 1.00 134.43 22 LEU C CA 1
ATOM 5684 C C . LEU C 2 18 ? -32.499 -33.096 31.693 1.00 136.12 22 LEU C C 1
ATOM 5685 O O . LEU C 2 18 ? -31.840 -32.104 31.324 1.00 135.66 22 LEU C O 1
ATOM 5690 N N . ARG C 2 19 ? -32.550 -33.551 32.947 1.00 139.91 23 ARG C N 1
ATOM 5691 C CA . ARG C 2 19 ? -31.738 -33.019 34.073 1.00 140.39 23 ARG C CA 1
ATOM 5692 C C . ARG C 2 19 ? -30.321 -33.589 33.960 1.00 134.43 23 ARG C C 1
ATOM 5693 O O . ARG C 2 19 ? -30.186 -34.761 33.555 1.00 132.17 23 ARG C O 1
ATOM 5701 N N . LEU C 2 20 ? -29.314 -32.777 34.291 1.00 131.02 24 LEU C N 1
ATOM 5702 C CA . LEU C 2 20 ? -27.898 -33.199 34.462 1.00 132.13 24 LEU C CA 1
ATOM 5703 C C . LEU C 2 20 ? -27.364 -32.599 35.765 1.00 132.66 24 LEU C C 1
ATOM 5704 O O . LEU C 2 20 ? -27.177 -31.371 35.805 1.00 142.98 24 LEU C O 1
ATOM 5709 N N . SER C 2 21 ? -27.141 -33.434 36.783 1.00 126.14 25 SER C N 1
ATOM 5710 C CA . SER C 2 21 ? -26.620 -33.031 38.115 1.00 125.94 25 SER C CA 1
ATOM 5711 C C . SER C 2 21 ? -25.159 -33.472 38.258 1.00 128.67 25 SER C C 1
ATOM 5712 O O . SER C 2 21 ? -24.794 -34.511 37.676 1.00 132.64 25 SER C O 1
ATOM 5715 N N . CYS C 2 22 ? -24.362 -32.694 38.998 1.00 130.25 26 CYS C N 1
ATOM 5716 C CA . CYS C 2 22 ? -22.914 -32.930 39.248 1.00 129.41 26 CYS C CA 1
ATOM 5717 C C . CYS C 2 22 ? -22.500 -32.281 40.573 1.00 125.01 26 CYS C C 1
ATOM 5718 O O . CYS C 2 22 ? -22.866 -31.109 40.790 1.00 123.40 26 CYS C O 1
ATOM 5721 N N . ALA C 2 23 ? -21.755 -33.016 41.407 1.00 121.11 27 ALA C N 1
ATOM 5722 C CA . ALA C 2 23 ? -21.289 -32.586 42.747 1.00 117.59 27 ALA C CA 1
ATOM 5723 C C . ALA C 2 23 ? -19.788 -32.861 42.893 1.00 115.90 27 ALA C C 1
ATOM 5724 O O . ALA C 2 23 ? -19.317 -33.898 42.383 1.00 107.45 27 ALA C O 1
ATOM 5726 N N . ALA C 2 24 ? -19.078 -31.956 43.573 1.00 123.17 28 ALA C N 1
ATOM 5727 C CA . ALA C 2 24 ? -17.624 -32.026 43.850 1.00 132.19 28 ALA C CA 1
ATOM 5728 C C . ALA C 2 24 ? -17.405 -32.489 45.295 1.00 137.84 28 ALA C C 1
ATOM 5729 O O . ALA C 2 24 ? -17.758 -31.733 46.222 1.00 139.61 28 ALA C O 1
ATOM 5731 N N . SER C 2 25 ? -16.848 -33.689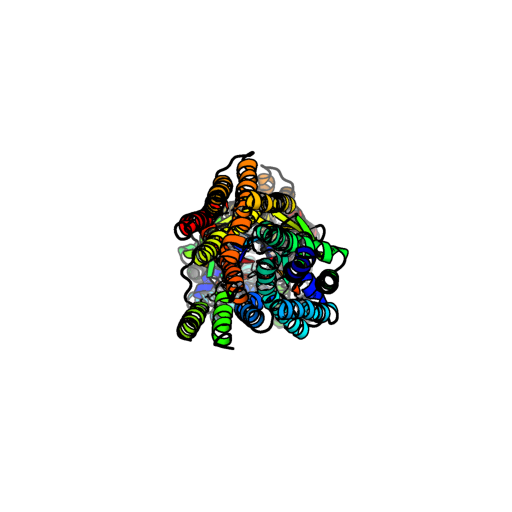 45.470 1.00 144.61 29 SER C N 1
ATOM 5732 C CA . SER C 2 25 ? -16.549 -34.304 46.789 1.00 150.56 29 SER C CA 1
ATOM 5733 C C . SER C 2 25 ? -15.218 -33.761 47.321 1.00 149.68 29 SER C C 1
ATOM 5734 O O . SER C 2 25 ? -14.207 -33.850 46.592 1.00 139.57 29 SER C O 1
ATOM 5737 N N . GLY C 2 26 ? -15.234 -33.210 48.541 1.00 151.04 30 GLY C N 1
ATOM 5738 C CA . GLY C 2 26 ? -14.041 -32.757 49.282 1.00 149.06 30 GLY C CA 1
ATOM 5739 C C . GLY C 2 26 ? -13.257 -31.689 48.538 1.00 143.31 30 GLY C C 1
ATOM 5740 O O . GLY C 2 26 ? -12.011 -31.746 48.573 1.00 143.75 30 GLY C O 1
ATOM 5741 N N . TYR C 2 27 ? -13.953 -30.753 47.886 1.00 137.64 31 TYR C N 1
ATOM 5742 C CA . TYR C 2 27 ? -13.362 -29.552 47.239 1.00 132.00 31 TYR C CA 1
ATOM 5743 C C . TYR C 2 27 ? -13.632 -28.340 48.137 1.00 129.73 31 TYR C C 1
ATOM 5744 O O . TYR C 2 27 ? -14.715 -27.728 48.020 1.00 132.18 31 TYR C O 1
ATOM 5753 N N . MET C 2 28 ? -12.674 -28.024 49.014 1.00 125.29 32 MET C N 1
ATOM 5754 C CA . MET C 2 28 ? -12.797 -26.981 50.067 1.00 121.45 32 MET C CA 1
ATOM 5755 C C . MET C 2 28 ? -12.506 -25.598 49.475 1.00 117.98 32 MET C C 1
ATOM 5756 O O . MET C 2 28 ? -11.727 -25.511 48.506 1.00 111.48 32 MET C O 1
ATOM 5761 N N . TYR C 2 29 ? -13.111 -24.563 50.063 1.00 119.52 33 TYR C N 1
ATOM 5762 C CA . TYR C 2 29 ? -12.979 -23.136 49.671 1.00 124.40 33 TYR C CA 1
ATOM 5763 C C . TYR C 2 29 ? -11.868 -22.494 50.510 1.00 125.75 33 TYR C C 1
ATOM 5764 O O . TYR C 2 29 ? -11.850 -22.704 51.739 1.00 124.86 33 TYR C O 1
ATOM 5773 N N . SER C 2 30 ? -10.978 -21.725 49.878 1.00 128.82 34 SER C N 1
ATOM 5774 C CA . SER C 2 30 ? -9.887 -20.979 50.558 1.00 135.76 34 SER C CA 1
ATOM 5775 C C . SER C 2 30 ? -10.486 -19.803 51.340 1.00 138.62 34 SER C C 1
ATOM 5776 O O . SER C 2 30 ? -11.706 -19.581 51.227 1.00 147.15 34 SER C O 1
ATOM 5779 N N . THR C 2 31 ? -9.652 -19.080 52.095 1.00 142.59 35 THR C N 1
ATOM 5780 C CA . THR C 2 31 ? -10.058 -18.068 53.112 1.00 149.01 35 THR C CA 1
ATOM 5781 C C . THR C 2 31 ? -10.941 -16.974 52.484 1.00 152.20 35 THR C C 1
ATOM 5782 O O . THR C 2 31 ? -11.848 -16.490 53.192 1.00 159.95 35 THR C O 1
ATOM 5786 N N . TYR C 2 32 ? -10.698 -16.595 51.222 1.00 147.42 36 TYR C N 1
ATOM 5787 C CA . TYR C 2 32 ? -11.498 -15.590 50.467 1.00 143.74 36 TYR C CA 1
ATOM 5788 C C . TYR C 2 32 ? -11.620 -16.007 48.998 1.00 141.18 36 TYR C C 1
ATOM 5789 O O . TYR C 2 32 ? -11.246 -15.202 48.120 1.00 141.78 36 TYR C O 1
ATOM 5798 N N . SER C 2 33 ? -12.122 -17.218 48.734 1.00 138.99 37 SER C N 1
ATOM 5799 C CA . SER C 2 33 ? -12.133 -17.830 47.378 1.00 138.61 37 SER C CA 1
ATOM 5800 C C . SER C 2 33 ? -13.372 -18.703 47.155 1.00 132.87 37 SER C C 1
ATOM 5801 O O . SER C 2 33 ? -14.065 -19.042 48.134 1.00 134.37 37 SER C O 1
ATOM 5804 N N . THR C 2 34 ? -13.614 -19.031 45.883 1.00 126.72 38 THR C N 1
ATOM 5805 C CA . THR C 2 34 ? -14.649 -19.973 45.384 1.00 123.79 38 THR C CA 1
ATOM 5806 C C . THR C 2 34 ? -14.142 -20.582 44.072 1.00 126.03 38 THR C C 1
ATOM 5807 O O . THR C 2 34 ? -13.018 -20.230 43.663 1.00 133.64 38 THR C O 1
ATOM 5811 N N . TYR C 2 35 ? -14.934 -21.450 43.437 1.00 125.09 39 TYR C N 1
ATOM 5812 C CA . TYR C 2 35 ? -14.604 -22.082 42.130 1.00 123.98 39 TYR C CA 1
ATOM 5813 C C . TYR C 2 35 ? -15.854 -22.120 41.246 1.00 125.30 39 TYR C C 1
ATOM 5814 O O . TYR C 2 35 ? -16.981 -22.098 41.782 1.00 125.88 39 TYR C O 1
ATOM 5823 N N . CYS C 2 36 ? -15.639 -22.175 39.928 1.00 127.05 40 CYS C N 1
ATOM 5824 C CA . CYS C 2 36 ? -16.694 -22.254 38.883 1.00 128.03 40 CYS C CA 1
ATOM 5825 C C . CYS C 2 36 ? -16.899 -23.718 38.481 1.00 124.02 40 CYS C C 1
ATOM 5826 O O . CYS C 2 36 ? -15.932 -24.495 38.562 1.00 120.07 40 CYS C O 1
ATOM 5829 N N . MET C 2 37 ? -18.119 -24.066 38.066 1.00 124.86 41 MET C N 1
ATOM 5830 C CA . MET C 2 37 ? -18.552 -25.466 37.819 1.00 131.46 41 MET C CA 1
ATOM 5831 C C . MET C 2 37 ? -19.609 -25.480 36.711 1.00 131.66 41 MET C C 1
ATOM 5832 O O . MET C 2 37 ? -20.537 -24.657 36.781 1.00 136.45 41 MET C O 1
ATOM 5837 N N . GLY C 2 38 ? -19.469 -26.374 35.728 1.00 131.58 42 GLY C N 1
ATOM 5838 C CA . GLY C 2 38 ? -20.379 -26.449 34.569 1.00 137.50 42 GLY C CA 1
ATOM 5839 C C . GLY C 2 38 ? -20.119 -27.660 33.689 1.00 141.07 42 GLY C C 1
ATOM 5840 O O . GLY C 2 38 ? -19.397 -28.574 34.137 1.00 145.28 42 GLY C O 1
ATOM 5841 N N . TRP C 2 39 ? -20.686 -27.655 32.476 1.00 137.83 43 TRP C N 1
ATOM 5842 C CA . TRP C 2 39 ? -20.654 -28.786 31.509 1.00 134.57 43 TRP C CA 1
ATOM 5843 C C . TRP C 2 39 ? -20.049 -28.343 30.173 1.00 136.11 43 TRP C C 1
ATOM 5844 O O . TRP C 2 39 ? -20.308 -27.199 29.746 1.00 135.34 43 TRP C O 1
ATOM 5855 N N . PHE C 2 40 ? -19.276 -29.238 29.551 1.00 138.41 44 PHE C N 1
ATOM 5856 C CA . PHE C 2 40 ? -18.826 -29.174 28.136 1.00 142.43 44 PHE C CA 1
ATOM 5857 C C . PHE C 2 40 ? -19.407 -30.385 27.397 1.00 149.63 44 PHE C C 1
ATOM 5858 O O . PHE C 2 40 ? -19.335 -31.499 27.954 1.00 155.47 44 PHE C O 1
ATOM 5866 N N . ARG C 2 41 ? -19.960 -30.179 26.197 1.00 151.93 45 ARG C N 1
ATOM 5867 C CA . ARG C 2 41 ? -20.485 -31.265 25.321 1.00 148.36 45 ARG C CA 1
ATOM 5868 C C . ARG C 2 41 ? -19.479 -31.536 24.197 1.00 148.90 45 ARG C C 1
ATOM 5869 O O . ARG C 2 41 ? -18.696 -30.624 23.873 1.00 152.84 45 ARG C O 1
ATOM 5877 N N . GLN C 2 42 ? -19.489 -32.752 23.644 1.00 152.80 46 GLN C N 1
ATOM 5878 C CA . GLN C 2 42 ? -18.649 -33.152 22.484 1.00 160.65 46 GLN C CA 1
ATOM 5879 C C . GLN C 2 42 ? -19.338 -34.290 21.723 1.00 166.01 46 GLN C C 1
ATOM 5880 O O . GLN C 2 42 ? -19.224 -35.452 22.169 1.00 164.35 46 GLN C O 1
ATOM 5886 N N . ALA C 2 43 ? -20.024 -33.959 20.623 1.00 173.90 47 ALA C N 1
ATOM 5887 C CA . ALA C 2 43 ? -20.683 -34.917 19.703 1.00 181.64 47 ALA C CA 1
ATOM 5888 C C . ALA C 2 43 ? -19.611 -35.727 18.975 1.00 192.61 47 ALA C C 1
ATOM 5889 O O . ALA C 2 43 ? -18.479 -35.266 18.842 1.00 201.50 47 ALA C O 1
ATOM 5891 N N . PRO C 2 44 ? -19.926 -36.949 18.482 1.00 199.84 48 PRO C N 1
ATOM 5892 C CA . PRO C 2 44 ? -18.919 -37.822 17.871 1.00 203.09 48 PRO C CA 1
ATOM 5893 C C . PRO C 2 44 ? -18.046 -37.148 16.798 1.00 206.28 48 PRO C C 1
ATOM 5894 O O . PRO C 2 44 ? -16.885 -37.506 16.694 1.00 206.44 48 PRO C O 1
ATOM 5898 N N . GLY C 2 45 ? -18.618 -36.206 16.038 1.00 206.78 49 GLY C N 1
ATOM 5899 C CA . GLY C 2 45 ? -17.936 -35.473 14.953 1.00 207.44 49 GLY C CA 1
ATOM 5900 C C . GLY C 2 45 ? -17.316 -34.171 15.437 1.00 209.04 49 GLY C C 1
ATOM 5901 O O . GLY C 2 45 ? -16.095 -33.997 15.250 1.00 213.46 49 GLY C O 1
ATOM 5902 N N . LYS C 2 46 ? -18.125 -33.293 16.041 1.00 208.58 50 LYS C N 1
ATOM 5903 C CA . LYS C 2 46 ? -17.748 -31.903 16.425 1.00 207.17 50 LYS C CA 1
ATOM 5904 C C . LYS C 2 46 ? -16.704 -31.924 17.551 1.00 206.12 50 LYS C C 1
ATOM 5905 O O . LYS C 2 46 ? -16.590 -32.958 18.241 1.00 204.46 50 LYS C O 1
ATOM 5907 N N . GLU C 2 47 ? -15.978 -30.813 17.720 1.00 204.30 51 GLU C N 1
ATOM 5908 C CA . GLU C 2 47 ? -14.916 -30.627 18.748 1.00 201.08 51 GLU C CA 1
ATOM 5909 C C . GLU C 2 47 ? -15.549 -30.116 20.049 1.00 196.85 51 GLU C C 1
ATOM 5910 O O . GLU C 2 47 ? -16.642 -29.515 19.979 1.00 201.35 51 GLU C O 1
ATOM 5912 N N . ARG C 2 48 ? -14.870 -30.337 21.183 1.00 188.65 52 ARG C N 1
ATOM 5913 C CA . ARG C 2 48 ? -15.339 -29.990 22.555 1.00 180.78 52 ARG C CA 1
ATOM 5914 C C . ARG C 2 48 ? -15.853 -28.543 22.581 1.00 172.81 52 ARG C C 1
ATOM 5915 O O . ARG C 2 48 ? -15.184 -27.665 22.003 1.00 178.14 52 ARG C O 1
ATOM 5917 N N . GLU C 2 49 ? -16.999 -28.320 23.234 1.00 161.09 53 GLU C N 1
ATOM 5918 C CA . GLU C 2 49 ? -17.710 -27.013 23.302 1.00 155.17 53 GLU C CA 1
ATOM 5919 C C . GLU C 2 49 ? -18.355 -26.860 24.686 1.00 150.54 53 GLU C C 1
ATOM 5920 O O . GLU C 2 49 ? -18.994 -27.825 25.150 1.00 151.79 53 GLU C O 1
ATOM 5926 N N . GLY C 2 50 ? -18.201 -25.687 25.309 1.00 145.27 54 GLY C N 1
ATOM 5927 C CA . GLY C 2 50 ? -18.809 -25.351 26.612 1.00 139.80 54 GLY C CA 1
ATOM 5928 C C . GLY C 2 50 ? -20.311 -25.159 26.490 1.00 132.43 54 GLY C C 1
ATOM 5929 O O . GLY C 2 50 ? -20.755 -24.660 25.437 1.00 126.08 54 GLY C O 1
ATOM 5930 N N . VAL C 2 51 ? -21.062 -25.538 27.529 1.00 125.15 55 VAL C N 1
ATOM 5931 C CA . VAL C 2 51 ? -22.553 -25.456 27.573 1.00 121.49 55 VAL C CA 1
ATOM 5932 C C . VAL C 2 51 ? -22.958 -24.362 28.569 1.00 115.56 55 VAL C C 1
ATOM 5933 O O . VAL C 2 51 ? -23.304 -23.259 28.112 1.00 117.29 55 VAL C O 1
ATOM 5937 N N . ALA C 2 52 ? -22.907 -24.652 29.873 1.00 113.47 56 ALA C N 1
ATOM 5938 C CA . ALA C 2 52 ? -23.341 -23.744 30.962 1.00 114.96 56 ALA C CA 1
ATOM 5939 C C . ALA C 2 52 ? -22.405 -23.896 32.166 1.00 115.59 56 ALA C C 1
ATOM 5940 O O . ALA C 2 52 ? -21.966 -25.031 32.428 1.00 114.34 56 ALA C O 1
ATOM 5942 N N . PHE C 2 53 ? -22.128 -22.786 32.862 1.00 113.45 57 PHE C N 1
ATOM 5943 C CA . PHE C 2 53 ? -21.206 -22.696 34.025 1.00 111.13 57 PHE C CA 1
ATOM 5944 C C . PHE C 2 53 ? -21.808 -21.786 35.100 1.00 110.91 57 PHE C C 1
ATOM 5945 O O . PHE C 2 53 ? -22.545 -20.848 34.748 1.00 115.75 57 PHE C O 1
ATOM 5953 N N . ILE C 2 54 ? -21.490 -22.059 36.368 1.00 111.38 58 ILE C N 1
ATOM 5954 C CA . ILE C 2 54 ? -21.944 -21.261 37.546 1.00 112.52 58 ILE C CA 1
ATOM 5955 C C . ILE C 2 54 ? -20.795 -21.164 38.557 1.00 114.93 58 ILE C C 1
ATOM 5956 O O . ILE C 2 54 ? -20.122 -22.186 38.793 1.00 115.34 58 ILE C O 1
ATOM 5961 N N . LYS C 2 55 ? -20.584 -19.968 39.116 1.00 119.35 59 LYS C N 1
ATOM 5962 C CA . LYS C 2 55 ? -19.636 -19.696 40.229 1.00 122.30 59 LYS C CA 1
ATOM 5963 C C . LYS C 2 55 ? -20.356 -19.983 41.551 1.00 117.77 59 LYS C C 1
ATOM 5964 O O . LYS C 2 55 ? -21.383 -19.328 41.815 1.00 113.98 59 LYS C O 1
ATOM 5970 N N . ARG C 2 56 ? -19.826 -20.920 42.343 1.00 116.40 60 ARG C N 1
ATOM 5971 C CA . ARG C 2 56 ? -20.497 -21.504 43.537 1.00 122.00 60 ARG C CA 1
ATOM 5972 C C . ARG C 2 56 ? -20.709 -20.435 44.619 1.00 128.76 60 ARG C C 1
ATOM 5973 O O . ARG C 2 56 ? -21.647 -20.595 45.424 1.00 133.86 60 ARG C O 1
ATOM 5981 N N . GLY C 2 57 ? -19.867 -19.396 44.642 1.00 138.38 61 GLY C N 1
ATOM 5982 C CA . GLY C 2 57 ? -19.846 -18.361 45.694 1.00 144.60 61 GLY C CA 1
ATOM 5983 C C . GLY C 2 57 ? -21.101 -17.503 45.704 1.00 148.89 61 GLY C C 1
ATOM 5984 O O . GLY C 2 57 ? -21.729 -17.399 46.776 1.00 149.65 61 GLY C O 1
ATOM 5985 N N . ASP C 2 58 ? -21.450 -16.910 44.557 1.00 154.84 62 ASP C N 1
ATOM 5986 C CA . ASP C 2 58 ? -22.486 -15.846 44.434 1.00 159.69 62 ASP C CA 1
ATOM 5987 C C . ASP C 2 58 ? -23.590 -16.255 43.444 1.00 159.05 62 ASP C C 1
ATOM 5988 O O . ASP C 2 58 ? -24.427 -15.387 43.120 1.00 162.05 62 ASP C O 1
ATOM 5993 N N . HIS C 2 59 ? -23.598 -17.513 42.983 1.00 152.30 63 HIS C N 1
ATOM 5994 C CA . HIS C 2 59 ? -24.622 -18.090 42.068 1.00 145.47 63 HIS C CA 1
ATOM 5995 C C . HIS C 2 59 ? -24.616 -17.362 40.716 1.00 138.20 63 HIS C C 1
ATOM 5996 O O . HIS C 2 59 ? -25.668 -17.364 40.048 1.00 133.16 63 HIS C O 1
ATOM 6003 N N . SER C 2 60 ? -23.480 -16.777 40.323 1.00 137.92 64 SER C N 1
ATOM 6004 C CA . SER C 2 60 ? -23.286 -16.078 39.023 1.00 144.45 64 SER C CA 1
ATOM 6005 C C . SER C 2 60 ? -23.122 -17.121 37.911 1.00 146.04 64 SER C C 1
ATOM 6006 O O . SER C 2 60 ? -22.179 -17.923 38.005 1.00 155.83 64 SER C O 1
ATOM 6009 N N . THR C 2 61 ? -23.996 -17.093 36.898 1.00 141.51 65 THR C N 1
ATOM 6010 C CA . THR C 2 61 ? -24.084 -18.115 35.819 1.00 137.77 65 THR C CA 1
ATOM 6011 C C . THR C 2 61 ? -23.647 -17.518 34.476 1.00 135.41 65 THR C C 1
ATOM 6012 O O . THR C 2 61 ? -23.652 -16.279 34.341 1.00 135.16 65 THR C O 1
ATOM 6016 N N . TYR C 2 62 ? -23.287 -18.386 33.526 1.00 136.15 66 TYR C N 1
ATOM 6017 C CA . TYR C 2 62 ? -22.991 -18.049 32.109 1.00 138.03 66 TYR C CA 1
ATOM 6018 C C . TYR C 2 62 ? -23.313 -19.255 31.218 1.00 144.88 66 TYR C C 1
ATOM 6019 O O . TYR C 2 62 ? -22.955 -20.388 31.595 1.00 148.77 66 TYR C O 1
ATOM 6028 N N . TYR C 2 63 ? -23.940 -19.004 30.064 1.00 147.54 67 TYR C N 1
ATOM 6029 C CA . TYR C 2 63 ? -24.347 -20.022 29.058 1.00 143.80 67 TYR C CA 1
ATOM 6030 C C . TYR C 2 63 ? -23.694 -19.712 27.708 1.00 148.33 67 TYR C C 1
ATOM 6031 O O . TYR C 2 63 ? -23.344 -18.539 27.460 1.00 148.02 67 TYR C O 1
ATOM 6040 N N . THR C 2 64 ? -23.545 -20.740 26.867 1.00 153.26 68 THR C N 1
ATOM 6041 C CA . THR C 2 64 ? -23.193 -20.618 25.426 1.00 153.94 68 THR C CA 1
ATOM 6042 C C . THR C 2 64 ? -24.443 -20.142 24.675 1.00 158.42 68 THR C C 1
ATOM 6043 O O . THR C 2 64 ? -25.559 -20.363 25.196 1.00 158.34 68 THR C O 1
ATOM 6047 N N . ASP C 2 65 ? -24.258 -19.507 23.512 1.00 161.57 69 ASP C N 1
ATOM 6048 C CA . ASP C 2 65 ? -25.349 -18.934 22.676 1.00 161.47 69 ASP C CA 1
ATOM 6049 C C . ASP C 2 65 ? -26.335 -20.044 22.289 1.00 162.46 69 ASP C C 1
ATOM 6050 O O . ASP C 2 65 ? -27.557 -19.789 22.340 1.00 163.72 69 ASP C O 1
ATOM 6052 N N . SER C 2 66 ? -25.814 -21.225 21.933 1.00 159.80 70 SER C N 1
ATOM 6053 C CA . SER C 2 66 ? -26.569 -22.402 21.422 1.00 156.01 70 SER C CA 1
ATOM 6054 C C . SER C 2 66 ? -27.802 -22.682 22.289 1.00 152.76 70 SER C C 1
ATOM 6055 O O . SER C 2 66 ? -28.916 -22.732 21.731 1.00 155.44 70 SER C O 1
ATOM 6058 N N . VAL C 2 67 ? -27.602 -22.850 23.599 1.00 151.64 71 VAL C N 1
ATOM 6059 C CA . VAL C 2 67 ? -28.611 -23.410 24.550 1.00 153.03 71 VAL C CA 1
ATOM 6060 C C . VAL C 2 67 ? -29.345 -22.281 25.288 1.00 149.61 71 VAL C C 1
ATOM 6061 O O . VAL C 2 67 ? -30.415 -22.569 25.860 1.00 139.68 71 VAL C O 1
ATOM 6065 N N . LYS C 2 68 ? -28.796 -21.059 25.276 1.00 150.70 72 LYS C N 1
ATOM 6066 C CA . LYS C 2 68 ? -29.271 -19.892 26.074 1.00 151.58 72 LYS C CA 1
ATOM 6067 C C . LYS C 2 68 ? -30.805 -19.838 26.071 1.00 150.95 72 LYS C C 1
ATOM 6068 O O . LYS C 2 68 ? -31.399 -19.958 24.981 1.00 155.35 72 LYS C O 1
ATOM 6070 N N . GLY C 2 69 ? -31.413 -19.680 27.253 1.00 149.17 73 GLY C N 1
ATOM 6071 C CA . GLY C 2 69 ? -32.873 -19.557 27.437 1.00 148.17 73 GLY C CA 1
ATOM 6072 C C . GLY C 2 69 ? -33.531 -20.895 27.734 1.00 149.00 73 GLY C C 1
ATOM 6073 O O . GLY C 2 69 ? -34.385 -20.940 28.643 1.00 150.93 73 GLY C O 1
ATOM 6074 N N . ARG C 2 70 ? -33.147 -21.947 27.001 1.00 148.15 74 ARG C N 1
ATOM 6075 C CA . ARG C 2 70 ? -33.720 -23.317 27.120 1.00 147.22 74 ARG C CA 1
ATOM 6076 C C . ARG C 2 70 ? -33.123 -24.002 28.355 1.00 143.47 74 ARG C C 1
ATOM 6077 O O . ARG C 2 70 ? -33.901 -24.463 29.217 1.00 139.99 74 ARG C O 1
ATOM 6085 N N . PHE C 2 71 ? -31.789 -24.060 28.418 1.00 136.90 75 PHE C N 1
ATOM 6086 C CA . PHE C 2 71 ? -30.996 -24.637 29.534 1.00 132.98 75 PHE C CA 1
ATOM 6087 C C . PHE C 2 71 ? -30.978 -23.645 30.702 1.00 137.37 75 PHE C C 1
ATOM 6088 O O . PHE C 2 71 ? -30.997 -22.424 30.445 1.00 137.54 75 PHE C O 1
ATOM 6096 N N . THR C 2 72 ? -30.938 -24.154 31.938 1.00 141.00 76 THR C N 1
ATOM 6097 C CA . THR C 2 72 ? -30.830 -23.349 33.186 1.00 140.87 76 THR C CA 1
ATOM 6098 C C . THR C 2 72 ? -29.975 -24.105 34.211 1.00 138.53 76 THR C C 1
ATOM 6099 O O . THR C 2 72 ? -30.468 -25.101 34.781 1.00 140.71 76 THR C O 1
ATOM 6103 N N . ILE C 2 73 ? -28.740 -23.642 34.423 1.00 137.03 77 ILE C N 1
ATOM 6104 C CA . ILE C 2 73 ? -27.792 -24.157 35.456 1.00 137.44 77 ILE C CA 1
ATOM 6105 C C . ILE C 2 73 ? -28.069 -23.419 36.771 1.00 138.62 77 ILE C C 1
ATOM 6106 O O . ILE C 2 73 ? -28.410 -22.220 36.720 1.00 141.59 77 ILE C O 1
ATOM 6111 N N . SER C 2 74 ? -27.939 -24.120 37.899 1.00 140.29 78 SER C N 1
ATOM 6112 C CA . SER C 2 74 ? -28.151 -23.586 39.270 1.00 148.13 78 SER C CA 1
ATOM 6113 C C . SER C 2 74 ? -27.638 -24.599 40.297 1.00 148.66 78 SER C C 1
ATOM 6114 O O . SER C 2 74 ? -27.549 -25.792 39.951 1.00 149.21 78 SER C O 1
ATOM 6117 N N . GLN C 2 75 ? -27.510 -24.177 41.530 1.00 150.26 79 GLN C N 1
ATOM 6118 C CA . GLN C 2 75 ? -26.994 -25.174 42.463 1.00 154.07 79 GLN C CA 1
ATOM 6119 C C . GLN C 2 75 ? -27.985 -25.333 43.579 1.00 158.11 79 GLN C C 1
ATOM 6120 O O . GLN C 2 75 ? -28.325 -24.335 44.165 1.00 161.80 79 GLN C O 1
ATOM 6126 N N . ASP C 2 76 ? -28.309 -26.564 43.927 1.00 164.80 80 ASP C N 1
ATOM 6127 C CA . ASP C 2 76 ? -29.266 -26.776 45.031 1.00 168.80 80 ASP C CA 1
ATOM 6128 C C . ASP C 2 76 ? -28.412 -26.623 46.278 1.00 172.06 80 ASP C C 1
ATOM 6129 O O . ASP C 2 76 ? -27.994 -27.632 46.821 1.00 171.29 80 ASP C O 1
ATOM 6134 N N . SER C 2 77 ? -28.342 -25.403 46.796 1.00 179.52 81 SER C N 1
ATOM 6135 C CA . SER C 2 77 ? -27.339 -25.033 47.823 1.00 187.53 81 SER C CA 1
ATOM 6136 C C . SER C 2 77 ? -27.391 -25.911 49.063 1.00 184.33 81 SER C C 1
ATOM 6137 O O . SER C 2 77 ? -26.336 -26.359 49.485 1.00 185.76 81 SER C O 1
ATOM 6140 N N . ALA C 2 78 ? -28.566 -26.178 49.601 1.00 176.91 82 ALA C N 1
ATOM 6141 C CA . ALA C 2 78 ? -28.602 -27.012 50.817 1.00 175.76 82 ALA C CA 1
ATOM 6142 C C . ALA C 2 78 ? -28.090 -28.423 50.519 1.00 174.23 82 ALA C C 1
ATOM 6143 O O . ALA C 2 78 ? -27.409 -28.973 51.377 1.00 179.17 82 ALA C O 1
ATOM 6145 N N . LYS C 2 79 ? -28.391 -28.988 49.347 1.00 167.67 83 LYS C N 1
ATOM 6146 C CA . LYS C 2 79 ? -27.961 -30.383 49.055 1.00 162.22 83 LYS C CA 1
ATOM 6147 C C . LYS C 2 79 ? -26.561 -30.415 48.443 1.00 160.20 83 LYS C C 1
ATOM 6148 O O . LYS C 2 79 ? -26.072 -31.517 48.189 1.00 159.63 83 LYS C O 1
ATOM 6150 N N . ASN C 2 80 ? -25.952 -29.247 48.241 1.00 155.27 84 ASN C N 1
ATOM 6151 C CA . ASN C 2 80 ? -24.572 -29.121 47.711 1.00 147.31 84 ASN C CA 1
ATOM 6152 C C . ASN C 2 80 ? -24.421 -29.797 46.352 1.00 140.40 84 ASN C C 1
ATOM 6153 O O . ASN C 2 80 ? -23.783 -30.842 46.316 1.00 138.11 84 ASN C O 1
ATOM 6158 N N . THR C 2 81 ? -25.062 -29.268 45.309 1.00 131.50 85 THR C N 1
ATOM 6159 C CA . THR C 2 81 ? -24.833 -29.834 43.966 1.00 130.55 85 THR C CA 1
ATOM 6160 C C . THR C 2 81 ? -25.252 -28.838 42.899 1.00 129.74 85 THR C C 1
ATOM 6161 O O . THR C 2 81 ? -26.190 -28.174 43.188 1.00 132.20 85 THR C O 1
ATOM 6165 N N . VAL C 2 82 ? -24.525 -28.745 41.773 1.00 128.47 86 VAL C N 1
ATOM 6166 C CA . VAL C 2 82 ? -24.888 -27.970 40.550 1.00 127.70 86 VAL C CA 1
ATOM 6167 C C . VAL C 2 82 ? -25.640 -28.918 39.612 1.00 130.27 86 VAL C C 1
ATOM 6168 O O . VAL C 2 82 ? -25.205 -30.078 39.491 1.00 131.88 86 VAL C O 1
ATOM 6172 N N . SER C 2 83 ? -26.721 -28.445 38.983 1.00 135.14 87 SER C N 1
ATOM 6173 C CA . SER C 2 83 ? -27.570 -29.243 38.059 1.00 134.72 87 SER C CA 1
ATOM 6174 C C . SER C 2 83 ? -28.039 -28.383 36.877 1.00 134.73 87 SER C C 1
ATOM 6175 O O . SER C 2 83 ? -28.656 -27.323 37.113 1.00 137.59 87 SER C O 1
ATOM 6178 N N . LEU C 2 84 ? -27.753 -28.845 35.655 1.00 133.52 88 LEU C N 1
ATOM 6179 C CA . LEU C 2 84 ? -28.096 -28.176 34.372 1.00 135.48 88 LEU C CA 1
ATOM 6180 C C . LEU C 2 84 ? -29.428 -28.731 33.857 1.00 137.80 88 LEU C C 1
ATOM 6181 O O . LEU C 2 84 ? -29.421 -29.826 33.258 1.00 141.72 88 LEU C O 1
ATOM 6186 N N . GLN C 2 85 ? -30.523 -28.003 34.092 1.00 140.22 89 GLN C N 1
ATOM 6187 C CA . GLN C 2 85 ? -31.890 -28.377 33.639 1.00 138.70 89 GLN C CA 1
ATOM 6188 C C . GLN C 2 85 ? -32.037 -27.992 32.162 1.00 135.89 89 GLN C C 1
ATOM 6189 O O . GLN C 2 85 ? -32.124 -26.784 31.875 1.00 139.25 89 GLN C O 1
ATOM 6195 N N . MET C 2 86 ? -32.058 -28.989 31.272 1.00 134.61 90 MET C N 1
ATOM 6196 C CA . MET C 2 86 ? -32.088 -28.810 29.795 1.00 136.76 90 MET C CA 1
ATOM 6197 C C . MET C 2 86 ? -33.517 -29.034 29.288 1.00 143.45 90 MET C C 1
ATOM 6198 O O . MET C 2 86 ? -34.094 -30.087 29.618 1.00 150.32 90 MET C O 1
ATOM 6203 N N . ASN C 2 87 ? -34.055 -28.077 28.522 1.00 147.04 91 ASN C N 1
ATOM 6204 C CA . ASN C 2 87 ? -35.454 -28.075 28.013 1.00 147.37 91 ASN C CA 1
ATOM 6205 C C . ASN C 2 87 ? -35.454 -27.782 26.509 1.00 149.81 91 ASN C C 1
ATOM 6206 O O . ASN C 2 87 ? -34.453 -27.223 26.017 1.00 147.54 91 ASN C O 1
ATOM 6211 N N . ASN C 2 88 ? -36.540 -28.152 25.819 1.00 155.66 92 ASN C N 1
ATOM 6212 C CA . ASN C 2 88 ? -36.770 -27.902 24.368 1.00 159.35 92 ASN C CA 1
ATOM 6213 C C . ASN C 2 88 ? -35.543 -28.363 23.570 1.00 152.47 92 ASN C C 1
ATOM 6214 O O . ASN C 2 88 ? -35.116 -27.626 22.657 1.00 151.86 92 ASN C O 1
ATOM 6219 N N . LEU C 2 89 ? -35.009 -29.542 23.902 1.00 145.58 93 LEU C N 1
ATOM 6220 C CA . LEU C 2 89 ? -33.760 -30.101 23.317 1.00 142.47 93 LEU C CA 1
ATOM 6221 C C . LEU C 2 89 ? -33.938 -30.296 21.806 1.00 140.91 93 LEU C C 1
ATOM 6222 O O . LEU C 2 89 ? -35.075 -30.554 21.372 1.00 142.84 93 LEU C O 1
ATOM 6227 N N . LYS C 2 90 ? -32.848 -30.162 21.047 1.00 142.35 94 LYS C N 1
ATOM 6228 C CA . LYS C 2 90 ? -32.795 -30.398 19.579 1.00 144.53 94 LYS C CA 1
ATOM 6229 C C . LYS C 2 90 ? -31.658 -31.374 19.291 1.00 148.51 94 LYS C C 1
ATOM 6230 O O . LYS C 2 90 ? -30.743 -31.508 20.101 1.00 152.59 94 LYS C O 1
ATOM 6232 N N . PRO C 2 91 ? -31.664 -32.069 18.129 1.00 152.93 95 PRO C N 1
ATOM 6233 C CA . PRO C 2 91 ? -30.653 -33.087 17.823 1.00 156.70 95 PRO C CA 1
ATOM 6234 C C . PRO C 2 91 ? -29.196 -32.590 17.830 1.00 161.58 95 PRO C C 1
ATOM 6235 O O . PRO C 2 91 ? -28.307 -33.426 17.796 1.00 165.19 95 PRO C O 1
ATOM 6239 N N . GLU C 2 92 ? -28.983 -31.269 17.861 1.00 159.52 96 GLU C N 1
ATOM 6240 C CA . GLU C 2 92 ? -27.646 -30.630 18.015 1.00 153.78 96 GLU C CA 1
ATOM 6241 C C . GLU C 2 92 ? -27.085 -30.924 19.414 1.00 148.08 96 GLU C C 1
ATOM 6242 O O . GLU C 2 92 ? -25.856 -31.106 19.527 1.00 149.30 96 GLU C O 1
ATOM 6244 N N . ASP C 2 93 ? -27.956 -30.986 20.429 1.00 140.74 97 ASP C N 1
ATOM 6245 C CA . ASP C 2 93 ? -27.586 -31.154 21.862 1.00 138.01 97 ASP C CA 1
ATOM 6246 C C . ASP C 2 93 ? -27.106 -32.586 22.138 1.00 138.55 97 ASP C C 1
ATOM 6247 O O . ASP C 2 93 ? -26.518 -32.802 23.215 1.00 131.49 97 ASP C O 1
ATOM 6252 N N . THR C 2 94 ? -27.368 -33.530 21.227 1.00 143.83 98 THR C N 1
ATOM 6253 C CA . THR C 2 94 ? -26.909 -34.943 21.316 1.00 147.35 98 THR C CA 1
ATOM 6254 C C . THR C 2 94 ? -25.376 -34.970 21.350 1.00 146.78 98 THR C C 1
ATOM 6255 O O . THR C 2 94 ? -24.757 -34.627 20.320 1.00 147.74 98 THR C O 1
ATOM 6259 N N . ALA C 2 95 ? -24.802 -35.360 22.493 1.00 146.37 99 ALA C N 1
ATOM 6260 C CA . ALA C 2 95 ? -23.343 -35.416 22.744 1.00 149.08 99 ALA C CA 1
ATOM 6261 C C . ALA C 2 95 ? -23.075 -35.936 24.163 1.00 149.14 99 ALA C C 1
ATOM 6262 O O . ALA C 2 95 ? -24.041 -36.085 24.935 1.00 148.66 99 ALA C O 1
ATOM 6264 N N . ILE C 2 96 ? -21.805 -36.203 24.481 1.00 148.95 100 ILE C N 1
ATOM 6265 C CA . ILE C 2 96 ? -21.329 -36.616 25.835 1.00 148.83 100 ILE C CA 1
ATOM 6266 C C . ILE C 2 96 ? -21.059 -35.347 26.652 1.00 144.34 100 ILE C C 1
ATOM 6267 O O . ILE C 2 96 ? -20.079 -34.640 26.340 1.00 140.18 100 ILE C O 1
ATOM 6272 N N . TYR C 2 97 ? -21.898 -35.080 27.658 1.00 139.60 101 TYR C N 1
ATOM 6273 C CA . TYR C 2 97 ? -21.827 -33.882 28.536 1.00 134.52 101 TYR C CA 1
ATOM 6274 C C . TYR C 2 97 ? -20.873 -34.163 29.702 1.00 135.36 101 TYR C C 1
ATOM 6275 O O . TYR C 2 97 ? -21.205 -34.995 30.571 1.00 134.14 101 TYR C O 1
ATOM 6284 N N . TYR C 2 98 ? -19.722 -33.482 29.703 1.00 135.72 102 TYR C N 1
ATOM 6285 C CA . TYR C 2 98 ? -18.659 -33.578 30.736 1.00 134.79 102 TYR C CA 1
ATOM 6286 C C . TYR C 2 98 ? -18.818 -32.439 31.749 1.00 132.86 102 TYR C C 1
ATOM 6287 O O . TYR C 2 98 ? -18.647 -31.267 31.361 1.00 125.99 102 TYR C O 1
ATOM 6296 N N . CYS C 2 99 ? -19.139 -32.774 33.002 1.00 131.50 103 CYS C N 1
ATOM 6297 C CA . CYS C 2 99 ? -19.068 -31.848 34.163 1.00 130.67 103 CYS C CA 1
ATOM 6298 C C . CYS C 2 99 ? -17.596 -31.541 34.452 1.00 126.78 103 CYS C C 1
ATOM 6299 O O . CYS C 2 99 ? -16.777 -32.477 34.367 1.00 127.72 103 CYS C O 1
ATOM 6302 N N . ALA C 2 100 ? -17.277 -30.287 34.784 1.00 123.70 104 ALA C N 1
ATOM 6303 C CA . ALA C 2 100 ? -15.902 -29.824 35.082 1.00 122.55 104 ALA C CA 1
ATOM 6304 C C . ALA C 2 100 ? -15.926 -28.685 36.108 1.00 122.00 104 ALA C C 1
ATOM 6305 O O . ALA C 2 100 ? -16.993 -28.068 36.292 1.00 117.36 104 ALA C O 1
ATOM 6307 N N . ALA C 2 101 ? -14.779 -28.438 36.750 1.00 123.94 105 ALA C N 1
ATOM 6308 C CA . ALA C 2 101 ? -14.555 -27.359 37.741 1.00 128.19 105 ALA C CA 1
ATOM 6309 C C . ALA C 2 101 ? -13.084 -26.929 37.698 1.00 131.24 105 ALA C C 1
ATOM 6310 O O . ALA C 2 101 ? -12.218 -27.811 37.529 1.00 129.74 105 ALA C O 1
ATOM 6312 N N . ASP C 2 102 ? -12.824 -25.624 37.841 1.00 138.73 106 ASP C N 1
ATOM 6313 C CA . ASP C 2 102 ? -11.469 -25.012 37.745 1.00 143.16 106 ASP C CA 1
ATOM 6314 C C . ASP C 2 102 ? -10.864 -24.879 39.148 1.00 141.87 106 ASP C C 1
ATOM 6315 O O . ASP C 2 102 ? -11.618 -25.004 40.134 1.00 140.22 106 ASP C O 1
ATOM 6320 N N . PHE C 2 103 ? -9.551 -24.637 39.219 1.00 142.77 107 PHE C N 1
ATOM 6321 C CA . PHE C 2 103 ? -8.800 -24.364 40.473 1.00 145.45 107 PHE C CA 1
ATOM 6322 C C . PHE C 2 103 ? -9.383 -23.113 41.139 1.00 141.51 107 PHE C C 1
ATOM 6323 O O . PHE C 2 103 ? -9.675 -22.134 40.423 1.00 142.55 107 PHE C O 1
ATOM 6331 N N . ALA C 2 104 ? -9.542 -23.153 42.467 1.00 135.71 108 ALA C N 1
ATOM 6332 C CA . ALA C 2 104 ? -10.116 -22.073 43.304 1.00 132.57 108 ALA C CA 1
ATOM 6333 C C . ALA C 2 104 ? -9.453 -20.731 42.968 1.00 130.53 108 ALA C C 1
ATOM 6334 O O . ALA C 2 104 ? -8.252 -20.719 42.634 1.00 131.77 108 ALA C O 1
ATOM 6336 N N . HIS C 2 105 ? -10.223 -19.644 43.056 1.00 129.41 109 HIS C N 1
ATOM 6337 C CA . HIS C 2 105 ? -9.795 -18.252 42.754 1.00 130.95 109 HIS C CA 1
ATOM 6338 C C . HIS C 2 105 ? -10.668 -17.274 43.546 1.00 134.93 109 HIS C C 1
ATOM 6339 O O . HIS C 2 105 ? -11.831 -17.626 43.832 1.00 139.42 109 HIS C O 1
ATOM 6346 N N . SER C 2 106 ? -10.134 -16.094 43.876 1.00 137.41 110 SER C N 1
ATOM 6347 C CA . SER C 2 106 ? -10.841 -15.045 44.657 1.00 140.15 110 SER C CA 1
ATOM 6348 C C . SER C 2 106 ? -12.218 -14.808 44.030 1.00 139.17 110 SER C C 1
ATOM 6349 O O . SER C 2 106 ? -12.269 -14.505 42.822 1.00 138.04 110 SER C O 1
ATOM 6352 N N . PHE C 2 107 ? -13.281 -14.963 44.827 1.00 139.82 111 PHE C N 1
ATOM 6353 C CA . PHE C 2 107 ? -14.707 -14.895 44.401 1.00 145.91 111 PHE C CA 1
ATOM 6354 C C . PHE C 2 107 ? -14.996 -13.579 43.665 1.00 147.62 111 PHE C C 1
ATOM 6355 O O . PHE C 2 107 ? -15.990 -13.528 42.912 1.00 149.82 111 PHE C O 1
ATOM 6363 N N . LEU C 2 108 ? -14.166 -12.554 43.887 1.00 149.07 112 LEU C N 1
ATOM 6364 C CA . LEU C 2 108 ? -14.227 -11.241 43.188 1.00 149.56 112 LEU C CA 1
ATOM 6365 C C . LEU C 2 108 ? -14.116 -11.458 41.675 1.00 149.65 112 LEU C C 1
ATOM 6366 O O . LEU C 2 108 ? -14.912 -10.848 40.934 1.00 152.21 112 LEU C O 1
ATOM 6371 N N . LEU C 2 109 ? -13.169 -12.299 41.243 1.00 150.00 113 LEU C N 1
ATOM 6372 C CA . LEU C 2 109 ? -12.925 -12.641 39.815 1.00 156.99 113 LEU C CA 1
ATOM 6373 C C . LEU C 2 109 ? -14.202 -13.237 39.208 1.00 158.05 113 LEU C C 1
ATOM 6374 O O . LEU C 2 109 ? -14.932 -13.933 39.942 1.00 158.85 113 LEU C O 1
ATOM 6379 N N . SER C 2 110 ? -14.449 -12.974 37.919 1.00 159.44 114 SER C N 1
ATOM 6380 C CA . SER C 2 110 ? -15.709 -13.292 37.193 1.00 157.19 114 SER C CA 1
ATOM 6381 C C . SER C 2 110 ? -15.770 -14.782 36.831 1.00 150.16 114 SER C C 1
ATOM 6382 O O . SER C 2 110 ? -14.707 -15.435 36.819 1.00 147.81 114 SER C O 1
ATOM 6385 N N . VAL C 2 111 ? -16.977 -15.279 36.531 1.00 141.48 115 VAL C N 1
ATOM 6386 C CA . VAL C 2 111 ? -17.281 -16.706 36.194 1.00 136.34 115 VAL C CA 1
ATOM 6387 C C . VAL C 2 111 ? -16.520 -17.108 34.922 1.00 135.15 115 VAL C C 1
ATOM 6388 O O . VAL C 2 111 ? -16.322 -16.242 34.047 1.00 137.12 115 VAL C O 1
ATOM 6392 N N . HIS C 2 112 ? -16.136 -18.387 34.826 1.00 134.85 116 HIS C N 1
ATOM 6393 C CA . HIS C 2 112 ? -15.229 -18.947 33.785 1.00 138.12 116 HIS C CA 1
ATOM 6394 C C . HIS C 2 112 ? -16.020 -19.790 32.777 1.00 137.03 116 HIS C C 1
ATOM 6395 O O . HIS C 2 112 ? -17.123 -20.253 33.128 1.00 138.17 116 HIS C O 1
ATOM 6402 N N . SER C 2 113 ? -15.452 -19.987 31.581 1.00 135.27 117 SER C N 1
ATOM 6403 C CA . SER C 2 113 ? -16.103 -20.632 30.408 1.00 135.41 117 SER C CA 1
ATOM 6404 C C . SER C 2 113 ? -15.111 -21.524 29.649 1.00 133.06 117 SER C C 1
ATOM 6405 O O . SER C 2 113 ? -15.446 -22.699 29.412 1.00 134.17 117 SER C O 1
ATOM 6408 N N . GLY C 2 114 ? -13.955 -20.970 29.263 1.00 133.36 118 GLY C N 1
ATOM 6409 C CA . GLY C 2 114 ? -12.942 -21.619 28.405 1.00 134.16 118 GLY C CA 1
ATOM 6410 C C . GLY C 2 114 ? -12.395 -22.903 29.009 1.00 131.75 118 GLY C C 1
ATOM 6411 O O . GLY C 2 114 ? -11.987 -22.875 30.185 1.00 126.47 118 GLY C O 1
ATOM 6412 N N . ALA C 2 115 ? -12.358 -23.979 28.213 1.00 135.49 119 ALA C N 1
ATOM 6413 C CA . ALA C 2 115 ? -11.949 -25.349 28.611 1.00 143.40 119 ALA C CA 1
ATOM 6414 C C . ALA C 2 115 ? -10.528 -25.347 29.187 1.00 146.10 119 ALA C C 1
ATOM 6415 O O . ALA C 2 115 ? -10.248 -26.192 30.060 1.00 146.84 119 ALA C O 1
ATOM 6417 N N . GLY C 2 116 ? -9.665 -24.449 28.701 1.00 150.91 120 GLY C N 1
ATOM 6418 C CA . GLY C 2 116 ? -8.282 -24.276 29.185 1.00 156.64 120 GLY C CA 1
ATOM 6419 C C . GLY C 2 116 ? -8.234 -23.814 30.633 1.00 156.93 120 GLY C C 1
ATOM 6420 O O . GLY C 2 116 ? -7.269 -24.182 31.333 1.00 161.17 120 GLY C O 1
ATOM 6421 N N . GLN C 2 117 ? -9.235 -23.038 31.068 1.00 152.14 121 GLN C N 1
ATOM 6422 C CA . GLN C 2 117 ? -9.326 -22.470 32.441 1.00 152.01 121 GLN C CA 1
ATOM 6423 C C . GLN C 2 117 ? -9.768 -23.560 33.427 1.00 149.57 121 GLN C C 1
ATOM 6424 O O . GLN C 2 117 ? -9.326 -23.506 34.591 1.00 153.87 121 GLN C O 1
ATOM 6430 N N . TYR C 2 118 ? -10.604 -24.506 32.982 1.00 142.45 122 TYR C N 1
ATOM 6431 C CA . TYR C 2 118 ? -11.120 -25.637 33.801 1.00 134.95 122 TYR C CA 1
ATOM 6432 C C . TYR C 2 118 ? -10.071 -26.755 33.838 1.00 133.06 122 TYR C C 1
ATOM 6433 O O . TYR C 2 118 ? -9.404 -26.994 32.812 1.00 132.18 122 TYR C O 1
ATOM 6442 N N . SER C 2 119 ? -9.937 -27.407 34.997 1.00 133.13 123 SER C N 1
ATOM 6443 C CA . SER C 2 119 ? -8.850 -28.369 35.322 1.00 136.02 123 SER C CA 1
ATOM 6444 C C . SER C 2 119 ? -9.421 -29.746 35.686 1.00 135.11 123 SER C C 1
ATOM 6445 O O . SER C 2 119 ? -8.900 -30.747 35.162 1.00 138.09 123 SER C O 1
ATOM 6448 N N . TYR C 2 120 ? -10.429 -29.802 36.563 1.00 135.92 124 TYR C N 1
ATOM 6449 C CA . TYR C 2 120 ? -11.100 -31.060 36.988 1.00 140.90 124 TYR C CA 1
ATOM 6450 C C . TYR C 2 120 ? -12.172 -31.431 35.957 1.00 143.85 124 TYR C C 1
ATOM 6451 O O . TYR C 2 120 ? -12.981 -30.555 35.600 1.00 142.69 124 TYR C O 1
ATOM 6460 N N . TRP C 2 121 ? -12.158 -32.687 35.494 1.00 144.38 125 TRP C N 1
ATOM 6461 C CA . TRP C 2 121 ? -13.122 -33.259 34.514 1.00 141.27 125 TRP C CA 1
ATOM 6462 C C . TRP C 2 121 ? -13.742 -34.534 35.093 1.00 142.43 125 TRP C C 1
ATOM 6463 O O . TRP C 2 121 ? -13.116 -35.146 35.981 1.00 146.70 125 TRP C O 1
ATOM 6474 N N . GLY C 2 122 ? -14.925 -34.912 34.596 1.00 143.63 126 GLY C N 1
ATOM 6475 C CA . GLY C 2 122 ? -15.633 -36.156 34.956 1.00 142.36 126 GLY C CA 1
ATOM 6476 C C . GLY C 2 122 ? -15.514 -37.200 33.858 1.00 143.06 126 GLY C C 1
ATOM 6477 O O . GLY C 2 122 ? -14.931 -36.882 32.801 1.00 139.29 126 GLY C O 1
ATOM 6478 N N . GLN C 2 123 ? -16.047 -38.403 34.098 1.00 147.21 127 GLN C N 1
ATOM 6479 C CA . GLN C 2 123 ? -16.070 -39.530 33.123 1.00 146.76 127 GLN C CA 1
ATOM 6480 C C . GLN C 2 123 ? -16.926 -39.139 31.911 1.00 144.35 127 GLN C C 1
ATOM 6481 O O . GLN C 2 123 ? -16.633 -39.628 30.803 1.00 141.99 127 GLN C O 1
ATOM 6483 N N . GLY C 2 124 ? -17.940 -38.292 32.122 1.00 144.45 128 GLY C N 1
ATOM 6484 C CA . GLY C 2 124 ? -18.857 -37.795 31.079 1.00 141.88 128 GLY C CA 1
ATOM 6485 C C . GLY C 2 124 ? -20.179 -38.539 31.113 1.00 141.20 128 GLY C C 1
ATOM 6486 O O . GLY C 2 124 ? -20.150 -39.784 31.150 1.00 143.62 128 GLY C O 1
ATOM 6487 N N . THR C 2 125 ? -21.295 -37.803 31.121 1.00 142.72 129 THR C N 1
ATOM 6488 C CA . THR C 2 125 ? -22.682 -38.343 31.098 1.00 145.37 129 THR C CA 1
ATOM 6489 C C . THR C 2 125 ? -23.260 -38.161 29.691 1.00 140.25 129 THR C C 1
ATOM 6490 O O . THR C 2 125 ? -23.170 -37.038 29.159 1.00 139.88 129 THR C O 1
ATOM 6494 N N . GLN C 2 126 ? -23.823 -39.229 29.119 1.00 140.39 130 GLN C N 1
ATOM 6495 C CA . GLN C 2 126 ? -24.389 -39.245 27.744 1.00 142.96 130 GLN C CA 1
ATOM 6496 C C . GLN C 2 126 ? -25.791 -38.625 27.765 1.00 139.64 130 GLN C C 1
ATOM 6497 O O . GLN C 2 126 ? -26.572 -38.945 28.687 1.00 137.51 130 GLN C O 1
ATOM 6503 N N . VAL C 2 127 ? -26.078 -37.767 26.782 1.00 133.81 131 VAL C N 1
ATOM 6504 C CA . VAL C 2 127 ? -27.439 -37.233 26.477 1.00 129.56 131 VAL C CA 1
ATOM 6505 C C . VAL C 2 127 ? -27.644 -37.334 24.962 1.00 128.75 131 VAL C C 1
ATOM 6506 O O . VAL C 2 127 ? -26.756 -36.880 24.214 1.00 132.46 131 VAL C O 1
ATOM 6510 N N . THR C 2 128 ? -28.755 -37.944 24.540 1.00 128.75 132 THR C N 1
ATOM 6511 C CA . THR C 2 128 ? -29.141 -38.146 23.117 1.00 129.73 132 THR C CA 1
ATOM 6512 C C . THR C 2 128 ? -30.621 -37.796 22.947 1.00 131.59 132 THR C C 1
ATOM 6513 O O . THR C 2 128 ? -31.420 -38.199 23.815 1.00 126.35 132 THR C O 1
ATOM 6517 N N . VAL C 2 129 ? -30.962 -37.072 21.877 1.00 139.45 133 VAL C N 1
ATOM 6518 C CA . VAL C 2 129 ? -32.367 -36.706 21.524 1.00 149.59 133 VAL C CA 1
ATOM 6519 C C . VAL C 2 129 ? -32.626 -37.106 20.067 1.00 157.80 133 VAL C C 1
ATOM 6520 O O . VAL C 2 129 ? -31.661 -37.111 19.274 1.00 159.02 133 VAL C O 1
ATOM 6524 N N . SER C 2 130 ? -33.880 -37.438 19.741 1.00 164.55 134 SER C N 1
ATOM 6525 C CA . SER C 2 130 ? -34.302 -38.006 18.433 1.00 170.01 134 SER C CA 1
ATOM 6526 C C . SER C 2 130 ? -35.779 -37.691 18.162 1.00 174.41 134 SER C C 1
ATOM 6527 O O . SER C 2 130 ? -36.425 -37.081 19.038 1.00 167.04 134 SER C O 1
ATOM 6530 N N . SER C 2 131 ? -36.279 -38.088 16.985 1.00 183.36 135 SER C N 1
ATOM 6531 C CA . SER C 2 131 ? -37.687 -37.917 16.534 1.00 187.82 135 SER C CA 1
ATOM 6532 C C . SER C 2 131 ? -38.623 -38.771 17.399 1.00 185.94 135 SER C C 1
ATOM 6533 O O . SER C 2 131 ? -39.831 -38.856 17.163 1.00 173.50 135 SER C O 1
ATOM 6536 N N . GLN D 2 1 ? -41.299 -49.939 6.886 1.00 186.79 5 GLN D N 1
ATOM 6537 C CA . GLN D 2 1 ? -40.914 -50.860 7.994 1.00 182.34 5 GLN D CA 1
ATOM 6538 C C . GLN D 2 1 ? -41.247 -50.205 9.339 1.00 181.51 5 GLN D C 1
ATOM 6539 O O . GLN D 2 1 ? -41.387 -48.967 9.379 1.00 189.02 5 GLN D O 1
ATOM 6541 N N . VAL D 2 2 ? -41.371 -51.020 10.388 1.00 177.83 6 VAL D N 1
ATOM 6542 C CA . VAL D 2 2 ? -41.596 -50.587 11.802 1.00 171.33 6 VAL D CA 1
ATOM 6543 C C . VAL D 2 2 ? -40.405 -49.736 12.261 1.00 164.41 6 VAL D C 1
ATOM 6544 O O . VAL D 2 2 ? -39.282 -49.974 11.772 1.00 164.59 6 VAL D O 1
ATOM 6548 N N . GLN D 2 3 ? -40.652 -48.791 13.173 1.00 154.85 7 GLN D N 1
ATOM 6549 C CA . GLN D 2 3 ? -39.615 -47.957 13.834 1.00 149.04 7 GLN D CA 1
ATOM 6550 C C . GLN D 2 3 ? -39.793 -48.046 15.355 1.00 142.40 7 GLN D C 1
ATOM 6551 O O . GLN D 2 3 ? -40.811 -47.539 15.863 1.00 138.63 7 GLN D O 1
ATOM 6553 N N . LEU D 2 4 ? -38.848 -48.699 16.037 1.00 137.18 8 LEU D N 1
ATOM 6554 C CA . LEU D 2 4 ? -38.772 -48.761 17.520 1.00 136.58 8 LEU D CA 1
ATOM 6555 C C . LEU D 2 4 ? -38.105 -47.480 18.030 1.00 144.36 8 LEU D C 1
ATOM 6556 O O . LEU D 2 4 ? -36.858 -47.431 18.041 1.00 153.86 8 LEU D O 1
ATOM 6561 N N . GLU D 2 5 ? -38.901 -46.477 18.412 1.00 147.77 9 GLU D N 1
ATOM 6562 C CA . GLU D 2 5 ? -38.406 -45.218 19.032 1.00 149.51 9 GLU D CA 1
ATOM 6563 C C . GLU D 2 5 ? -38.344 -45.425 20.550 1.00 145.70 9 GLU D C 1
ATOM 6564 O O . GLU D 2 5 ? -39.404 -45.695 21.149 1.00 141.79 9 GLU D O 1
ATOM 6570 N N . GLU D 2 6 ? -37.145 -45.318 21.134 1.00 145.16 10 GLU D N 1
ATOM 6571 C CA . GLU D 2 6 ? -36.868 -45.624 22.565 1.00 148.69 10 GLU D CA 1
ATOM 6572 C C . GLU D 2 6 ? -36.252 -44.397 23.245 1.00 148.06 10 GLU D C 1
ATOM 6573 O O . GLU D 2 6 ? -35.593 -43.597 22.550 1.00 146.29 10 GLU D O 1
ATOM 6579 N N . SER D 2 7 ? -36.463 -44.276 24.560 1.00 147.45 11 SER D N 1
ATOM 6580 C CA . SER D 2 7 ? -36.083 -43.106 25.395 1.00 145.96 11 SER D CA 1
ATOM 6581 C C . SER D 2 7 ? -35.872 -43.537 26.851 1.00 144.14 11 SER D C 1
ATOM 6582 O O . SER D 2 7 ? -36.182 -44.700 27.178 1.00 149.44 11 SER D O 1
ATOM 6585 N N . GLY D 2 8 ? -35.370 -42.620 27.686 1.00 139.51 12 GLY D N 1
ATOM 6586 C CA . GLY D 2 8 ? -35.081 -42.848 29.116 1.00 135.00 12 GLY D CA 1
ATOM 6587 C C . GLY D 2 8 ? -33.632 -43.243 29.346 1.00 126.62 12 GLY D C 1
ATOM 6588 O O . GLY D 2 8 ? -32.773 -42.851 28.531 1.00 118.13 12 GLY D O 1
ATOM 6589 N N . GLY D 2 9 ? -33.371 -43.994 30.420 1.00 123.71 13 GLY D N 1
ATOM 6590 C CA . GLY D 2 9 ? -32.022 -44.442 30.815 1.00 124.31 13 GLY D CA 1
ATOM 6591 C C . GLY D 2 9 ? -31.211 -43.301 31.400 1.00 125.67 13 GLY D C 1
ATOM 6592 O O . GLY D 2 9 ? -31.803 -42.459 32.104 1.00 124.98 13 GLY D O 1
ATOM 6593 N N . GLY D 2 10 ? -29.904 -43.281 31.120 1.00 130.85 14 GLY D N 1
ATOM 6594 C CA . GLY D 2 10 ? -28.970 -42.219 31.545 1.00 136.71 14 GLY D CA 1
ATOM 6595 C C . GLY D 2 10 ? -28.088 -42.661 32.699 1.00 139.64 14 GLY D C 1
ATOM 6596 O O . GLY D 2 10 ? -28.148 -43.850 33.074 1.00 142.55 14 GLY D O 1
ATOM 6597 N N . SER D 2 11 ? -27.297 -41.731 33.242 1.00 141.98 15 SER D N 1
ATOM 6598 C CA . SER D 2 11 ? -26.342 -41.955 34.360 1.00 139.36 15 SER D CA 1
ATOM 6599 C C . SER D 2 11 ? -27.060 -41.761 35.701 1.00 142.22 15 SER D C 1
ATOM 6600 O O . SER D 2 11 ? -27.995 -40.935 35.758 1.00 145.08 15 SER D O 1
ATOM 6603 N N . VAL D 2 12 ? -26.639 -42.497 36.735 1.00 143.23 16 VAL D N 1
ATOM 6604 C CA . VAL D 2 12 ? -27.198 -42.405 38.118 1.00 147.71 16 VAL D CA 1
ATOM 6605 C C . VAL D 2 12 ? -26.214 -43.051 39.102 1.00 152.49 16 VAL D C 1
ATOM 6606 O O . VAL D 2 12 ? -25.346 -43.821 38.653 1.00 150.43 16 VAL D O 1
ATOM 6610 N N . GLN D 2 13 ? -26.350 -42.736 40.394 1.00 157.62 17 GLN D N 1
ATOM 6611 C CA . GLN D 2 13 ? -25.591 -43.380 41.500 1.00 156.45 17 GLN D CA 1
ATOM 6612 C C . GLN D 2 13 ? -26.063 -44.832 41.645 1.00 151.35 17 GLN D C 1
ATOM 6613 O O . GLN D 2 13 ? -27.186 -45.138 41.198 1.00 148.07 17 GLN D O 1
ATOM 6615 N N . ALA D 2 14 ? -25.234 -45.689 42.250 1.00 144.54 18 ALA D N 1
ATOM 6616 C CA . ALA D 2 14 ? -25.530 -47.118 42.511 1.00 140.58 18 ALA D CA 1
ATOM 6617 C C . ALA D 2 14 ? -26.704 -47.231 43.494 1.00 135.05 18 ALA D C 1
ATOM 6618 O O . ALA D 2 14 ? -26.885 -46.309 44.314 1.00 130.42 18 ALA D O 1
ATOM 6620 N N . GLY D 2 15 ? -27.469 -48.323 43.401 1.00 135.86 19 GLY D N 1
ATOM 6621 C CA . GLY D 2 15 ? -28.667 -48.585 44.224 1.00 138.73 19 GLY D CA 1
ATOM 6622 C C . GLY D 2 15 ? -29.745 -47.537 44.003 1.00 142.43 19 GLY D C 1
ATOM 6623 O O . GLY D 2 15 ? -30.414 -47.169 44.988 1.00 143.87 19 GLY D O 1
ATOM 6624 N N . GLY D 2 16 ? -29.908 -47.082 42.754 1.00 147.95 20 GLY D N 1
ATOM 6625 C CA . GLY D 2 16 ? -30.855 -46.020 42.357 1.00 150.45 20 GLY D CA 1
ATOM 6626 C C . GLY D 2 16 ? -31.963 -46.554 41.466 1.00 149.67 20 GLY D C 1
ATOM 6627 O O . GLY D 2 16 ? -32.224 -47.774 41.514 1.00 145.58 20 GLY D O 1
ATOM 6628 N N . SER D 2 17 ? -32.590 -45.670 40.681 1.00 151.24 21 SER D N 1
ATOM 6629 C CA . SER D 2 17 ? -33.730 -45.980 39.777 1.00 154.32 21 SER D CA 1
ATOM 6630 C C . SER D 2 17 ? -33.542 -45.285 38.424 1.00 147.72 21 SER D C 1
ATOM 6631 O O . SER D 2 17 ? -33.126 -44.111 38.414 1.00 150.38 21 SER D O 1
ATOM 6634 N N . LEU D 2 18 ? -33.851 -45.993 37.332 1.00 139.90 22 LEU D N 1
ATOM 6635 C CA . LEU D 2 18 ? -33.788 -45.483 35.936 1.00 134.47 22 LEU D CA 1
ATOM 6636 C C . LEU D 2 18 ? -34.894 -46.133 35.098 1.00 137.71 22 LEU D C 1
ATOM 6637 O O . LEU D 2 18 ? -34.892 -47.373 34.970 1.00 139.99 22 LEU D O 1
ATOM 6642 N N . ARG D 2 19 ? -35.798 -45.316 34.552 1.00 141.43 23 ARG D N 1
ATOM 6643 C CA . ARG D 2 19 ? -36.868 -45.745 33.613 1.00 142.05 23 ARG D CA 1
ATOM 6644 C C . ARG D 2 19 ? -36.249 -45.930 32.224 1.00 138.52 23 ARG D C 1
ATOM 6645 O O . ARG D 2 19 ? -35.348 -45.144 31.870 1.00 136.72 23 ARG D O 1
ATOM 6653 N N . LEU D 2 20 ? -36.709 -46.944 31.486 1.00 134.91 24 LEU D N 1
ATOM 6654 C CA . LEU D 2 20 ? -36.404 -47.160 30.046 1.00 129.59 24 LEU D CA 1
ATOM 6655 C C . LEU D 2 20 ? -37.712 -47.466 29.310 1.00 130.45 24 LEU D C 1
ATOM 6656 O O . LEU D 2 20 ? -38.259 -48.560 29.528 1.00 134.87 24 LEU D O 1
ATOM 6661 N N . SER D 2 21 ? -38.189 -46.530 28.486 1.00 128.78 25 SER D N 1
ATOM 6662 C CA . SER D 2 21 ? -39.438 -46.654 27.691 1.00 130.40 25 SER D CA 1
ATOM 6663 C C . SER D 2 21 ? -39.093 -46.882 26.216 1.00 131.12 25 SER D C 1
ATOM 6664 O O . SER D 2 21 ? -38.052 -46.364 25.763 1.00 132.58 25 SER D O 1
ATOM 6667 N N . CYS D 2 22 ? -39.938 -47.641 25.509 1.00 132.42 26 CYS D N 1
ATOM 6668 C CA . CYS D 2 22 ? -39.781 -47.996 24.072 1.00 131.86 26 CYS D CA 1
ATOM 6669 C C . CYS D 2 22 ? -41.152 -48.287 23.454 1.00 130.01 26 CYS D C 1
ATOM 6670 O O . CYS D 2 22 ? -41.929 -49.037 24.075 1.00 131.03 26 CYS D O 1
ATOM 6673 N N . ALA D 2 23 ? -41.421 -47.721 22.272 1.00 129.90 27 ALA D N 1
ATOM 6674 C CA . ALA D 2 23 ? -42.702 -47.841 21.536 1.00 133.25 27 ALA D CA 1
ATOM 6675 C C . ALA D 2 23 ? -42.431 -48.217 20.075 1.00 135.50 27 ALA D C 1
ATOM 6676 O O . ALA D 2 23 ? -41.436 -47.720 19.504 1.00 136.24 27 ALA D O 1
ATOM 6678 N N . ALA D 2 24 ? -43.295 -49.063 19.505 1.00 137.52 28 ALA D N 1
ATOM 6679 C CA . ALA D 2 24 ? -43.240 -49.543 18.105 1.00 139.11 28 ALA D CA 1
ATOM 6680 C C . ALA D 2 24 ? -44.269 -48.775 17.269 1.00 141.56 28 ALA D C 1
ATOM 6681 O O . ALA D 2 24 ? -45.481 -48.953 17.506 1.00 138.66 28 ALA D O 1
ATOM 6683 N N . SER D 2 25 ? -43.796 -47.949 16.332 1.00 148.44 29 SER D N 1
ATOM 6684 C CA . SER D 2 25 ? -44.633 -47.126 15.422 1.00 156.74 29 SER D CA 1
ATOM 6685 C C . SER D 2 25 ? -45.104 -47.980 14.239 1.00 155.58 29 SER D C 1
ATOM 6686 O O . SER D 2 25 ? -44.242 -48.584 13.565 1.00 150.07 29 SER D O 1
ATOM 6689 N N . GLY D 2 26 ? -46.423 -48.034 14.018 1.00 155.21 30 GLY D N 1
ATOM 6690 C CA . GLY D 2 26 ? -47.063 -48.685 12.857 1.00 153.43 30 GLY D CA 1
ATOM 6691 C C . GLY D 2 26 ? -46.731 -50.166 12.757 1.00 147.88 30 GLY D C 1
ATOM 6692 O O . GLY D 2 26 ? -46.514 -50.641 11.624 1.00 143.50 30 GLY D O 1
ATOM 6693 N N . TYR D 2 27 ? -46.691 -50.869 13.893 1.00 144.52 31 TYR D N 1
ATOM 6694 C CA . TYR D 2 27 ? -46.547 -52.347 13.975 1.00 139.06 31 TYR D CA 1
ATOM 6695 C C . TYR D 2 27 ? -47.923 -52.946 14.287 1.00 137.65 31 TYR D C 1
ATOM 6696 O O . TYR D 2 27 ? -48.293 -53.027 15.476 1.00 139.63 31 TYR D O 1
ATOM 6705 N N . MET D 2 28 ? -48.654 -53.335 13.237 1.00 135.05 32 MET D N 1
ATOM 6706 C CA . MET D 2 28 ? -50.065 -53.799 13.306 1.00 135.22 32 MET D CA 1
ATOM 6707 C C . MET D 2 28 ? -50.109 -55.280 13.698 1.00 135.56 32 MET D C 1
ATOM 6708 O O . MET D 2 28 ? -49.152 -56.011 13.374 1.00 135.35 32 MET D O 1
ATOM 6713 N N . TYR D 2 29 ? -51.194 -55.693 14.361 1.00 139.78 33 TYR D N 1
ATOM 6714 C CA . TYR D 2 29 ? -51.448 -57.077 14.841 1.00 144.81 33 TYR D CA 1
ATOM 6715 C C . TYR D 2 29 ? -52.258 -57.827 13.778 1.00 147.41 33 TYR D C 1
ATOM 6716 O O . TYR D 2 29 ? -53.245 -57.260 13.270 1.00 146.41 33 TYR D O 1
ATOM 6725 N N . SER D 2 30 ? -51.864 -59.064 13.460 1.00 151.25 34 SER D N 1
ATOM 6726 C CA . SER D 2 30 ? -52.572 -59.943 12.493 1.00 155.20 34 SER D CA 1
ATOM 6727 C C . SER D 2 30 ? -53.886 -60.425 13.119 1.00 159.15 34 SER D C 1
ATOM 6728 O O . SER D 2 30 ? -54.122 -60.119 14.307 1.00 155.22 34 SER D O 1
ATOM 6731 N N . THR D 2 31 ? -54.696 -61.156 12.347 1.00 168.62 35 THR D N 1
ATOM 6732 C CA . THR D 2 31 ? -56.112 -61.504 12.656 1.00 177.48 35 THR D CA 1
ATOM 6733 C C . THR D 2 31 ? -56.222 -62.231 14.008 1.00 180.84 35 THR D C 1
ATOM 6734 O O . THR D 2 31 ? -57.235 -62.008 14.700 1.00 187.87 35 THR D O 1
ATOM 6738 N N . TYR D 2 32 ? -55.236 -63.062 14.372 1.00 176.96 36 TYR D N 1
ATOM 6739 C CA . TYR D 2 32 ? -55.172 -63.797 15.666 1.00 173.71 36 TYR D CA 1
ATOM 6740 C C . TYR D 2 32 ? -53.716 -63.877 16.139 1.00 168.85 36 TYR D C 1
ATOM 6741 O O . TYR D 2 32 ? -53.227 -65.004 16.362 1.00 164.34 36 TYR D O 1
ATOM 6750 N N . SER D 2 33 ? -53.047 -62.730 16.296 1.00 166.22 37 SER D N 1
ATOM 6751 C CA . SER D 2 33 ? -51.589 -62.654 16.584 1.00 165.34 37 SER D CA 1
ATOM 6752 C C . SER D 2 33 ? -51.242 -61.461 17.483 1.00 156.86 37 SER D C 1
ATOM 6753 O O . SER D 2 33 ? -52.084 -60.554 17.641 1.00 156.41 37 SER D O 1
ATOM 6756 N N . THR D 2 34 ? -50.027 -61.499 18.038 1.00 145.72 38 THR D N 1
ATOM 6757 C CA . THR D 2 34 ? -49.364 -60.421 18.821 1.00 133.33 38 THR D CA 1
ATOM 6758 C C . THR D 2 34 ? -47.847 -60.563 18.640 1.00 129.96 38 THR D C 1
ATOM 6759 O O . THR D 2 34 ? -47.431 -61.478 17.901 1.00 125.31 38 THR D O 1
ATOM 6763 N N . TYR D 2 35 ? -47.055 -59.702 19.284 1.00 131.18 39 TYR D N 1
ATOM 6764 C CA . TYR D 2 35 ? -45.569 -59.745 19.249 1.00 134.79 39 TYR D CA 1
ATOM 6765 C C . TYR D 2 35 ? -45.011 -59.459 20.646 1.00 134.36 39 TYR D C 1
ATOM 6766 O O . TYR D 2 35 ? -45.700 -58.810 21.459 1.00 128.97 39 TYR D O 1
ATOM 6775 N N . CYS D 2 36 ? -43.792 -59.942 20.901 1.00 136.82 40 CYS D N 1
ATOM 6776 C CA . CYS D 2 36 ? -43.036 -59.764 22.168 1.00 135.08 40 CYS D CA 1
ATOM 6777 C C . CYS D 2 36 ? -42.073 -58.581 22.020 1.00 127.64 40 CYS D C 1
ATOM 6778 O O . CYS D 2 36 ? -41.618 -58.325 20.890 1.00 125.73 40 CYS D O 1
ATOM 6781 N N . MET D 2 37 ? -41.785 -57.893 23.126 1.00 122.71 41 MET D N 1
ATOM 6782 C CA . MET D 2 37 ? -41.028 -56.615 23.143 1.00 122.20 41 MET D CA 1
ATOM 6783 C C . MET D 2 37 ? -40.249 -56.506 24.457 1.00 116.98 41 MET D C 1
ATOM 6784 O O . MET D 2 37 ? -40.850 -56.766 25.515 1.00 113.45 41 MET D O 1
ATOM 6789 N N . GLY D 2 38 ? -38.965 -56.140 24.391 1.00 116.62 42 GLY D N 1
ATOM 6790 C CA . GLY D 2 38 ? -38.086 -56.057 25.573 1.00 119.60 42 GLY D CA 1
ATOM 6791 C C . GLY D 2 38 ? -36.728 -55.451 25.262 1.00 121.99 42 GLY D C 1
ATOM 6792 O O . GLY D 2 38 ? -36.579 -54.855 24.176 1.00 120.84 42 GLY D O 1
ATOM 6793 N N . TRP D 2 39 ? -35.773 -55.609 26.187 1.00 124.31 43 TRP D N 1
ATOM 6794 C CA . TRP D 2 39 ? -34.417 -54.999 26.137 1.00 124.48 43 TRP D CA 1
ATOM 6795 C C . TRP D 2 39 ? -33.330 -56.077 26.215 1.00 122.64 43 TRP D C 1
ATOM 6796 O O . TRP D 2 39 ? -33.512 -57.057 26.962 1.00 119.24 43 TRP D O 1
ATOM 6807 N N . PHE D 2 40 ? -32.243 -55.876 25.465 1.00 125.19 44 PHE D N 1
ATOM 6808 C CA . PHE D 2 40 ? -30.949 -56.598 25.585 1.00 131.76 44 PHE D CA 1
ATOM 6809 C C . PHE D 2 40 ? -29.869 -55.581 25.966 1.00 143.00 44 PHE D C 1
ATOM 6810 O O . PHE D 2 40 ? -29.845 -54.497 25.349 1.00 153.39 44 PHE D O 1
ATOM 6818 N N . ARG D 2 41 ? -29.015 -55.912 26.942 1.00 149.78 45 ARG D N 1
ATOM 6819 C CA . ARG D 2 41 ? -27.860 -55.071 27.364 1.00 150.90 45 ARG D CA 1
ATOM 6820 C C . ARG D 2 41 ? -26.570 -55.660 26.779 1.00 153.82 45 ARG D C 1
ATOM 6821 O O . ARG D 2 41 ? -26.551 -56.874 26.492 1.00 163.87 45 ARG D O 1
ATOM 6829 N N . GLN D 2 42 ? -25.541 -54.826 26.600 1.00 157.71 46 GLN D N 1
ATOM 6830 C CA . GLN D 2 42 ? -24.183 -55.259 26.171 1.00 165.46 46 GLN D CA 1
ATOM 6831 C C . GLN D 2 42 ? -23.139 -54.268 26.698 1.00 173.23 46 GLN D C 1
ATOM 6832 O O . GLN D 2 42 ? -22.964 -53.203 26.072 1.00 173.98 46 GLN D O 1
ATOM 6838 N N . ALA D 2 43 ? -22.478 -54.618 27.808 1.00 180.53 47 ALA D N 1
ATOM 6839 C CA . ALA D 2 43 ? -21.366 -53.851 28.420 1.00 185.48 47 ALA D CA 1
ATOM 6840 C C . ALA D 2 43 ? -20.150 -53.913 27.498 1.00 192.08 47 ALA D C 1
ATOM 6841 O O . ALA D 2 43 ? -20.022 -54.849 26.710 1.00 198.67 47 ALA D O 1
ATOM 6843 N N . PRO D 2 44 ? -19.216 -52.932 27.569 1.00 195.30 48 PRO D N 1
ATOM 6844 C CA . PRO D 2 44 ? -18.071 -52.880 26.656 1.00 193.31 48 PRO D CA 1
ATOM 6845 C C . PRO D 2 44 ? -17.289 -54.198 26.524 1.00 190.40 48 PRO D C 1
ATOM 6846 O O . PRO D 2 44 ? -16.788 -54.464 25.445 1.00 190.16 48 PRO D O 1
ATOM 6850 N N . GLY D 2 45 ? -17.202 -54.975 27.610 1.00 186.90 49 GLY D N 1
ATOM 6851 C CA . GLY D 2 45 ? -16.472 -56.256 27.672 1.00 183.25 49 GLY D CA 1
ATOM 6852 C C . GLY D 2 45 ? -17.364 -57.445 27.353 1.00 180.96 49 GLY D C 1
ATOM 6853 O O . GLY D 2 45 ? -17.019 -58.203 26.425 1.00 177.89 49 GLY D O 1
ATOM 6854 N N . LYS D 2 46 ? -18.470 -57.599 28.091 1.00 181.78 50 LYS D N 1
ATOM 6855 C CA . LYS D 2 46 ? -19.373 -58.783 28.042 1.00 185.72 50 LYS D CA 1
ATOM 6856 C C . LYS D 2 46 ? -20.095 -58.850 26.689 1.00 187.43 50 LYS D C 1
ATOM 6857 O O . LYS D 2 46 ? -20.178 -57.808 26.004 1.00 193.78 50 LYS D O 1
ATOM 6859 N N . GLU D 2 47 ? -20.597 -60.039 26.331 1.00 182.30 51 GLU D N 1
ATOM 6860 C CA . GLU D 2 47 ? -21.353 -60.311 25.076 1.00 176.10 51 GLU D CA 1
ATOM 6861 C C . GLU D 2 47 ? -22.841 -60.016 25.307 1.00 168.74 51 GLU D C 1
ATOM 6862 O O . GLU D 2 47 ? -23.272 -60.068 26.477 1.00 164.88 51 GLU D O 1
ATOM 6864 N N . ARG D 2 48 ? -23.584 -59.735 24.229 1.00 159.75 52 ARG D N 1
ATOM 6865 C CA . ARG D 2 48 ? -25.023 -59.340 24.248 1.00 155.96 52 ARG D CA 1
ATOM 6866 C C . ARG D 2 48 ? -25.818 -60.303 25.140 1.00 157.09 52 ARG D C 1
ATOM 6867 O O . ARG D 2 48 ? -25.600 -61.526 25.033 1.00 164.58 52 ARG D O 1
ATOM 6869 N N . GLU D 2 49 ? -26.705 -59.760 25.981 1.00 155.85 53 GLU D N 1
ATOM 6870 C CA . GLU D 2 49 ? -27.487 -60.509 27.003 1.00 151.36 53 GLU D CA 1
ATOM 6871 C C . GLU D 2 49 ? -28.884 -59.889 27.128 1.00 148.33 53 GLU D C 1
ATOM 6872 O O . GLU D 2 49 ? -28.974 -58.649 27.212 1.00 149.43 53 GLU D O 1
ATOM 6878 N N . GLY D 2 50 ? -29.927 -60.725 27.150 1.00 144.53 54 GLY D N 1
ATOM 6879 C CA . GLY D 2 50 ? -31.327 -60.299 27.337 1.00 138.15 54 GLY D CA 1
ATOM 6880 C C . GLY D 2 50 ? -31.582 -59.841 28.763 1.00 133.96 54 GLY D C 1
ATOM 6881 O O . GLY D 2 50 ? -30.965 -60.415 29.687 1.00 134.99 54 GLY D O 1
ATOM 6882 N N . VAL D 2 51 ? -32.459 -58.846 28.938 1.00 128.44 55 VAL D N 1
ATOM 6883 C CA . VAL D 2 51 ? -32.810 -58.246 30.260 1.00 125.27 55 VAL D CA 1
ATOM 6884 C C . VAL D 2 51 ? -34.246 -58.651 30.618 1.00 120.22 55 VAL D C 1
ATOM 6885 O O . VAL D 2 51 ? -34.402 -59.572 31.440 1.00 122.91 55 VAL D O 1
ATOM 6889 N N . ALA D 2 52 ? -35.246 -57.996 30.022 1.00 116.84 56 ALA D N 1
ATOM 6890 C CA . ALA D 2 52 ? -36.685 -58.205 30.312 1.00 117.93 56 ALA D CA 1
ATOM 6891 C C . ALA D 2 52 ? -37.495 -58.097 29.018 1.00 115.76 56 ALA D C 1
ATOM 6892 O O . ALA D 2 52 ? -37.141 -57.255 28.174 1.00 112.83 56 ALA D O 1
ATOM 6894 N N . PHE D 2 53 ? -38.543 -58.919 28.890 1.00 116.91 57 PHE D N 1
ATOM 6895 C CA . PHE D 2 53 ? -39.431 -59.018 27.701 1.00 117.46 57 PHE D CA 1
ATOM 6896 C C . PHE D 2 53 ? -40.888 -59.163 28.150 1.00 118.96 57 PHE D C 1
ATOM 6897 O O . PHE D 2 53 ? -41.134 -59.738 29.226 1.00 121.95 57 PHE D O 1
ATOM 6905 N N . ILE D 2 54 ? -41.819 -58.657 27.337 1.00 119.50 58 ILE D N 1
ATOM 6906 C CA . ILE D 2 54 ? -43.290 -58.742 27.579 1.00 118.80 58 ILE D CA 1
ATOM 6907 C C . ILE D 2 54 ? -44.002 -58.997 26.245 1.00 119.33 58 ILE D C 1
ATOM 6908 O O . ILE D 2 54 ? -43.629 -58.357 25.240 1.00 124.17 58 ILE D O 1
ATOM 6913 N N . LYS D 2 55 ? -44.980 -59.907 26.250 1.00 119.27 59 LYS D N 1
ATOM 6914 C CA . LYS D 2 55 ? -45.896 -60.180 25.110 1.00 125.75 59 LYS D CA 1
ATOM 6915 C C . LYS D 2 55 ? -47.063 -59.190 25.189 1.00 128.93 59 LYS D C 1
ATOM 6916 O O . LYS D 2 55 ? -47.778 -59.203 26.209 1.00 129.63 59 LYS D O 1
ATOM 6922 N N . ARG D 2 56 ? -47.244 -58.372 24.147 1.00 135.01 60 ARG D N 1
ATOM 6923 C CA . ARG D 2 56 ? -48.160 -57.199 24.132 1.00 142.72 60 ARG D CA 1
ATOM 6924 C C . ARG D 2 56 ? -49.621 -57.648 24.283 1.00 147.36 60 ARG D C 1
ATOM 6925 O O . ARG D 2 56 ? -50.432 -56.841 24.779 1.00 146.49 60 ARG D O 1
ATOM 6933 N N . GLY D 2 57 ? -49.941 -58.877 23.864 1.00 156.35 61 GLY D N 1
ATOM 6934 C CA . GLY D 2 57 ? -51.316 -59.411 23.807 1.00 164.25 61 GLY D CA 1
ATOM 6935 C C . GLY D 2 57 ? -51.943 -59.580 25.182 1.00 169.61 61 GLY D C 1
ATOM 6936 O O . GLY D 2 57 ? -53.049 -59.041 25.390 1.00 170.62 61 GLY D O 1
ATOM 6937 N N . ASP D 2 58 ? -51.264 -60.297 26.085 1.00 172.96 62 ASP D N 1
ATOM 6938 C CA . ASP D 2 58 ? -51.822 -60.771 27.383 1.00 171.89 62 ASP D CA 1
ATOM 6939 C C . ASP D 2 58 ? -50.985 -60.262 28.568 1.00 166.31 62 ASP D C 1
ATOM 6940 O O . ASP D 2 58 ? -51.241 -60.725 29.698 1.00 162.59 62 ASP D O 1
ATOM 6945 N N . HIS D 2 59 ? -50.031 -59.354 28.329 1.00 162.99 63 HIS D N 1
ATOM 6946 C CA . HIS D 2 59 ? -49.166 -58.717 29.362 1.00 161.43 63 HIS D CA 1
ATOM 6947 C C . HIS D 2 59 ? -48.301 -59.768 30.073 1.00 154.71 63 HIS D C 1
ATOM 6948 O O . HIS D 2 59 ? -47.910 -59.520 31.229 1.00 154.49 63 HIS D O 1
ATOM 6955 N N . SER D 2 60 ? -48.001 -60.890 29.410 1.00 150.59 64 SER D N 1
ATOM 6956 C CA . SER D 2 60 ? -47.148 -61.983 29.947 1.00 152.86 64 SER D CA 1
ATOM 6957 C C . SER D 2 60 ? -45.676 -61.570 29.832 1.00 151.75 64 SER D C 1
ATOM 6958 O O . SER D 2 60 ? -45.227 -61.287 28.703 1.00 159.65 64 SER D O 1
ATOM 6961 N N . THR D 2 61 ? -44.959 -61.534 30.961 1.00 150.95 65 THR D N 1
ATOM 6962 C CA . THR D 2 61 ? -43.576 -60.998 31.082 1.00 152.02 65 THR D CA 1
ATOM 6963 C C . THR D 2 61 ? -42.581 -62.130 31.363 1.00 150.23 65 THR D C 1
ATOM 6964 O O . THR D 2 61 ? -43.012 -63.208 31.816 1.00 151.78 65 THR D O 1
ATOM 6968 N N . TYR D 2 62 ? -41.296 -61.872 31.102 1.00 148.97 66 TYR D N 1
ATOM 6969 C CA . TYR D 2 62 ? -40.146 -62.747 31.452 1.00 147.38 66 TYR D CA 1
ATOM 6970 C C . TYR D 2 62 ? -38.895 -61.885 31.660 1.00 149.82 66 TYR D C 1
ATOM 6971 O O . TYR D 2 62 ? -38.654 -60.970 30.845 1.00 157.27 66 TYR D O 1
ATOM 6980 N N . TYR D 2 63 ? -38.114 -62.197 32.699 1.00 148.58 67 TYR D N 1
ATOM 6981 C CA . TYR D 2 63 ? -36.859 -61.496 33.081 1.00 145.08 67 TYR D CA 1
ATOM 6982 C C . TYR D 2 63 ? -35.691 -62.485 33.086 1.00 151.36 67 TYR D C 1
ATOM 6983 O O . TYR D 2 63 ? -35.925 -63.701 33.239 1.00 159.20 67 TYR D O 1
ATOM 6992 N N . THR D 2 64 ? -34.471 -61.967 32.923 1.00 154.63 68 THR D N 1
ATOM 6993 C CA . THR D 2 64 ? -33.198 -62.699 33.162 1.00 157.97 68 THR D CA 1
ATOM 6994 C C . THR D 2 64 ? -32.988 -62.795 34.679 1.00 161.95 68 THR D C 1
ATOM 6995 O O . THR D 2 64 ? -33.559 -61.954 35.405 1.00 160.89 68 THR D O 1
ATOM 6999 N N . ASP D 2 65 ? -32.220 -63.791 35.132 1.00 165.66 69 ASP D N 1
ATOM 7000 C CA . ASP D 2 65 ? -31.951 -64.066 36.570 1.00 164.58 69 ASP D CA 1
ATOM 7001 C C . ASP D 2 65 ? -31.297 -62.836 37.213 1.00 165.36 69 ASP D C 1
ATOM 7002 O O . ASP D 2 65 ? -31.679 -62.494 38.350 1.00 165.49 69 ASP D O 1
ATOM 7004 N N . SER D 2 66 ? -30.365 -62.196 36.496 1.00 165.10 70 SER D N 1
ATOM 7005 C CA . SER D 2 66 ? -29.537 -61.047 36.952 1.00 164.63 70 SER D CA 1
ATOM 7006 C C . SER D 2 66 ? -30.403 -59.985 37.642 1.00 158.98 70 SER D C 1
ATOM 7007 O O . SER D 2 66 ? -30.096 -59.634 38.795 1.00 157.77 70 SER D O 1
ATOM 7010 N N . VAL D 2 67 ? -31.443 -59.504 36.955 1.00 160.04 71 VAL D N 1
ATOM 7011 C CA . VAL D 2 67 ? -32.221 -58.283 37.326 1.00 166.65 71 VAL D CA 1
ATOM 7012 C C . VAL D 2 67 ? -33.504 -58.662 38.081 1.00 169.79 71 VAL D C 1
ATOM 7013 O O . VAL D 2 67 ? -34.084 -57.760 38.725 1.00 169.12 71 VAL D O 1
ATOM 7017 N N . LYS D 2 68 ? -33.927 -59.931 38.004 1.00 175.83 72 LYS D N 1
ATOM 7018 C CA . LYS D 2 68 ? -35.233 -60.438 38.518 1.00 176.09 72 LYS D CA 1
ATOM 7019 C C . LYS D 2 68 ? -35.548 -59.807 39.881 1.00 172.46 72 LYS D C 1
ATOM 7020 O O . LYS D 2 68 ? -34.653 -59.801 40.749 1.00 172.26 72 LYS D O 1
ATOM 7022 N N . GLY D 2 69 ? -36.770 -59.286 40.045 1.00 168.24 73 GLY D N 1
ATOM 7023 C CA . GLY D 2 69 ? -37.267 -58.684 41.298 1.00 165.97 73 GLY D CA 1
ATOM 7024 C C . GLY D 2 69 ? -37.061 -57.178 41.337 1.00 164.68 73 GLY D C 1
ATOM 7025 O O . GLY D 2 69 ? -37.999 -56.467 41.751 1.00 166.35 73 GLY D O 1
ATOM 7026 N N . ARG D 2 70 ? -35.880 -56.706 40.922 1.00 162.60 74 ARG D N 1
ATOM 7027 C CA . ARG D 2 70 ? -35.486 -55.270 40.946 1.00 158.24 74 ARG D CA 1
ATOM 7028 C C . ARG D 2 70 ? -36.148 -54.550 39.766 1.00 154.75 74 ARG D C 1
ATOM 7029 O O . ARG D 2 70 ? -36.845 -53.541 39.997 1.00 152.16 74 ARG D O 1
ATOM 7037 N N . PHE D 2 71 ? -35.922 -55.063 38.552 1.00 147.92 75 PHE D N 1
ATOM 7038 C CA . PHE D 2 71 ? -36.490 -54.559 37.275 1.00 138.93 75 PHE D CA 1
ATOM 7039 C C . PHE D 2 71 ? -37.949 -55.012 37.164 1.00 138.56 75 PHE D C 1
ATOM 7040 O O . PHE D 2 71 ? -38.271 -56.110 37.663 1.00 142.57 75 PHE D O 1
ATOM 7048 N N . THR D 2 72 ? -38.796 -54.197 36.527 1.00 137.13 76 THR D N 1
ATOM 7049 C CA . THR D 2 72 ? -40.225 -54.507 36.250 1.00 141.27 76 THR D CA 1
ATOM 7050 C C . THR D 2 72 ? -40.624 -53.917 34.891 1.00 138.42 76 THR D C 1
ATOM 7051 O O . THR D 2 72 ? -40.772 -52.682 34.799 1.00 138.36 76 THR D O 1
ATOM 7055 N N . ILE D 2 73 ? -40.782 -54.779 33.882 1.00 136.34 77 ILE D N 1
ATOM 7056 C CA . ILE D 2 73 ? -41.279 -54.431 32.518 1.00 135.97 77 ILE D CA 1
ATOM 7057 C C . ILE D 2 73 ? -42.811 -54.494 32.536 1.00 135.77 77 ILE D C 1
ATOM 7058 O O . ILE D 2 73 ? -43.361 -55.364 33.241 1.00 134.35 77 ILE D O 1
ATOM 7063 N N . SER D 2 74 ? -43.464 -53.595 31.799 1.00 140.23 78 SER D N 1
ATOM 7064 C CA . SER D 2 74 ? -44.943 -53.499 31.676 1.00 146.10 78 SER D CA 1
ATOM 7065 C C . SER D 2 74 ? -45.298 -52.540 30.538 1.00 144.09 78 SER D C 1
ATOM 7066 O O . SER D 2 74 ? -44.449 -51.693 30.195 1.00 140.45 78 SER D O 1
ATOM 7069 N N . GLN D 2 75 ? -46.504 -52.676 29.980 1.00 146.48 79 GLN D N 1
ATOM 7070 C CA . GLN D 2 75 ? -47.004 -51.816 28.875 1.00 156.44 79 GLN D CA 1
ATOM 7071 C C . GLN D 2 75 ? -48.039 -50.835 29.435 1.00 163.00 79 GLN D C 1
ATOM 7072 O O . GLN D 2 75 ? -48.831 -51.241 30.309 1.00 163.29 79 GLN D O 1
ATOM 7078 N N . ASP D 2 76 ? -48.044 -49.620 28.906 1.00 172.94 80 ASP D N 1
ATOM 7079 C CA . ASP D 2 76 ? -49.068 -48.613 29.261 1.00 177.90 80 ASP D CA 1
ATOM 7080 C C . ASP D 2 76 ? -50.129 -48.807 28.195 1.00 176.42 80 ASP D C 1
ATOM 7081 O O . ASP D 2 76 ? -49.976 -48.209 27.140 1.00 174.63 80 ASP D O 1
ATOM 7086 N N . SER D 2 77 ? -51.194 -49.533 28.507 1.00 181.54 81 SER D N 1
ATOM 7087 C CA . SER D 2 77 ? -52.162 -49.930 27.459 1.00 189.77 81 SER D CA 1
ATOM 7088 C C . SER D 2 77 ? -52.722 -48.713 26.733 1.00 188.40 81 SER D C 1
ATOM 7089 O O . SER D 2 77 ? -52.682 -48.711 25.511 1.00 185.11 81 SER D O 1
ATOM 7092 N N . ALA D 2 78 ? -53.143 -47.691 27.466 1.00 188.16 82 ALA D N 1
ATOM 7093 C CA . ALA D 2 78 ? -53.730 -46.485 26.843 1.00 187.41 82 ALA D CA 1
ATOM 7094 C C . ALA D 2 78 ? -52.710 -45.688 26.023 1.00 186.41 82 ALA D C 1
ATOM 7095 O O . ALA D 2 78 ? -53.072 -45.267 24.932 1.00 194.04 82 ALA D O 1
ATOM 7097 N N . LYS D 2 79 ? -51.481 -45.503 26.512 1.00 179.32 83 LYS D N 1
ATOM 7098 C CA . LYS D 2 79 ? -50.488 -44.676 25.772 1.00 172.91 83 LYS D CA 1
ATOM 7099 C C . LYS D 2 79 ? -49.715 -45.524 24.769 1.00 170.44 83 LYS D C 1
ATOM 7100 O O . LYS D 2 79 ? -48.946 -44.954 24.002 1.00 168.00 83 LYS D O 1
ATOM 7102 N N . ASN D 2 80 ? -49.938 -46.833 24.788 1.00 169.80 84 ASN D N 1
ATOM 7103 C CA . ASN D 2 80 ? -49.281 -47.777 23.850 1.00 167.33 84 ASN D CA 1
ATOM 7104 C C . ASN D 2 80 ? -47.757 -47.722 23.920 1.00 160.25 84 ASN D C 1
ATOM 7105 O O . ASN D 2 80 ? -47.166 -47.195 22.983 1.00 159.07 84 ASN D O 1
ATOM 7110 N N . THR D 2 81 ? -47.165 -48.193 25.018 1.00 152.06 85 THR D N 1
ATOM 7111 C CA . THR D 2 81 ? -45.691 -48.258 25.097 1.00 147.43 85 THR D CA 1
ATOM 7112 C C . THR D 2 81 ? -45.263 -49.254 26.161 1.00 143.52 85 THR D C 1
ATOM 7113 O O . THR D 2 81 ? -45.964 -49.334 27.133 1.00 148.08 85 THR D O 1
ATOM 7117 N N . VAL D 2 82 ? -44.156 -49.964 25.939 1.00 140.10 86 VAL D N 1
ATOM 7118 C CA . VAL D 2 82 ? -43.498 -50.852 26.943 1.00 140.34 86 VAL D CA 1
ATOM 7119 C C . VAL D 2 82 ? -42.399 -50.035 27.630 1.00 144.31 86 VAL D C 1
ATOM 7120 O O . VAL D 2 82 ? -41.694 -49.293 26.917 1.00 150.15 86 VAL D O 1
ATOM 7124 N N . SER D 2 83 ? -42.263 -50.160 28.954 1.00 144.72 87 SER D N 1
ATOM 7125 C CA . SER D 2 83 ? -41.256 -49.424 29.766 1.00 142.43 87 SER D CA 1
ATOM 7126 C C . SER D 2 83 ? -40.692 -50.324 30.873 1.00 140.08 87 SER D C 1
ATOM 7127 O O . SER D 2 83 ? -41.487 -50.859 31.674 1.00 133.33 87 SER D O 1
ATOM 7130 N N . LEU D 2 84 ? -39.362 -50.465 30.903 1.00 142.23 88 LEU D N 1
ATOM 7131 C CA . LEU D 2 84 ? -38.597 -51.296 31.872 1.00 142.10 88 LEU D CA 1
ATOM 7132 C C . LEU D 2 84 ? -38.152 -50.415 33.044 1.00 145.74 88 LEU D C 1
ATOM 7133 O O . LEU D 2 84 ? -37.138 -49.702 32.897 1.00 148.94 88 LEU D O 1
ATOM 7138 N N . GLN D 2 85 ? -38.889 -50.461 34.158 1.00 147.39 89 GLN D N 1
ATOM 7139 C CA . GLN D 2 85 ? -38.585 -49.694 35.395 1.00 146.64 89 GLN D CA 1
ATOM 7140 C C . GLN D 2 85 ? -37.493 -50.438 36.174 1.00 146.00 89 GLN D C 1
ATOM 7141 O O . GLN D 2 85 ? -37.798 -51.502 36.744 1.00 149.62 89 GLN D O 1
ATOM 7147 N N . MET D 2 86 ? -36.273 -49.892 36.186 1.00 141.50 90 MET D N 1
ATOM 7148 C CA . MET D 2 86 ? -35.067 -50.518 36.793 1.00 138.48 90 MET D CA 1
ATOM 7149 C C . MET D 2 86 ? -34.793 -49.870 38.155 1.00 142.94 90 MET D C 1
ATOM 7150 O O . MET D 2 86 ? -34.721 -48.630 38.205 1.00 145.17 90 MET D O 1
ATOM 7155 N N . ASN D 2 87 ? -34.653 -50.684 39.208 1.00 148.26 91 ASN D N 1
ATOM 7156 C CA . ASN D 2 87 ? -34.476 -50.237 40.618 1.00 151.32 91 ASN D CA 1
ATOM 7157 C C . ASN D 2 87 ? -33.290 -50.978 41.248 1.00 156.23 91 ASN D C 1
ATOM 7158 O O . ASN D 2 87 ? -32.921 -52.048 40.726 1.00 159.19 91 ASN D O 1
ATOM 7163 N N . ASN D 2 88 ? -32.726 -50.416 42.324 1.00 157.63 92 ASN D N 1
ATOM 7164 C CA . ASN D 2 88 ? -31.613 -51.003 43.122 1.00 156.21 92 ASN D CA 1
ATOM 7165 C C . ASN D 2 88 ? -30.477 -51.427 42.182 1.00 147.39 92 ASN D C 1
ATOM 7166 O O . ASN D 2 88 ? -29.930 -52.531 42.369 1.00 143.57 92 ASN D O 1
ATOM 7171 N N . LEU D 2 89 ? -30.140 -50.571 41.213 1.00 144.24 93 LEU D N 1
ATOM 7172 C CA . LEU D 2 89 ? -29.144 -50.851 40.143 1.00 146.78 93 LEU D CA 1
ATOM 7173 C C . LEU D 2 89 ? -27.769 -51.113 40.770 1.00 150.31 93 LEU D C 1
ATOM 7174 O O . LEU D 2 89 ? -27.484 -50.537 41.837 1.00 160.45 93 LEU D O 1
ATOM 7179 N N . LYS D 2 90 ? -26.962 -51.959 40.124 1.00 150.79 94 LYS D N 1
ATOM 7180 C CA . LYS D 2 90 ? -25.562 -52.269 40.516 1.00 151.39 94 LYS D CA 1
ATOM 7181 C C . LYS D 2 90 ? -24.661 -52.046 39.305 1.00 153.54 94 LYS D C 1
ATOM 7182 O O . LYS D 2 90 ? -25.138 -52.063 38.172 1.00 156.13 94 LYS D O 1
ATOM 7184 N N . PRO D 2 91 ? -23.335 -51.848 39.498 1.00 155.98 95 PRO D N 1
ATOM 7185 C CA . PRO D 2 91 ? -22.421 -51.547 38.391 1.00 159.86 95 PRO D CA 1
ATOM 7186 C C . PRO D 2 91 ? -22.376 -52.600 37.269 1.00 164.85 95 PRO D C 1
ATOM 7187 O O . PRO D 2 91 ? -21.805 -52.307 36.233 1.00 167.06 95 PRO D O 1
ATOM 7191 N N . GLU D 2 92 ? -22.956 -53.784 37.497 1.00 168.42 96 GLU D N 1
ATOM 7192 C CA . GLU D 2 92 ? -23.128 -54.855 36.476 1.00 167.30 96 GLU D CA 1
ATOM 7193 C C . GLU D 2 92 ? -24.111 -54.389 35.392 1.00 161.95 96 GLU D C 1
ATOM 7194 O O . GLU D 2 92 ? -23.899 -54.744 34.215 1.00 163.14 96 GLU D O 1
ATOM 7196 N N . ASP D 2 93 ? -25.133 -53.615 35.776 1.00 152.15 97 ASP D N 1
ATOM 7197 C CA . ASP D 2 93 ? -26.243 -53.165 34.890 1.00 148.05 97 ASP D CA 1
ATOM 7198 C C . ASP D 2 93 ? -25.755 -52.089 33.910 1.00 145.27 97 ASP D C 1
ATOM 7199 O O . ASP D 2 93 ? -26.488 -51.812 32.941 1.00 141.06 97 ASP D O 1
ATOM 7204 N N . THR D 2 94 ? -24.585 -51.492 34.157 1.00 147.69 98 THR D N 1
ATOM 7205 C CA . THR D 2 94 ? -23.940 -50.493 33.262 1.00 154.84 98 THR D CA 1
ATOM 7206 C C . THR D 2 94 ? -23.671 -51.141 31.898 1.00 159.07 98 THR D C 1
ATOM 7207 O O . THR D 2 94 ? -22.809 -52.041 31.833 1.00 159.00 98 THR D O 1
ATOM 7211 N N . ALA D 2 95 ? -24.387 -50.694 30.859 1.00 162.05 99 ALA D N 1
ATOM 7212 C CA . ALA D 2 95 ? -24.303 -51.209 29.471 1.00 160.39 99 ALA D CA 1
ATOM 7213 C C . ALA D 2 95 ? -25.257 -50.424 28.561 1.00 157.65 99 ALA D C 1
ATOM 7214 O O . ALA D 2 95 ? -26.053 -49.617 29.090 1.00 158.85 99 ALA D O 1
ATOM 7216 N N . ILE D 2 96 ? -25.175 -50.656 27.245 1.00 152.71 100 ILE D N 1
ATOM 7217 C CA . ILE D 2 96 ? -26.087 -50.063 26.219 1.00 147.52 100 ILE D CA 1
ATOM 7218 C C . ILE D 2 96 ? -27.320 -50.967 26.095 1.00 140.97 100 ILE D C 1
ATOM 7219 O O . ILE D 2 96 ? -27.179 -52.088 25.568 1.00 137.04 100 ILE D O 1
ATOM 7224 N N . TYR D 2 97 ? -28.477 -50.488 26.564 1.00 137.03 101 TYR D N 1
ATOM 7225 C CA . TYR D 2 97 ? -29.766 -51.229 26.577 1.00 134.69 101 TYR D CA 1
ATOM 7226 C C . TYR D 2 97 ? -30.481 -51.021 25.237 1.00 135.41 101 TYR D C 1
ATOM 7227 O O . TYR D 2 97 ? -30.932 -49.892 24.956 1.00 137.18 101 TYR D O 1
ATOM 7236 N N . TYR D 2 98 ? -30.570 -52.091 24.442 1.00 135.25 102 TYR D N 1
ATOM 7237 C CA . TYR D 2 98 ? -31.233 -52.128 23.112 1.00 134.30 102 TYR D CA 1
ATOM 7238 C C . TYR D 2 98 ? -32.658 -52.673 23.264 1.00 130.76 102 TYR D C 1
ATOM 7239 O O . TYR D 2 98 ? -32.810 -53.854 23.627 1.00 126.57 102 TYR D O 1
ATOM 7248 N N . CYS D 2 99 ? -33.665 -51.835 22.997 1.00 131.29 103 CYS D N 1
ATOM 7249 C CA . CYS D 2 99 ? -35.081 -52.255 22.824 1.00 134.46 103 CYS D CA 1
ATOM 7250 C C . CYS D 2 99 ? -35.193 -53.060 21.526 1.00 133.29 103 CYS D C 1
ATOM 7251 O O . CYS D 2 99 ? -34.546 -52.664 20.535 1.00 135.51 103 CYS D O 1
ATOM 7254 N N . ALA D 2 100 ? -35.984 -54.136 21.532 1.00 129.97 104 ALA D N 1
ATOM 7255 C CA . ALA D 2 100 ? -36.196 -55.023 20.364 1.00 126.56 104 ALA D CA 1
ATOM 7256 C C . ALA D 2 100 ? -37.608 -55.619 20.391 1.00 123.96 104 ALA D C 1
ATOM 7257 O O . ALA D 2 100 ? -38.243 -55.609 21.466 1.00 128.30 104 ALA D O 1
ATOM 7259 N N . ALA D 2 101 ? -38.067 -56.115 19.237 1.00 119.46 105 ALA D N 1
ATOM 7260 C CA . ALA D 2 101 ? -39.368 -56.796 19.045 1.00 122.37 105 ALA D CA 1
ATOM 7261 C C . ALA D 2 101 ? -39.245 -57.816 17.908 1.00 126.58 105 ALA D C 1
ATOM 7262 O O . ALA D 2 101 ? -38.539 -57.519 16.925 1.00 124.36 105 ALA D O 1
ATOM 7264 N N . ASP D 2 102 ? -39.904 -58.973 18.048 1.00 136.50 106 ASP D N 1
ATOM 7265 C CA . ASP D 2 102 ? -39.840 -60.109 17.086 1.00 137.70 106 ASP D CA 1
ATOM 7266 C C . ASP D 2 102 ? -41.014 -60.019 16.104 1.00 136.08 106 ASP D C 1
ATOM 7267 O O . ASP D 2 102 ? -41.965 -59.257 16.381 1.00 128.87 106 ASP D O 1
ATOM 7272 N N . PHE D 2 103 ? -40.935 -60.771 15.001 1.00 137.25 107 PHE D N 1
ATOM 7273 C CA . PHE D 2 103 ? -42.011 -60.914 13.986 1.00 140.45 107 PHE D CA 1
ATOM 7274 C C . PHE D 2 103 ? -43.262 -61.483 14.664 1.00 139.11 107 PHE D C 1
ATOM 7275 O O . PHE D 2 103 ? -43.124 -62.409 15.488 1.00 140.65 107 PHE D O 1
ATOM 7283 N N . ALA D 2 104 ? -44.436 -60.941 14.320 1.00 137.50 108 ALA D N 1
ATOM 7284 C CA . ALA D 2 104 ? -45.758 -61.317 14.876 1.00 137.93 108 ALA D CA 1
ATOM 7285 C C . ALA D 2 104 ? -45.932 -62.840 14.842 1.00 141.57 108 ALA D C 1
ATOM 7286 O O . ALA D 2 104 ? -45.420 -63.484 13.903 1.00 145.50 108 ALA D O 1
ATOM 7288 N N . HIS D 2 105 ? -46.634 -63.384 15.839 1.00 142.58 109 HIS D N 1
ATOM 7289 C CA . HIS D 2 105 ? -46.904 -64.837 16.013 1.00 142.92 109 HIS D CA 1
ATOM 7290 C C . HIS D 2 105 ? -48.197 -65.013 16.813 1.00 145.84 109 HIS D C 1
ATOM 7291 O O . HIS D 2 105 ? -48.510 -64.120 17.623 1.00 142.57 109 HIS D O 1
ATOM 7298 N N . SER D 2 106 ? -48.908 -66.123 16.599 1.00 155.27 110 SER D N 1
ATOM 7299 C CA . SER D 2 106 ? -50.189 -66.441 17.281 1.00 162.02 110 SER D CA 1
ATOM 7300 C C . SER D 2 106 ? -50.008 -66.243 18.789 1.00 162.85 110 SER D C 1
ATOM 7301 O O . SER D 2 106 ? -49.093 -66.871 19.357 1.00 168.38 110 SER D O 1
ATOM 7304 N N . PHE D 2 107 ? -50.840 -65.389 19.394 1.00 162.18 111 PHE D N 1
ATOM 7305 C CA . PHE D 2 107 ? -50.767 -64.962 20.819 1.00 168.38 111 PHE D CA 1
ATOM 7306 C C . PHE D 2 107 ? -50.764 -66.180 21.753 1.00 173.00 111 PHE D C 1
ATOM 7307 O O . PHE D 2 107 ? -50.314 -66.037 22.910 1.00 170.84 111 PHE D O 1
ATOM 7315 N N . LEU D 2 108 ? -51.258 -67.326 21.271 1.00 176.46 112 LEU D N 1
ATOM 7316 C CA . LEU D 2 108 ? -51.242 -68.631 21.988 1.00 173.28 112 LEU D CA 1
ATOM 7317 C C . LEU D 2 108 ? -49.798 -68.998 22.357 1.00 165.64 112 LEU D C 1
ATOM 7318 O O . LEU D 2 108 ? -49.573 -69.407 23.512 1.00 168.83 112 LEU D O 1
ATOM 7323 N N . LEU D 2 109 ? -48.865 -68.850 21.409 1.00 155.11 113 LEU D N 1
ATOM 7324 C CA . LEU D 2 109 ? -47.416 -69.141 21.590 1.00 150.95 113 LEU D CA 1
ATOM 7325 C C . LEU D 2 109 ? -46.862 -68.284 22.736 1.00 152.95 113 LEU D C 1
ATOM 7326 O O . LEU D 2 109 ? -47.335 -67.143 22.898 1.00 147.22 113 LEU D O 1
ATOM 7331 N N . SER D 2 110 ? -45.897 -68.820 23.492 1.00 163.15 114 SER D N 1
ATOM 7332 C CA . SER D 2 110 ? -45.359 -68.243 24.756 1.00 170.14 114 SER D CA 1
ATOM 7333 C C . SER D 2 110 ? -44.389 -67.090 24.465 1.00 168.58 114 SER D C 1
ATOM 7334 O O . SER D 2 110 ? -43.891 -67.008 23.324 1.00 170.97 114 SER D O 1
ATOM 7337 N N . VAL D 2 111 ? -44.124 -66.254 25.479 1.00 161.69 115 VAL D N 1
ATOM 7338 C CA . VAL D 2 111 ? -43.246 -65.042 25.412 1.00 155.49 115 VAL D CA 1
ATOM 7339 C C . VAL D 2 111 ? -41.813 -65.460 25.051 1.00 149.41 115 VAL D C 1
ATOM 7340 O O . VAL D 2 111 ? -41.395 -66.564 25.454 1.00 149.87 115 VAL D O 1
ATOM 7344 N N . HIS D 2 112 ? -41.091 -64.587 24.338 1.00 143.77 116 HIS D N 1
ATOM 7345 C CA . HIS D 2 112 ? -39.759 -64.852 23.728 1.00 143.63 116 HIS D CA 1
ATOM 7346 C C . HIS D 2 112 ? -38.654 -64.129 24.508 1.00 142.39 116 HIS D C 1
ATOM 7347 O O . HIS D 2 112 ? -38.966 -63.142 25.204 1.00 142.09 116 HIS D O 1
ATOM 7354 N N . SER D 2 113 ? -37.410 -64.604 24.369 1.00 143.67 117 SER D N 1
ATOM 7355 C CA . SER D 2 113 ? -36.218 -64.161 25.144 1.00 145.51 117 SER D CA 1
ATOM 7356 C C . SER D 2 113 ? -34.972 -64.104 24.252 1.00 145.36 117 SER D C 1
ATOM 7357 O O . SER D 2 113 ? -34.306 -63.053 24.247 1.00 148.53 117 SER D O 1
ATOM 7360 N N . GLY D 2 114 ? -34.661 -65.204 23.555 1.00 148.43 118 GLY D N 1
ATOM 7361 C CA . GLY D 2 114 ? -33.434 -65.389 22.752 1.00 149.64 118 GLY D CA 1
ATOM 7362 C C . GLY D 2 114 ? -33.294 -64.356 21.645 1.00 147.74 118 GLY D C 1
ATOM 7363 O O . GLY D 2 114 ? -34.261 -64.169 20.886 1.00 139.68 118 GLY D O 1
ATOM 7364 N N . ALA D 2 115 ? -32.111 -63.738 21.541 1.00 153.28 119 ALA D N 1
ATOM 7365 C CA . ALA D 2 115 ? -31.776 -62.642 20.598 1.00 157.54 119 ALA D CA 1
ATOM 7366 C C . ALA D 2 115 ? -32.017 -63.082 19.148 1.00 157.45 119 ALA D C 1
ATOM 7367 O O . ALA D 2 115 ? -32.356 -62.213 18.321 1.00 158.77 119 ALA D O 1
ATOM 7369 N N . GLY D 2 116 ? -31.829 -64.374 18.855 1.00 156.71 120 GLY D N 1
ATOM 7370 C CA . GLY D 2 116 ? -32.076 -64.972 17.528 1.00 158.25 120 GLY D CA 1
ATOM 7371 C C . GLY D 2 116 ? -33.541 -64.896 17.127 1.00 156.74 120 GLY D C 1
ATOM 7372 O O . GLY D 2 116 ? -33.812 -64.784 15.915 1.00 158.03 120 GLY D O 1
ATOM 7373 N N . GLN D 2 117 ? -34.452 -64.956 18.105 1.00 154.50 121 GLN D N 1
ATOM 7374 C CA . GLN D 2 117 ? -35.925 -64.935 17.891 1.00 156.30 121 GLN D CA 1
ATOM 7375 C C . GLN D 2 117 ? -36.386 -63.505 17.579 1.00 153.38 121 GLN D C 1
ATOM 7376 O O . GLN D 2 117 ? -37.350 -63.360 16.803 1.00 154.41 121 GLN D O 1
ATOM 7382 N N . TYR D 2 118 ? -35.730 -62.493 18.159 1.00 149.52 122 TYR D N 1
ATOM 7383 C CA . TYR D 2 118 ? -36.043 -61.051 17.957 1.00 145.93 122 TYR D CA 1
ATOM 7384 C C . TYR D 2 118 ? -35.385 -60.568 16.660 1.00 146.97 122 TYR D C 1
ATOM 7385 O O . TYR D 2 118 ? -34.256 -61.001 16.357 1.00 150.43 122 TYR D O 1
ATOM 7394 N N . SER D 2 119 ? -36.087 -59.700 15.923 1.00 149.65 123 SER D N 1
ATOM 7395 C CA . SER D 2 119 ? -35.737 -59.262 14.545 1.00 154.08 123 SER D CA 1
ATOM 7396 C C . SER D 2 119 ? -35.549 -57.740 14.479 1.00 154.71 123 SER D C 1
ATOM 7397 O O . SER D 2 119 ? -34.547 -57.306 13.881 1.00 160.32 123 SER D O 1
ATOM 7400 N N . TYR D 2 120 ? -36.478 -56.960 15.041 1.00 154.83 124 TYR D N 1
ATOM 7401 C CA . TYR D 2 120 ? -36.417 -55.473 15.074 1.00 156.36 124 TYR D CA 1
ATOM 7402 C C . TYR D 2 120 ? -35.549 -55.030 16.257 1.00 155.88 124 TYR D C 1
ATOM 7403 O O . TYR D 2 120 ? -35.779 -55.522 17.378 1.00 160.37 124 TYR D O 1
ATOM 7412 N N . TRP D 2 121 ? -34.581 -54.142 16.002 1.00 150.75 125 TRP D N 1
ATOM 7413 C CA . TRP D 2 121 ? -33.645 -53.571 17.010 1.00 148.81 125 TRP D CA 1
ATOM 7414 C C . TRP D 2 121 ? -33.696 -52.040 16.950 1.00 149.78 125 TRP D C 1
ATOM 7415 O O . TRP D 2 121 ? -34.096 -51.502 15.896 1.00 150.67 125 TRP D O 1
ATOM 7426 N N . GLY D 2 122 ? -33.303 -51.377 18.043 1.00 149.23 126 GLY D N 1
ATOM 7427 C CA . GLY D 2 122 ? -33.202 -49.908 18.145 1.00 150.64 126 GLY D CA 1
ATOM 7428 C C . GLY D 2 122 ? -31.757 -49.443 18.084 1.00 151.68 126 GLY D C 1
ATOM 7429 O O . GLY D 2 122 ? -30.860 -50.310 18.037 1.00 143.66 126 GLY D O 1
ATOM 7430 N N . GLN D 2 123 ? -31.539 -48.123 18.085 1.00 157.46 127 GLN D N 1
ATOM 7431 C CA . GLN D 2 123 ? -30.194 -47.483 18.091 1.00 159.26 127 GLN D CA 1
ATOM 7432 C C . GLN D 2 123 ? -29.464 -47.843 19.391 1.00 162.70 127 GLN D C 1
ATOM 7433 O O . GLN D 2 123 ? -28.220 -47.927 19.363 1.00 168.60 127 GLN D O 1
ATOM 7435 N N . GLY D 2 124 ? -30.215 -48.042 20.481 1.00 163.12 128 GLY D N 1
ATOM 7436 C CA . GLY D 2 124 ? -29.694 -48.406 21.812 1.00 159.05 128 GLY D CA 1
ATOM 7437 C C . GLY D 2 124 ? -29.638 -47.197 22.728 1.00 158.14 128 GLY D C 1
ATOM 7438 O O . GLY D 2 124 ? -29.104 -46.157 22.294 1.00 163.59 128 GLY D O 1
ATOM 7439 N N . THR D 2 125 ? -30.185 -47.324 23.941 1.00 154.01 129 THR D N 1
ATOM 7440 C CA . THR D 2 125 ? -30.187 -46.275 24.996 1.00 152.05 129 THR D CA 1
ATOM 7441 C C . THR D 2 125 ? -29.146 -46.640 26.059 1.00 148.99 129 THR D C 1
ATOM 7442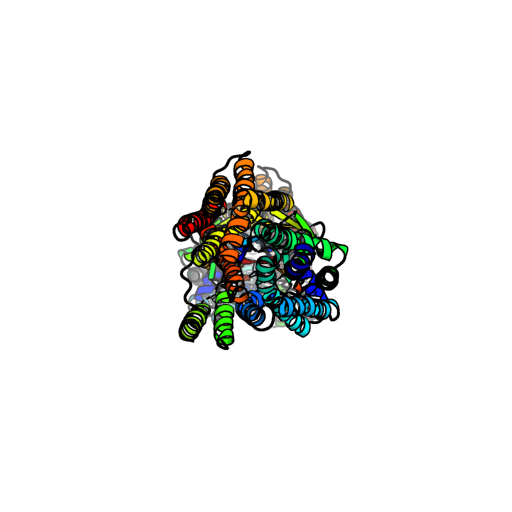 O O . THR D 2 125 ? -29.160 -47.797 26.523 1.00 149.55 129 THR D O 1
ATOM 7446 N N . GLN D 2 126 ? -28.278 -45.689 26.417 1.00 147.49 130 GLN D N 1
ATOM 7447 C CA . GLN D 2 126 ? -27.173 -45.885 27.393 1.00 144.69 130 GLN D CA 1
ATOM 7448 C C . GLN D 2 126 ? -27.733 -45.790 28.816 1.00 137.89 130 GLN D C 1
ATOM 7449 O O . GLN D 2 126 ? -28.545 -44.879 29.074 1.00 136.62 130 GLN D O 1
ATOM 7455 N N . VAL D 2 127 ? -27.309 -46.708 29.689 1.00 130.46 131 VAL D N 1
ATOM 7456 C CA . VAL D 2 127 ? -27.535 -46.660 31.164 1.00 127.39 131 VAL D CA 1
ATOM 7457 C C . VAL D 2 127 ? -26.202 -46.987 31.847 1.00 126.87 131 VAL D C 1
ATOM 7458 O O . VAL D 2 127 ? -25.583 -48.001 31.476 1.00 122.23 131 VAL D O 1
ATOM 7462 N N . THR D 2 128 ? -25.770 -46.128 32.775 1.00 130.05 132 THR D N 1
ATOM 7463 C CA . THR D 2 128 ? -24.509 -46.257 33.552 1.00 131.86 132 THR D CA 1
ATOM 7464 C C . THR D 2 128 ? -24.796 -45.948 35.023 1.00 133.43 132 THR D C 1
ATOM 7465 O O . THR D 2 128 ? -25.524 -44.971 35.283 1.00 125.27 132 THR D O 1
ATOM 7469 N N . VAL D 2 129 ? -24.245 -46.751 35.937 1.00 143.77 133 VAL D N 1
ATOM 7470 C CA . VAL D 2 129 ? -24.360 -46.547 37.413 1.00 156.04 133 VAL D CA 1
ATOM 7471 C C . VAL D 2 129 ? -22.954 -46.578 38.023 1.00 166.91 133 VAL D C 1
ATOM 7472 O O . VAL D 2 129 ? -22.076 -47.265 37.458 1.00 171.38 133 VAL D O 1
ATOM 7476 N N . SER D 2 130 ? -22.758 -45.845 39.126 1.00 171.24 134 SER D N 1
ATOM 7477 C CA . SER D 2 130 ? -21.442 -45.600 39.774 1.00 176.79 134 SER D CA 1
ATOM 7478 C C . SER D 2 130 ? -21.633 -45.270 41.261 1.00 186.12 134 SER D C 1
ATOM 7479 O O . SER D 2 130 ? -22.796 -45.228 41.709 1.00 182.73 134 SER D O 1
ATOM 7482 N N . SER D 2 131 ? -20.529 -45.052 41.990 1.00 194.91 135 SER D N 1
ATOM 7483 C CA . SER D 2 131 ? -20.495 -44.655 43.425 1.00 192.34 135 SER D CA 1
ATOM 7484 C C . SER D 2 131 ? -21.098 -43.255 43.601 1.00 186.62 135 SER D C 1
ATOM 7485 O O . SER D 2 131 ? -21.122 -42.696 44.700 1.00 168.89 135 SER D O 1
#

Organism: Staphylococcus aureus (strain COL) (NCBI:txid93062)

B-factor: mean 175.36, std 28.22, range [107.45, 259.28]

InterPro domains:
  IPR011701 Major facilitator superfamily [PF07690] (16-408)
  IPR020846 Major facilitator superfamily domain [PS50850] (11-455)
  IPR036259 MFS transporter superfamily [G3DSA:1.20.1250.20] (258-460)
  IPR036259 MFS transporter superfamily [SSF103473] (1-458)

Solvent-accessible surface area: 40944 Å² total; per-residue (Å²): 93,67,82,42,7,6,39,10,1,0,30,6,72,10,17,1,40,0,3,64,16,3,10,2,37,0,22,77,47,4,44,50,87,14,34,74,6,29,98,4,4,49,28,1,45,25,51,15,14,5,54,6,22,12,13,0,16,94,0,29,84,69,34,55,82,52,36,18,47,88,0,3,49,42,1,45,83,0,0,37,48,0,35,81,55,81,83,52,76,18,1,82,51,0,0,30,44,4,0,31,5,4,0,5,1,18,0,0,4,16,4,37,6,33,117,67,18,75,25,92,50,36,32,54,16,7,5,9,42,2,81,7,10,68,11,8,51,18,65,12,8,41,54,2,0,50,19,9,66,116,148,20,26,29,26,4,0,86,24,0,38,83,34,0,72,104,1,63,77,37,124,144,96,20,38,104,35,11,14,56,19,2,75,4,40,31,49,23,42,108,115,77,59,100,202,36,133,50,39,61,45,66,22,92,79,4,101,124,86,69,70,90,89,145,93,65,97,101,35,11,49,5,0,11,101,0,14,53,27,5,22,0,1,39,0,0,15,32,0,1,4,0,4,3,11,7,14,59,24,76,51,4,84,53,3,8,130,8,4,60,50,26,13,92,48,3,25,110,44,0,55,77,0,47,86,55,78,58,53,76,10,3,49,88,0,0,106,43,0,13,66,0,0,38,50,6,2,88,2,16,76,62,52,114,86,66,50,102,18,4,40,62,0,1,38,12,1,0,31,0,8,0,19,3,10,4,0,0,20,10,19,3,17,45,62,3,55,77,93,62,5,0,36,2,19,0,64,24,28,32,13,38,65,29,0,15,38,92,0,55,29,57,1,10,55,39,2,33,42,13,26,82,92,68,56,47,61,66,0,2,33,62,0,4,123,35,0,31,114,20,0,75,110,0,69,95,14,0,136,72,6,119,138,94,67,80,41,6,6,38,10,2,1,32,5,70,20,14,1,39,0,4,63,15,4,10,3,38,0,21,77,54,5,43,50,87,14,35,74,4,27,101,1,2,49,28,1,47,31,54,15,12,3,60,6,20,8,12,0,17,93,0,15,62,69,10,6,24,47,36,18,47,88,0,2,49,41,1,45,82,0,0,41,45,0,29,84,69,61,81,48,88,28,3,69,47,0,0,31,41,5,0,34,6,4,0,6,2,18,0,0,4,17,5,27,6,34,68,67,18,77,25,93,50,36,29,55,16,8,5,9,46,1,83,7,16,71,13,9,49,19,53,12,9,37,48,1,0,49,22,11,79,112,75,19,33,35,27,4,1,94,102,0,40,78,31,0,71,106,1,62,79,35,66,99,61,62,72,58,45,108,159,97,11,50,124,35,11,16,56,22,2,74,3,41,29,48,24,50,108,123,78,60,99,198,37,136,50,36,62,45,67,22,93,81,4,101,126,87,63,69,90,79,91,120,94,85,109,29,42,10,46,4,0,11,101,0,11,63,25,6,23,0,1,40,0,0,17,34,0,0,6,0,4,2,9,7,10,61,18,79,51,5,82,52,2,8,131,8,4,58,42,25,14,81,42,2,27,117,42,0,57,78,0,46,89,56,78,61,51,77,10,3,49,88,0,0,106,43,0,12,61,0,0,36,50,5,2,68,4,15,101,60,52,114,88,64,51,103,22,3,42,62,0,1,35,13,2,0,29,0,9,0,18,4,7,0,0,0,20,9,25,3,18,49,64,3,71,68,74,63,5,0,33,10,17,0,61,25,28,32,12,38,64,28,0,16,37,24,0,58,29,76,1,10,58,40,2,41,42,13,28,84,92,68,60,35,60,66,0,2,19,62,0,4,120,35,0,32,113,30,0,76,111,0,70,95,14,0,136,73,6,119,141,135,37,52,20,83,18,34,23,8,3,12,30,54,50,57,20,68,21,115,0,29,2,35,3,58,24,19,38,2,40,42,10,4,0,1,0,1,0,0,7,15,72,24,144,78,67,84,65,66,18,0,0,2,2,8,12,0,59,80,38,55,99,58,25,98,65,0,57,76,61,1,66,5,58,16,78,39,88,70,23,26,0,11,0,44,0,47,100,3,41,98,77,3,37,2,63,0,57,0,0,0,0,59,28,0,0,22,61,14,72,29,8,35,38,46,46,43,6,33,59,114,16,105,22,4,54,0,44,10,59,110,143,28,50,19,86,18,33,24,9,3,12,30,54,52,57,20,69,21,115,0,30,2,35,5,59,31,19,40,2,41,41,7,4,0,1,0,0,0,0,7,18,74,23,144,78,69,85,65,65,18,0,0,2,2,8,7,0,62,80,35,56,99,57,24,98,66,0,56,75,62,2,64,6,57,24,74,35,86,70,19,27,0,14,0,45,0,48,101,3,41,99,79,3,38,2,63,0,58,0,0,0,0,58,30,0,0,22,65,17,77,33,8,35,37,47,45,46,6,37,56,115,16,106,22,4,52,0,44,10,61,108

Nearest PDB structures (foldseek):
  7d5q-assembly2_B  TM=1.002E+00  e=1.399E-49  Staphylococcus aureus subsp. aureus COL
  7d5q-assembly1_A  TM=1.001E+00  e=1.851E-46  Staphylococcus aureus subsp. aureus COL
  7d5p-assembly2_B  TM=9.968E-01  e=4.868E-44  Staphylococcus aureus subsp. aureus COL
  7d5p-assembly1_A  TM=9.894E-01  e=5.063E-43  Staphylococcus aureus subsp. aureus COL
  8pnl-assembly2_C  TM=8.489E-01  e=3.551E-12  Mycolicibacterium hassiacum DSM 44199

CATH classification: 1.20.1250.20

Sequence (1076 aa):
LILGIVLGVITFWLFAQSLVNVVPNLQQSFGTDMGTISIAVSLTALFSGMFVVGAGGLADKIGRVKMTNIGLLLSIIGSALIIITNLPALLILGRVIQGVSAACIMPSTLAIMKTYYQGAERQRALSYWSIGSWGGSGICSLFGGAVATTMGWRWIFIFSIIVAVLSMLLIVAGLIVLVVMLLSLNVVITKGALWFFGLIAIVIVAFFIFLNVLFENKPYTGATISNFLLNGVAGTLIVANTFVQQGLGYTALQAGYLSITYLIMVLLMIRVGEKLLSKRPMLLGTFIVVIGIALISLVFLPGIFYVISCVVGYLCFGLGLGIYATPSTDTAISNAPLDKVGVASGIYAMASSLGGAFGVAISGAVYAGAVAATSIHTGAMIALWVNVLMGIMAFIAILFAIPLILGIVLGVITFWLFAQSLVNVVPNLQQSFGTDMGTISIAVSLTALFSGMFVVGAGGLADKIGRVKMTNIGLLLSIIGSALIIITNLPALLILGRVIQGVSAACIMPSTLAIMKTYYQGAERQRALSYWSIGSWGGSGICSLFGGAVATTMGWRWIFIFSIIVAVLSMLLIKGTPETKVAGLIVLVVMLLSLNVVITKGALWFFGLIAIVIVAFFIFLNVKLFENKPYTGATISNFLLNGVAGTLIVANTFVQQGLGYTALQAGYLSITYLIMVLLMIRVGEKLLSKRPMLLGTFIVVIGIALISLVFLPGIFYVISCVVGYLCFGLGLGIYATPSTDTAISNAPLDKVGVASGIYAMASSLGGAFGVAISGAVYAGAVAATSIHTGAMIALWVNVLMGIMAFIAILFAIPQVQLEESGGGSVQAGGSLRLSCAASGYMYSTYSTYCMGWFRQAPGKEREGVAFIKRGDHSTYYTDSVKGRFTISQDSAKNTVSLQMNNLKPEDTAIYYCAADFAHSFLLSVHSGAGQYSYWGQGTQVTVSSQVQLEESGGGSVQAGGSLRLSCAASGYMYSTYSTYCMGWFRQAPGKEREGVAFIKRGDHSTYYTDSVKGRFTISQDSAKNTVSLQMNNLKPEDTAIYYCAADFAHSFLLSVHSGAGQYSYWGQGTQVTVSS

Foldseek 3Di:
DLLLLLLLLLLLLLLLCLLLLVQVLLCVQQVDHPPLSNVLSVLQQLLQLLLLLVLLVCCLPVPLVVLLLVLLVLSQCLLCQPLPDRHRVSSSVSSNSNNVSNSNSQQSSLLSLCVVQVPPSSLVNLLSVCCSNLVSNLCSNVVCVVCCVPPRNSSSSVSSNVSSVSSVVVPPLLSVLSSQLSSLLLCLLVDPDVVNVVSVVSNVPSVVVVVVSDDDQALLVLLLLLLLLLLLLVLLLVLLLCCCCPVVVDDNVVSVVLSVLLSVLLSVQLNVLSVVPELVLLLVLLPLLLCLLVLSLCCLVHDPPSVCSNSVSSNSNSNSNSNNSSRSSCLNQPVQDSSRRSSSSSSSVSSNVSSNSNNNSQLVVQLVVQCVVPNSSRSSNSSSVVSSVSSVVSSVSSVSNDD/DLLLLLLLLLLLLLLLCLLLLVLVLLCVQQVDHPPLSNVLSVLLQLLQLLLLLVLLVCCLAVWLVVLLLVLLVLSQCLLCQPLPDRHRVSSSVSSNSSNVSNSNSQQSSLLSLCVVQVPPSSLVNLLSVCCSNLVSNLCSNVVCCVCCVPPRNSSSSVSSNVSSVSSVVVDDDGPIDHFVLSVLSSQLSSLLLCLLVDPDVVNVVSVVSNVVSVVVVVVRVPPDQALLVLLLLLLLLLLLLVLLLVLLLCCCCPVVVDDNVVSVVLSVLLSVLLSVQLNVLSVVPELVLLLVLLPLLLCLLVLSLCCLVHDPPSVVSNSVSSNSNSNSNSNNSSHSSCLNQPVQDSSRRSSSSSSSVSSNVSSNSNNNSQLVVQLVVQCVVPNSSRSSNSSSVVSSVSSVVSSVSSVSNDD/DKAWDKDWADEDAAQAKTKIKIAIPPPDAPPQKWKKKAKWWDAPPRDIAWAKMATLPPRAIDGDPVQPPQWDWGAPVVVGIIMIIGGNHDQVRFGFIKMFMADMDRSVDHHDTDPVRTDGIHPTDGHGYHD/DKAWDKDWADEDAAQAKTKIKIAIPPPDAPPQKWKKKAKWWDAPPRDIAWAKMATLPPRRIDGDPVQPPQWDWGAPNVVGIIMIIGGNHDQVRFGFIKMFMADMDRSVDDHDTDPVRTDGIHPTHGHGYHD